Protein AF-A0AAD9AKJ6-F1 (afdb_monomer_lite)

Structure (mmCIF, N/CA/C/O backbone):
data_AF-A0AAD9AKJ6-F1
#
_entry.id   AF-A0AAD9AKJ6-F1
#
loop_
_atom_site.group_PDB
_atom_site.id
_atom_site.type_symbol
_atom_site.label_atom_id
_atom_site.label_alt_id
_atom_site.label_comp_id
_atom_site.label_asym_id
_atom_site.label_entity_id
_atom_site.label_seq_id
_atom_site.pdbx_PDB_ins_code
_atom_site.Cartn_x
_atom_site.Cartn_y
_atom_site.Cartn_z
_atom_site.occupancy
_atom_site.B_iso_or_equiv
_atom_site.auth_seq_id
_atom_site.auth_comp_id
_atom_site.auth_asym_id
_atom_site.auth_atom_id
_atom_site.pdbx_PDB_model_num
ATOM 1 N N . MET A 1 1 ? -41.603 13.212 59.624 1.00 32.72 1 MET A N 1
ATOM 2 C CA . MET A 1 1 ? -40.127 13.161 59.572 1.00 32.72 1 MET A CA 1
ATOM 3 C C . MET A 1 1 ? -39.742 12.546 58.237 1.00 32.72 1 MET A C 1
ATOM 5 O O . MET A 1 1 ? -40.299 11.519 57.886 1.00 32.72 1 MET A O 1
ATOM 9 N N . SER A 1 2 ? -38.937 13.308 57.500 1.00 27.56 2 SER A N 1
ATOM 10 C CA . SER A 1 2 ? -38.483 13.268 56.102 1.00 27.56 2 SER A CA 1
ATOM 11 C C . SER A 1 2 ? -38.879 12.149 55.131 1.00 27.56 2 SER A C 1
ATOM 13 O O . SER A 1 2 ? -38.458 11.002 55.236 1.00 27.56 2 SER A O 1
ATOM 15 N N . LEU A 1 3 ? -39.565 12.624 54.085 1.00 25.39 3 LEU A N 1
ATOM 16 C CA . LEU A 1 3 ? -39.536 12.198 52.686 1.00 25.39 3 LEU A CA 1
ATOM 17 C C . LEU A 1 3 ? -38.101 11.935 52.183 1.00 25.39 3 LEU A C 1
ATOM 19 O O . LEU A 1 3 ? -37.226 12.787 52.343 1.00 25.39 3 LEU A O 1
ATOM 23 N N . LYS A 1 4 ? -37.904 10.798 51.504 1.00 29.03 4 LYS A N 1
ATOM 24 C CA . LYS A 1 4 ? -36.788 10.562 50.579 1.00 29.03 4 LYS A CA 1
ATOM 25 C C . LYS A 1 4 ? -36.960 11.495 49.378 1.00 29.03 4 LYS A C 1
ATOM 27 O O . LYS A 1 4 ? -37.939 11.388 48.643 1.00 29.03 4 LYS A O 1
ATOM 32 N N . VAL A 1 5 ? -36.031 12.434 49.236 1.00 26.58 5 VAL A N 1
ATOM 33 C CA . VAL A 1 5 ? -35.945 13.375 48.120 1.00 26.58 5 VAL A CA 1
ATOM 34 C C . VAL A 1 5 ? -35.186 12.698 46.983 1.00 26.58 5 VAL A C 1
ATOM 36 O O . VAL A 1 5 ? -34.014 12.364 47.117 1.00 26.58 5 VAL A O 1
ATOM 39 N N . VAL A 1 6 ? -35.902 12.485 45.885 1.00 27.73 6 VAL A N 1
ATOM 40 C CA . VAL A 1 6 ? -35.373 12.378 44.524 1.00 27.73 6 VAL A CA 1
ATOM 41 C C . VAL A 1 6 ? -34.924 13.781 44.087 1.00 27.73 6 VAL A C 1
ATOM 43 O O . VAL A 1 6 ? -35.657 14.727 44.370 1.00 27.73 6 VAL A O 1
ATOM 46 N N . LEU A 1 7 ? -33.782 13.872 43.388 1.00 23.45 7 LEU A N 1
ATOM 47 C CA . LEU A 1 7 ? -33.327 14.870 42.384 1.00 23.45 7 LEU A CA 1
ATOM 48 C C . LEU A 1 7 ? -31.890 15.394 42.645 1.00 23.45 7 LEU A C 1
ATOM 50 O O . LEU A 1 7 ? -31.562 15.620 43.809 1.00 23.45 7 LEU A O 1
ATOM 54 N N . PRO A 1 8 ? -31.091 15.743 41.600 1.00 32.06 8 PRO A N 1
ATOM 55 C CA . PRO A 1 8 ? -31.363 15.608 40.157 1.00 32.06 8 PRO A CA 1
ATOM 56 C C . PRO A 1 8 ? -30.203 15.045 39.298 1.00 32.06 8 PRO A C 1
ATOM 58 O O . PRO A 1 8 ? -29.093 15.569 39.295 1.00 32.06 8 PRO A O 1
ATOM 61 N N . LEU A 1 9 ? -30.535 14.099 38.409 1.00 28.86 9 LEU A N 1
ATOM 62 C CA . LEU A 1 9 ? -30.072 14.156 37.018 1.00 28.86 9 LEU A CA 1
ATOM 63 C C . LEU A 1 9 ? -30.809 15.336 36.358 1.00 28.86 9 LEU A C 1
ATOM 65 O O . LEU A 1 9 ? -31.958 15.171 35.962 1.00 28.86 9 LEU A O 1
ATOM 69 N N . LEU A 1 10 ? -30.211 16.533 36.343 1.00 26.08 10 LEU A N 1
ATOM 70 C CA . LEU A 1 10 ? -30.518 17.647 35.423 1.00 26.08 10 LEU A CA 1
ATOM 71 C C . LEU A 1 10 ? -29.704 18.895 35.799 1.00 26.08 10 LEU A C 1
ATOM 73 O O . LEU A 1 10 ? -30.068 19.624 36.717 1.00 26.08 10 LEU A O 1
ATOM 77 N N . ALA A 1 11 ? -28.614 19.103 35.056 1.00 25.48 11 ALA A N 1
ATOM 78 C CA . ALA A 1 11 ? -27.971 20.368 34.664 1.00 25.48 11 ALA A CA 1
ATOM 79 C C . ALA A 1 11 ? -26.564 19.989 34.157 1.00 25.48 11 ALA A C 1
ATOM 81 O O . ALA A 1 11 ? -25.585 20.080 34.879 1.00 25.48 11 ALA A O 1
ATOM 82 N N . LEU A 1 12 ? -26.444 19.343 33.001 1.00 30.41 12 LEU A N 1
ATOM 83 C CA . LEU A 1 12 ? -26.310 20.063 31.738 1.00 30.41 12 LEU A CA 1
ATOM 84 C C . LEU A 1 12 ? -27.372 19.617 30.721 1.00 30.41 12 LEU A C 1
ATOM 86 O O . LEU A 1 12 ? -27.072 19.040 29.686 1.00 30.41 12 LEU A O 1
ATOM 90 N N . ALA A 1 13 ? -28.615 20.050 30.935 1.00 29.52 13 ALA A N 1
ATOM 91 C CA . ALA A 1 13 ? -29.267 20.765 29.844 1.00 29.52 13 ALA A CA 1
ATOM 92 C C . ALA A 1 13 ? -28.552 22.121 29.737 1.00 29.52 13 ALA A C 1
ATOM 94 O O . ALA A 1 13 ? -29.085 23.159 30.125 1.00 29.52 13 ALA A O 1
ATOM 95 N N . GLY A 1 14 ? -27.289 22.093 29.293 1.00 29.28 14 GLY A N 1
ATOM 96 C CA . GLY A 1 14 ? -26.727 23.244 28.624 1.00 29.28 14 GLY A CA 1
ATOM 97 C C . GLY A 1 14 ? -27.672 23.450 27.463 1.00 29.28 14 GLY A C 1
ATOM 98 O O . GLY A 1 14 ? -27.845 22.555 26.636 1.00 29.28 14 GLY A O 1
ATOM 99 N N . THR A 1 15 ? -28.400 24.558 27.500 1.00 30.33 15 THR A N 1
ATOM 100 C CA . THR A 1 15 ? -29.094 25.089 26.340 1.00 30.33 15 THR A CA 1
ATOM 101 C C . THR A 1 15 ? -28.252 24.759 25.122 1.00 30.33 15 THR A C 1
ATOM 103 O O . THR A 1 15 ? -27.096 25.179 25.072 1.00 30.33 15 THR A O 1
ATOM 106 N N . GLY A 1 16 ? -28.801 23.984 24.187 1.00 31.20 16 GLY A N 1
ATOM 107 C CA . GLY A 1 16 ? -28.275 23.907 22.836 1.00 31.20 16 GLY A CA 1
ATOM 108 C C . GLY A 1 16 ? -28.373 25.299 22.223 1.00 31.20 16 GLY A C 1
ATOM 109 O O . GLY A 1 16 ? -29.233 25.567 21.393 1.00 31.20 16 GLY A O 1
ATOM 110 N N . LEU A 1 17 ? -27.514 26.214 22.670 1.00 37.97 17 LEU A N 1
ATOM 111 C CA . LEU A 1 17 ? -26.876 27.150 21.781 1.00 37.97 17 LEU A CA 1
ATOM 112 C C . LEU A 1 17 ? -26.130 26.219 20.847 1.00 37.97 17 LEU A C 1
ATOM 114 O O . LEU A 1 17 ? -25.125 25.628 21.236 1.00 37.97 17 LEU A O 1
ATOM 118 N N . GLY A 1 18 ? -26.754 25.949 19.698 1.00 44.69 18 GLY A N 1
ATOM 119 C CA . GLY A 1 18 ? -26.146 25.141 18.660 1.00 44.69 18 GLY A CA 1
ATOM 120 C C . GLY A 1 18 ? -24.709 25.606 18.530 1.00 44.69 18 GLY A C 1
ATOM 121 O O . GLY A 1 18 ? -24.459 26.808 18.438 1.00 44.69 18 GLY A O 1
ATOM 122 N N . TRP A 1 19 ? -23.788 24.663 18.656 1.00 57.94 19 TRP A N 1
ATOM 123 C CA . TRP A 1 19 ? -22.392 24.916 18.383 1.00 57.94 19 TRP A CA 1
ATOM 124 C C . TRP A 1 19 ? -22.313 25.646 17.033 1.00 57.94 19 TRP A C 1
ATOM 126 O O . TRP A 1 19 ? -22.865 25.190 16.029 1.00 57.94 19 TRP A O 1
ATOM 136 N N . GLN A 1 20 ? -21.794 26.874 17.071 1.00 69.12 20 GLN A N 1
ATOM 137 C CA . GLN A 1 20 ? -21.889 27.831 15.975 1.00 69.12 20 GLN A CA 1
ATOM 138 C C . GLN A 1 20 ? -20.492 28.140 15.470 1.00 69.12 20 GLN A C 1
ATOM 140 O O . GLN A 1 20 ? -19.725 28.862 16.110 1.00 69.12 20 GLN A O 1
ATOM 145 N N . HIS A 1 21 ? -20.208 27.623 14.282 1.00 82.44 21 HIS A N 1
ATOM 146 C CA . HIS A 1 21 ? -19.011 27.958 13.539 1.00 82.44 21 HIS A CA 1
ATOM 147 C C . HIS A 1 21 ? -18.904 29.459 13.284 1.00 82.44 21 HIS A C 1
ATOM 149 O O . HIS A 1 21 ? -19.897 30.163 13.073 1.00 82.44 21 HIS A O 1
ATOM 155 N N . LYS A 1 22 ? -17.669 29.947 13.279 1.00 87.69 22 LYS A N 1
ATOM 156 C CA . LYS A 1 22 ? -17.349 31.332 12.957 1.00 87.69 22 LYS A CA 1
ATOM 157 C C . LYS A 1 22 ? -17.336 31.515 11.447 1.00 87.69 22 LYS A C 1
ATOM 159 O O . LYS A 1 22 ? -16.804 30.686 10.712 1.00 87.69 22 LYS A O 1
ATOM 164 N N . ALA A 1 23 ? -17.910 32.624 10.992 1.00 87.06 23 ALA A N 1
ATOM 165 C CA . ALA A 1 23 ? -17.865 33.000 9.587 1.00 87.06 23 ALA A CA 1
ATOM 166 C C . ALA A 1 23 ? -16.435 33.380 9.178 1.00 87.06 23 ALA A C 1
ATOM 168 O O . ALA A 1 23 ? -15.664 33.888 9.993 1.00 87.06 23 ALA A O 1
ATOM 169 N N . GLU A 1 24 ? -16.114 33.227 7.895 1.00 87.06 24 GLU A N 1
ATOM 170 C CA . GLU A 1 24 ? -14.782 33.492 7.341 1.00 87.06 24 GLU A CA 1
ATOM 171 C C . GLU A 1 24 ? -14.178 34.833 7.776 1.00 87.06 24 GLU A C 1
ATOM 173 O O . GLU A 1 24 ? -13.036 34.886 8.231 1.00 87.06 24 GLU A O 1
ATOM 178 N N . ALA A 1 25 ? -14.959 35.914 7.704 1.00 87.06 25 ALA A N 1
ATOM 179 C CA . ALA A 1 25 ? -14.494 37.240 8.101 1.00 87.06 25 ALA A CA 1
ATOM 180 C C . ALA A 1 25 ? -14.055 37.294 9.575 1.00 87.06 25 ALA A C 1
ATOM 182 O O . ALA A 1 25 ? -13.068 37.948 9.891 1.00 87.06 25 ALA A O 1
ATOM 183 N N . GLN A 1 26 ? -14.752 36.581 10.466 1.00 88.19 26 GLN A N 1
ATOM 184 C CA . GLN A 1 26 ? -14.426 36.536 11.894 1.00 88.19 26 GLN A CA 1
ATOM 185 C C . GLN A 1 26 ? -13.144 35.740 12.150 1.00 88.19 26 GLN A C 1
ATOM 187 O O . GLN A 1 26 ? -12.364 36.096 13.025 1.00 88.19 26 GLN A O 1
ATOM 192 N N . VAL A 1 27 ? -12.918 34.678 11.375 1.00 88.00 27 VAL A N 1
ATOM 193 C CA . VAL A 1 27 ? -11.713 33.849 11.473 1.00 88.00 27 VAL A CA 1
ATOM 194 C C . VAL A 1 27 ? -10.492 34.628 10.997 1.00 88.00 27 VAL A C 1
ATOM 196 O O . VAL A 1 27 ? -9.486 34.690 11.699 1.00 88.00 27 VAL A O 1
ATOM 199 N N . ARG A 1 28 ? -10.589 35.272 9.828 1.00 88.81 28 ARG A N 1
ATOM 200 C CA . ARG A 1 28 ? -9.496 36.081 9.276 1.00 88.81 28 ARG A CA 1
ATOM 201 C C . ARG A 1 28 ? -9.177 37.288 10.161 1.00 88.81 28 ARG A C 1
ATOM 203 O O . ARG A 1 28 ? -8.002 37.568 10.381 1.00 88.81 28 ARG A O 1
ATOM 210 N N . ASP A 1 29 ? -10.195 37.958 10.705 1.00 89.38 29 ASP A N 1
ATOM 211 C CA . ASP A 1 29 ? -10.012 39.059 11.660 1.00 89.38 29 ASP A CA 1
ATOM 212 C C . ASP A 1 29 ? -9.310 38.583 12.936 1.00 89.38 29 ASP A C 1
ATOM 214 O O . ASP A 1 29 ? -8.332 39.189 13.366 1.00 89.38 29 ASP A O 1
ATOM 218 N N . ALA A 1 30 ? -9.721 37.444 13.495 1.00 86.69 30 ALA A N 1
ATOM 219 C CA . ALA A 1 30 ? -9.095 36.888 14.688 1.00 86.69 30 ALA A CA 1
ATOM 220 C C . ALA A 1 30 ? -7.627 36.480 14.469 1.00 86.69 30 ALA A C 1
ATOM 222 O O . ALA A 1 30 ? -6.787 36.775 15.317 1.00 86.69 30 ALA A O 1
ATOM 223 N N . ILE A 1 31 ? -7.285 35.866 13.329 1.00 87.12 31 ILE A N 1
ATOM 224 C CA . ILE A 1 31 ? -5.884 35.546 12.987 1.00 87.12 31 ILE A CA 1
ATOM 225 C C . ILE A 1 31 ? -5.042 36.824 12.872 1.00 87.12 31 ILE A C 1
ATOM 227 O O . ILE A 1 31 ? -3.877 36.830 13.263 1.00 87.12 31 ILE A O 1
ATOM 231 N N . ALA A 1 32 ? -5.621 37.903 12.341 1.00 86.06 32 ALA A N 1
ATOM 232 C CA . ALA A 1 32 ? -4.920 39.167 12.145 1.00 86.06 32 ALA A CA 1
ATOM 233 C C . ALA A 1 32 ? -4.785 40.006 13.429 1.00 86.06 32 ALA A C 1
ATOM 235 O O . ALA A 1 32 ? -3.853 40.804 13.535 1.00 86.06 32 ALA A O 1
ATOM 236 N N . THR A 1 33 ? -5.718 39.875 14.375 1.00 85.06 33 THR A N 1
ATOM 237 C CA . THR A 1 33 ? -5.832 40.771 15.539 1.00 85.06 33 THR A CA 1
ATOM 238 C C . THR A 1 33 ? -5.398 40.142 16.857 1.00 85.06 33 THR A C 1
ATOM 240 O O . THR A 1 33 ? -4.881 40.854 17.719 1.00 85.06 33 THR A O 1
ATOM 243 N N . ASN A 1 34 ? -5.583 38.833 17.031 1.00 84.62 34 ASN A N 1
ATOM 244 C CA . ASN A 1 34 ? -5.209 38.149 18.263 1.00 84.62 34 ASN A CA 1
ATOM 245 C C . ASN A 1 34 ? -3.723 37.794 18.256 1.00 84.62 34 ASN A C 1
ATOM 247 O O . ASN A 1 34 ? -3.179 37.415 17.226 1.00 84.62 34 ASN A O 1
ATOM 251 N N . GLU A 1 35 ? -3.080 37.807 19.428 1.00 81.06 35 GLU A N 1
ATOM 252 C CA . GLU A 1 35 ? -1.694 37.329 19.575 1.00 81.06 35 GLU A CA 1
ATOM 253 C C . GLU A 1 35 ? -1.518 35.882 19.084 1.00 81.06 35 GLU A C 1
ATOM 255 O O . GLU A 1 35 ? -0.466 35.519 18.558 1.00 81.06 35 GLU A O 1
ATOM 260 N N . TYR A 1 36 ? -2.571 35.074 19.223 1.00 84.38 36 TYR A N 1
ATOM 261 C CA . TYR A 1 36 ? -2.708 33.772 18.593 1.00 84.38 36 TYR A CA 1
ATOM 262 C C . TYR A 1 36 ? -4.183 33.416 18.389 1.00 84.38 36 TYR A C 1
ATOM 264 O O . TYR A 1 36 ? -5.055 33.902 19.112 1.00 84.38 36 TYR A O 1
ATOM 272 N N . SER A 1 37 ? -4.463 32.524 17.440 1.00 83.06 37 SER A N 1
ATOM 273 C CA . SER A 1 37 ? -5.792 31.933 17.247 1.00 83.06 37 SER A CA 1
ATOM 274 C C . SER A 1 37 ? -5.689 30.417 17.154 1.00 83.06 37 SER A C 1
ATOM 276 O O . SER A 1 37 ? -4.857 29.895 16.411 1.00 83.06 37 SER A O 1
ATOM 278 N N . LEU A 1 38 ? -6.534 29.704 17.900 1.00 79.25 38 LEU A N 1
ATOM 279 C CA . LEU A 1 38 ? -6.645 28.250 17.805 1.00 79.25 38 LEU A CA 1
ATOM 280 C C . LEU A 1 38 ? -7.872 27.915 16.959 1.00 79.25 38 LEU A C 1
ATOM 282 O O . LEU A 1 38 ? -8.983 28.265 17.331 1.00 79.25 38 LEU A O 1
ATOM 286 N N . ILE A 1 39 ? -7.691 27.251 15.827 1.00 77.31 39 ILE A N 1
ATOM 287 C CA . ILE A 1 39 ? -8.773 26.972 14.883 1.00 77.31 39 ILE A CA 1
ATOM 288 C C . ILE A 1 39 ? -8.979 25.470 14.773 1.00 77.31 39 ILE A C 1
ATOM 290 O O . ILE A 1 39 ? -8.018 24.739 14.528 1.00 77.31 39 ILE A O 1
ATOM 294 N N . ALA A 1 40 ? -10.228 25.030 14.904 1.00 73.31 40 ALA A N 1
ATOM 295 C CA . ALA A 1 40 ? -10.631 23.656 14.644 1.00 73.31 40 ALA A CA 1
ATOM 296 C C . ALA A 1 40 ? -11.676 23.535 13.540 1.00 73.31 40 ALA A C 1
ATOM 298 O O . ALA A 1 40 ? -12.566 24.377 13.414 1.00 73.31 40 ALA A O 1
ATOM 299 N N . SER A 1 41 ? -11.602 22.438 12.788 1.00 69.00 41 SER A N 1
ATOM 300 C CA . SER A 1 41 ? -12.680 22.007 11.897 1.00 69.00 41 SER A CA 1
ATOM 301 C C . SER A 1 41 ? -13.551 20.958 12.577 1.00 69.00 41 SER A C 1
ATOM 303 O O . SER A 1 41 ? -13.020 19.959 13.046 1.00 69.00 41 SER A O 1
ATOM 305 N N . LEU A 1 42 ? -14.863 21.193 12.572 1.00 62.31 42 LEU A N 1
ATOM 306 C CA . LEU A 1 42 ? -15.963 20.326 13.018 1.00 62.31 42 LEU A CA 1
ATOM 307 C C . LEU A 1 42 ? -15.685 19.360 14.192 1.00 62.31 42 LEU A C 1
ATOM 309 O O . LEU A 1 42 ? -15.231 18.241 13.969 1.00 62.31 42 LEU A O 1
ATOM 313 N N . GLU A 1 43 ? -16.032 19.733 15.435 1.00 60.75 43 GLU A N 1
ATOM 314 C CA . GLU A 1 43 ? -15.800 18.852 16.590 1.00 60.75 43 GLU A CA 1
ATOM 315 C C . GLU A 1 43 ? -16.919 18.854 17.666 1.00 60.75 43 GLU A C 1
ATOM 317 O O . GLU A 1 43 ? -17.239 19.910 18.217 1.00 60.75 43 GLU A O 1
ATOM 322 N N . PRO A 1 44 ? -17.462 17.675 18.062 1.00 56.84 44 PRO A N 1
ATOM 323 C CA . PRO A 1 44 ? -18.550 17.549 19.048 1.00 56.84 44 PRO A CA 1
ATOM 324 C C . PRO A 1 44 ? -18.238 18.045 20.471 1.00 56.84 44 PRO A C 1
ATOM 326 O O . PRO A 1 44 ? -19.159 18.273 21.253 1.00 56.84 44 PRO A O 1
ATOM 329 N N . HIS A 1 45 ? -16.959 18.195 20.825 1.00 62.00 45 HIS A N 1
ATOM 330 C CA . HIS A 1 45 ? -16.509 18.580 22.171 1.00 62.00 45 HIS A CA 1
ATOM 331 C C . HIS A 1 45 ? -15.856 19.970 22.226 1.00 62.00 45 HIS A C 1
ATOM 333 O O . HIS A 1 45 ? -15.362 20.378 23.279 1.00 62.00 45 HIS A O 1
ATOM 339 N N . TRP A 1 46 ? -15.897 20.726 21.123 1.00 74.25 46 TRP A N 1
ATOM 340 C CA . TRP A 1 46 ? -15.199 22.008 20.996 1.00 74.25 46 TRP A CA 1
ATOM 341 C C . TRP A 1 46 ? -15.683 23.085 21.974 1.00 74.25 46 TRP A C 1
ATOM 343 O O . TRP A 1 46 ? -14.903 23.945 22.368 1.00 74.25 46 TRP A O 1
ATOM 353 N N . GLY A 1 47 ? -16.936 23.013 22.440 1.00 71.00 47 GLY A N 1
ATOM 354 C CA . GLY A 1 47 ? -17.473 23.982 23.404 1.00 71.00 47 GLY A CA 1
ATOM 355 C C . GLY A 1 47 ? -16.640 24.084 24.690 1.00 71.00 47 GLY A C 1
ATOM 356 O O . GLY A 1 47 ? -16.360 25.182 25.154 1.00 71.00 47 GLY A O 1
ATOM 357 N N . ALA A 1 48 ? -16.138 22.957 25.207 1.00 70.56 48 ALA A N 1
ATOM 358 C CA . ALA A 1 48 ? -15.263 22.962 26.383 1.00 70.56 48 ALA A CA 1
ATOM 359 C C . ALA A 1 48 ? -13.879 23.583 26.100 1.00 70.56 48 ALA A C 1
ATOM 361 O O . ALA A 1 48 ? -13.216 24.067 27.016 1.00 70.56 48 ALA A O 1
ATOM 362 N N . VAL A 1 49 ? -13.436 23.561 24.838 1.00 74.81 49 VAL A N 1
ATOM 363 C CA . VAL A 1 49 ? -12.187 24.190 24.389 1.00 74.81 49 VAL A CA 1
ATOM 364 C C . VAL A 1 49 ? -12.372 25.699 24.263 1.00 74.81 49 VAL A C 1
ATOM 366 O O . VAL A 1 49 ? -11.521 26.438 24.744 1.00 74.81 49 VAL A O 1
ATOM 369 N N . GLU A 1 50 ? -13.483 26.162 23.682 1.00 77.31 50 GLU A N 1
ATOM 370 C CA . GLU A 1 50 ? -13.814 27.594 23.581 1.00 77.31 50 GLU A CA 1
ATOM 371 C C . GLU A 1 50 ? -13.982 28.245 24.961 1.00 77.31 50 GLU A C 1
ATOM 373 O O . GLU A 1 50 ? -13.525 29.370 25.167 1.00 77.31 50 GLU A O 1
ATOM 378 N N . ASP A 1 51 ? -14.546 27.521 25.933 1.00 75.25 51 ASP A N 1
ATOM 379 C CA . ASP A 1 51 ? -14.643 27.986 27.322 1.00 75.25 51 ASP A CA 1
ATOM 380 C C . ASP A 1 51 ? -13.262 28.134 27.988 1.00 75.25 51 ASP A C 1
ATOM 382 O O . ASP A 1 51 ? -13.038 29.049 28.785 1.00 75.25 51 ASP A O 1
ATOM 386 N N . ALA A 1 52 ? -12.324 27.234 27.675 1.00 72.75 52 ALA A N 1
ATOM 387 C CA . ALA A 1 52 ? -10.987 27.217 28.267 1.00 72.75 52 ALA A CA 1
ATOM 388 C C . ALA A 1 52 ? -9.987 28.142 27.549 1.00 72.75 52 ALA A C 1
ATOM 390 O O . ALA A 1 52 ? -9.050 28.642 28.174 1.00 72.75 52 ALA A O 1
ATOM 391 N N . ILE A 1 53 ? -10.160 28.357 26.243 1.00 80.94 53 ILE A N 1
ATOM 392 C CA . ILE A 1 53 ? -9.247 29.094 25.367 1.00 80.94 53 ILE A CA 1
ATOM 393 C C . ILE A 1 53 ? -10.065 30.155 24.616 1.00 80.94 53 ILE A C 1
ATOM 395 O O . ILE A 1 53 ? -10.643 29.867 23.572 1.00 80.94 53 ILE A O 1
ATOM 399 N N . PRO A 1 54 ? -10.090 31.411 25.097 1.00 81.38 54 PRO A N 1
ATOM 400 C CA . PRO A 1 54 ? -10.953 32.456 24.534 1.00 81.38 54 PRO A CA 1
ATOM 401 C C . PRO A 1 54 ? -10.680 32.823 23.066 1.00 81.38 54 PRO A C 1
ATOM 403 O O . PRO A 1 54 ? -11.535 33.411 22.409 1.00 81.38 54 PRO A O 1
ATOM 406 N N . THR A 1 55 ? -9.485 32.516 22.553 1.00 85.81 55 THR A N 1
ATOM 407 C CA . THR A 1 55 ? -9.096 32.714 21.145 1.00 85.81 55 THR A CA 1
ATOM 408 C C . THR A 1 55 ? -9.347 31.476 20.279 1.00 85.81 55 THR A C 1
ATOM 410 O O . THR A 1 55 ? -8.953 31.452 19.109 1.00 85.81 55 THR A O 1
ATOM 413 N N . ALA A 1 56 ? -9.963 30.433 20.842 1.00 87.06 56 ALA A N 1
ATOM 414 C CA . ALA A 1 56 ? -10.356 29.251 20.102 1.00 87.06 56 ALA A CA 1
ATOM 415 C C . ALA A 1 56 ? -11.589 29.541 19.242 1.00 87.06 56 ALA A C 1
ATOM 417 O O . ALA A 1 56 ? -12.544 30.197 19.659 1.00 87.06 56 ALA A O 1
ATOM 418 N N . LEU A 1 57 ? -11.545 29.060 18.009 1.00 87.88 57 LEU A N 1
ATOM 419 C CA . LEU A 1 57 ? -12.547 29.283 16.983 1.00 87.88 57 LEU A CA 1
ATOM 420 C C . LEU A 1 57 ? -12.801 27.957 16.279 1.00 87.88 57 LEU A C 1
ATOM 422 O O . LEU A 1 57 ? -11.872 27.211 15.975 1.00 87.88 57 LEU A O 1
ATOM 426 N N . SER A 1 58 ? -14.060 27.683 15.972 1.00 87.06 58 SER A N 1
ATOM 427 C CA . SER A 1 58 ? -14.435 26.571 15.104 1.00 87.06 58 SER A CA 1
ATOM 428 C C . SER A 1 58 ? -14.873 27.068 13.730 1.00 87.06 58 SER A C 1
ATOM 430 O O . SER A 1 58 ? -15.556 28.086 13.610 1.00 87.06 58 SER A O 1
ATOM 432 N N . VAL A 1 59 ? -14.498 26.332 12.686 1.00 85.06 59 VAL A N 1
ATOM 433 C CA . VAL A 1 59 ? -14.841 26.596 11.281 1.00 85.06 59 VAL A CA 1
ATOM 434 C C . VAL A 1 59 ? -15.498 25.358 10.685 1.00 85.06 59 VAL A C 1
ATOM 436 O O . VAL A 1 59 ? -15.180 24.231 11.065 1.00 85.06 59 VAL A O 1
ATOM 439 N N . ASP A 1 60 ? -16.465 25.582 9.804 1.00 83.06 60 ASP A N 1
ATOM 440 C CA . ASP A 1 60 ? -17.094 24.532 9.014 1.00 83.06 60 ASP A CA 1
ATOM 441 C C . ASP A 1 60 ? -16.406 24.477 7.649 1.00 83.06 60 ASP A C 1
ATOM 443 O O . ASP A 1 60 ? -16.622 25.341 6.795 1.00 83.06 60 ASP A O 1
ATOM 447 N N . CYS A 1 61 ? -15.543 23.481 7.452 1.00 76.88 61 CYS A N 1
ATOM 448 C CA . CYS A 1 61 ? -14.838 23.315 6.187 1.00 76.88 61 CYS A CA 1
ATOM 449 C C . CYS A 1 61 ? -15.726 22.777 5.059 1.00 76.88 61 CYS A C 1
ATOM 451 O O . CYS A 1 61 ? -15.341 22.910 3.899 1.00 76.88 61 CYS A O 1
ATOM 453 N N . GLU A 1 62 ? -16.909 22.227 5.357 1.00 75.81 62 GLU A N 1
ATOM 454 C CA . GLU A 1 62 ? -17.887 21.879 4.321 1.00 75.81 62 GLU A CA 1
ATOM 455 C C . GLU A 1 62 ? -18.571 23.143 3.786 1.00 75.81 62 GLU A C 1
ATOM 457 O O . GLU A 1 62 ? -18.760 23.289 2.578 1.00 75.81 62 GLU A O 1
ATOM 462 N N . ALA A 1 63 ? -18.882 24.096 4.669 1.00 79.44 63 ALA A N 1
ATOM 463 C CA . ALA A 1 63 ? -19.488 25.371 4.287 1.00 79.44 63 ALA A CA 1
ATOM 464 C C . ALA A 1 63 ? -18.480 26.419 3.773 1.00 79.44 63 ALA A C 1
ATOM 466 O O . ALA A 1 63 ? -18.882 27.396 3.139 1.00 79.44 63 ALA A O 1
ATOM 467 N N . SER A 1 64 ? -17.183 26.280 4.066 1.00 81.81 64 SER A N 1
ATOM 468 C CA . SER A 1 64 ? -16.134 27.245 3.686 1.00 81.81 64 SER A CA 1
ATOM 469 C C . SER A 1 64 ? -14.821 26.558 3.260 1.00 81.81 64 SER A C 1
ATOM 471 O O . SER A 1 64 ? -13.786 26.742 3.908 1.00 81.81 64 SER A O 1
ATOM 473 N N . PRO A 1 65 ? -14.831 25.776 2.162 1.00 77.44 65 PRO A N 1
ATOM 474 C CA . PRO A 1 65 ? -13.681 24.978 1.731 1.00 77.44 65 PRO A CA 1
ATOM 475 C C . PRO A 1 65 ? -12.463 25.825 1.337 1.00 77.44 65 PRO A C 1
ATOM 477 O O . PRO A 1 65 ? -11.341 25.458 1.680 1.00 77.44 65 PRO A O 1
ATOM 480 N N . ASP A 1 66 ? -12.667 26.979 0.692 1.00 83.69 66 ASP A N 1
ATOM 481 C CA . ASP A 1 66 ? -11.575 27.877 0.281 1.00 83.69 66 ASP A CA 1
ATOM 482 C C . ASP A 1 66 ? -10.828 28.457 1.493 1.00 83.69 66 ASP A C 1
ATOM 484 O O . ASP A 1 66 ? -9.599 28.487 1.521 1.00 83.69 66 ASP A O 1
ATOM 488 N N . LEU A 1 67 ? -11.562 28.845 2.543 1.00 84.62 67 LEU A N 1
ATOM 489 C CA . LEU A 1 67 ? -10.963 29.280 3.804 1.00 84.62 67 LEU A CA 1
ATOM 490 C C . LEU A 1 67 ? -10.144 28.154 4.440 1.00 84.62 67 LEU A C 1
ATOM 492 O O . LEU A 1 67 ? -9.042 28.393 4.916 1.00 84.62 67 LEU A O 1
ATOM 496 N N . CYS A 1 68 ? -10.660 26.926 4.465 1.00 82.00 68 CYS A N 1
ATOM 497 C CA . CYS A 1 68 ? -9.926 25.807 5.048 1.00 82.00 68 CYS A CA 1
ATOM 498 C C . CYS A 1 68 ? -8.685 25.424 4.234 1.00 82.00 68 CYS A C 1
ATOM 500 O O . CYS A 1 68 ? -7.655 25.101 4.826 1.00 82.00 68 CYS A O 1
ATOM 502 N N . ALA A 1 69 ? -8.737 25.542 2.906 1.00 78.19 69 ALA A N 1
ATOM 503 C CA . ALA A 1 69 ? -7.566 25.399 2.048 1.00 78.19 69 ALA A CA 1
ATOM 504 C C . ALA A 1 69 ? -6.509 26.483 2.343 1.00 78.19 69 ALA A C 1
ATOM 506 O O . ALA A 1 69 ? -5.340 26.149 2.537 1.00 78.19 69 ALA A O 1
ATOM 507 N N . ASP A 1 70 ? -6.915 27.752 2.473 1.00 84.56 70 ASP A N 1
ATOM 508 C CA . ASP A 1 70 ? -6.033 28.863 2.874 1.00 84.56 70 ASP A CA 1
ATOM 509 C C . ASP A 1 70 ? -5.398 28.637 4.256 1.00 84.56 70 ASP A C 1
ATOM 511 O O . ASP A 1 70 ? -4.251 29.015 4.506 1.00 84.56 70 ASP A O 1
ATOM 515 N N . LEU A 1 71 ? -6.147 28.008 5.161 1.00 80.94 71 LEU A N 1
ATOM 516 C CA . LEU A 1 71 ? -5.709 27.632 6.502 1.00 80.94 71 LEU A CA 1
ATOM 517 C C . LEU A 1 71 ? -4.946 26.292 6.529 1.00 80.94 71 LEU A C 1
ATOM 519 O O . LEU A 1 71 ? -4.712 25.742 7.598 1.00 80.94 71 LEU A O 1
ATOM 523 N N . ASP A 1 72 ? -4.527 25.730 5.393 1.00 74.38 72 ASP A N 1
ATOM 524 C CA . ASP A 1 72 ? -3.770 24.465 5.351 1.00 74.38 72 ASP A CA 1
ATOM 525 C C . ASP A 1 72 ? -4.467 23.305 6.102 1.00 74.38 72 ASP A C 1
ATOM 527 O O . ASP A 1 72 ? -3.867 22.490 6.825 1.00 74.38 72 ASP A O 1
ATOM 531 N N . VAL A 1 73 ? -5.791 23.259 5.958 1.00 71.69 73 VAL A N 1
ATOM 532 C CA . VAL A 1 73 ? -6.668 22.192 6.434 1.00 71.69 73 VAL A CA 1
ATOM 533 C C . VAL A 1 73 ? -7.124 21.385 5.219 1.00 71.69 73 VAL A C 1
ATOM 535 O O . VAL A 1 73 ? -8.195 21.606 4.664 1.00 71.69 73 VAL A O 1
ATOM 538 N N . ALA A 1 74 ? -6.282 20.438 4.800 1.00 54.78 74 ALA A N 1
ATOM 539 C CA . ALA A 1 74 ? -6.568 19.518 3.691 1.00 54.78 74 ALA A CA 1
ATOM 540 C C . ALA A 1 74 ? -7.410 18.292 4.106 1.00 54.78 74 ALA A C 1
ATOM 542 O O . ALA A 1 74 ? -7.953 17.588 3.261 1.00 54.78 74 ALA A O 1
ATOM 543 N N . SER A 1 75 ? -7.510 18.034 5.412 1.00 48.09 75 SER A N 1
ATOM 544 C CA . SER A 1 75 ? -8.272 16.938 6.013 1.00 48.09 75 SER A CA 1
ATOM 545 C C . SER A 1 75 ? -8.807 17.392 7.366 1.00 48.09 75 SER A C 1
ATOM 547 O O . SER A 1 75 ? -8.077 18.034 8.125 1.00 48.09 75 SER A O 1
ATOM 549 N N . PHE A 1 76 ? -10.046 17.046 7.694 1.00 61.69 76 PHE A N 1
ATOM 550 C CA . PHE A 1 76 ? -10.698 17.446 8.938 1.00 61.69 76 PHE A CA 1
ATOM 551 C C . PHE A 1 76 ? -11.394 16.256 9.615 1.00 61.69 76 PHE A C 1
ATOM 553 O O . PHE A 1 76 ? -11.770 15.310 8.923 1.00 61.69 76 PHE A O 1
ATOM 560 N N . PRO A 1 77 ? -11.573 16.277 10.952 1.00 63.56 77 PRO A N 1
ATOM 561 C CA . PRO A 1 77 ? -11.289 17.380 11.882 1.00 63.56 77 PRO A CA 1
ATOM 562 C C . PRO A 1 77 ? -9.791 17.610 12.144 1.00 63.56 77 PRO A C 1
ATOM 564 O O . PRO A 1 77 ? -9.034 16.675 12.406 1.00 63.56 77 PRO A O 1
ATOM 567 N N . ALA A 1 78 ? -9.368 18.877 12.097 1.00 71.69 78 ALA A N 1
ATOM 568 C CA . ALA A 1 78 ? -7.991 19.313 12.338 1.00 71.69 78 ALA A CA 1
ATOM 569 C C . ALA A 1 78 ? -7.967 20.506 13.291 1.00 71.69 78 ALA A C 1
ATOM 571 O O . ALA A 1 78 ? -8.836 21.367 13.198 1.00 71.69 78 ALA A O 1
ATOM 572 N N . ILE A 1 79 ? -6.951 20.562 14.159 1.00 82.69 79 ILE A N 1
ATOM 573 C CA . ILE A 1 79 ? -6.705 21.671 15.086 1.00 82.69 79 ILE A CA 1
ATOM 574 C C . ILE A 1 79 ? -5.377 22.342 14.707 1.00 82.69 79 ILE A C 1
ATOM 576 O O . ILE A 1 79 ? -4.353 21.682 14.472 1.00 82.69 79 ILE A O 1
ATOM 580 N N . ARG A 1 80 ? -5.401 23.670 14.610 1.00 85.69 80 ARG A N 1
ATOM 581 C CA . ARG A 1 80 ? -4.297 24.506 14.136 1.00 85.69 80 ARG A CA 1
ATOM 582 C C . ARG A 1 80 ? -4.123 25.716 15.044 1.00 85.69 80 ARG A C 1
ATOM 584 O O . ARG A 1 80 ? -5.096 26.377 15.382 1.00 85.69 80 ARG A O 1
ATOM 591 N N . PHE A 1 81 ? -2.887 26.019 15.414 1.00 89.19 81 PHE A N 1
ATOM 592 C CA . PHE A 1 81 ? -2.532 27.230 16.151 1.00 89.19 81 PHE A CA 1
ATOM 593 C C . PHE A 1 81 ? -1.860 28.216 15.200 1.00 89.19 81 PHE A C 1
ATOM 595 O O . PHE A 1 81 ? -0.886 27.851 14.544 1.00 89.19 81 PHE A O 1
ATOM 602 N N . TYR A 1 82 ? -2.362 29.446 15.143 1.00 88.44 82 TYR A N 1
ATOM 603 C CA . TYR A 1 82 ? -1.875 30.509 14.266 1.00 88.44 82 TYR A CA 1
ATOM 604 C C . TYR A 1 82 ? -1.313 31.670 15.058 1.00 88.44 82 TYR A C 1
ATOM 606 O O . TYR A 1 82 ? -1.885 32.051 16.081 1.00 88.44 82 TYR A O 1
ATOM 614 N N . ARG A 1 83 ? -0.262 32.284 14.517 1.00 86.81 83 ARG A N 1
ATOM 615 C CA . ARG A 1 83 ? 0.229 33.595 14.938 1.00 86.81 83 ARG A CA 1
ATOM 616 C C . ARG A 1 83 ? 0.055 34.643 13.829 1.00 86.81 83 ARG A C 1
ATOM 618 O O . ARG A 1 83 ? 0.093 34.286 12.649 1.00 86.81 83 ARG A O 1
ATOM 625 N N . PRO A 1 84 ? -0.051 35.937 14.183 1.00 83.62 84 PRO A N 1
ATOM 626 C CA . PRO A 1 84 ? -0.132 37.037 13.217 1.00 83.62 84 PRO A CA 1
ATOM 627 C C . PRO A 1 84 ? 1.053 37.145 12.251 1.00 83.62 84 PRO A C 1
ATOM 629 O O . PRO A 1 84 ? 0.923 37.732 11.181 1.00 83.62 84 PRO A O 1
ATOM 632 N N . ASP A 1 85 ? 2.213 36.593 12.614 1.00 83.44 85 ASP A N 1
ATOM 633 C CA . ASP A 1 85 ? 3.412 36.566 11.767 1.00 83.44 85 ASP A CA 1
ATOM 634 C C . ASP A 1 85 ? 3.357 35.504 10.650 1.00 83.44 85 ASP A C 1
ATOM 636 O O . ASP A 1 85 ? 4.291 35.393 9.856 1.00 83.44 85 ASP A O 1
ATOM 640 N N . GLY A 1 86 ? 2.260 34.741 10.568 1.00 80.88 86 GLY A N 1
ATOM 641 C CA . GLY A 1 86 ? 2.055 33.667 9.598 1.00 80.88 86 GLY A CA 1
ATOM 642 C C . GLY A 1 86 ? 2.539 32.296 10.073 1.00 80.88 86 GLY A C 1
ATOM 643 O O . GLY A 1 86 ? 2.351 31.308 9.360 1.00 80.88 86 GLY A O 1
ATOM 644 N N . THR A 1 87 ? 3.127 32.196 11.269 1.00 83.31 87 THR A N 1
ATOM 645 C CA . THR A 1 87 ? 3.526 30.910 11.848 1.00 83.31 87 THR A CA 1
ATOM 646 C C . THR A 1 87 ? 2.293 30.074 12.177 1.00 83.31 87 THR A C 1
ATOM 648 O O . THR A 1 87 ? 1.340 30.556 12.795 1.00 83.31 87 THR A O 1
ATOM 651 N N . LYS A 1 88 ? 2.337 28.794 11.799 1.00 86.62 88 LYS A N 1
ATOM 652 C CA . LYS A 1 88 ? 1.285 27.812 12.070 1.00 86.62 88 LYS A CA 1
ATOM 653 C C . LYS A 1 88 ? 1.857 26.557 12.722 1.00 86.62 88 LYS A C 1
ATOM 655 O O . LYS A 1 88 ? 2.909 26.068 12.317 1.00 86.62 88 LYS A O 1
ATOM 660 N N . HIS A 1 89 ? 1.142 26.015 13.704 1.00 83.94 89 HIS A N 1
ATOM 661 C CA . HIS A 1 89 ? 1.486 24.760 14.372 1.00 83.94 89 HIS A CA 1
ATOM 662 C C . HIS A 1 89 ? 0.315 23.780 14.327 1.00 83.94 89 HIS A C 1
ATOM 664 O O . HIS A 1 89 ? -0.845 24.148 14.530 1.00 83.94 89 HIS A O 1
ATOM 670 N N . HIS A 1 90 ? 0.622 22.515 14.046 1.00 82.12 90 HIS A N 1
ATOM 671 C CA . HIS A 1 90 ? -0.371 21.452 13.927 1.00 82.12 90 HIS A CA 1
ATOM 672 C C . HIS A 1 90 ? -0.527 20.750 15.271 1.00 82.12 90 HIS A C 1
ATOM 674 O O . HIS A 1 90 ? 0.455 20.263 15.827 1.00 82.12 90 HIS A O 1
ATOM 680 N N . TYR A 1 91 ? -1.758 20.651 15.767 1.00 80.06 91 TYR A N 1
ATOM 681 C CA . TYR A 1 91 ? -2.040 19.835 16.937 1.00 80.06 91 TYR A CA 1
ATOM 682 C C . TYR A 1 91 ? -2.340 18.395 16.513 1.00 80.06 91 TYR A C 1
ATOM 684 O O . TYR A 1 91 ? -3.200 18.157 15.663 1.00 80.06 91 TYR A O 1
ATOM 692 N N . ARG A 1 92 ? -1.611 17.443 17.099 1.00 66.38 92 ARG A N 1
ATOM 693 C CA . ARG A 1 92 ? -1.728 15.997 16.827 1.00 66.38 92 ARG A CA 1
ATOM 694 C C . ARG A 1 92 ? -2.064 15.177 18.081 1.00 66.38 92 ARG A C 1
ATOM 696 O O . ARG A 1 92 ? -2.012 13.954 18.037 1.00 66.38 92 ARG A O 1
ATOM 703 N N . GLY A 1 93 ? -2.341 15.845 19.202 1.00 63.88 93 GLY A N 1
ATOM 704 C CA . GLY A 1 93 ? -2.654 15.202 20.479 1.00 63.88 93 GLY A CA 1
ATOM 705 C C . GLY A 1 93 ? -4.125 14.795 20.604 1.00 63.88 93 GLY A C 1
ATOM 706 O O . GLY A 1 93 ? -4.921 14.974 19.681 1.00 63.88 93 GLY A O 1
ATOM 707 N N . SER A 1 94 ? -4.493 14.251 21.768 1.00 65.12 94 SER A N 1
ATOM 708 C CA . SER A 1 94 ? -5.887 13.886 22.046 1.00 65.12 94 SER A CA 1
ATOM 709 C C . SER A 1 94 ? -6.778 15.127 22.078 1.00 65.12 94 SER A C 1
ATOM 711 O O . SER A 1 94 ? -6.391 16.157 22.613 1.00 65.12 94 SER A O 1
ATOM 713 N N . ARG A 1 95 ? -8.011 15.054 21.587 1.00 69.50 95 ARG A N 1
ATOM 714 C CA . ARG A 1 95 ? -8.862 16.250 21.489 1.00 69.50 95 ARG A CA 1
ATOM 715 C C . ARG A 1 95 ? -9.536 16.668 22.811 1.00 69.50 95 ARG A C 1
ATOM 717 O O . ARG A 1 95 ? -10.601 17.275 22.836 1.00 69.50 95 ARG A O 1
ATOM 724 N N . LYS A 1 96 ? -8.913 16.335 23.943 1.00 69.38 96 LYS A N 1
ATOM 725 C CA . LYS A 1 96 ? -9.362 16.730 25.281 1.00 69.38 96 LYS A CA 1
ATOM 726 C C . LYS A 1 96 ? -9.003 18.194 25.519 1.00 69.38 96 LYS A C 1
ATOM 728 O O . LYS A 1 96 ? -7.872 18.605 25.268 1.00 69.38 96 LYS A O 1
ATOM 733 N N . GLY A 1 97 ? -9.929 18.972 26.081 1.00 70.25 97 GLY A N 1
ATOM 734 C CA . GLY A 1 97 ? -9.690 20.392 26.373 1.00 70.25 97 GLY A CA 1
ATOM 735 C C . GLY A 1 97 ? -8.462 20.646 27.258 1.00 70.25 97 GLY A C 1
ATOM 736 O O . GLY A 1 97 ? -7.748 21.620 27.040 1.00 70.25 97 GLY A O 1
ATOM 737 N N . SER A 1 98 ? -8.153 19.739 28.193 1.00 70.94 98 SER A N 1
ATOM 738 C CA . SER A 1 98 ? -6.942 19.809 29.025 1.00 70.94 98 SER A CA 1
ATOM 739 C C . SER A 1 98 ? -5.648 19.661 28.217 1.00 70.94 98 SER A C 1
ATOM 741 O O . SER A 1 98 ? -4.708 20.424 28.422 1.00 70.94 98 SER A O 1
ATOM 743 N N . GLU A 1 99 ? -5.613 18.727 27.266 1.00 76.62 99 GLU A N 1
ATOM 744 C CA . GLU A 1 99 ? -4.446 18.449 26.417 1.00 76.62 99 GLU A CA 1
ATOM 745 C C . GLU A 1 99 ? -4.234 19.540 25.363 1.00 76.62 99 GLU A C 1
ATOM 747 O O . GLU A 1 99 ? -3.106 19.965 25.103 1.00 76.62 99 GLU A O 1
ATOM 752 N N . ILE A 1 100 ? -5.329 20.038 24.784 1.00 79.62 100 ILE A N 1
ATOM 753 C CA . ILE A 1 100 ? -5.313 21.188 23.875 1.00 79.62 100 ILE A CA 1
ATOM 754 C C . ILE A 1 100 ? -4.850 22.440 24.633 1.00 79.62 100 ILE A C 1
ATOM 756 O O . ILE A 1 100 ? -4.001 23.179 24.139 1.00 79.62 100 ILE A O 1
ATOM 760 N N . GLY A 1 101 ? -5.343 22.651 25.857 1.00 82.62 101 GLY A N 1
ATOM 761 C CA . GLY A 1 101 ? -4.904 23.732 26.740 1.00 82.62 101 GLY A CA 1
ATOM 762 C C . GLY A 1 101 ? -3.411 23.662 27.059 1.00 82.62 101 GLY A C 1
ATOM 763 O O . GLY A 1 101 ? -2.708 24.666 26.939 1.00 82.62 101 GLY A O 1
ATOM 764 N N . ALA A 1 102 ? -2.897 22.477 27.397 1.00 84.44 102 ALA A N 1
ATOM 765 C CA . ALA A 1 102 ? -1.471 22.267 27.635 1.00 84.44 102 ALA A CA 1
ATOM 766 C C . ALA A 1 102 ? -0.630 22.585 26.385 1.00 84.44 102 ALA A C 1
ATOM 768 O O . ALA A 1 102 ? 0.380 23.285 26.481 1.00 84.44 102 ALA A O 1
ATOM 769 N N . PHE A 1 103 ? -1.084 22.163 25.201 1.00 88.12 103 PHE A N 1
ATOM 770 C CA . PHE A 1 103 ? -0.451 22.510 23.928 1.00 88.12 103 PHE A CA 1
ATOM 771 C C . PHE A 1 103 ? -0.445 24.018 23.658 1.00 88.12 103 PHE A C 1
ATOM 773 O O . PHE A 1 103 ? 0.608 24.567 23.342 1.00 88.12 103 PHE A O 1
ATOM 780 N N . VAL A 1 104 ? -1.573 24.711 23.829 1.00 88.19 104 VAL A N 1
ATOM 781 C CA . VAL A 1 104 ? -1.644 26.174 23.664 1.00 88.19 104 VAL A CA 1
ATOM 782 C C . VAL A 1 104 ? -0.681 26.872 24.626 1.00 88.19 104 VAL A C 1
ATOM 784 O O . VAL A 1 104 ? 0.068 27.762 24.225 1.00 88.19 104 VAL A O 1
ATOM 787 N N . ASN A 1 105 ? -0.620 26.424 25.882 1.00 87.75 105 ASN A N 1
ATOM 788 C CA . ASN A 1 105 ? 0.320 26.953 26.869 1.00 87.75 105 ASN A CA 1
ATOM 789 C C . ASN A 1 105 ? 1.785 26.700 26.485 1.00 87.75 105 ASN A C 1
ATOM 791 O O . ASN A 1 105 ? 2.639 27.543 26.759 1.00 87.75 105 ASN A O 1
ATOM 795 N N . ARG A 1 106 ? 2.110 25.555 25.870 1.00 91.12 106 ARG A N 1
ATOM 796 C CA . ARG A 1 106 ? 3.444 25.292 25.299 1.00 91.12 106 ARG A CA 1
ATOM 797 C C . ARG A 1 106 ? 3.748 26.249 24.151 1.00 91.12 106 ARG A C 1
ATOM 799 O O . ARG A 1 106 ? 4.757 26.936 24.226 1.00 91.12 106 ARG A O 1
ATOM 806 N N . MET A 1 107 ? 2.835 26.393 23.191 1.00 89.62 107 MET A N 1
ATOM 807 C CA . MET A 1 107 ? 3.005 27.279 22.031 1.00 89.62 107 MET A CA 1
ATOM 808 C C . MET A 1 107 ? 3.098 28.765 22.399 1.00 89.62 107 MET A C 1
ATOM 810 O O . MET A 1 107 ? 3.644 29.553 21.632 1.00 89.62 107 MET A O 1
ATOM 814 N N . ASN A 1 108 ? 2.608 29.175 23.568 1.00 87.12 108 ASN A N 1
ATOM 815 C CA . ASN A 1 108 ? 2.782 30.540 24.078 1.00 87.12 108 ASN A CA 1
ATOM 816 C C . ASN A 1 108 ? 4.137 30.779 24.765 1.00 87.12 108 ASN A C 1
ATOM 818 O O . ASN A 1 108 ? 4.438 31.903 25.166 1.00 87.12 108 ASN A O 1
ATOM 822 N N . ARG A 1 109 ? 4.969 29.745 24.907 1.00 87.25 109 ARG A N 1
ATOM 823 C CA . ARG A 1 109 ? 6.330 29.840 25.439 1.00 87.25 109 ARG A CA 1
ATOM 824 C C . ARG A 1 109 ? 7.345 29.708 24.299 1.00 87.25 109 ARG A C 1
ATOM 826 O O . ARG A 1 109 ? 7.039 29.132 23.258 1.00 87.25 109 ARG A O 1
ATOM 833 N N . PRO A 1 110 ? 8.572 30.226 24.469 1.00 90.50 110 PRO A N 1
ATOM 834 C CA . PRO A 1 110 ? 9.662 29.891 23.565 1.00 90.50 110 PRO A CA 1
ATOM 835 C C . PRO A 1 110 ? 9.890 28.376 23.540 1.00 90.50 110 PRO A C 1
ATOM 837 O O . PRO A 1 110 ? 9.729 27.719 24.571 1.00 90.50 110 PRO A O 1
ATOM 840 N N . VAL A 1 111 ? 10.349 27.851 22.396 1.00 91.31 111 VAL A N 1
ATOM 841 C CA . VAL A 1 111 ? 10.711 26.428 22.239 1.00 91.31 111 VAL A CA 1
ATOM 842 C C . VAL A 1 111 ? 11.618 25.962 23.377 1.00 91.31 111 VAL A C 1
ATOM 844 O O . VAL A 1 111 ? 11.427 24.879 23.922 1.00 91.31 111 VAL A O 1
ATOM 847 N N . ILE A 1 112 ? 12.552 26.826 23.786 1.00 95.00 112 ILE A N 1
ATOM 848 C CA . ILE A 1 112 ? 13.414 26.631 24.948 1.00 95.00 112 ILE A CA 1
ATOM 849 C C . ILE A 1 112 ? 13.265 27.823 25.878 1.00 95.00 112 ILE A C 1
ATOM 851 O O . ILE A 1 112 ? 13.637 28.947 25.541 1.00 95.00 112 ILE A O 1
ATOM 855 N N . THR A 1 113 ? 12.761 27.565 27.077 1.00 95.00 113 THR A N 1
ATOM 856 C CA . THR A 1 113 ? 12.645 28.573 28.129 1.00 95.00 113 THR A CA 1
ATOM 857 C C . THR A 1 113 ? 13.987 28.714 28.856 1.00 95.00 113 THR A C 1
ATOM 859 O O . THR A 1 113 ? 14.482 27.725 29.396 1.00 95.00 113 THR A O 1
ATOM 862 N N . PRO A 1 114 ? 14.609 29.904 28.915 1.00 93.56 114 PRO A N 1
ATOM 863 C CA . PRO A 1 114 ? 15.754 30.125 29.793 1.00 93.56 114 PRO A CA 1
ATOM 864 C C . PRO A 1 114 ? 15.334 29.927 31.254 1.00 93.56 114 PRO A C 1
ATOM 866 O O . PRO A 1 114 ? 14.356 30.525 31.709 1.00 93.56 114 PRO A O 1
ATOM 869 N N . VAL A 1 115 ? 16.047 29.072 31.981 1.00 93.12 115 VAL A N 1
ATOM 870 C CA . VAL A 1 115 ? 15.747 28.741 33.376 1.00 93.12 115 VAL A CA 1
ATOM 871 C C . VAL A 1 115 ? 16.871 29.253 34.262 1.00 93.12 115 VAL A C 1
ATOM 873 O O . VAL A 1 115 ? 18.025 28.876 34.099 1.00 93.12 115 VAL A O 1
ATOM 876 N N . GLU A 1 116 ? 16.511 30.089 35.229 1.00 90.88 116 GLU A N 1
ATOM 877 C CA . GLU A 1 116 ? 17.394 30.562 36.288 1.00 90.88 116 GLU A CA 1
ATOM 878 C C . GLU A 1 116 ? 17.056 29.826 37.588 1.00 90.88 116 GLU A C 1
ATOM 880 O O . GLU A 1 116 ? 15.968 29.264 37.753 1.00 90.88 116 GLU A O 1
ATOM 885 N N . LYS A 1 117 ? 17.954 29.883 38.573 1.00 85.88 117 LYS A N 1
ATOM 886 C CA . LYS A 1 117 ? 17.754 29.245 39.881 1.00 85.88 117 LYS A CA 1
ATOM 887 C C . LYS A 1 117 ? 16.413 29.599 40.536 1.00 85.88 117 LYS A C 1
ATOM 889 O O . LYS A 1 117 ? 15.765 28.752 41.148 1.00 85.88 117 LYS A O 1
ATOM 894 N N . GLN A 1 118 ? 15.989 30.855 40.417 1.00 89.12 118 GLN A N 1
ATOM 895 C CA . GLN A 1 118 ? 14.740 31.358 40.988 1.00 89.12 118 GLN A CA 1
ATOM 896 C C . GLN A 1 118 ? 13.504 30.853 40.228 1.00 89.12 118 GLN A C 1
ATOM 898 O O . GLN A 1 118 ? 12.447 30.699 40.839 1.00 89.12 118 GLN A O 1
ATOM 903 N N . THR A 1 119 ? 13.621 30.577 38.924 1.00 90.94 119 THR A N 1
ATOM 904 C CA . THR A 1 119 ? 12.505 30.165 38.053 1.00 90.94 119 THR A CA 1
ATOM 905 C C . THR A 1 119 ? 12.436 28.654 37.828 1.00 90.94 119 THR A C 1
ATOM 907 O O . THR A 1 119 ? 11.432 28.155 37.321 1.00 90.94 119 THR A O 1
ATOM 910 N N . LEU A 1 120 ? 13.441 27.894 38.274 1.00 89.94 120 LEU A N 1
ATOM 911 C CA . LEU A 1 120 ? 13.480 26.436 38.154 1.00 89.94 120 LEU A CA 1
ATOM 912 C C . LEU A 1 120 ? 12.246 25.753 38.749 1.00 89.94 120 LEU A C 1
ATOM 914 O O . LEU A 1 120 ? 11.691 24.845 38.138 1.00 89.94 120 LEU A O 1
ATOM 918 N N . SER A 1 121 ? 11.800 26.191 39.928 1.00 90.31 121 SER A N 1
ATOM 919 C CA . SER A 1 121 ? 10.644 25.570 40.588 1.00 90.31 121 SER A CA 1
ATOM 920 C C . SER A 1 121 ? 9.357 25.775 39.787 1.00 90.31 121 SER A C 1
ATOM 922 O O . SER A 1 121 ? 8.596 24.828 39.616 1.00 90.31 121 SER A O 1
ATOM 924 N N . SER A 1 122 ? 9.143 26.980 39.246 1.00 91.94 122 SER A N 1
ATOM 925 C CA . SER A 1 122 ? 7.972 27.279 38.416 1.00 91.94 122 SER A CA 1
ATOM 926 C C . SER A 1 122 ? 8.046 26.616 37.042 1.00 91.94 122 SER A C 1
ATOM 928 O O . SER A 1 122 ? 7.026 26.153 36.545 1.00 91.94 122 SER A O 1
ATOM 930 N N . PHE A 1 123 ? 9.239 26.527 36.439 1.00 92.75 123 PHE A N 1
ATOM 931 C CA . PHE A 1 123 ? 9.433 25.799 35.184 1.00 92.75 123 PHE A CA 1
ATOM 932 C C . PHE A 1 123 ? 9.159 24.307 35.377 1.00 92.75 123 PHE A C 1
ATOM 934 O O . PHE A 1 123 ? 8.431 23.708 34.589 1.00 92.75 123 PHE A O 1
ATOM 941 N N . ARG A 1 124 ? 9.670 23.718 36.464 1.00 92.19 124 ARG A N 1
ATOM 942 C CA . ARG A 1 124 ? 9.482 22.300 36.760 1.00 92.19 124 ARG A CA 1
ATOM 943 C C . ARG A 1 124 ? 8.009 21.919 36.853 1.00 92.19 124 ARG A C 1
ATOM 945 O O . ARG A 1 124 ? 7.672 20.828 36.432 1.00 92.19 124 ARG A O 1
ATOM 952 N N . SER A 1 125 ? 7.141 22.777 37.381 1.00 91.25 125 SER A N 1
ATOM 953 C CA . SER A 1 125 ? 5.700 22.510 37.497 1.00 91.25 125 SER A CA 1
ATOM 954 C C . SER A 1 125 ? 4.868 23.064 36.334 1.00 91.25 125 SER A C 1
ATOM 956 O O . SER A 1 125 ? 3.654 23.177 36.467 1.00 91.25 125 SER A O 1
ATOM 958 N N . SER A 1 126 ? 5.500 23.494 35.239 1.00 91.31 126 SER A N 1
ATOM 959 C CA . SER A 1 126 ? 4.816 24.231 34.166 1.00 91.31 126 SER A CA 1
ATOM 960 C C . SER A 1 126 ? 4.085 23.352 33.148 1.00 91.31 126 SER A C 1
ATOM 962 O O . SER A 1 126 ? 3.382 23.881 32.289 1.00 91.31 126 SER A O 1
ATOM 964 N N . ASP A 1 127 ? 4.290 22.038 33.200 1.00 91.31 127 ASP A N 1
ATOM 965 C CA . ASP A 1 127 ? 3.709 21.067 32.275 1.00 91.31 127 ASP A CA 1
ATOM 966 C C . ASP A 1 127 ? 3.751 19.659 32.882 1.00 91.31 127 ASP A C 1
ATOM 968 O O . ASP A 1 127 ? 4.459 19.436 33.868 1.00 91.31 127 ASP A O 1
ATOM 972 N N . ASP A 1 128 ? 3.052 18.700 32.283 1.00 87.75 128 ASP A N 1
ATOM 973 C CA . ASP A 1 128 ? 3.091 17.303 32.721 1.00 87.75 128 ASP A CA 1
ATOM 974 C C . ASP A 1 128 ? 4.459 16.674 32.483 1.00 87.75 128 ASP A C 1
ATOM 976 O O . ASP A 1 128 ? 4.954 15.946 33.342 1.00 87.75 128 ASP A O 1
ATOM 980 N N . VAL A 1 129 ? 5.107 17.007 31.366 1.00 92.56 129 VAL A N 1
ATOM 981 C CA . VAL A 1 129 ? 6.485 16.603 31.082 1.00 92.56 129 VAL A CA 1
ATOM 982 C C . VAL A 1 129 ? 7.331 17.832 30.785 1.00 92.56 129 VAL A C 1
ATOM 984 O O . VAL A 1 129 ? 7.082 18.587 29.842 1.00 92.56 129 VAL A O 1
ATOM 987 N N . VAL A 1 130 ? 8.365 18.010 31.598 1.00 95.38 130 VAL A N 1
ATOM 988 C CA . VAL A 1 130 ? 9.325 19.110 31.498 1.00 95.38 130 VAL A CA 1
ATOM 989 C C . VAL A 1 130 ? 10.736 18.544 31.374 1.00 95.38 130 VAL A C 1
ATOM 991 O O . VAL A 1 130 ? 11.118 17.620 32.093 1.00 95.38 130 VAL A O 1
ATOM 994 N N . VAL A 1 131 ? 11.533 19.110 30.479 1.00 96.44 131 VAL A N 1
ATOM 995 C CA . VAL A 1 131 ? 12.912 18.697 30.217 1.00 96.44 131 VAL A CA 1
ATOM 996 C C . VAL A 1 131 ? 13.818 19.900 30.440 1.00 96.44 131 VAL A C 1
ATOM 998 O O . VAL A 1 131 ? 13.578 20.968 29.889 1.00 96.44 131 VAL A O 1
ATOM 1001 N N . LEU A 1 132 ? 14.845 19.751 31.272 1.00 95.44 132 LEU A N 1
ATOM 1002 C CA . LEU A 1 132 ? 15.859 20.767 31.532 1.00 95.44 132 LEU A CA 1
ATOM 1003 C C . LEU A 1 132 ? 17.209 20.281 31.015 1.00 95.44 132 LEU A C 1
ATOM 1005 O O . LEU A 1 132 ? 17.758 19.301 31.521 1.00 95.44 132 LEU A O 1
ATOM 1009 N N . GLY A 1 133 ? 17.744 20.998 30.035 1.00 94.50 133 GLY A N 1
ATOM 1010 C CA . GLY A 1 133 ? 19.124 20.880 29.590 1.00 94.50 133 GLY A CA 1
ATOM 1011 C C . GLY A 1 133 ? 20.034 21.765 30.434 1.00 94.50 133 GLY A C 1
ATOM 1012 O O . GLY A 1 133 ? 19.681 22.898 30.770 1.00 94.50 133 GLY A O 1
ATOM 1013 N N . GLN A 1 134 ? 21.210 21.248 30.767 1.00 91.56 134 GLN A N 1
ATOM 1014 C CA . GLN A 1 134 ? 22.244 21.952 31.514 1.00 91.56 134 GLN A CA 1
ATOM 1015 C C . GLN A 1 134 ? 23.541 21.899 30.712 1.00 91.56 134 GLN A C 1
ATOM 1017 O O . GLN A 1 134 ? 24.262 20.896 30.721 1.00 91.56 134 GLN A O 1
ATOM 1022 N N . PHE A 1 135 ? 23.801 22.971 29.967 1.00 88.25 135 PHE A N 1
ATOM 1023 C CA . PHE A 1 135 ? 24.896 23.046 29.003 1.00 88.25 135 PHE A CA 1
ATOM 1024 C C . PHE A 1 135 ? 25.641 24.363 29.179 1.00 88.25 135 PHE A C 1
ATOM 1026 O O . PHE A 1 135 ? 25.017 25.427 29.213 1.00 88.25 135 PHE A O 1
ATOM 1033 N N . THR A 1 136 ? 26.970 24.313 29.259 1.00 82.38 136 THR A N 1
ATOM 1034 C CA . THR A 1 136 ? 27.768 25.544 29.257 1.00 82.38 136 THR A CA 1
ATOM 1035 C C . THR A 1 136 ? 27.796 26.150 27.851 1.00 82.38 136 THR A C 1
ATOM 1037 O O . THR A 1 136 ? 27.447 25.514 26.853 1.00 82.38 136 THR A O 1
ATOM 1040 N N . THR A 1 137 ? 28.219 27.408 27.739 1.00 78.06 137 THR A N 1
ATOM 1041 C CA . THR A 1 137 ? 28.351 28.095 26.443 1.00 78.06 137 THR A CA 1
ATOM 1042 C C . THR A 1 137 ? 29.401 27.468 25.519 1.00 78.06 137 THR A C 1
ATOM 1044 O O . THR A 1 137 ? 29.358 27.708 24.316 1.00 78.06 137 THR A O 1
ATOM 1047 N N . GLU A 1 138 ? 30.313 26.654 26.053 1.00 79.94 138 GLU A N 1
ATOM 1048 C CA . GLU A 1 138 ? 31.373 25.970 25.301 1.00 79.94 138 GLU A CA 1
ATOM 1049 C C . GLU A 1 138 ? 30.886 24.659 24.650 1.00 79.94 138 GLU A C 1
ATOM 1051 O O . GLU A 1 138 ? 31.556 24.106 23.781 1.00 79.94 138 GLU A O 1
ATOM 1056 N N . GLU A 1 139 ? 29.698 24.173 25.018 1.00 81.75 139 GLU A N 1
ATOM 1057 C CA . GLU A 1 139 ? 29.164 22.864 24.617 1.00 81.75 139 GLU A CA 1
ATOM 1058 C C . GLU A 1 139 ? 28.169 22.978 23.455 1.00 81.75 139 GLU A C 1
ATOM 1060 O O . GLU A 1 139 ? 27.046 22.466 23.501 1.00 81.75 139 GLU A O 1
ATOM 1065 N N . SER A 1 140 ? 28.590 23.677 22.399 1.00 81.19 140 SER A N 1
ATOM 1066 C CA . SER A 1 140 ? 27.736 24.066 21.271 1.00 81.19 140 SER A CA 1
ATOM 1067 C C . SER A 1 140 ? 27.038 22.887 20.590 1.00 81.19 140 SER A C 1
ATOM 1069 O O . SER A 1 140 ? 25.843 22.974 20.336 1.00 81.19 140 SER A O 1
ATOM 1071 N N . SER A 1 141 ? 27.732 21.766 20.369 1.00 85.56 141 SER A N 1
ATOM 1072 C CA . SER A 1 141 ? 27.169 20.595 19.676 1.00 85.56 141 SER A CA 1
ATOM 1073 C C . SER A 1 141 ? 26.080 19.869 20.474 1.00 85.56 141 SER A C 1
ATOM 1075 O O . SER A 1 141 ? 25.114 19.363 19.909 1.00 85.56 141 SER A O 1
ATOM 1077 N N . LEU A 1 142 ? 26.211 19.800 21.801 1.00 86.38 142 LEU A N 1
ATOM 1078 C CA . LEU A 1 142 ? 25.192 19.204 22.669 1.00 86.38 142 LEU A CA 1
ATOM 1079 C C . LEU A 1 142 ? 23.985 20.123 22.811 1.00 86.38 142 LEU A C 1
ATOM 1081 O O . LEU A 1 142 ? 22.851 19.650 22.804 1.00 86.38 142 LEU A O 1
ATOM 1085 N N . ARG A 1 143 ? 24.234 21.430 22.889 1.00 89.00 143 ARG A N 1
ATOM 1086 C CA . ARG A 1 143 ? 23.182 22.439 22.915 1.00 89.00 143 ARG A CA 1
ATOM 1087 C C . ARG A 1 143 ? 22.389 22.463 21.610 1.00 89.00 143 ARG A C 1
ATOM 1089 O O . ARG A 1 143 ? 21.173 22.523 21.670 1.00 89.00 143 ARG A O 1
ATOM 1096 N N . GLU A 1 144 ? 23.048 22.362 20.460 1.00 88.50 144 GLU A N 1
ATOM 1097 C CA . GLU A 1 144 ? 22.389 22.278 19.150 1.00 88.50 144 GLU A CA 1
ATOM 1098 C C . GLU A 1 144 ? 21.501 21.031 19.055 1.00 88.50 144 GLU A C 1
ATOM 1100 O O . GLU A 1 144 ? 20.305 21.158 18.822 1.00 88.50 144 GLU A O 1
ATOM 1105 N N . ARG A 1 145 ? 22.022 19.844 19.405 1.00 90.00 145 ARG A N 1
ATOM 1106 C CA . ARG A 1 145 ? 21.210 18.611 19.456 1.00 90.00 145 ARG A CA 1
ATOM 1107 C C . ARG A 1 145 ? 20.015 18.709 20.408 1.00 90.00 145 ARG A C 1
ATOM 1109 O O . ARG A 1 145 ? 18.943 18.188 20.110 1.00 90.00 145 ARG A O 1
ATOM 1116 N N . TYR A 1 146 ? 20.192 19.356 21.559 1.00 92.81 146 TYR A N 1
ATOM 1117 C CA . TYR A 1 146 ? 19.100 19.596 22.497 1.00 92.81 146 TYR A CA 1
ATOM 1118 C C . TYR A 1 146 ? 18.062 20.572 21.935 1.00 92.81 146 TYR A C 1
ATOM 1120 O O . TYR A 1 146 ? 16.868 20.366 22.143 1.00 92.81 146 TYR A O 1
ATOM 1128 N N . ASN A 1 147 ? 18.498 21.606 21.212 1.00 92.38 147 ASN A N 1
ATOM 1129 C CA . ASN A 1 147 ? 17.598 22.559 20.576 1.00 92.38 147 ASN A CA 1
ATOM 1130 C C . ASN A 1 147 ? 16.754 21.890 19.488 1.00 92.38 147 ASN A C 1
ATOM 1132 O O . ASN A 1 147 ? 15.535 22.030 19.517 1.00 92.38 147 ASN A O 1
ATOM 1136 N N . ASP A 1 148 ? 17.370 21.096 18.611 1.00 89.38 148 ASP A N 1
ATOM 1137 C CA . ASP A 1 148 ? 16.660 20.326 17.582 1.00 89.38 148 ASP A CA 1
ATOM 1138 C C . ASP A 1 148 ? 15.625 19.384 18.209 1.00 89.38 148 ASP A C 1
ATOM 1140 O O . ASP A 1 148 ? 14.507 19.214 17.719 1.00 89.38 148 ASP A O 1
ATOM 1144 N N . LEU A 1 149 ? 15.981 18.757 19.332 1.00 89.81 149 LEU A N 1
ATOM 1145 C CA . LEU A 1 149 ? 15.067 17.907 20.082 1.00 89.81 149 LEU A CA 1
ATOM 1146 C C . LEU A 1 149 ? 13.908 18.715 20.677 1.00 89.81 149 LEU A C 1
ATOM 1148 O O . LEU A 1 149 ? 12.761 18.283 20.585 1.00 89.81 149 LEU A O 1
ATOM 1152 N N . ALA A 1 150 ? 14.188 19.888 21.245 1.00 94.06 150 ALA A N 1
ATOM 1153 C CA . ALA A 1 150 ? 13.162 20.782 21.756 1.00 94.06 150 ALA A CA 1
ATOM 1154 C C . ALA A 1 150 ? 12.205 21.214 20.639 1.00 94.06 150 ALA A C 1
ATOM 1156 O O . ALA A 1 150 ? 11.001 21.100 20.822 1.00 94.06 150 ALA A O 1
ATOM 1157 N N . GLU A 1 151 ? 12.704 21.601 19.462 1.00 88.38 151 GLU A N 1
ATOM 1158 C CA . GLU A 1 151 ? 11.873 21.966 18.305 1.00 88.38 151 GLU A CA 1
ATOM 1159 C C . GLU A 1 151 ? 10.953 20.820 17.862 1.00 88.38 151 GLU A C 1
ATOM 1161 O O . GLU A 1 151 ? 9.755 21.029 17.664 1.00 88.38 151 GLU A O 1
ATOM 1166 N N . ARG A 1 152 ? 11.477 19.589 17.782 1.00 85.44 152 ARG A N 1
ATOM 1167 C CA . ARG A 1 152 ? 10.701 18.399 17.378 1.00 85.44 152 ARG A CA 1
ATOM 1168 C C . ARG A 1 152 ? 9.630 17.970 18.384 1.00 85.44 152 ARG A C 1
ATOM 1170 O O . ARG A 1 152 ? 8.658 17.320 17.995 1.00 85.44 152 ARG A O 1
ATOM 1177 N N . PHE A 1 153 ? 9.828 18.246 19.672 1.00 88.69 153 PHE A N 1
ATOM 1178 C CA . PHE A 1 153 ? 8.961 17.761 20.754 1.00 88.69 153 PHE A CA 1
ATOM 1179 C C . PHE A 1 153 ? 8.215 18.880 21.498 1.00 88.69 153 PHE A C 1
ATOM 1181 O O . PHE A 1 153 ? 7.489 18.588 22.449 1.00 88.69 153 PHE A O 1
ATOM 1188 N N . HIS A 1 154 ? 8.348 20.140 21.074 1.00 90.44 154 HIS A N 1
ATOM 1189 C CA . HIS A 1 154 ? 7.715 21.304 21.708 1.00 90.44 154 HIS A CA 1
ATOM 1190 C C . HIS A 1 154 ? 6.181 21.237 21.725 1.00 90.44 154 HIS A C 1
ATOM 1192 O O . HIS A 1 154 ? 5.526 21.848 22.564 1.00 90.44 154 HIS A O 1
ATOM 1198 N N . ASP A 1 155 ? 5.580 20.481 20.809 1.00 83.56 155 ASP A N 1
ATOM 1199 C CA . ASP A 1 155 ? 4.140 20.234 20.781 1.00 83.56 155 ASP A CA 1
ATOM 1200 C C . ASP A 1 155 ? 3.652 19.363 21.950 1.00 83.56 155 ASP A C 1
ATOM 1202 O O . ASP A 1 155 ? 2.497 19.470 22.380 1.00 83.56 155 ASP A O 1
ATOM 1206 N N . ARG A 1 156 ? 4.545 18.547 22.513 1.00 84.56 156 ARG A N 1
ATOM 1207 C CA . ARG A 1 156 ? 4.241 17.543 23.535 1.00 84.56 156 ARG A CA 1
ATOM 1208 C C . ARG A 1 156 ? 4.826 17.877 24.898 1.00 84.56 156 ARG A C 1
ATOM 1210 O O . ARG A 1 156 ? 4.147 17.654 25.893 1.00 84.56 156 ARG A O 1
ATOM 1217 N N . TYR A 1 157 ? 6.044 18.414 24.954 1.00 92.19 157 TYR A N 1
ATOM 1218 C CA . TYR A 1 157 ? 6.787 18.618 26.200 1.00 92.19 157 TYR A CA 1
ATOM 1219 C C . TYR A 1 157 ? 7.352 20.035 26.299 1.00 92.19 157 TYR A C 1
ATOM 1221 O O . TYR A 1 157 ? 7.612 20.702 25.296 1.00 92.19 157 TYR A O 1
ATOM 1229 N N . SER A 1 158 ? 7.581 20.490 27.526 1.00 95.44 158 SER A N 1
ATOM 1230 C CA . SER A 1 158 ? 8.176 21.800 27.794 1.00 95.44 158 SER A CA 1
ATOM 1231 C C . SER A 1 158 ? 9.688 21.686 27.989 1.00 95.44 158 SER A C 1
ATOM 1233 O O . SER A 1 158 ? 10.146 20.923 28.837 1.00 95.44 158 SER A O 1
ATOM 1235 N N . PHE A 1 159 ? 10.471 22.473 27.248 1.00 96.94 159 PHE A N 1
ATOM 1236 C CA . PHE A 1 159 ? 11.935 22.442 27.301 1.00 96.94 159 PHE A CA 1
ATOM 1237 C C . PHE A 1 159 ? 12.505 23.709 27.935 1.00 96.94 159 PHE A C 1
ATOM 1239 O O . PHE A 1 159 ? 12.083 24.830 27.647 1.00 96.94 159 PHE A O 1
ATOM 1246 N N . GLY A 1 160 ? 13.483 23.516 28.811 1.00 95.50 160 GLY A N 1
ATOM 1247 C CA . GLY A 1 160 ? 14.185 24.564 29.529 1.00 95.50 160 GLY A CA 1
ATOM 1248 C C . GLY A 1 160 ? 15.689 24.413 29.372 1.00 95.50 160 GLY A C 1
ATOM 1249 O O . GLY A 1 160 ? 16.187 23.310 29.144 1.00 95.50 160 GLY A O 1
ATOM 1250 N N . LEU A 1 161 ? 16.420 25.513 29.494 1.00 94.12 161 LEU A N 1
ATOM 1251 C CA . LEU A 1 161 ? 17.876 25.511 29.410 1.00 94.12 161 LEU A CA 1
ATOM 1252 C C . LEU A 1 161 ? 18.474 26.397 30.499 1.00 94.12 161 LEU A C 1
ATOM 1254 O O . LEU A 1 161 ? 18.062 27.545 30.654 1.00 94.12 161 LEU A O 1
ATOM 1258 N N . THR A 1 162 ? 19.468 25.869 31.205 1.00 90.38 162 THR A N 1
ATOM 1259 C CA . THR A 1 162 ? 20.285 26.600 32.181 1.00 90.38 162 THR A CA 1
ATOM 1260 C C . THR A 1 162 ? 21.767 26.387 31.877 1.00 90.38 162 THR A C 1
ATOM 1262 O O . THR A 1 162 ? 22.177 25.320 31.416 1.00 90.38 162 THR A O 1
ATOM 1265 N N . ASP A 1 163 ? 22.576 27.409 32.124 1.00 84.19 163 ASP A N 1
ATOM 1266 C CA . ASP A 1 163 ? 24.040 27.351 32.118 1.00 84.19 163 ASP A CA 1
ATOM 1267 C C . ASP A 1 163 ? 24.618 27.075 33.518 1.00 84.19 163 ASP A C 1
ATOM 1269 O O . ASP A 1 163 ? 25.798 26.746 33.659 1.00 84.19 163 ASP A O 1
ATOM 1273 N N . VAL A 1 164 ? 23.778 27.154 34.555 1.00 76.88 164 VAL A N 1
ATOM 1274 C CA . VAL A 1 164 ? 24.115 26.819 35.939 1.00 76.88 164 VAL A CA 1
ATOM 1275 C C . VAL A 1 164 ? 23.678 25.380 36.243 1.00 76.88 164 VAL A C 1
ATOM 1277 O O . VAL A 1 164 ? 22.513 25.046 36.017 1.00 76.88 164 VAL A O 1
ATOM 1280 N N . PRO A 1 165 ? 24.568 24.524 36.783 1.00 73.06 165 PRO A N 1
ATOM 1281 C CA . PRO A 1 165 ? 24.210 23.175 37.204 1.00 73.06 165 PRO A CA 1
ATOM 1282 C C . PRO A 1 165 ? 23.320 23.215 38.456 1.00 73.06 165 PRO A C 1
ATOM 1284 O O . PRO A 1 165 ? 23.787 23.374 39.582 1.00 73.06 165 PRO A O 1
ATOM 1287 N N . GLU A 1 166 ? 22.022 23.049 38.243 1.00 72.62 166 GLU A N 1
ATOM 1288 C CA . GLU A 1 166 ? 20.961 22.955 39.248 1.00 72.62 166 GLU A CA 1
ATOM 1289 C C . GLU A 1 166 ? 20.530 21.495 39.520 1.00 72.62 166 GLU A C 1
ATOM 1291 O O . GLU A 1 166 ? 19.828 21.208 40.491 1.00 72.62 166 GLU A O 1
ATOM 1296 N N . SER A 1 167 ? 20.952 20.547 38.677 1.00 68.38 167 SER A N 1
ATOM 1297 C CA . SER A 1 167 ? 20.664 19.108 38.789 1.00 68.38 167 SER A CA 1
ATOM 1298 C C . SER A 1 167 ? 21.921 18.260 38.508 1.00 68.38 167 SER A C 1
ATOM 1300 O O . SER A 1 167 ? 22.799 18.713 37.775 1.00 68.38 167 SER A O 1
ATOM 1302 N N . PRO A 1 168 ? 22.057 17.041 39.069 1.00 70.12 168 PRO A N 1
ATOM 1303 C CA . PRO A 1 168 ? 23.244 16.205 38.846 1.00 70.12 168 PRO A CA 1
ATOM 1304 C C . PRO A 1 168 ? 23.379 15.620 37.425 1.00 70.12 168 PRO A C 1
ATOM 1306 O O . PRO A 1 168 ? 24.476 15.199 37.064 1.00 70.12 168 PRO A O 1
ATOM 1309 N N . GLY A 1 169 ? 22.308 15.581 36.624 1.00 78.88 169 GLY A N 1
ATOM 1310 C CA . GLY A 1 169 ? 22.343 15.108 35.233 1.00 78.88 169 GLY A CA 1
ATOM 1311 C C . GLY A 1 169 ? 22.452 16.246 34.221 1.00 78.88 169 GLY A C 1
ATOM 1312 O O . GLY A 1 169 ? 21.868 17.299 34.429 1.00 78.88 169 GLY A O 1
ATOM 1313 N N . ARG A 1 170 ? 23.140 16.054 33.092 1.00 88.38 170 ARG A N 1
ATOM 1314 C CA . ARG A 1 170 ? 23.202 17.066 32.015 1.00 88.38 170 ARG A CA 1
ATOM 1315 C C . ARG A 1 170 ? 21.850 17.346 31.362 1.00 88.38 170 ARG A C 1
ATOM 1317 O O . ARG A 1 170 ? 21.585 18.475 30.967 1.00 88.38 170 ARG A O 1
ATOM 1324 N N . ILE A 1 171 ? 20.999 16.331 31.267 1.00 93.00 171 ILE A N 1
ATOM 1325 C CA . ILE A 1 171 ? 19.574 16.493 30.985 1.00 93.00 171 ILE A CA 1
ATOM 1326 C C . ILE A 1 171 ? 18.803 15.875 32.138 1.00 93.00 171 ILE A C 1
ATOM 1328 O O . ILE A 1 171 ? 19.062 14.729 32.515 1.00 93.00 171 ILE A O 1
ATOM 1332 N N . THR A 1 172 ? 17.827 16.615 32.647 1.00 94.31 172 THR A N 1
ATOM 1333 C CA . THR A 1 172 ? 16.869 16.132 33.638 1.00 94.31 172 THR A CA 1
ATOM 1334 C C . THR A 1 172 ? 15.466 16.290 33.084 1.00 94.31 172 THR A C 1
ATOM 1336 O O . THR A 1 172 ? 15.066 17.380 32.693 1.00 94.31 172 THR A O 1
ATOM 1339 N N . CYS A 1 173 ? 14.711 15.200 33.052 1.00 94.88 173 CYS A N 1
ATOM 1340 C CA . CYS A 1 173 ? 13.313 15.191 32.666 1.00 94.88 173 CYS A CA 1
ATOM 1341 C C . CYS A 1 173 ? 12.445 14.841 33.875 1.00 94.88 173 CYS A C 1
ATOM 1343 O O . CYS A 1 173 ? 12.726 13.872 34.588 1.00 94.88 173 CYS A O 1
ATOM 1345 N N . TRP A 1 174 ? 11.386 15.614 34.100 1.00 94.00 174 TRP A N 1
ATOM 1346 C CA . TRP A 1 174 ? 10.345 15.289 35.067 1.00 94.00 174 TRP A CA 1
ATOM 1347 C C . TRP A 1 174 ? 9.050 14.980 34.340 1.00 94.00 174 TRP A C 1
ATOM 1349 O O . TRP A 1 174 ? 8.640 15.723 33.454 1.00 94.00 174 TRP A O 1
ATOM 1359 N N . ASN A 1 175 ? 8.397 13.913 34.782 1.00 91.81 175 ASN A N 1
ATOM 1360 C CA . ASN A 1 175 ? 7.025 13.596 34.438 1.00 91.81 175 ASN A CA 1
ATOM 1361 C C . ASN A 1 175 ? 6.179 13.827 35.694 1.00 91.81 175 ASN A C 1
ATOM 1363 O O . ASN A 1 175 ? 6.080 12.972 36.580 1.00 91.81 175 ASN A O 1
ATOM 1367 N N . ASN A 1 176 ? 5.642 15.038 35.806 1.00 88.50 176 ASN A N 1
ATOM 1368 C CA . ASN A 1 176 ? 4.845 15.505 36.933 1.00 88.50 176 ASN A CA 1
ATOM 1369 C C . ASN A 1 176 ? 3.503 14.783 37.026 1.00 88.50 176 ASN A C 1
ATOM 1371 O O . ASN A 1 176 ? 3.004 14.602 38.140 1.00 88.50 176 ASN A O 1
ATOM 1375 N N . ALA A 1 177 ? 2.972 14.295 35.900 1.00 77.50 177 ALA A N 1
ATOM 1376 C CA . ALA A 1 177 ? 1.757 13.492 35.895 1.00 77.50 177 ALA A CA 1
ATOM 1377 C C . ALA A 1 177 ? 1.914 12.250 36.783 1.00 77.50 177 ALA A C 1
ATOM 1379 O O . ALA A 1 177 ? 0.973 11.880 37.486 1.00 77.50 177 ALA A O 1
ATOM 1380 N N . ILE A 1 178 ? 3.117 11.662 36.844 1.00 76.50 178 ILE A N 1
ATOM 1381 C CA . ILE A 1 178 ? 3.404 10.438 37.616 1.00 76.50 178 ILE A CA 1
ATOM 1382 C C . ILE A 1 178 ? 4.384 10.638 38.779 1.00 76.50 178 ILE A C 1
ATOM 1384 O O . ILE A 1 178 ? 4.626 9.712 39.547 1.00 76.50 178 ILE A O 1
ATOM 1388 N N . GLY A 1 179 ? 4.940 11.841 38.936 1.00 82.25 179 GLY A N 1
ATOM 1389 C CA . GLY A 1 179 ? 5.962 12.142 39.942 1.00 82.25 179 GLY A CA 1
ATOM 1390 C C . GLY A 1 179 ? 7.324 11.497 39.657 1.00 82.25 179 GLY A C 1
ATOM 1391 O O . GLY A 1 179 ? 8.128 11.354 40.578 1.00 82.25 179 GLY A O 1
ATOM 1392 N N . ALA A 1 180 ? 7.594 11.103 38.409 1.00 83.31 180 ALA A N 1
ATOM 1393 C CA . ALA A 1 180 ? 8.859 10.492 38.018 1.00 83.31 180 ALA A CA 1
ATOM 1394 C C . ALA A 1 180 ? 9.891 11.537 37.591 1.00 83.31 180 ALA A C 1
ATOM 1396 O O . ALA A 1 180 ? 9.572 12.633 37.125 1.00 83.31 180 ALA A O 1
ATOM 1397 N N . MET A 1 181 ? 11.158 11.159 37.725 1.00 89.38 181 MET A N 1
ATOM 1398 C CA . MET A 1 181 ? 12.294 11.921 37.234 1.00 89.38 181 MET A CA 1
ATOM 1399 C C . MET A 1 181 ? 13.275 10.959 36.574 1.00 89.38 181 MET A C 1
ATOM 1401 O O . MET A 1 181 ? 13.605 9.921 37.146 1.00 89.38 181 MET A O 1
ATOM 1405 N N . GLN A 1 182 ? 13.752 11.317 35.390 1.00 90.25 182 GLN A N 1
ATOM 1406 C CA . GLN A 1 182 ? 14.873 10.662 34.730 1.00 90.25 182 GLN A CA 1
ATOM 1407 C C . GLN A 1 182 ? 15.972 11.697 34.504 1.00 90.25 182 GLN A C 1
ATOM 1409 O O . GLN A 1 182 ? 15.691 12.866 34.249 1.00 90.25 182 GLN A O 1
ATOM 1414 N N . MET A 1 183 ? 17.226 11.277 34.596 1.00 92.06 183 MET A N 1
ATOM 1415 C CA . MET A 1 183 ? 18.363 12.147 34.318 1.00 92.06 183 MET A CA 1
ATOM 1416 C C . MET A 1 183 ? 19.468 11.363 33.620 1.00 92.06 183 MET A C 1
ATOM 1418 O O . MET A 1 183 ? 19.637 10.175 33.890 1.00 92.06 183 MET A O 1
ATOM 1422 N N . SER A 1 184 ? 20.219 12.024 32.743 1.00 89.81 184 SER A N 1
ATOM 1423 C CA . SER A 1 184 ? 21.421 11.455 32.133 1.00 89.81 184 SER A CA 1
ATOM 1424 C C . SER A 1 184 ? 22.518 12.503 32.012 1.00 89.81 184 SER A C 1
ATOM 1426 O O . SER A 1 184 ? 22.254 13.666 31.700 1.00 89.81 184 SER A O 1
ATOM 1428 N N . SER A 1 185 ? 23.756 12.066 32.230 1.00 88.38 185 SER A N 1
ATOM 1429 C CA . SER A 1 185 ? 24.970 12.809 31.875 1.00 88.38 185 SER A CA 1
ATOM 1430 C C . SER A 1 185 ? 25.697 12.206 30.669 1.00 88.38 185 SER A C 1
ATOM 1432 O O . SER A 1 185 ? 26.582 12.851 30.113 1.00 88.38 185 SER A O 1
ATOM 1434 N N . GLU A 1 186 ? 25.294 11.008 30.242 1.00 86.38 186 GLU A N 1
ATOM 1435 C CA . GLU A 1 186 ? 25.846 10.259 29.114 1.00 86.38 186 GLU A CA 1
ATOM 1436 C C . GLU A 1 186 ? 25.026 10.592 27.863 1.00 86.38 186 GLU A C 1
ATOM 1438 O O . GLU A 1 186 ? 23.918 10.091 27.673 1.00 86.38 186 GLU A O 1
ATOM 1443 N N . LEU A 1 187 ? 25.538 11.519 27.050 1.00 85.88 187 LEU A N 1
ATOM 1444 C CA . LEU A 1 187 ? 24.845 12.085 25.878 1.00 85.88 187 LEU A CA 1
ATOM 1445 C C . LEU A 1 187 ? 25.647 11.883 24.579 1.00 85.88 187 LEU A C 1
ATOM 1447 O O . LEU A 1 187 ? 25.517 12.639 23.611 1.00 85.88 187 LEU A O 1
ATOM 1451 N N . GLU A 1 188 ? 26.547 10.905 24.593 1.00 78.56 188 GLU A N 1
ATOM 1452 C CA . GLU A 1 188 ? 27.487 10.616 23.508 1.00 78.56 188 GLU A CA 1
ATOM 1453 C C . GLU A 1 188 ? 26.799 9.866 22.364 1.00 78.56 188 GLU A C 1
ATOM 1455 O O . GLU A 1 188 ? 27.033 10.198 21.203 1.00 78.56 188 GLU A O 1
ATOM 1460 N N . GLU A 1 189 ? 25.890 8.931 22.676 1.00 78.69 189 GLU A N 1
ATOM 1461 C CA . GLU A 1 189 ? 25.044 8.296 21.661 1.00 78.69 189 GLU A CA 1
ATOM 1462 C C . GLU A 1 189 ? 24.138 9.333 20.983 1.00 78.69 189 GLU A C 1
ATOM 1464 O O . GLU A 1 189 ? 23.649 10.282 21.606 1.00 78.69 189 GLU A O 1
ATOM 1469 N N . VAL A 1 190 ? 23.903 9.141 19.683 1.00 75.44 190 VAL A N 1
ATOM 1470 C CA . VAL A 1 190 ? 23.130 10.073 18.848 1.00 75.44 190 VAL A CA 1
ATOM 1471 C C . VAL A 1 190 ? 21.696 10.233 19.366 1.00 75.44 190 VAL A C 1
ATOM 1473 O O . VAL A 1 190 ? 21.166 11.341 19.350 1.00 75.44 190 VAL A O 1
ATOM 1476 N N . ASP A 1 191 ? 21.100 9.165 19.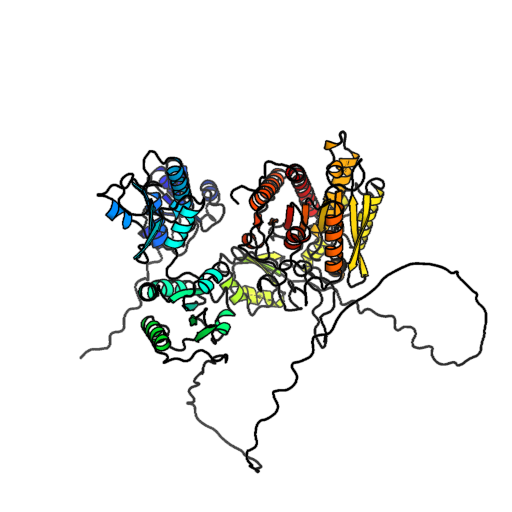897 1.00 78.38 191 ASP A N 1
ATOM 1477 C CA . ASP A 1 191 ? 19.711 9.107 20.361 1.00 78.38 191 ASP A CA 1
ATOM 1478 C C . ASP A 1 191 ? 19.557 9.107 21.896 1.00 78.38 191 ASP A C 1
ATOM 1480 O O . ASP A 1 191 ? 18.438 8.986 22.398 1.00 78.38 191 ASP A O 1
ATOM 1484 N N . ALA A 1 192 ? 20.642 9.293 22.661 1.00 86.19 192 ALA A N 1
ATOM 1485 C CA . ALA A 1 192 ? 20.618 9.247 24.129 1.00 86.19 192 ALA A CA 1
ATOM 1486 C C . ALA A 1 192 ? 19.588 10.211 24.743 1.00 86.19 192 ALA A C 1
ATOM 1488 O O . ALA A 1 192 ? 18.837 9.844 25.651 1.00 86.19 192 ALA A O 1
ATOM 1489 N N . MET A 1 193 ? 19.525 11.445 24.227 1.00 90.00 193 MET A N 1
ATOM 1490 C CA . MET A 1 193 ? 18.577 12.459 24.699 1.00 90.00 193 MET A CA 1
ATOM 1491 C C . MET A 1 193 ? 17.128 12.044 24.418 1.00 90.00 193 MET A C 1
ATOM 1493 O O . MET A 1 193 ? 16.256 12.196 25.271 1.00 90.00 193 MET A O 1
ATOM 1497 N N . GLU A 1 194 ? 16.871 11.482 23.236 1.00 86.06 194 GLU A N 1
ATOM 1498 C CA . GLU A 1 194 ? 15.533 11.060 22.827 1.00 86.06 194 GLU A CA 1
ATOM 1499 C C . GLU A 1 194 ? 15.065 9.834 23.622 1.00 86.06 194 GLU A C 1
ATOM 1501 O O . GLU A 1 194 ? 13.940 9.828 24.125 1.00 86.06 194 GLU A O 1
ATOM 1506 N N . LYS A 1 195 ? 15.937 8.837 23.824 1.00 84.00 195 LYS A N 1
ATOM 1507 C CA . LYS A 1 195 ? 15.681 7.678 24.698 1.00 84.00 195 LYS A CA 1
ATOM 1508 C C . LYS A 1 195 ? 15.316 8.117 26.117 1.00 84.00 195 LYS A C 1
ATOM 1510 O O . LYS A 1 195 ? 14.346 7.613 26.687 1.00 84.00 195 LYS A O 1
ATOM 1515 N N . LEU A 1 196 ? 16.060 9.075 26.680 1.00 90.38 196 LEU A N 1
ATOM 1516 C CA . LEU A 1 196 ? 15.796 9.618 28.015 1.00 90.38 196 LEU A CA 1
ATOM 1517 C C . LEU A 1 196 ? 14.405 10.259 28.100 1.00 90.38 196 LEU A C 1
ATOM 1519 O O . LEU A 1 196 ? 13.659 9.979 29.040 1.00 90.38 196 LEU A O 1
ATOM 1523 N N . ILE A 1 197 ? 14.050 11.097 27.121 1.00 89.12 197 ILE A N 1
ATOM 1524 C CA . ILE A 1 197 ? 12.748 11.775 27.084 1.00 89.12 197 ILE A CA 1
ATOM 1525 C C . ILE A 1 197 ? 11.617 10.769 26.894 1.00 89.12 197 ILE A C 1
ATOM 1527 O O . ILE A 1 197 ? 10.655 10.827 27.651 1.00 89.12 197 ILE A O 1
ATOM 1531 N N . LYS A 1 198 ? 11.732 9.818 25.958 1.00 85.44 198 LYS A N 1
ATOM 1532 C CA . LYS A 1 198 ? 10.713 8.772 25.745 1.00 85.44 198 LYS A CA 1
ATOM 1533 C C . LYS A 1 198 ? 10.454 7.978 27.022 1.00 85.44 198 LYS A C 1
ATOM 1535 O O . LYS A 1 198 ? 9.308 7.820 27.427 1.00 85.44 198 LYS A O 1
ATOM 1540 N N . LYS A 1 199 ? 11.522 7.559 27.707 1.00 85.19 199 LYS A N 1
ATOM 1541 C CA . LYS A 1 199 ? 11.423 6.841 28.982 1.00 85.19 199 LYS A CA 1
ATOM 1542 C C . LYS A 1 199 ? 10.773 7.685 30.079 1.00 85.19 199 LYS A C 1
ATOM 1544 O O . LYS A 1 199 ? 10.007 7.169 30.885 1.00 85.19 199 LYS A O 1
ATOM 1549 N N . CYS A 1 200 ? 11.100 8.972 30.140 1.00 89.69 200 CYS A N 1
ATOM 1550 C CA . CYS A 1 200 ? 10.525 9.894 31.112 1.00 89.69 200 CYS A CA 1
ATOM 1551 C C . CYS A 1 200 ? 9.038 10.167 30.845 1.00 89.69 200 CYS A C 1
ATOM 1553 O O . CYS A 1 200 ? 8.233 10.131 31.772 1.00 89.69 200 CYS A O 1
ATOM 1555 N N . ALA A 1 201 ? 8.674 10.408 29.588 1.00 87.31 201 ALA A N 1
ATOM 1556 C CA . ALA A 1 201 ? 7.338 10.800 29.152 1.00 87.31 201 ALA A CA 1
ATOM 1557 C C . ALA A 1 201 ? 6.349 9.629 29.022 1.00 87.31 201 ALA A C 1
ATOM 1559 O O . ALA A 1 201 ? 5.218 9.838 28.588 1.00 87.31 201 ALA A O 1
ATOM 1560 N N . ALA A 1 202 ? 6.757 8.408 29.379 1.00 83.75 202 ALA A N 1
ATOM 1561 C CA . ALA A 1 202 ? 5.894 7.238 29.310 1.00 83.75 202 ALA A CA 1
ATOM 1562 C C . ALA A 1 202 ? 4.596 7.457 30.124 1.00 83.75 202 ALA A C 1
ATOM 1564 O O . ALA A 1 202 ? 4.662 7.916 31.273 1.00 83.75 202 ALA A O 1
ATOM 1565 N N . PRO A 1 203 ? 3.417 7.149 29.553 1.00 80.81 203 PRO A N 1
ATOM 1566 C CA . PRO A 1 203 ? 2.142 7.318 30.240 1.00 80.81 203 PRO A CA 1
ATOM 1567 C C . PRO A 1 203 ? 2.007 6.331 31.404 1.00 80.81 203 PRO A C 1
ATOM 1569 O O . PRO A 1 203 ? 2.557 5.231 31.380 1.00 80.81 203 PRO A O 1
ATOM 1572 N N . LEU A 1 204 ? 1.231 6.715 32.420 1.00 83.38 204 LEU A N 1
ATOM 1573 C CA . LEU A 1 204 ? 0.974 5.856 33.580 1.00 83.38 204 LEU A CA 1
ATOM 1574 C C . LEU A 1 204 ? -0.012 4.723 33.279 1.00 83.38 204 LEU A C 1
ATOM 1576 O O . LEU A 1 204 ? 0.095 3.642 33.852 1.00 83.38 204 LEU A O 1
ATOM 1580 N N . VAL A 1 205 ? -0.977 5.020 32.407 1.00 89.56 205 VAL A N 1
ATOM 1581 C CA . VAL A 1 205 ? -2.016 4.100 31.945 1.00 89.56 205 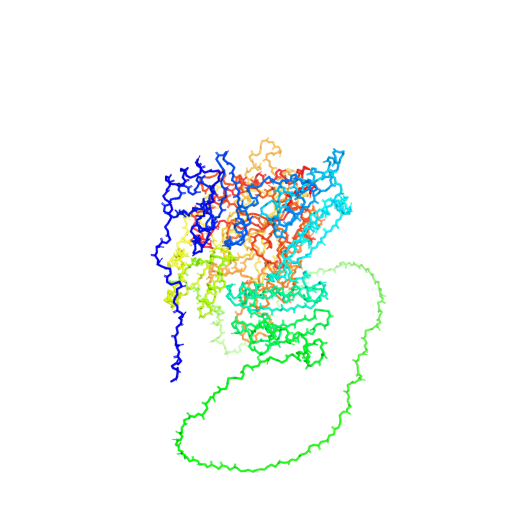VAL A CA 1
ATOM 1582 C C . VAL A 1 205 ? -2.034 4.158 30.415 1.00 89.56 205 VAL A C 1
ATOM 1584 O O . VAL A 1 205 ? -2.820 4.912 29.840 1.00 89.56 205 VAL A O 1
ATOM 1587 N N . PRO A 1 206 ? -1.091 3.490 29.727 1.00 87.69 206 PRO A N 1
ATOM 1588 C CA . PRO A 1 206 ? -1.095 3.440 28.270 1.00 87.69 206 PRO A CA 1
ATOM 1589 C C . PRO A 1 206 ? -2.344 2.735 27.737 1.00 87.69 206 PRO A C 1
ATOM 1591 O O . PRO A 1 206 ? -2.854 1.789 28.342 1.00 87.69 206 PRO A O 1
ATOM 1594 N N . ARG A 1 207 ? -2.780 3.148 26.544 1.00 83.62 207 ARG A N 1
ATOM 1595 C CA . ARG A 1 207 ? -3.599 2.287 25.692 1.00 83.62 207 ARG A CA 1
ATOM 1596 C C . ARG A 1 207 ? -2.680 1.248 25.068 1.00 83.62 207 ARG A C 1
ATOM 1598 O O . ARG A 1 207 ? -1.680 1.601 24.431 1.00 83.62 207 ARG A O 1
ATOM 1605 N N . LEU A 1 208 ? -2.995 -0.014 25.297 1.00 79.38 208 LEU A N 1
ATOM 1606 C CA . LEU A 1 208 ? -2.308 -1.115 24.658 1.00 79.38 208 LEU A CA 1
ATOM 1607 C C . LEU A 1 208 ? -2.723 -1.140 23.189 1.00 79.38 208 LEU A C 1
ATOM 1609 O O . LEU A 1 208 ? -3.907 -1.098 22.865 1.00 79.38 208 LEU A O 1
ATOM 1613 N N . THR A 1 209 ? -1.727 -1.153 22.320 1.00 65.94 209 THR A N 1
ATOM 1614 C CA . THR A 1 209 ? -1.868 -1.232 20.867 1.00 65.94 209 THR A CA 1
ATOM 1615 C C . THR A 1 209 ? -0.886 -2.275 20.358 1.00 65.94 209 THR A C 1
ATOM 1617 O O . THR A 1 209 ? 0.081 -2.629 21.042 1.00 65.94 209 THR A O 1
ATOM 1620 N N . ARG A 1 210 ? -1.085 -2.751 19.129 1.00 54.31 210 ARG A N 1
ATOM 1621 C CA . ARG A 1 210 ? -0.291 -3.858 18.573 1.00 54.31 210 ARG A CA 1
ATOM 1622 C C . ARG A 1 210 ? 1.188 -3.477 18.468 1.00 54.31 210 ARG A C 1
ATOM 1624 O O . ARG A 1 210 ? 2.056 -4.337 18.567 1.00 54.31 210 ARG A O 1
ATOM 1631 N N . ARG A 1 211 ? 1.450 -2.168 18.379 1.00 44.06 211 ARG A N 1
ATOM 1632 C CA . ARG A 1 211 ? 2.777 -1.553 18.304 1.00 44.06 211 ARG A CA 1
ATOM 1633 C C . ARG A 1 211 ? 3.543 -1.523 19.621 1.00 44.06 211 ARG A C 1
ATOM 1635 O O . ARG A 1 211 ? 4.770 -1.530 19.619 1.00 44.06 211 ARG A O 1
ATOM 1642 N N . ASN A 1 212 ? 2.839 -1.435 20.751 1.00 62.03 212 ASN A N 1
ATOM 1643 C CA . ASN A 1 212 ? 3.461 -1.227 22.063 1.00 62.03 212 ASN A CA 1
ATOM 1644 C C . ASN A 1 212 ? 3.283 -2.414 23.023 1.00 62.03 212 ASN A C 1
ATOM 1646 O O . ASN A 1 212 ? 3.976 -2.487 24.033 1.00 62.03 212 ASN A O 1
ATOM 1650 N N . GLU A 1 213 ? 2.418 -3.379 22.703 1.00 74.81 213 GLU A N 1
ATOM 1651 C CA . GLU A 1 213 ? 2.128 -4.535 23.556 1.00 74.81 213 GLU A CA 1
ATOM 1652 C C . GLU A 1 213 ? 3.394 -5.310 23.951 1.00 74.81 213 GLU A C 1
ATOM 1654 O O . GLU A 1 213 ? 3.617 -5.596 25.130 1.00 74.81 213 GLU A O 1
ATOM 1659 N N . ALA A 1 214 ? 4.280 -5.574 22.986 1.00 69.25 214 ALA A N 1
ATOM 1660 C CA . ALA A 1 214 ? 5.536 -6.275 23.236 1.00 69.25 214 ALA A CA 1
ATOM 1661 C C . ALA A 1 214 ? 6.462 -5.522 24.211 1.00 69.25 214 ALA A C 1
ATOM 1663 O O . ALA A 1 214 ? 7.196 -6.158 24.967 1.00 69.25 214 ALA A O 1
ATOM 1664 N N . GLU A 1 215 ? 6.441 -4.186 24.223 1.00 74.56 215 GLU A N 1
ATOM 1665 C CA . GLU A 1 215 ? 7.221 -3.383 25.174 1.00 74.56 215 GLU A CA 1
ATOM 1666 C C . GLU A 1 215 ? 6.757 -3.655 26.610 1.00 74.56 215 GLU A C 1
ATOM 1668 O O . GLU A 1 215 ? 7.575 -3.924 27.494 1.00 74.56 215 GLU A O 1
ATOM 1673 N N . TYR A 1 216 ? 5.442 -3.652 26.834 1.00 80.00 216 TYR A N 1
ATOM 1674 C CA . TYR A 1 216 ? 4.856 -3.834 28.160 1.00 80.00 216 TYR A CA 1
ATOM 1675 C C . TYR A 1 216 ? 4.941 -5.278 28.655 1.00 80.00 216 TYR A C 1
ATOM 1677 O O . TYR A 1 216 ? 5.233 -5.494 29.833 1.00 80.00 216 TYR A O 1
ATOM 1685 N N . LEU A 1 217 ? 4.785 -6.264 27.768 1.00 76.62 217 LEU A N 1
ATOM 1686 C CA . LEU A 1 217 ? 4.974 -7.679 28.106 1.00 76.62 217 LEU A CA 1
ATOM 1687 C C . LEU A 1 217 ? 6.427 -7.987 28.506 1.00 76.62 217 LEU A C 1
ATOM 1689 O O . LEU A 1 217 ? 6.665 -8.752 29.441 1.00 76.62 217 LEU A O 1
ATOM 1693 N N . ASN A 1 218 ? 7.407 -7.351 27.858 1.00 76.38 218 ASN A N 1
ATOM 1694 C CA . ASN A 1 218 ? 8.831 -7.558 28.149 1.00 76.38 218 ASN A CA 1
ATOM 1695 C C . ASN A 1 218 ? 9.349 -6.738 29.343 1.00 76.38 218 ASN A C 1
ATOM 1697 O O . ASN A 1 218 ? 10.474 -6.957 29.796 1.00 76.38 218 ASN A O 1
ATOM 1701 N N . ALA A 1 219 ? 8.551 -5.814 29.887 1.00 76.50 219 ALA A N 1
ATOM 1702 C CA . ALA A 1 219 ? 8.951 -4.964 31.009 1.00 76.50 219 ALA A CA 1
ATOM 1703 C C . ALA A 1 219 ? 9.080 -5.722 32.347 1.00 76.50 219 ALA A C 1
ATOM 1705 O O . ALA A 1 219 ? 9.577 -5.158 33.325 1.00 76.50 219 ALA A O 1
ATOM 1706 N N . GLY A 1 220 ? 8.617 -6.978 32.414 1.00 77.31 220 GLY A N 1
ATOM 1707 C CA . GLY A 1 220 ? 8.702 -7.835 33.603 1.00 77.31 220 GLY A CA 1
ATOM 1708 C C . GLY A 1 220 ? 7.776 -7.426 34.755 1.00 77.31 220 GLY A C 1
ATOM 1709 O O . GLY A 1 220 ? 7.890 -7.970 35.852 1.00 77.31 220 GLY A O 1
ATOM 1710 N N . LYS A 1 221 ? 6.870 -6.472 34.522 1.00 89.75 221 LYS A N 1
ATOM 1711 C CA . LYS A 1 221 ? 5.819 -6.064 35.463 1.00 89.75 221 LYS A CA 1
ATOM 1712 C C . LYS A 1 221 ? 4.540 -6.840 35.185 1.00 89.75 221 LYS A C 1
ATOM 1714 O O . LYS A 1 221 ? 4.293 -7.229 34.048 1.00 89.75 221 LYS A O 1
ATOM 1719 N N . SER A 1 222 ? 3.715 -7.026 36.212 1.00 94.75 222 SER A N 1
ATOM 1720 C CA . SER A 1 222 ? 2.353 -7.516 35.985 1.00 94.75 222 SER A CA 1
ATOM 1721 C C . SER A 1 222 ? 1.523 -6.435 35.293 1.00 94.75 222 SER A C 1
ATOM 1723 O O . SER A 1 222 ? 1.757 -5.240 35.484 1.00 94.75 222 SER A O 1
ATOM 1725 N N . LEU A 1 223 ? 0.563 -6.852 34.481 1.00 96.62 223 LEU A N 1
ATOM 1726 C CA . LEU A 1 223 ? -0.302 -5.970 33.712 1.00 96.62 223 LEU A CA 1
ATOM 1727 C C . LEU A 1 223 ? -1.732 -6.107 34.215 1.00 96.62 223 LEU A C 1
ATOM 1729 O O . LEU A 1 223 ? -2.239 -7.221 34.309 1.00 96.62 223 LEU A O 1
ATOM 1733 N N . VAL A 1 224 ? -2.366 -4.980 34.536 1.00 97.56 224 VAL A N 1
ATOM 1734 C CA . VAL A 1 224 ? -3.808 -4.914 34.804 1.00 97.56 224 VAL A CA 1
ATOM 1735 C C . VAL A 1 224 ? -4.475 -4.318 33.579 1.00 97.56 224 VAL A C 1
ATOM 1737 O O . VAL A 1 224 ? -4.291 -3.140 33.279 1.00 97.56 224 VAL A O 1
ATOM 1740 N N . TYR A 1 225 ? -5.231 -5.147 32.879 1.00 97.38 225 TYR A N 1
ATOM 1741 C CA . TYR A 1 225 ? -5.969 -4.795 31.682 1.00 97.38 225 TYR A CA 1
ATOM 1742 C C . TYR A 1 225 ? -7.350 -4.301 32.077 1.00 97.38 225 TYR A C 1
ATOM 1744 O O . TYR A 1 225 ? -8.048 -4.976 32.831 1.00 97.38 225 TYR A O 1
ATOM 1752 N N . PHE A 1 226 ? -7.746 -3.149 31.548 1.00 97.56 226 PHE A N 1
ATOM 1753 C CA . PHE A 1 226 ? -9.139 -2.733 31.490 1.00 97.56 226 PHE A CA 1
ATOM 1754 C C . PHE A 1 226 ? -9.597 -2.752 30.040 1.00 97.56 226 PHE A C 1
ATOM 1756 O O . PHE A 1 226 ? -9.091 -2.009 29.195 1.00 97.56 226 PHE A O 1
ATOM 1763 N N . PHE A 1 227 ? -10.540 -3.635 29.769 1.00 94.81 227 PHE A N 1
ATOM 1764 C CA . PHE A 1 227 ? -11.146 -3.836 28.472 1.00 94.81 227 PHE A CA 1
ATOM 1765 C C . PHE A 1 227 ? -12.424 -3.013 28.394 1.00 94.81 227 PHE A C 1
ATOM 1767 O O . PHE A 1 227 ? -13.232 -3.087 29.312 1.00 94.81 227 PHE A O 1
ATOM 1774 N N . ALA A 1 228 ? -12.639 -2.272 27.310 1.00 90.50 228 ALA A N 1
ATOM 1775 C CA . ALA A 1 228 ? -13.951 -1.713 26.991 1.00 90.50 228 ALA A CA 1
ATOM 1776 C C . ALA A 1 228 ? -14.092 -1.474 25.485 1.00 90.50 228 ALA A C 1
ATOM 1778 O O . ALA A 1 228 ? -13.101 -1.292 24.780 1.00 90.50 228 ALA A O 1
ATOM 1779 N N . ARG A 1 229 ? -15.331 -1.446 24.982 1.00 80.19 229 ARG A N 1
ATOM 1780 C CA . ARG A 1 229 ? -15.631 -1.090 23.574 1.00 80.19 229 ARG A CA 1
ATOM 1781 C C . ARG A 1 229 ? -15.769 0.412 23.337 1.00 80.19 229 ARG A C 1
ATOM 1783 O O . ARG A 1 229 ? -15.716 0.876 22.204 1.00 80.19 229 ARG A O 1
ATOM 1790 N N . ILE A 1 230 ? -16.025 1.171 24.401 1.00 79.12 230 ILE A N 1
ATOM 1791 C CA . ILE A 1 230 ? -16.344 2.596 24.321 1.00 79.12 230 ILE A CA 1
ATOM 1792 C C . ILE A 1 230 ? -15.145 3.397 24.826 1.00 79.12 230 ILE A C 1
ATOM 1794 O O . ILE A 1 230 ? -14.804 3.323 26.006 1.00 79.12 230 ILE A O 1
ATOM 1798 N N . ASP A 1 231 ? -14.553 4.223 23.958 1.00 69.50 231 ASP A N 1
ATOM 1799 C CA . ASP A 1 231 ? -13.411 5.091 24.298 1.00 69.50 231 ASP A CA 1
ATOM 1800 C C . ASP A 1 231 ? -13.661 5.947 25.546 1.00 69.50 231 ASP A C 1
ATOM 1802 O O . ASP A 1 231 ? -12.770 6.131 26.371 1.00 69.50 231 ASP A O 1
ATOM 1806 N N . GLN A 1 232 ? -14.895 6.427 25.732 1.00 73.62 232 GLN A N 1
ATOM 1807 C CA . GLN A 1 232 ? -15.276 7.199 26.914 1.00 73.62 232 GLN A CA 1
ATOM 1808 C C . GLN A 1 232 ? -15.079 6.412 28.220 1.00 73.62 232 GLN A C 1
ATOM 1810 O O . GLN A 1 232 ? -14.709 7.003 29.234 1.00 73.62 232 GLN A O 1
ATOM 1815 N N . PHE A 1 233 ? -15.302 5.095 28.208 1.00 81.88 233 PHE A N 1
ATOM 1816 C CA . PHE A 1 233 ? -15.078 4.235 29.370 1.00 81.88 233 PHE A CA 1
ATOM 1817 C C . PHE A 1 233 ? -13.591 3.977 29.590 1.00 81.88 233 PHE A C 1
ATOM 1819 O O . PHE A 1 233 ? -13.133 4.080 30.726 1.00 81.88 233 PHE A O 1
ATOM 1826 N N . LEU A 1 234 ? -12.817 3.749 28.522 1.00 80.38 234 LEU A N 1
ATOM 1827 C CA . LEU A 1 234 ? -11.355 3.647 28.611 1.00 80.38 234 LEU A CA 1
ATOM 1828 C C . LEU A 1 234 ? -10.744 4.928 29.199 1.00 80.38 234 LEU A C 1
ATOM 1830 O O . LEU A 1 234 ? -9.860 4.861 30.052 1.00 80.38 234 LEU A O 1
ATOM 1834 N N . ASP A 1 235 ? -11.243 6.097 28.799 1.00 73.75 235 ASP A N 1
ATOM 1835 C CA . ASP A 1 235 ? -10.800 7.403 29.292 1.00 73.75 235 ASP A CA 1
ATOM 1836 C C . ASP A 1 235 ? -11.202 7.661 30.748 1.00 73.75 235 ASP A C 1
ATOM 1838 O O . ASP A 1 235 ? -10.388 8.145 31.548 1.00 73.75 235 ASP A O 1
ATOM 1842 N N . ALA A 1 236 ? -12.451 7.343 31.100 1.00 80.75 236 ALA A N 1
ATOM 1843 C CA . ALA A 1 236 ? -12.950 7.462 32.465 1.00 80.75 236 ALA A CA 1
ATOM 1844 C C . ALA A 1 236 ? -12.153 6.555 33.409 1.00 80.75 236 ALA A C 1
ATOM 1846 O O . ALA A 1 236 ? -11.680 7.018 34.449 1.00 80.75 236 ALA A O 1
ATOM 1847 N N . TRP A 1 237 ? -11.919 5.305 33.001 1.00 89.06 237 TRP A N 1
ATOM 1848 C CA . TRP A 1 237 ? -11.080 4.358 33.723 1.00 89.06 237 TRP A CA 1
ATOM 1849 C C . TRP A 1 237 ? -9.640 4.848 33.849 1.00 89.06 237 TRP A C 1
ATOM 1851 O O . TRP A 1 237 ? -9.114 4.928 34.959 1.00 89.06 237 TRP A O 1
ATOM 1861 N N . SER A 1 238 ? -9.017 5.241 32.732 1.00 85.81 238 SER A N 1
ATOM 1862 C CA . SER A 1 238 ? -7.632 5.728 32.710 1.00 85.81 238 SER A CA 1
ATOM 1863 C C . SER A 1 238 ? -7.430 6.885 33.674 1.00 85.81 238 SER A C 1
ATOM 1865 O O . SER A 1 238 ? -6.406 6.939 34.341 1.00 85.81 238 SER A O 1
ATOM 1867 N N . SER A 1 239 ? -8.414 7.779 33.793 1.00 81.69 239 SER A N 1
ATOM 1868 C CA . SER A 1 239 ? -8.373 8.906 34.727 1.00 81.69 239 SER A CA 1
ATOM 1869 C C . SER A 1 239 ? -8.589 8.459 36.177 1.00 81.69 239 SER A C 1
ATOM 1871 O O . SER A 1 239 ? -7.873 8.897 37.079 1.00 81.69 239 SER A O 1
ATOM 1873 N N . ALA A 1 240 ? -9.560 7.572 36.407 1.00 86.88 240 ALA A N 1
ATOM 1874 C CA . ALA A 1 240 ? -9.930 7.095 37.736 1.00 86.88 240 ALA A CA 1
ATOM 1875 C C . ALA A 1 240 ? -8.842 6.220 38.379 1.00 86.88 240 ALA A C 1
ATOM 1877 O O . ALA A 1 240 ? -8.638 6.291 39.590 1.00 86.88 240 ALA A O 1
ATOM 1878 N N . VAL A 1 241 ? -8.109 5.436 37.583 1.00 92.56 241 VAL A N 1
ATOM 1879 C CA . VAL A 1 241 ? -7.107 4.477 38.073 1.00 92.56 241 VAL A CA 1
ATOM 1880 C C . VAL A 1 241 ? -5.733 5.106 38.335 1.00 92.56 241 VAL A C 1
ATOM 1882 O O . VAL A 1 241 ? -4.868 4.458 38.921 1.00 92.56 241 VAL A O 1
ATOM 1885 N N . ILE A 1 242 ? -5.515 6.383 37.987 1.00 86.88 242 ILE A N 1
ATOM 1886 C CA . ILE A 1 242 ? -4.235 7.087 38.204 1.00 86.88 242 ILE A CA 1
ATOM 1887 C C . ILE A 1 242 ? -3.695 6.943 39.639 1.00 86.88 242 ILE A C 1
ATOM 1889 O O . ILE A 1 242 ? -2.507 6.640 39.774 1.00 86.88 242 ILE A O 1
ATOM 1893 N N . PRO A 1 243 ? -4.477 7.140 40.723 1.00 90.19 243 PRO A N 1
ATOM 1894 C CA . PRO A 1 243 ? -3.964 6.990 42.086 1.00 90.19 243 PRO A CA 1
ATOM 1895 C C . PRO A 1 243 ? -3.402 5.588 42.354 1.00 90.19 243 PRO A C 1
ATOM 1897 O O . PRO A 1 243 ? -2.331 5.451 42.950 1.00 90.19 243 PRO A O 1
ATOM 1900 N N . LEU A 1 244 ? -4.087 4.560 41.849 1.00 92.31 244 LEU A N 1
ATOM 1901 C CA . LEU A 1 244 ? -3.693 3.163 41.981 1.00 92.31 244 LEU A CA 1
ATOM 1902 C C . LEU A 1 244 ? -2.458 2.856 41.131 1.00 92.31 244 LEU A C 1
ATOM 1904 O O . LEU A 1 244 ? -1.471 2.305 41.621 1.00 92.31 244 LEU A O 1
ATOM 1908 N N . ALA A 1 245 ? -2.456 3.316 39.882 1.00 90.69 245 ALA A N 1
ATOM 1909 C CA . ALA A 1 245 ? -1.327 3.167 38.984 1.00 90.69 245 ALA A CA 1
ATOM 1910 C C . ALA A 1 245 ? -0.067 3.847 39.549 1.00 90.69 245 ALA A C 1
ATOM 1912 O O . ALA A 1 245 ? 1.007 3.257 39.497 1.00 90.69 245 ALA A O 1
ATOM 1913 N N . LYS A 1 246 ? -0.180 5.009 40.216 1.00 87.75 246 LYS A N 1
ATOM 1914 C CA . LYS A 1 246 ? 0.942 5.639 40.946 1.00 87.75 246 LYS A CA 1
ATOM 1915 C C . LYS A 1 246 ? 1.415 4.784 42.115 1.00 87.75 246 LYS A C 1
ATOM 1917 O O . LYS A 1 246 ? 2.620 4.648 42.316 1.00 87.75 246 LYS A O 1
ATOM 1922 N N . LYS A 1 247 ? 0.492 4.215 42.892 1.00 90.31 247 LYS A N 1
ATOM 1923 C CA . LYS A 1 247 ? 0.819 3.376 44.053 1.00 90.31 247 LYS A CA 1
ATOM 1924 C C . LYS A 1 247 ? 1.597 2.120 43.646 1.00 90.31 247 LYS A C 1
ATOM 1926 O O . LYS A 1 247 ? 2.588 1.796 44.296 1.00 90.31 247 LYS A O 1
ATOM 1931 N N . TYR A 1 248 ? 1.200 1.464 42.555 1.00 91.06 248 TYR A N 1
ATOM 1932 C CA . TYR A 1 248 ? 1.756 0.171 42.140 1.00 91.06 248 TYR A CA 1
ATOM 1933 C C . TYR A 1 248 ? 2.749 0.227 40.965 1.00 91.06 248 TYR A C 1
ATOM 1935 O O . TYR A 1 248 ? 3.292 -0.816 40.608 1.00 91.06 248 TYR A O 1
ATOM 1943 N N . HIS A 1 249 ? 3.065 1.407 40.410 1.00 85.94 249 HIS A N 1
ATOM 1944 C CA . HIS A 1 249 ? 3.875 1.580 39.185 1.00 85.94 249 HIS A CA 1
ATOM 1945 C C . HIS A 1 249 ? 5.220 0.830 39.144 1.00 85.94 249 HIS A C 1
ATOM 1947 O O . HIS A 1 249 ? 5.770 0.617 38.062 1.00 85.94 249 HIS A O 1
ATOM 1953 N N . GLN A 1 250 ? 5.811 0.475 40.291 1.00 84.56 250 GLN A N 1
ATOM 1954 C CA . GLN A 1 250 ? 7.065 -0.287 40.340 1.00 84.56 250 GLN A CA 1
ATOM 1955 C C . GLN A 1 250 ? 6.880 -1.766 39.975 1.00 84.56 250 GLN A C 1
ATOM 1957 O O . GLN A 1 250 ? 7.809 -2.367 39.442 1.00 84.56 250 GLN A O 1
ATOM 1962 N N . TYR A 1 251 ? 5.691 -2.324 40.211 1.00 89.44 251 TYR A N 1
ATOM 1963 C CA . TYR A 1 251 ? 5.400 -3.757 40.091 1.00 89.44 251 TYR A CA 1
ATOM 1964 C C . TYR A 1 251 ? 4.284 -4.063 39.086 1.00 89.44 251 TYR A C 1
ATOM 1966 O O . TYR A 1 251 ? 4.275 -5.144 38.497 1.00 89.44 251 TYR A O 1
ATOM 1974 N N . ILE A 1 252 ? 3.363 -3.116 38.886 1.00 93.62 252 ILE A N 1
ATOM 1975 C CA . ILE A 1 252 ? 2.181 -3.259 38.038 1.00 93.62 252 ILE A CA 1
ATOM 1976 C C . ILE A 1 252 ? 2.101 -2.082 37.069 1.00 93.62 252 ILE A C 1
ATOM 1978 O O . ILE A 1 252 ? 2.289 -0.928 37.462 1.00 93.62 252 ILE A O 1
ATOM 1982 N N . THR A 1 253 ? 1.775 -2.382 35.817 1.00 93.00 253 THR A N 1
ATOM 1983 C CA . THR A 1 253 ? 1.373 -1.396 34.815 1.00 93.00 253 THR A CA 1
ATOM 1984 C C . THR A 1 253 ? -0.110 -1.588 34.506 1.00 93.00 253 THR A C 1
ATOM 1986 O O . THR A 1 253 ? -0.550 -2.693 34.200 1.00 93.00 253 THR A O 1
ATOM 1989 N N . PHE A 1 254 ? -0.890 -0.514 34.601 1.00 95.69 254 PHE A N 1
ATOM 1990 C CA . PHE A 1 254 ? -2.296 -0.521 34.198 1.00 95.69 254 PHE A CA 1
ATOM 1991 C C . PHE A 1 254 ? -2.375 -0.180 32.719 1.00 95.69 254 PHE A C 1
ATOM 1993 O O . PHE A 1 254 ? -1.722 0.763 32.287 1.00 95.69 254 PHE A O 1
ATOM 2000 N N . VAL A 1 255 ? -3.161 -0.921 31.952 1.00 94.94 255 VAL A N 1
ATOM 2001 C CA . VAL A 1 255 ? -3.324 -0.706 30.515 1.00 94.94 255 VAL A CA 1
ATOM 2002 C C . VAL A 1 255 ? -4.801 -0.696 30.160 1.00 94.94 255 VAL A C 1
ATOM 2004 O O . VAL A 1 255 ? -5.607 -1.388 30.782 1.00 94.94 255 VAL A O 1
ATOM 2007 N N . THR A 1 256 ? -5.164 0.095 29.158 1.00 95.19 256 THR A N 1
ATOM 2008 C CA . THR A 1 256 ? -6.499 0.044 28.555 1.00 95.19 256 THR A CA 1
ATOM 2009 C C . THR A 1 256 ? -6.447 -0.670 27.215 1.00 95.19 256 THR A C 1
ATOM 2011 O O . THR A 1 256 ? -5.492 -0.495 26.462 1.00 95.19 256 THR A O 1
ATOM 2014 N N . VAL A 1 257 ? -7.464 -1.473 26.915 1.00 87.88 257 VAL A N 1
ATOM 2015 C CA . VAL A 1 257 ? -7.581 -2.221 25.661 1.00 87.88 257 VAL A CA 1
ATOM 2016 C C . VAL A 1 257 ? -8.933 -1.937 25.032 1.00 87.88 257 VAL A C 1
ATOM 2018 O O . VAL A 1 257 ? -9.976 -2.110 25.664 1.00 87.88 257 VAL A O 1
ATOM 2021 N N . ASP A 1 258 ? -8.906 -1.536 23.766 1.00 80.38 258 ASP A N 1
ATOM 2022 C CA . ASP A 1 258 ? -10.112 -1.381 22.965 1.00 80.38 258 ASP A CA 1
ATOM 2023 C C . ASP A 1 258 ? -10.589 -2.739 22.459 1.00 80.38 258 ASP A C 1
ATOM 2025 O O . ASP A 1 258 ? -9.983 -3.351 21.579 1.00 80.38 258 ASP A O 1
ATOM 2029 N N . LEU A 1 259 ? -11.716 -3.199 22.993 1.00 79.31 259 LEU A N 1
ATOM 2030 C CA . LEU A 1 259 ? -12.336 -4.465 22.605 1.00 79.31 259 LEU A CA 1
ATOM 2031 C C . LEU A 1 259 ? -12.871 -4.497 21.180 1.00 79.31 259 LEU A C 1
ATOM 2033 O O . LEU A 1 259 ? -13.341 -5.538 20.718 1.00 79.31 259 LEU A O 1
ATOM 2037 N N . THR A 1 260 ? -12.838 -3.374 20.484 1.00 68.00 260 THR A N 1
ATOM 2038 C CA . THR A 1 260 ? -13.181 -3.326 19.074 1.00 68.00 260 THR A CA 1
ATOM 2039 C C . THR A 1 260 ? -11.975 -3.498 18.167 1.00 68.00 260 THR A C 1
ATOM 2041 O O . THR A 1 260 ? -12.122 -4.039 17.076 1.00 68.00 260 THR A O 1
ATOM 2044 N N . GLU A 1 261 ? -10.784 -3.124 18.629 1.00 58.66 261 GLU A N 1
ATOM 2045 C CA . GLU A 1 261 ? -9.520 -3.480 17.975 1.00 58.66 261 GLU A CA 1
ATOM 2046 C C . GLU A 1 261 ? -9.090 -4.919 18.330 1.00 58.66 261 GLU A C 1
ATOM 2048 O O . GLU A 1 261 ? -8.472 -5.609 17.515 1.00 58.66 261 GLU A O 1
ATOM 2053 N N . TYR A 1 262 ? -9.474 -5.389 19.525 1.00 76.69 262 TYR A N 1
ATOM 2054 C CA . TYR A 1 262 ? -9.085 -6.684 20.096 1.00 76.69 262 TYR A CA 1
ATOM 2055 C C . TYR A 1 262 ? -10.270 -7.512 20.628 1.00 76.69 262 TYR A C 1
ATOM 2057 O O . TYR A 1 262 ? -10.310 -7.845 21.820 1.00 76.69 262 TYR A O 1
ATOM 2065 N N . PRO A 1 263 ? -11.253 -7.869 19.785 1.00 75.44 263 PRO A N 1
ATOM 2066 C CA . PRO A 1 263 ? -12.448 -8.587 20.234 1.00 75.44 263 PRO A CA 1
ATOM 2067 C C . PRO A 1 263 ? -12.154 -9.986 20.798 1.00 75.44 263 PRO A C 1
ATOM 2069 O O . PRO A 1 263 ? -12.918 -10.495 21.618 1.00 75.44 263 PRO A O 1
ATOM 2072 N N . GLU A 1 264 ? -11.055 -10.614 20.385 1.00 81.25 264 GLU A N 1
ATOM 2073 C CA . GLU A 1 264 ? -10.622 -11.937 20.836 1.00 81.25 264 GLU A CA 1
ATOM 2074 C C . GLU A 1 264 ? -9.786 -11.924 22.122 1.00 81.25 264 GLU A C 1
ATOM 2076 O O . GLU A 1 264 ? -9.663 -12.962 22.774 1.00 81.25 264 GLU A O 1
ATOM 2081 N N . MET A 1 265 ? -9.217 -10.776 22.506 1.00 84.19 265 MET A N 1
ATOM 2082 C CA . MET A 1 265 ? -8.257 -10.703 23.610 1.00 84.19 265 MET A CA 1
ATOM 2083 C C . MET A 1 265 ? -8.847 -11.134 24.964 1.00 84.19 265 MET A C 1
ATOM 2085 O O . MET A 1 265 ? -8.164 -11.892 25.645 1.00 84.19 265 MET A O 1
ATOM 2089 N N . PRO A 1 266 ? -10.098 -10.800 25.352 1.00 89.56 266 PRO A N 1
ATOM 2090 C CA . PRO A 1 266 ? -10.700 -11.276 26.607 1.00 89.56 266 PRO A CA 1
ATOM 2091 C C . PRO A 1 266 ? -10.641 -12.791 26.813 1.00 89.56 266 PRO A C 1
ATOM 2093 O O . PRO A 1 266 ? -10.378 -13.253 27.924 1.00 89.56 266 PRO A O 1
ATOM 2096 N N . ALA A 1 267 ? -10.802 -13.573 25.740 1.00 84.25 267 ALA A N 1
ATOM 2097 C CA . ALA A 1 267 ? -10.763 -15.032 25.818 1.00 84.25 267 ALA A CA 1
ATOM 2098 C C . ALA A 1 267 ? -9.398 -15.558 26.283 1.00 84.25 267 ALA A C 1
ATOM 2100 O O . ALA A 1 267 ? -9.329 -16.590 26.947 1.00 84.25 267 ALA A O 1
ATOM 2101 N N . MET A 1 268 ? -8.316 -14.829 25.991 1.00 86.12 268 MET A N 1
ATOM 2102 C CA . MET A 1 268 ? -6.967 -15.154 26.468 1.00 86.12 268 MET A CA 1
ATOM 2103 C C . MET A 1 268 ? -6.817 -14.971 27.982 1.00 86.12 268 MET A C 1
ATOM 2105 O O . MET A 1 268 ? -5.852 -15.466 28.562 1.00 86.12 268 MET A O 1
ATOM 2109 N N . PHE A 1 269 ? -7.770 -14.282 28.614 1.00 90.94 269 PHE A N 1
ATOM 2110 C CA . PHE A 1 269 ? -7.820 -14.053 30.051 1.00 90.94 269 PHE A CA 1
ATOM 2111 C C . PHE A 1 269 ? -8.940 -14.832 30.748 1.00 90.94 269 PHE A C 1
ATOM 2113 O O . PHE A 1 269 ? -9.232 -14.560 31.907 1.00 90.94 269 PHE A O 1
ATOM 2120 N N . GLY A 1 270 ? -9.570 -15.793 30.063 1.00 86.25 270 GLY A N 1
ATOM 2121 C CA . GLY A 1 270 ? -10.688 -16.568 30.609 1.00 86.25 270 GLY A CA 1
ATOM 2122 C C . GLY A 1 270 ? -12.017 -15.815 30.658 1.00 86.25 270 GLY A C 1
ATOM 2123 O O . GLY A 1 270 ? -12.975 -16.318 31.244 1.00 86.25 270 GLY A O 1
ATOM 2124 N N . LEU A 1 271 ? -12.089 -14.639 30.029 1.00 88.06 271 LEU A N 1
ATOM 2125 C CA . LEU A 1 271 ? -13.279 -13.794 29.969 1.00 88.06 271 LEU A CA 1
ATOM 2126 C C . LEU A 1 271 ? -14.093 -14.074 28.686 1.00 88.06 271 LEU A C 1
ATOM 2128 O O . LEU A 1 271 ? -13.512 -14.440 27.658 1.00 88.06 271 LEU A O 1
ATOM 2132 N N . PRO A 1 272 ? -15.425 -13.879 28.690 1.00 83.62 272 PRO A N 1
ATOM 2133 C CA . PRO A 1 272 ? -16.241 -13.996 27.481 1.00 83.62 272 PRO A CA 1
ATOM 2134 C C . PRO A 1 272 ? -15.835 -12.975 26.403 1.00 83.62 272 PRO A C 1
ATOM 2136 O O . PRO A 1 272 ? -15.420 -11.861 26.704 1.00 83.62 272 PRO A O 1
ATOM 2139 N N . THR A 1 273 ? -15.985 -13.316 25.120 1.00 74.62 273 THR A N 1
ATOM 2140 C CA . THR A 1 273 ? -15.641 -12.412 23.999 1.00 74.62 273 THR A CA 1
ATOM 2141 C C . THR A 1 273 ? -16.694 -11.332 23.732 1.00 74.62 273 THR A C 1
ATOM 2143 O O . THR A 1 273 ? -16.423 -10.349 23.039 1.00 74.62 273 THR A O 1
ATOM 2146 N N . ASN A 1 274 ? -17.902 -11.487 24.280 1.00 79.50 274 ASN A N 1
ATOM 2147 C CA . ASN A 1 274 ? -19.043 -10.584 24.111 1.00 79.50 274 ASN A CA 1
ATOM 2148 C C . ASN A 1 274 ? -19.249 -9.609 25.287 1.00 79.50 274 ASN A C 1
ATOM 2150 O O . ASN A 1 274 ? -20.326 -9.035 25.400 1.00 79.50 274 ASN A O 1
ATOM 2154 N N . ILE A 1 275 ? -18.236 -9.399 26.128 1.00 82.69 275 ILE A N 1
ATOM 2155 C CA . ILE A 1 275 ? -18.283 -8.433 27.236 1.00 82.69 275 ILE A CA 1
ATOM 2156 C C . ILE A 1 275 ? -18.321 -6.971 26.745 1.00 82.69 275 ILE A C 1
ATOM 2158 O O . ILE A 1 275 ? -17.811 -6.652 25.657 1.00 82.69 275 ILE A O 1
ATOM 2162 N N . GLU A 1 276 ? -18.930 -6.090 27.544 1.00 85.12 276 GLU A N 1
ATOM 2163 C CA . GLU A 1 276 ? -18.920 -4.632 27.336 1.00 85.12 276 GLU A CA 1
ATOM 2164 C C . GLU A 1 276 ? -17.655 -3.997 27.917 1.00 85.12 276 GLU A C 1
ATOM 2166 O O . GLU A 1 276 ? -16.972 -3.233 27.224 1.00 85.12 276 GLU A O 1
ATOM 2171 N N . ASP A 1 277 ? -17.327 -4.374 29.152 1.00 91.38 277 ASP A N 1
ATOM 2172 C CA . ASP A 1 277 ? -16.085 -4.084 29.844 1.00 91.38 277 ASP A CA 1
ATOM 2173 C C . ASP A 1 277 ? -15.634 -5.270 30.715 1.00 91.38 277 ASP A C 1
ATOM 2175 O O . ASP A 1 277 ? -16.401 -6.181 31.021 1.00 91.38 277 ASP A O 1
ATOM 2179 N N . ALA A 1 278 ? -14.343 -5.314 31.045 1.00 94.50 278 ALA A N 1
ATOM 2180 C CA . ALA A 1 278 ? -13.796 -6.272 32.005 1.00 94.50 278 ALA A CA 1
ATOM 2181 C C . ALA A 1 278 ? -12.443 -5.823 32.546 1.00 94.50 278 ALA A C 1
ATOM 2183 O O . ALA A 1 278 ? -11.760 -4.976 31.967 1.00 94.50 278 ALA A O 1
ATOM 2184 N N . VAL A 1 279 ? -12.020 -6.473 33.630 1.00 97.12 279 VAL A N 1
ATOM 2185 C CA . VAL A 1 279 ? -10.664 -6.371 34.163 1.00 97.12 279 VAL A CA 1
ATOM 2186 C C . VAL A 1 279 ? -10.014 -7.749 34.202 1.00 97.12 279 VAL A C 1
ATOM 2188 O O . VAL A 1 279 ? -10.648 -8.745 34.546 1.00 97.12 279 VAL A O 1
ATOM 2191 N N . ALA A 1 280 ? -8.729 -7.811 33.876 1.00 96.94 280 ALA A N 1
ATOM 2192 C CA . ALA A 1 280 ? -7.908 -8.982 34.152 1.00 96.94 280 ALA A CA 1
ATOM 2193 C C . ALA A 1 280 ? -6.497 -8.564 34.559 1.00 96.94 280 ALA A C 1
ATOM 2195 O O . ALA A 1 280 ? -5.995 -7.527 34.127 1.00 96.94 280 ALA A O 1
ATOM 2196 N N . LEU A 1 281 ? -5.839 -9.390 35.366 1.00 97.19 281 LEU A N 1
ATOM 2197 C CA . LEU A 1 281 ? -4.422 -9.252 35.677 1.00 97.19 281 LEU A CA 1
ATOM 2198 C C . LEU A 1 281 ? -3.640 -10.379 35.006 1.00 97.19 281 LEU A C 1
ATOM 2200 O O . LEU A 1 281 ? -4.036 -11.538 35.069 1.00 97.19 281 LEU A O 1
ATOM 2204 N N . GLN A 1 282 ? -2.499 -10.061 34.405 1.00 94.75 282 GLN A N 1
ATOM 2205 C CA . GLN A 1 282 ? -1.536 -11.049 33.922 1.00 94.75 282 GLN A CA 1
ATOM 2206 C C . GLN A 1 282 ? -0.169 -10.788 34.529 1.00 94.75 282 GLN A C 1
ATOM 2208 O O . GLN A 1 282 ? 0.275 -9.645 34.628 1.00 94.75 282 GLN A O 1
ATOM 2213 N N . ASN A 1 283 ? 0.535 -11.862 34.862 1.00 91.81 283 ASN A N 1
ATOM 2214 C CA . ASN A 1 283 ? 1.962 -11.835 35.122 1.00 91.81 283 ASN A CA 1
ATOM 2215 C C . ASN A 1 283 ? 2.704 -12.402 33.897 1.00 91.81 283 ASN A C 1
ATOM 2217 O O . ASN A 1 283 ? 2.749 -13.623 33.730 1.00 91.81 283 ASN A O 1
ATOM 2221 N N . PRO A 1 284 ? 3.307 -11.557 33.039 1.00 82.88 284 PRO A N 1
ATOM 2222 C CA . PRO A 1 284 ? 3.977 -12.014 31.821 1.00 82.88 284 PRO A CA 1
ATOM 2223 C C . PRO A 1 284 ? 5.178 -12.931 32.083 1.00 82.88 284 PRO A C 1
ATOM 2225 O O . PRO A 1 284 ? 5.500 -13.774 31.253 1.00 82.88 284 PRO A O 1
ATOM 2228 N N . ALA A 1 285 ? 5.836 -12.799 33.241 1.00 79.00 285 ALA A N 1
ATOM 2229 C CA . ALA A 1 285 ? 7.014 -13.597 33.573 1.00 79.00 285 ALA A CA 1
ATOM 2230 C C . ALA A 1 285 ? 6.664 -15.051 33.927 1.00 79.00 285 ALA A C 1
ATOM 2232 O O . ALA A 1 285 ? 7.468 -15.952 33.687 1.00 79.00 285 ALA A O 1
ATOM 2233 N N . THR A 1 286 ? 5.483 -15.284 34.506 1.00 82.88 286 THR A N 1
ATOM 2234 C CA . THR A 1 286 ? 5.011 -16.627 34.887 1.00 82.88 286 THR A CA 1
ATOM 2235 C C . THR A 1 286 ? 3.946 -17.177 33.941 1.00 82.88 286 THR A C 1
ATOM 2237 O O . THR A 1 286 ? 3.684 -18.376 33.963 1.00 82.88 286 THR A O 1
ATOM 2240 N N . GLY A 1 287 ? 3.331 -16.322 33.119 1.00 81.81 287 GLY A N 1
ATOM 2241 C CA . GLY A 1 287 ? 2.187 -16.660 32.272 1.00 81.81 287 GLY A CA 1
ATOM 2242 C C . GLY A 1 287 ? 0.863 -16.776 33.035 1.00 81.81 287 GLY A C 1
ATOM 2243 O O . GLY A 1 287 ? -0.140 -17.153 32.439 1.00 81.81 287 GLY A O 1
ATOM 2244 N N . GLN A 1 288 ? 0.840 -16.468 34.336 1.00 90.50 288 GLN A N 1
ATOM 2245 C CA . GLN A 1 288 ? -0.377 -16.541 35.147 1.00 90.50 288 GLN A CA 1
ATOM 2246 C C . GLN A 1 288 ? -1.357 -15.434 34.762 1.00 90.50 288 GLN A C 1
ATOM 2248 O O . GLN A 1 288 ? -0.956 -14.281 34.586 1.00 90.50 288 GLN A O 1
ATOM 2253 N N . VAL A 1 289 ? -2.639 -15.786 34.687 1.00 94.75 289 VAL A N 1
ATOM 2254 C CA . VAL A 1 289 ? -3.734 -14.867 34.375 1.00 94.75 289 VAL A CA 1
ATOM 2255 C C . VAL A 1 289 ? -4.808 -14.963 35.452 1.00 94.75 289 VAL A C 1
ATOM 2257 O O . VAL A 1 289 ? -5.087 -16.048 35.949 1.00 94.75 289 VAL A O 1
ATOM 2260 N N . PHE A 1 290 ? -5.397 -13.829 35.814 1.00 96.12 290 PHE A N 1
ATOM 2261 C CA . PHE A 1 290 ? -6.413 -13.691 36.847 1.00 96.12 290 PHE A CA 1
ATOM 2262 C C . PHE A 1 290 ? -7.560 -12.826 36.294 1.00 96.12 290 PHE A C 1
ATOM 2264 O O . PHE A 1 290 ? -7.440 -11.596 36.277 1.00 96.12 290 PHE A O 1
ATOM 2271 N N . PRO A 1 291 ? -8.651 -13.429 35.794 1.00 95.31 291 PRO A N 1
ATOM 2272 C CA . PRO A 1 291 ? -9.861 -12.696 35.429 1.00 95.31 291 PRO A CA 1
ATOM 2273 C C . PRO A 1 291 ? -10.543 -12.109 36.668 1.00 95.31 291 PRO A C 1
ATOM 2275 O O . PRO A 1 291 ? -10.629 -12.763 37.708 1.00 95.31 291 PRO A O 1
ATOM 2278 N N . PHE A 1 292 ? -11.057 -10.885 36.555 1.00 94.56 292 PHE A N 1
ATOM 2279 C CA . PHE A 1 292 ? -11.875 -10.258 37.589 1.00 94.56 292 PHE A CA 1
ATOM 2280 C C . PHE A 1 292 ? -13.365 -10.478 37.292 1.00 94.56 292 PHE A C 1
ATOM 2282 O O . PHE A 1 292 ? -13.812 -10.238 36.174 1.00 94.56 292 PHE A O 1
ATOM 2289 N N . THR A 1 293 ? -14.134 -10.922 38.289 1.00 87.25 293 THR A N 1
ATOM 2290 C CA . THR A 1 293 ? -15.551 -11.317 38.132 1.00 87.25 293 THR A CA 1
ATOM 2291 C C . THR A 1 293 ? -16.538 -10.459 38.935 1.00 87.25 293 THR A C 1
ATOM 2293 O O . THR A 1 293 ? -17.736 -10.727 38.916 1.00 87.25 293 THR A O 1
ATOM 2296 N N . GLY A 1 294 ? -16.056 -9.452 39.669 1.00 86.56 294 GLY A N 1
ATOM 2297 C CA . GLY A 1 294 ? -16.891 -8.555 40.475 1.00 86.56 294 GLY A CA 1
ATOM 2298 C C . GLY A 1 294 ? -17.340 -7.294 39.731 1.00 86.56 294 GLY A C 1
ATOM 2299 O O . GLY A 1 294 ? -16.997 -7.072 38.573 1.00 86.56 294 GLY A O 1
ATOM 2300 N N . GLU A 1 295 ? -18.067 -6.418 40.430 1.00 91.75 295 GLU A N 1
ATOM 2301 C CA . GLU A 1 295 ? -18.376 -5.072 39.934 1.00 91.75 295 GLU A CA 1
ATOM 2302 C C . GLU A 1 295 ? -17.088 -4.239 39.818 1.00 91.75 295 GLU A C 1
ATOM 2304 O O . GLU A 1 295 ? -16.315 -4.114 40.775 1.00 91.75 295 GLU A O 1
ATOM 2309 N N . ILE A 1 296 ? -16.846 -3.668 38.636 1.00 94.06 296 ILE A N 1
ATOM 2310 C CA . ILE A 1 296 ? -15.614 -2.937 38.336 1.00 94.06 296 ILE A CA 1
ATOM 2311 C C . ILE A 1 296 ? -15.641 -1.569 39.028 1.00 94.06 296 ILE A C 1
ATOM 2313 O O . ILE A 1 296 ? -16.221 -0.598 38.548 1.00 94.06 296 ILE A O 1
ATOM 2317 N N . THR A 1 297 ? -14.936 -1.475 40.152 1.00 95.06 297 THR A N 1
ATOM 2318 C CA . THR A 1 297 ? -14.657 -0.216 40.856 1.00 95.06 297 THR A CA 1
ATOM 2319 C C . THR A 1 297 ? -13.176 -0.140 41.223 1.00 95.06 297 THR A C 1
ATOM 2321 O O . THR A 1 297 ? -12.503 -1.167 41.317 1.00 95.06 297 THR A O 1
ATOM 2324 N N . ILE A 1 298 ? -12.644 1.069 41.445 1.00 94.94 298 ILE A N 1
ATOM 2325 C CA . ILE A 1 298 ? -11.224 1.249 41.805 1.00 94.94 298 ILE A CA 1
ATOM 2326 C C . ILE A 1 298 ? -10.876 0.491 43.094 1.00 94.94 298 ILE A C 1
ATOM 2328 O O . ILE A 1 298 ? -9.866 -0.209 43.128 1.00 94.94 298 ILE A O 1
ATOM 2332 N N . ASP A 1 299 ? -11.740 0.568 44.110 1.00 94.56 299 ASP A N 1
ATOM 2333 C CA . ASP A 1 299 ? -11.539 -0.111 45.395 1.00 94.56 299 ASP A CA 1
ATOM 2334 C C . ASP A 1 299 ? -11.594 -1.642 45.245 1.00 94.56 299 ASP A C 1
ATOM 2336 O O . ASP A 1 299 ? -10.795 -2.355 45.854 1.00 94.56 299 ASP A O 1
ATOM 2340 N N . ALA A 1 300 ? -12.496 -2.164 44.403 1.00 95.75 300 ALA A N 1
ATOM 2341 C CA . ALA A 1 300 ? -12.598 -3.602 44.161 1.00 95.75 300 ALA A CA 1
ATOM 2342 C C . ALA A 1 300 ? -11.395 -4.146 43.375 1.00 95.75 300 ALA A C 1
ATOM 2344 O O . ALA A 1 300 ? -10.887 -5.219 43.698 1.00 95.75 300 ALA A O 1
ATOM 2345 N N . VAL A 1 301 ? -10.891 -3.396 42.390 1.00 96.81 301 VAL A N 1
ATOM 2346 C CA . VAL A 1 301 ? -9.678 -3.772 41.647 1.00 96.81 301 VAL A CA 1
ATOM 2347 C C . VAL A 1 301 ? -8.430 -3.672 42.527 1.00 96.81 301 VAL A C 1
ATOM 2349 O O . VAL A 1 301 ? -7.540 -4.513 42.418 1.00 96.81 301 VAL A O 1
ATOM 2352 N N . GLU A 1 302 ? -8.359 -2.707 43.444 1.00 96.88 302 GLU A N 1
ATOM 2353 C CA . GLU A 1 302 ? -7.282 -2.653 44.439 1.00 96.88 302 GLU A CA 1
ATOM 2354 C C . GLU A 1 302 ? -7.310 -3.864 45.382 1.00 96.88 302 GLU A C 1
ATOM 2356 O O . GLU A 1 302 ? -6.270 -4.490 45.596 1.00 96.88 302 GLU A O 1
ATOM 2361 N N . ALA A 1 303 ? -8.486 -4.231 45.901 1.00 96.19 303 ALA A N 1
ATOM 2362 C CA . ALA A 1 303 ? -8.649 -5.426 46.728 1.00 96.19 303 ALA A CA 1
ATOM 2363 C C . ALA A 1 303 ? -8.248 -6.700 45.967 1.00 96.19 303 ALA A C 1
ATOM 2365 O O . ALA A 1 303 ? -7.480 -7.503 46.489 1.00 96.19 303 ALA A O 1
ATOM 2366 N N . PHE A 1 304 ? -8.668 -6.827 44.705 1.00 96.94 304 PHE A N 1
ATOM 2367 C CA . PHE A 1 304 ? -8.304 -7.938 43.824 1.00 96.94 304 PHE A CA 1
ATOM 2368 C C . PHE A 1 304 ? -6.787 -8.078 43.639 1.00 96.94 304 PHE A C 1
ATOM 2370 O O . PHE A 1 304 ? -6.239 -9.172 43.763 1.00 96.94 304 PHE A O 1
ATOM 2377 N N . ILE A 1 305 ? -6.086 -6.967 43.395 1.00 96.44 305 ILE A N 1
ATOM 2378 C CA . ILE A 1 305 ? -4.621 -6.950 43.289 1.00 96.44 305 ILE A CA 1
ATOM 2379 C C . ILE A 1 305 ? -3.973 -7.411 44.601 1.00 96.44 305 ILE A C 1
ATOM 2381 O O . ILE A 1 305 ? -3.017 -8.192 44.574 1.00 96.44 305 ILE A O 1
ATOM 2385 N N . THR A 1 306 ? -4.478 -6.941 45.744 1.00 95.44 306 THR A N 1
ATOM 2386 C CA . THR A 1 306 ? -3.974 -7.350 47.061 1.00 95.44 306 THR A CA 1
ATOM 2387 C C . THR A 1 306 ? -4.202 -8.841 47.305 1.00 95.44 306 THR A C 1
ATOM 2389 O O . THR A 1 306 ? -3.251 -9.531 47.668 1.00 95.44 306 THR A O 1
ATOM 2392 N N . ASP A 1 307 ? -5.396 -9.363 47.027 1.00 95.75 307 ASP A N 1
ATOM 2393 C CA . ASP A 1 307 ? -5.727 -10.777 47.221 1.00 95.75 307 ASP A CA 1
ATOM 2394 C C . ASP A 1 307 ? -4.870 -11.708 46.351 1.00 95.75 307 ASP A C 1
ATOM 2396 O O . ASP A 1 307 ? -4.407 -12.745 46.831 1.00 95.75 307 ASP A O 1
ATOM 2400 N N . ILE A 1 308 ? -4.572 -11.321 45.105 1.00 94.75 308 ILE A N 1
ATOM 2401 C CA . ILE A 1 308 ? -3.607 -12.044 44.259 1.00 94.75 308 ILE A CA 1
ATOM 2402 C C . ILE A 1 308 ? -2.214 -12.026 44.900 1.00 94.75 308 ILE A C 1
ATOM 2404 O O . ILE A 1 308 ? -1.541 -13.055 44.956 1.00 94.75 308 ILE A O 1
ATOM 2408 N N . SER A 1 309 ? -1.768 -10.872 45.408 1.00 89.94 309 SER A N 1
ATOM 2409 C CA . SER A 1 309 ? -0.437 -10.740 46.015 1.00 89.94 309 SER A CA 1
ATOM 2410 C C . SER A 1 309 ? -0.273 -11.525 47.325 1.00 89.94 309 SER A C 1
ATOM 2412 O O . SER A 1 309 ? 0.838 -11.949 47.646 1.00 89.94 309 SER A O 1
ATOM 2414 N N . GLU A 1 310 ? -1.367 -11.750 48.057 1.00 92.75 310 GLU A N 1
ATOM 2415 C CA . GLU A 1 310 ? -1.412 -12.556 49.283 1.00 92.75 310 GLU A CA 1
ATOM 2416 C C . GLU A 1 310 ? -1.601 -14.059 49.008 1.00 92.75 310 GLU A C 1
ATOM 2418 O O . GLU A 1 310 ? -1.415 -14.874 49.912 1.00 92.75 310 GLU A O 1
ATOM 2423 N N . GLY A 1 311 ? -1.910 -14.438 47.761 1.00 90.38 311 GLY A N 1
ATOM 2424 C CA . GLY A 1 311 ? -2.177 -15.822 47.363 1.00 90.38 311 GLY A CA 1
ATOM 2425 C C . GLY A 1 311 ? -3.584 -16.305 47.721 1.00 90.38 311 GLY A C 1
ATOM 2426 O O . GLY A 1 311 ? -3.806 -17.509 47.819 1.00 90.38 311 GLY A O 1
ATOM 2427 N N . ASN A 1 312 ? -4.530 -15.386 47.929 1.00 93.69 312 ASN A N 1
ATOM 2428 C CA . ASN A 1 312 ? -5.932 -15.702 48.216 1.00 93.69 312 ASN A CA 1
ATOM 2429 C C . ASN A 1 312 ? -6.719 -16.068 46.941 1.00 93.69 312 ASN A C 1
ATOM 2431 O O . ASN A 1 312 ? -7.795 -16.658 47.037 1.00 93.69 312 ASN A O 1
ATOM 2435 N N . ILE A 1 313 ? -6.198 -15.716 45.757 1.00 92.31 313 ILE A N 1
ATOM 2436 C CA . ILE A 1 313 ? -6.797 -15.997 44.446 1.00 92.31 313 ILE A CA 1
ATOM 2437 C C . ILE A 1 313 ? -5.832 -16.861 43.635 1.00 92.31 313 ILE A C 1
ATOM 2439 O O . ILE A 1 313 ? -4.686 -16.479 43.397 1.00 92.31 313 ILE A O 1
ATOM 2443 N N . GLU A 1 314 ? -6.312 -18.023 43.200 1.00 89.94 314 GLU A N 1
ATOM 2444 C CA . GLU A 1 314 ? -5.574 -18.924 42.316 1.00 89.94 314 GLU A CA 1
ATOM 2445 C C . GLU A 1 314 ? -5.621 -18.425 40.857 1.00 89.94 314 GLU A C 1
ATOM 2447 O O . GLU A 1 314 ? -6.607 -17.800 40.451 1.00 89.94 314 GLU A O 1
ATOM 2452 N N . PRO A 1 315 ? -4.574 -18.676 40.049 1.00 91.88 315 PRO A N 1
ATOM 2453 C CA . PRO A 1 315 ? -4.567 -18.311 38.638 1.00 91.88 315 PRO A CA 1
ATOM 2454 C C . PRO A 1 315 ? -5.599 -19.121 37.848 1.00 91.88 315 PRO A C 1
ATOM 2456 O O . PRO A 1 315 ? -5.910 -20.264 38.181 1.00 91.88 315 PRO A O 1
ATOM 2459 N N . TRP A 1 316 ? -6.078 -18.527 36.760 1.00 92.31 316 TRP A N 1
ATOM 2460 C CA . TRP A 1 316 ? -6.991 -19.146 35.811 1.00 92.31 316 TRP A CA 1
ATOM 2461 C C . TRP A 1 316 ? -6.445 -20.477 35.278 1.00 92.31 316 TRP A C 1
ATOM 2463 O O . TRP A 1 316 ? -5.282 -20.576 34.879 1.00 92.31 316 TRP A O 1
ATOM 2473 N N . ASP A 1 317 ? -7.301 -21.496 35.264 1.00 84.69 317 ASP A N 1
ATOM 2474 C CA . ASP A 1 317 ? -6.974 -22.883 34.920 1.00 84.69 317 ASP A CA 1
ATOM 2475 C C . ASP A 1 317 ? -7.139 -23.216 33.427 1.00 84.69 317 ASP A C 1
ATOM 2477 O O . ASP A 1 317 ? -6.766 -24.308 32.993 1.00 84.69 317 ASP A O 1
ATOM 2481 N N . GLY A 1 318 ? -7.645 -22.270 32.630 1.00 74.69 318 GLY A N 1
ATOM 2482 C CA . GLY A 1 318 ? -7.855 -22.423 31.191 1.00 74.69 318 GLY A CA 1
ATOM 2483 C C . GLY A 1 318 ? -9.307 -22.682 30.775 1.00 74.69 318 GLY A C 1
ATOM 2484 O O . GLY A 1 318 ? -9.569 -22.750 29.572 1.00 74.69 318 GLY A O 1
ATOM 2485 N N . GLU A 1 319 ? -10.260 -22.799 31.708 1.00 72.94 319 GLU A N 1
ATOM 2486 C CA . GLU A 1 319 ? -11.688 -22.951 31.383 1.00 72.94 319 GLU A CA 1
ATOM 2487 C C . GLU A 1 319 ? -12.407 -21.595 31.279 1.00 72.94 319 GLU A C 1
ATOM 2489 O O . GLU A 1 319 ? -12.307 -20.751 32.163 1.00 72.94 319 GLU A O 1
ATOM 2494 N N . THR A 1 320 ? -13.153 -21.348 30.198 1.00 59.31 320 THR A N 1
ATOM 2495 C CA . THR A 1 320 ? -13.883 -20.078 30.024 1.00 59.31 320 THR A CA 1
ATOM 2496 C C . THR A 1 320 ? -14.900 -19.866 31.146 1.00 59.31 320 THR A C 1
ATOM 2498 O O . THR A 1 320 ? -15.756 -20.723 31.374 1.00 59.31 320 THR A O 1
ATOM 2501 N N . ILE A 1 321 ? -14.862 -18.702 31.802 1.00 68.19 321 ILE A N 1
ATOM 2502 C CA . ILE A 1 321 ? -15.854 -18.339 32.817 1.00 68.19 321 ILE A CA 1
ATOM 2503 C C . ILE A 1 321 ? -17.173 -18.037 32.095 1.00 68.19 321 ILE A C 1
ATOM 2505 O O . ILE A 1 321 ? -17.301 -17.029 31.404 1.00 68.19 321 ILE A O 1
ATOM 2509 N N . LEU A 1 322 ? -18.144 -18.944 32.210 1.00 54.28 322 LEU A N 1
ATOM 2510 C CA . LEU A 1 322 ? -19.494 -18.751 31.680 1.00 54.28 322 LEU A CA 1
ATOM 2511 C C . LEU A 1 322 ? -20.286 -17.840 32.627 1.00 54.28 322 LEU A C 1
ATOM 2513 O O . LEU A 1 322 ? -20.366 -18.114 33.824 1.00 54.28 322 LEU A O 1
ATOM 2517 N N . GLU A 1 323 ? -20.894 -16.780 32.091 1.00 47.66 323 GLU A N 1
ATOM 2518 C CA . GLU A 1 323 ? -21.863 -15.966 32.831 1.00 47.66 323 GLU A CA 1
ATOM 2519 C C . GLU A 1 323 ? -23.025 -16.847 33.309 1.00 47.66 323 GLU A C 1
ATOM 2521 O O . GLU A 1 323 ? -23.746 -17.458 32.513 1.00 47.66 323 GLU A O 1
ATOM 2526 N N . VAL A 1 324 ? -23.219 -16.908 34.626 1.00 38.75 324 VAL A N 1
ATOM 2527 C CA . VAL A 1 324 ? -24.425 -17.477 35.226 1.00 38.75 324 VAL A CA 1
ATOM 2528 C C . VAL A 1 324 ? -25.541 -16.456 35.028 1.00 38.75 324 VAL A C 1
ATOM 2530 O O . VAL A 1 324 ? -25.668 -15.505 35.792 1.00 38.75 324 VAL A O 1
ATOM 2533 N N . VAL A 1 325 ? -26.352 -16.641 33.989 1.00 35.53 325 VAL A N 1
ATOM 2534 C CA . VAL A 1 325 ? -27.637 -15.943 33.886 1.00 35.53 325 VAL A CA 1
ATOM 2535 C C . VAL A 1 325 ? -28.574 -16.587 34.908 1.00 35.53 325 VAL A C 1
ATOM 2537 O O . VAL A 1 325 ? -29.128 -17.661 34.663 1.00 35.53 325 VAL A O 1
ATOM 2540 N N . GLU A 1 326 ? -28.727 -15.963 36.076 1.00 31.25 326 GLU A N 1
ATOM 2541 C CA . GLU A 1 326 ? -29.812 -16.295 36.999 1.00 31.25 326 GLU A CA 1
ATOM 2542 C C . GLU A 1 326 ? -31.141 -15.930 36.325 1.00 31.25 326 GLU A C 1
ATOM 2544 O O . GLU A 1 326 ? -31.480 -14.761 36.148 1.00 31.25 326 GLU A O 1
ATOM 2549 N N . VAL A 1 327 ? -31.884 -16.947 35.887 1.00 31.78 327 VAL A N 1
ATOM 2550 C CA . VAL A 1 327 ? -33.280 -16.784 35.480 1.00 31.78 327 VAL A CA 1
ATOM 2551 C C . VAL A 1 327 ? -34.128 -16.969 36.732 1.00 31.78 327 VAL A C 1
ATOM 2553 O O . VAL A 1 327 ? -34.281 -18.092 37.215 1.00 31.78 327 VAL A O 1
ATOM 2556 N N . ASP A 1 328 ? -34.669 -15.867 37.249 1.00 31.03 328 ASP A N 1
ATOM 2557 C CA . ASP A 1 328 ? -35.691 -15.875 38.294 1.00 31.03 328 ASP A CA 1
ATOM 2558 C C . ASP A 1 328 ? -36.905 -16.686 37.816 1.00 31.03 328 ASP A C 1
ATOM 2560 O O . ASP A 1 328 ? -37.624 -16.302 36.891 1.00 31.03 328 ASP A O 1
ATOM 2564 N N . ALA A 1 329 ? -37.114 -17.846 38.436 1.00 32.53 329 ALA A N 1
ATOM 2565 C CA . ALA A 1 329 ? -38.244 -18.724 38.176 1.00 32.53 329 ALA A CA 1
ATOM 2566 C C . ALA A 1 329 ? -39.350 -18.479 39.211 1.00 32.53 329 ALA A C 1
ATOM 2568 O O . ALA A 1 329 ? -39.527 -19.277 40.126 1.00 32.53 329 ALA A O 1
ATOM 2569 N N . ASP A 1 330 ? -40.108 -17.402 39.022 1.00 33.56 330 ASP A N 1
ATOM 2570 C CA . ASP A 1 330 ? -41.441 -17.225 39.601 1.00 33.56 330 ASP A CA 1
ATOM 2571 C C . ASP A 1 330 ? -42.435 -16.979 38.456 1.00 33.56 330 ASP A C 1
ATOM 2573 O O . ASP A 1 330 ? -42.676 -15.843 38.061 1.00 33.56 330 ASP A O 1
ATOM 2577 N N . ASP A 1 331 ? -43.004 -18.053 37.899 1.00 32.03 331 ASP A N 1
ATOM 2578 C CA . ASP A 1 331 ? -44.413 -18.033 37.489 1.00 32.03 331 ASP A CA 1
ATOM 2579 C C . ASP A 1 331 ? -44.987 -19.452 37.336 1.00 32.03 331 ASP A C 1
ATOM 2581 O O . ASP A 1 331 ? -44.380 -20.373 36.783 1.00 32.03 331 ASP A O 1
ATOM 2585 N N . GLU A 1 332 ? -46.171 -19.627 37.915 1.00 32.84 332 GLU A N 1
ATOM 2586 C CA . GLU A 1 332 ? -46.806 -20.892 38.271 1.00 32.84 332 GLU A CA 1
ATOM 2587 C C . GLU A 1 332 ? -47.461 -21.667 37.102 1.00 32.84 332 GLU A C 1
ATOM 2589 O O . GLU A 1 332 ? -48.181 -21.128 36.268 1.00 32.84 332 GLU A O 1
ATOM 2594 N N . ALA A 1 333 ? -47.297 -22.995 37.174 1.00 29.17 333 ALA A N 1
ATOM 2595 C CA . ALA A 1 333 ? -48.302 -24.065 37.043 1.00 29.17 333 ALA A CA 1
ATOM 2596 C C . ALA A 1 333 ? -49.254 -24.170 35.821 1.00 29.17 333 ALA A C 1
ATOM 2598 O O . ALA A 1 333 ? -50.222 -23.429 35.687 1.00 29.17 333 ALA A O 1
ATOM 2599 N N . ALA A 1 334 ? -49.163 -25.313 35.117 1.00 26.75 334 ALA A N 1
ATOM 2600 C CA . ALA A 1 334 ? -50.242 -26.325 35.044 1.00 26.75 334 ALA A CA 1
ATOM 2601 C C . ALA A 1 334 ? -49.742 -27.672 34.441 1.00 26.75 334 ALA A C 1
ATOM 2603 O O . ALA A 1 334 ? -48.794 -27.657 33.659 1.00 26.75 334 ALA A O 1
ATOM 2604 N N . PRO A 1 335 ? -50.336 -28.843 34.784 1.00 34.59 335 PRO A N 1
ATOM 2605 C CA . PRO A 1 335 ? -49.639 -30.138 34.732 1.00 34.59 335 PRO A CA 1
ATOM 2606 C C . PRO A 1 335 ? -50.261 -31.213 33.805 1.00 34.59 335 PRO A C 1
ATOM 2608 O O . PRO A 1 335 ? -51.359 -31.046 33.276 1.00 34.59 335 PRO A O 1
ATOM 2611 N N . THR A 1 336 ? -49.600 -32.389 33.800 1.00 27.53 336 THR A N 1
ATOM 2612 C CA . THR A 1 336 ? -50.080 -33.766 33.470 1.00 27.53 336 THR A CA 1
ATOM 2613 C C . THR A 1 336 ? -49.893 -34.219 32.001 1.00 27.53 336 THR A C 1
ATOM 2615 O O . THR A 1 336 ? -50.034 -33.399 31.108 1.00 27.53 336 THR A O 1
ATOM 2618 N N . GLN A 1 337 ? -49.537 -35.460 31.610 1.00 27.41 337 GLN A N 1
ATOM 2619 C CA . GLN A 1 337 ? -49.464 -36.831 32.178 1.00 27.41 337 GLN A CA 1
ATOM 2620 C C . GLN A 1 337 ? -48.287 -37.586 31.490 1.00 27.41 337 GLN A C 1
ATOM 2622 O O . GLN A 1 337 ? -48.040 -37.353 30.314 1.00 27.41 337 GLN A O 1
ATOM 2627 N N . ALA A 1 338 ? -47.391 -38.271 32.212 1.00 27.09 338 ALA A N 1
ATOM 2628 C CA . ALA A 1 338 ? -47.382 -39.709 32.564 1.00 27.09 338 ALA A CA 1
ATOM 2629 C C . ALA A 1 338 ? -47.164 -40.702 31.396 1.00 27.09 338 ALA A C 1
ATOM 2631 O O . ALA A 1 338 ? -48.003 -40.782 30.510 1.00 27.09 338 ALA A O 1
ATOM 2632 N N . GLU A 1 339 ? -46.057 -41.463 31.461 1.00 27.27 339 GLU A N 1
ATOM 2633 C CA . GLU A 1 339 ? -45.944 -42.950 31.422 1.00 27.27 339 GLU A CA 1
ATOM 2634 C C . GLU A 1 339 ? -44.523 -43.378 30.973 1.00 27.27 339 GLU A C 1
ATOM 2636 O O . GLU A 1 339 ? -44.051 -42.979 29.917 1.00 27.27 339 GLU A O 1
ATOM 2641 N N . GLU A 1 340 ? -43.733 -43.965 31.892 1.00 29.84 340 GLU A N 1
ATOM 2642 C CA . GLU A 1 340 ? -43.275 -45.385 31.902 1.00 29.84 340 GLU A CA 1
ATOM 2643 C C . GLU A 1 340 ? -41.922 -45.584 31.177 1.00 29.84 340 GLU A C 1
ATOM 2645 O O . GLU A 1 340 ? -41.728 -45.058 30.096 1.00 29.84 340 GLU A O 1
ATOM 2650 N N . GLN A 1 341 ? -40.881 -46.293 31.635 1.00 27.30 341 GLN A N 1
ATOM 2651 C CA . GLN A 1 341 ? -40.536 -47.203 32.743 1.00 27.30 341 GLN A CA 1
ATOM 2652 C C . GLN A 1 341 ? -38.986 -47.111 32.868 1.00 27.30 341 GLN A C 1
ATOM 2654 O O . GLN A 1 341 ? -38.295 -47.063 31.857 1.00 27.30 341 GLN A O 1
ATOM 2659 N N . LYS A 1 342 ? -38.389 -46.819 34.030 1.00 25.36 342 LYS A N 1
ATOM 2660 C CA . LYS A 1 342 ? -37.987 -47.709 35.142 1.00 25.36 342 LYS A CA 1
ATOM 2661 C C . LYS A 1 342 ? -36.810 -48.678 34.871 1.00 25.36 342 LYS A C 1
ATOM 2663 O O . LYS A 1 342 ? -36.968 -49.644 34.140 1.00 25.36 342 LYS A O 1
ATOM 2668 N N . GLU A 1 343 ? -35.737 -48.447 35.654 1.00 28.06 343 GLU A N 1
ATOM 2669 C CA . GLU A 1 343 ? -34.819 -49.423 36.299 1.00 28.06 343 GLU A CA 1
ATOM 2670 C C . GLU A 1 343 ? -33.906 -50.271 35.389 1.00 28.06 343 GLU A C 1
ATOM 2672 O O . GLU A 1 343 ? -34.333 -50.816 34.390 1.00 28.06 343 GLU A O 1
ATOM 2677 N N . THR A 1 344 ? -32.629 -50.558 35.661 1.00 26.36 344 THR A N 1
ATOM 2678 C CA . THR A 1 344 ? -31.669 -50.479 36.793 1.00 26.36 344 THR A CA 1
ATOM 2679 C C . THR A 1 344 ? -30.290 -50.798 36.149 1.00 26.36 344 THR A C 1
ATOM 2681 O O . THR A 1 344 ? -30.262 -51.431 35.098 1.00 26.36 344 THR A O 1
ATOM 2684 N N . ARG A 1 345 ? -29.094 -50.423 36.626 1.00 26.30 345 ARG A N 1
ATOM 2685 C CA . ARG A 1 345 ? -28.415 -50.801 37.883 1.00 26.30 345 ARG A CA 1
ATOM 2686 C C . ARG A 1 345 ? -26.989 -50.203 37.807 1.00 26.30 345 ARG A C 1
ATOM 2688 O O . ARG A 1 345 ? -26.314 -50.401 36.805 1.00 26.30 345 ARG A O 1
ATOM 2695 N N . GLU A 1 346 ? -26.608 -49.285 38.692 1.00 25.69 346 GLU A N 1
ATOM 2696 C CA . GLU A 1 346 ? -25.618 -49.473 39.776 1.00 25.69 346 GLU A CA 1
ATOM 2697 C C . GLU A 1 346 ? -24.418 -50.403 39.500 1.00 25.69 346 GLU A C 1
ATOM 2699 O O . GLU A 1 346 ? -24.604 -51.592 39.240 1.00 25.69 346 GLU A O 1
ATOM 2704 N N . GLY A 1 347 ? -23.193 -49.901 39.747 1.00 25.55 347 GLY A N 1
ATOM 2705 C CA . GLY A 1 347 ? -22.074 -50.764 40.153 1.00 25.55 347 GLY A CA 1
ATOM 2706 C C . GLY A 1 347 ? -20.642 -50.298 39.855 1.00 25.55 347 GLY A C 1
ATOM 2707 O O . GLY A 1 347 ? -20.009 -50.843 38.967 1.00 25.55 347 GLY A O 1
ATOM 2708 N N . ALA A 1 348 ? -20.138 -49.350 40.653 1.00 26.23 348 ALA A N 1
ATOM 2709 C CA . ALA A 1 348 ? -18.791 -49.297 41.256 1.00 26.23 348 ALA A CA 1
ATOM 2710 C C . ALA A 1 348 ? -17.509 -49.690 40.460 1.00 26.23 348 ALA A C 1
ATOM 2712 O O . ALA A 1 348 ? -17.223 -50.858 40.244 1.00 26.23 348 ALA A O 1
ATOM 2713 N N . SER A 1 349 ? -16.660 -48.677 40.215 1.00 27.66 349 SER A N 1
ATOM 2714 C CA . SER A 1 349 ? -15.358 -48.415 40.884 1.00 27.66 349 SER A CA 1
ATOM 2715 C C . SER A 1 349 ? -14.262 -49.511 40.984 1.00 27.66 349 SER A C 1
ATOM 2717 O O . SER A 1 349 ? -14.485 -50.558 41.585 1.00 27.66 349 SER A O 1
ATOM 2719 N N . LYS A 1 350 ? -13.036 -49.084 40.595 1.00 26.52 350 LYS A N 1
ATOM 2720 C CA . LYS A 1 350 ? -11.653 -49.545 40.917 1.00 26.52 350 LYS A CA 1
ATOM 2721 C C . LYS A 1 350 ? -10.935 -50.436 39.889 1.00 26.52 350 LYS A C 1
ATOM 2723 O O . LYS A 1 350 ? -11.248 -51.610 39.771 1.00 26.52 350 LYS A O 1
ATOM 2728 N N . ASP A 1 351 ? -9.922 -49.891 39.199 1.00 28.77 351 ASP A N 1
ATOM 2729 C CA . ASP A 1 351 ? -8.501 -50.100 39.551 1.00 28.77 351 ASP A CA 1
ATOM 2730 C C . ASP A 1 351 ? -7.520 -49.316 38.636 1.00 28.77 351 ASP A C 1
ATOM 2732 O O . ASP A 1 351 ? -7.829 -48.962 37.502 1.00 28.77 351 ASP A O 1
ATOM 2736 N N . ASN A 1 352 ? -6.366 -49.007 39.238 1.00 28.06 352 ASN A N 1
ATOM 2737 C CA . ASN A 1 352 ? -5.216 -48.153 38.878 1.00 28.06 352 ASN A CA 1
ATOM 2738 C C . ASN A 1 352 ? -4.605 -48.327 37.468 1.00 28.06 352 ASN A C 1
ATOM 2740 O O . ASN A 1 352 ? -4.604 -49.417 36.913 1.00 28.06 352 ASN A O 1
ATOM 2744 N N . VAL A 1 353 ? -4.141 -47.251 36.813 1.00 28.20 353 VAL A N 1
ATOM 2745 C CA . VAL A 1 353 ? -2.779 -46.649 36.895 1.00 28.20 353 VAL A CA 1
ATOM 2746 C C . VAL A 1 353 ? -1.651 -47.668 36.698 1.00 28.20 353 VAL A C 1
ATOM 2748 O O . VAL A 1 353 ? -1.207 -48.267 37.666 1.00 28.20 353 VAL A O 1
ATOM 2751 N N . GLU A 1 354 ? -1.181 -47.791 35.452 1.00 26.16 354 GLU A N 1
ATOM 2752 C CA . GLU A 1 354 ? 0.214 -48.012 35.019 1.00 26.16 354 GLU A CA 1
ATOM 2753 C C . GLU A 1 354 ? 0.194 -48.324 33.512 1.00 26.16 354 GLU A C 1
ATOM 2755 O O . GLU A 1 354 ? -0.155 -49.435 33.145 1.00 26.16 354 GLU A O 1
ATOM 2760 N N . ASP A 1 355 ? 0.479 -47.345 32.640 1.00 29.64 355 ASP A N 1
ATOM 2761 C CA . ASP A 1 355 ? 1.470 -47.496 31.552 1.00 29.64 355 ASP A CA 1
ATOM 2762 C C . ASP A 1 355 ? 1.591 -46.193 30.736 1.00 29.64 355 ASP A C 1
ATOM 2764 O O . ASP A 1 355 ? 1.016 -46.003 29.665 1.00 29.64 355 ASP A O 1
ATOM 2768 N N . ALA A 1 356 ? 2.329 -45.232 31.284 1.00 30.14 356 ALA A N 1
ATOM 2769 C CA . ALA A 1 356 ? 2.760 -44.039 30.565 1.00 30.14 356 ALA A CA 1
ATOM 2770 C C . ALA A 1 356 ? 4.229 -43.789 30.897 1.00 30.14 356 ALA A C 1
ATOM 2772 O O . ALA A 1 356 ? 4.553 -42.824 31.586 1.00 30.14 356 ALA A O 1
ATOM 2773 N N . LYS A 1 357 ? 5.115 -44.712 30.484 1.00 30.33 357 LYS A N 1
ATOM 2774 C CA . LYS A 1 357 ? 6.576 -44.516 30.515 1.00 30.33 357 LYS A CA 1
ATOM 2775 C C . LYS A 1 357 ? 7.370 -45.591 29.756 1.00 30.33 357 LYS A C 1
ATOM 2777 O O . LYS A 1 357 ? 8.303 -46.151 30.302 1.00 30.33 357 LYS A O 1
ATOM 2782 N N . GLU A 1 358 ? 7.096 -45.819 28.469 1.00 28.70 358 GLU A N 1
ATOM 2783 C CA . GLU A 1 358 ? 8.110 -46.411 27.576 1.00 28.70 358 GLU A CA 1
ATOM 2784 C C . GLU A 1 358 ? 7.768 -46.219 26.089 1.00 28.70 358 GLU A C 1
ATOM 2786 O O . GLU A 1 358 ? 7.037 -47.007 25.498 1.00 28.70 358 GLU A O 1
ATOM 2791 N N . LYS A 1 359 ? 8.298 -45.144 25.481 1.00 29.30 359 LYS A N 1
ATOM 2792 C CA . LYS A 1 359 ? 8.907 -45.113 24.125 1.00 29.30 359 LYS A CA 1
ATOM 2793 C C . LYS A 1 359 ? 9.086 -43.682 23.607 1.00 29.30 359 LYS A C 1
ATOM 2795 O O . LYS A 1 359 ? 8.582 -43.293 22.560 1.00 29.30 359 LYS A O 1
ATOM 2800 N N . ALA A 1 360 ? 9.918 -42.929 24.318 1.00 27.33 360 ALA A N 1
ATOM 2801 C CA . ALA A 1 360 ? 10.781 -41.934 23.698 1.00 27.33 360 ALA A CA 1
ATOM 2802 C C . ALA A 1 360 ? 12.194 -42.534 23.642 1.00 27.33 360 ALA A C 1
ATOM 2804 O O . ALA A 1 360 ? 12.882 -42.550 24.654 1.00 27.33 360 ALA A O 1
ATOM 2805 N N . ALA A 1 361 ? 12.585 -43.093 22.492 1.00 27.53 361 ALA A N 1
ATOM 2806 C CA . ALA A 1 361 ? 13.978 -43.319 22.084 1.00 27.53 361 ALA A CA 1
ATOM 2807 C C . ALA A 1 361 ? 14.012 -44.022 20.717 1.00 27.53 361 ALA A C 1
ATOM 2809 O O . ALA A 1 361 ? 13.838 -45.235 20.662 1.00 27.53 361 ALA A O 1
ATOM 2810 N N . LEU A 1 362 ? 14.249 -43.281 19.627 1.00 26.36 362 LEU A N 1
ATOM 2811 C CA . LEU A 1 362 ? 15.275 -43.618 18.624 1.00 26.36 362 LEU A CA 1
ATOM 2812 C C . LEU A 1 362 ? 15.336 -42.541 17.519 1.00 26.36 362 LEU A C 1
ATOM 2814 O O . LEU A 1 362 ? 14.728 -42.655 16.460 1.00 26.36 362 LEU A O 1
ATOM 2818 N N . LEU A 1 363 ? 16.152 -41.516 17.749 1.00 26.73 363 LEU A N 1
ATOM 2819 C CA . LEU A 1 363 ? 16.904 -40.836 16.696 1.00 26.73 363 LEU A CA 1
ATOM 2820 C C . LEU A 1 363 ? 18.376 -41.001 17.069 1.00 26.73 363 LEU A C 1
ATOM 2822 O O . LEU A 1 363 ? 18.813 -40.420 18.055 1.00 26.73 363 LEU A O 1
ATOM 2826 N N . ALA A 1 364 ? 19.100 -41.845 16.330 1.00 27.56 364 ALA A N 1
ATOM 2827 C CA . ALA A 1 364 ? 20.542 -41.750 16.070 1.00 27.56 364 ALA A CA 1
ATOM 2828 C C . ALA A 1 364 ? 21.046 -43.058 15.442 1.00 27.56 364 ALA A C 1
ATOM 2830 O O . ALA A 1 364 ? 21.122 -44.078 16.128 1.00 27.56 364 ALA A O 1
ATOM 2831 N N . LYS A 1 365 ? 21.450 -43.008 14.165 1.00 27.83 365 LYS A N 1
ATOM 2832 C CA . LYS A 1 365 ? 22.736 -43.543 13.674 1.00 27.83 365 LYS A CA 1
ATOM 2833 C C . LYS A 1 365 ? 22.921 -43.275 12.167 1.00 27.83 365 LYS A C 1
ATOM 2835 O O . LYS A 1 365 ? 22.341 -43.954 11.336 1.00 27.83 365 LYS A O 1
ATOM 2840 N N . LEU A 1 366 ? 23.806 -42.307 11.907 1.00 28.30 366 LEU A N 1
ATOM 2841 C CA . LEU A 1 366 ? 24.954 -42.347 10.982 1.00 28.30 366 LEU A CA 1
ATOM 2842 C C . LEU A 1 366 ? 24.740 -42.391 9.444 1.00 28.30 366 LEU A C 1
ATOM 2844 O O . LEU A 1 366 ? 24.240 -43.349 8.871 1.00 28.30 366 LEU A O 1
ATOM 2848 N N . ASN A 1 367 ? 25.279 -41.338 8.815 1.00 26.69 367 ASN A N 1
ATOM 2849 C CA . ASN A 1 367 ? 25.715 -41.139 7.414 1.00 26.69 367 ASN A CA 1
ATOM 2850 C C . ASN A 1 367 ? 27.117 -41.804 7.184 1.00 26.69 367 ASN A C 1
ATOM 2852 O O . ASN A 1 367 ? 27.638 -42.339 8.169 1.00 26.69 367 ASN A O 1
ATOM 2856 N N . PRO A 1 368 ? 27.898 -41.619 6.080 1.00 54.38 368 PRO A N 1
ATOM 2857 C CA . PRO A 1 368 ? 27.676 -41.453 4.616 1.00 54.38 368 PRO A CA 1
ATOM 2858 C C . PRO A 1 368 ? 28.529 -42.442 3.750 1.00 54.38 368 PRO A C 1
ATOM 2860 O O . PRO A 1 368 ? 29.387 -43.132 4.289 1.00 54.38 368 PRO A O 1
ATOM 2863 N N . GLN A 1 369 ? 28.396 -42.436 2.403 1.00 27.92 369 GLN A N 1
ATOM 2864 C CA . GLN A 1 369 ? 29.485 -42.103 1.434 1.00 27.92 369 GLN A CA 1
ATOM 2865 C C . GLN A 1 369 ? 29.265 -42.551 -0.042 1.00 27.92 369 GLN A C 1
ATOM 2867 O O . GLN A 1 369 ? 28.877 -43.678 -0.332 1.00 27.92 369 GLN A O 1
ATOM 2872 N N . SER A 1 370 ? 29.717 -41.652 -0.939 1.00 26.45 370 SER A N 1
ATOM 2873 C CA . SER A 1 370 ? 30.414 -41.835 -2.243 1.00 26.45 370 SER A CA 1
ATOM 2874 C C . SER A 1 370 ? 29.679 -42.074 -3.588 1.00 26.45 370 SER A C 1
ATOM 2876 O O . SER A 1 370 ? 29.300 -43.185 -3.924 1.00 26.45 370 SER A O 1
ATOM 2878 N N . PHE A 1 371 ? 29.654 -40.992 -4.391 1.00 26.45 371 PHE A N 1
ATOM 2879 C CA . PHE A 1 371 ? 30.384 -40.745 -5.663 1.00 26.45 371 PHE A CA 1
ATOM 2880 C C . PHE A 1 371 ? 30.119 -41.505 -6.999 1.00 26.45 371 PHE A C 1
ATOM 2882 O O . PHE A 1 371 ? 30.311 -42.707 -7.112 1.00 26.45 371 PHE A O 1
ATOM 2889 N N . PHE A 1 372 ? 29.958 -40.656 -8.038 1.00 25.88 372 PHE A N 1
ATOM 2890 C CA . PHE A 1 372 ? 30.442 -40.684 -9.443 1.00 25.88 372 PHE A CA 1
ATOM 2891 C C . PHE A 1 372 ? 29.686 -41.383 -10.610 1.00 25.88 372 PHE A C 1
ATOM 2893 O O . PHE A 1 372 ? 29.568 -42.597 -10.685 1.00 25.88 372 PHE A O 1
ATOM 2900 N N . ALA A 1 373 ? 29.406 -40.525 -11.612 1.00 25.78 373 ALA A N 1
ATOM 2901 C CA . ALA A 1 373 ? 29.594 -40.648 -13.074 1.00 25.78 373 ALA A CA 1
ATOM 2902 C C . ALA A 1 373 ? 28.619 -41.433 -13.989 1.00 25.78 373 ALA A C 1
ATOM 2904 O O . ALA A 1 373 ? 28.598 -42.655 -14.029 1.00 25.78 373 ALA A O 1
ATOM 2905 N N . CYS A 1 374 ? 27.965 -40.652 -14.868 1.00 23.17 374 CYS A N 1
ATOM 2906 C CA . CYS A 1 374 ? 28.057 -40.677 -16.343 1.00 23.17 374 CYS A CA 1
ATOM 2907 C C . CYS A 1 374 ? 28.141 -42.030 -17.084 1.00 23.17 374 CYS A C 1
ATOM 2909 O O . CYS A 1 374 ? 29.179 -42.680 -17.062 1.00 23.17 374 CYS A O 1
ATOM 2911 N N . THR A 1 375 ? 27.172 -42.329 -17.960 1.00 27.55 375 THR A N 1
ATOM 2912 C CA . THR A 1 375 ? 27.281 -42.176 -19.437 1.00 27.55 375 THR A CA 1
ATOM 2913 C C . THR A 1 375 ? 26.056 -42.747 -20.166 1.00 27.55 375 THR A C 1
ATOM 2915 O O . THR A 1 375 ? 25.370 -43.641 -19.685 1.00 27.55 375 THR A O 1
ATOM 2918 N N . ALA A 1 376 ? 25.782 -42.161 -21.333 1.00 28.77 376 ALA A N 1
ATOM 2919 C CA . ALA A 1 376 ? 24.730 -42.505 -22.282 1.00 28.77 376 ALA A CA 1
ATOM 2920 C C . ALA A 1 376 ? 24.912 -43.885 -22.942 1.00 28.77 376 ALA A C 1
ATOM 2922 O O . ALA A 1 376 ? 26.026 -44.401 -22.968 1.00 28.77 376 ALA A O 1
ATOM 2923 N N . VAL A 1 377 ? 23.836 -44.396 -23.565 1.00 27.30 377 VAL A N 1
ATOM 2924 C CA . VAL A 1 377 ? 23.747 -44.896 -24.962 1.00 27.30 377 VAL A CA 1
ATOM 2925 C C . VAL A 1 377 ? 22.504 -45.804 -25.120 1.00 27.30 377 VAL A C 1
ATOM 2927 O O . VAL A 1 377 ? 22.325 -46.743 -24.359 1.00 27.30 377 VAL A O 1
ATOM 2930 N N . ASP A 1 378 ? 21.653 -45.480 -26.107 1.00 26.80 378 ASP A N 1
ATOM 2931 C CA . ASP A 1 378 ? 21.101 -46.361 -27.168 1.00 26.80 378 ASP A CA 1
ATOM 2932 C C . ASP A 1 378 ? 19.614 -46.187 -27.580 1.00 26.80 378 ASP A C 1
ATOM 2934 O O . ASP A 1 378 ? 18.664 -46.547 -26.895 1.00 26.80 378 ASP A O 1
ATOM 2938 N N . ARG A 1 379 ? 19.478 -45.631 -28.794 1.00 28.73 379 ARG A N 1
ATOM 2939 C CA . ARG A 1 379 ? 18.705 -46.063 -29.982 1.00 28.73 379 ARG A CA 1
ATOM 2940 C C . ARG A 1 379 ? 17.352 -46.795 -29.847 1.00 28.73 379 ARG A C 1
ATOM 2942 O O . ARG A 1 379 ? 17.258 -47.999 -29.665 1.00 28.73 379 ARG A O 1
ATOM 2949 N N . TYR A 1 380 ? 16.321 -46.026 -30.195 1.00 24.92 380 TYR A N 1
ATOM 2950 C CA . TYR A 1 380 ? 15.245 -46.227 -31.191 1.00 24.92 380 TYR A CA 1
ATOM 2951 C C . TYR A 1 380 ? 14.963 -47.594 -31.896 1.00 24.92 380 TYR A C 1
ATOM 2953 O O . TYR A 1 380 ? 15.795 -48.103 -32.645 1.00 24.92 380 TYR A O 1
ATOM 2961 N N . ARG A 1 381 ? 13.647 -47.932 -31.865 1.00 29.89 381 ARG A N 1
ATOM 2962 C CA . ARG A 1 381 ? 12.740 -48.693 -32.792 1.00 29.89 381 ARG A CA 1
ATOM 2963 C C . ARG A 1 381 ? 12.774 -50.236 -32.825 1.00 29.89 381 ARG A C 1
ATOM 2965 O O . ARG A 1 381 ? 13.852 -50.814 -32.840 1.00 29.89 381 ARG A O 1
ATOM 2972 N N . PRO A 1 382 ? 11.592 -50.913 -32.882 1.00 34.81 382 PRO A N 1
ATOM 2973 C CA . PRO A 1 382 ? 10.784 -51.117 -34.121 1.00 34.81 382 PRO A CA 1
ATOM 2974 C C . PRO A 1 382 ? 9.237 -51.022 -33.922 1.00 34.81 382 PRO A C 1
ATOM 2976 O O . PRO A 1 382 ? 8.749 -51.100 -32.805 1.00 34.81 382 PRO A O 1
ATOM 2979 N N . SER A 1 383 ? 8.437 -50.558 -34.898 1.00 27.19 383 SER A N 1
ATOM 2980 C CA . SER A 1 383 ? 7.744 -51.225 -36.039 1.00 27.19 383 SER A CA 1
ATOM 2981 C C . SER A 1 383 ? 6.432 -51.983 -35.730 1.00 27.19 383 SER A C 1
ATOM 2983 O O . SER A 1 383 ? 6.313 -52.743 -34.781 1.00 27.19 383 SER A O 1
ATOM 2985 N N . VAL A 1 384 ? 5.443 -51.717 -36.593 1.00 31.34 384 VAL A N 1
ATOM 2986 C CA . VAL A 1 384 ? 4.004 -52.049 -36.543 1.00 31.34 384 VAL A CA 1
ATOM 2987 C C . VAL A 1 384 ? 3.679 -53.297 -37.379 1.00 31.34 384 VAL A C 1
ATOM 2989 O O . VAL A 1 384 ? 4.361 -53.513 -38.378 1.00 31.34 384 VAL A O 1
ATOM 2992 N N . ALA A 1 385 ? 2.589 -53.999 -37.007 1.00 29.11 385 ALA A N 1
ATOM 2993 C CA . ALA A 1 385 ? 1.675 -54.884 -37.781 1.00 29.11 385 ALA A CA 1
ATOM 2994 C C . ALA A 1 385 ? 1.454 -56.211 -37.017 1.00 29.11 385 ALA A C 1
ATOM 2996 O O . ALA A 1 385 ? 2.406 -56.761 -36.489 1.00 29.11 385 ALA A O 1
ATOM 2997 N N . THR A 1 386 ? 0.282 -56.842 -36.875 1.00 28.73 386 THR A N 1
ATOM 2998 C CA . THR A 1 386 ? -1.050 -56.761 -37.507 1.00 28.73 386 THR A CA 1
ATOM 2999 C C . THR A 1 386 ? -1.963 -57.730 -36.737 1.00 28.73 386 THR A C 1
ATOM 3001 O O . THR A 1 386 ? -1.517 -58.840 -36.467 1.00 28.73 386 THR A O 1
ATOM 3004 N N . MET A 1 387 ? -3.242 -57.408 -36.489 1.00 25.69 387 MET A N 1
ATOM 3005 C CA . MET A 1 387 ? -4.313 -58.424 -36.439 1.00 25.69 387 MET A CA 1
ATOM 3006 C C . MET A 1 387 ? -5.721 -57.803 -36.555 1.00 25.69 387 MET A C 1
ATOM 3008 O O . MET A 1 387 ? -6.002 -56.733 -36.026 1.00 25.69 387 MET A O 1
ATOM 3012 N N . LYS A 1 388 ? -6.587 -58.503 -37.292 1.00 27.08 388 LYS A N 1
ATOM 3013 C CA . LYS A 1 388 ? -8.021 -58.295 -37.598 1.00 27.08 388 LYS A CA 1
ATOM 3014 C C . LYS A 1 388 ? -8.692 -59.689 -37.432 1.00 27.08 388 LYS A C 1
ATOM 3016 O O . LYS A 1 388 ? -7.962 -60.673 -37.527 1.00 27.08 388 LYS A O 1
ATOM 3021 N N . PRO A 1 389 ? -10.031 -59.849 -37.459 1.00 43.03 389 PRO A N 1
ATOM 3022 C CA . PRO A 1 389 ? -11.081 -59.346 -36.560 1.00 43.03 389 PRO A CA 1
ATOM 3023 C C . PRO A 1 389 ? -12.023 -60.504 -36.091 1.00 43.03 389 PRO A C 1
ATOM 3025 O O . PRO A 1 389 ? -11.875 -61.627 -36.557 1.00 43.03 389 PRO A O 1
ATOM 3028 N N . ILE A 1 390 ? -13.012 -60.242 -35.216 1.00 31.33 390 ILE A N 1
ATOM 3029 C CA . ILE A 1 390 ? -14.435 -60.693 -35.290 1.00 31.33 390 ILE A CA 1
ATOM 3030 C C . ILE A 1 390 ? -15.132 -60.642 -33.909 1.00 31.33 390 ILE A C 1
ATOM 3032 O O . ILE A 1 390 ? -14.801 -61.374 -32.986 1.00 31.33 390 ILE A O 1
ATOM 3036 N N . LEU A 1 391 ? -16.118 -59.736 -33.868 1.00 29.62 391 LEU A N 1
ATOM 3037 C CA . LEU A 1 391 ? -17.382 -59.651 -33.120 1.00 29.62 391 LEU A CA 1
ATOM 3038 C C . LEU A 1 391 ? -17.502 -60.166 -31.671 1.00 29.62 391 LEU A C 1
ATOM 3040 O O . LEU A 1 391 ? -17.712 -61.351 -31.441 1.00 29.62 391 LEU A O 1
ATOM 3044 N N . VAL A 1 392 ? -17.727 -59.213 -30.756 1.00 30.25 392 VAL A N 1
ATOM 3045 C CA . VAL A 1 392 ? -18.922 -59.238 -29.893 1.00 30.25 392 VAL A CA 1
ATOM 3046 C C . VAL A 1 392 ? -19.601 -57.870 -29.971 1.00 30.25 392 VAL A C 1
ATOM 3048 O O . VAL A 1 392 ? -19.037 -56.842 -29.605 1.00 30.25 392 VAL A O 1
ATOM 3051 N N . ALA A 1 393 ? -20.817 -57.875 -30.509 1.00 37.34 393 ALA A N 1
ATOM 3052 C CA . ALA A 1 393 ? -21.748 -56.765 -30.460 1.00 37.34 393 ALA A CA 1
ATOM 3053 C C . ALA A 1 393 ? -22.314 -56.659 -29.040 1.00 37.34 393 ALA A C 1
ATOM 3055 O O . ALA A 1 393 ? -22.924 -57.619 -28.577 1.00 37.34 393 ALA A O 1
ATOM 3056 N N . SER A 1 394 ? -22.095 -55.520 -28.377 1.00 34.47 394 SER A N 1
ATOM 3057 C CA . SER A 1 394 ? -22.957 -54.883 -27.361 1.00 34.47 394 SER A CA 1
ATOM 3058 C C . SER A 1 394 ? -22.130 -53.845 -26.602 1.00 34.47 394 SER A C 1
ATOM 3060 O O . SER A 1 394 ? -21.544 -54.179 -25.586 1.00 34.47 394 SER A O 1
ATOM 3062 N N . LEU A 1 395 ? -22.034 -52.616 -27.123 1.00 33.03 395 LEU A N 1
ATOM 3063 C CA . LEU A 1 395 ? -21.888 -51.370 -26.346 1.00 33.03 395 LEU A CA 1
ATOM 3064 C C . LEU A 1 395 ? -21.862 -50.175 -27.323 1.00 33.03 395 LEU A C 1
ATOM 3066 O O . LEU A 1 395 ? -20.839 -49.546 -27.570 1.00 33.03 395 LEU A O 1
ATOM 3070 N N . VAL A 1 396 ? -23.009 -49.869 -27.931 1.00 40.78 396 VAL A N 1
ATOM 3071 C CA . VAL A 1 396 ? -23.244 -48.570 -28.585 1.00 40.78 396 VAL A CA 1
ATOM 3072 C C . VAL A 1 396 ? -24.366 -47.892 -27.810 1.00 40.78 396 VAL A C 1
ATOM 3074 O O . VAL A 1 396 ? -25.520 -47.952 -28.210 1.00 40.78 396 VAL A O 1
ATOM 3077 N N . ALA A 1 397 ? -24.023 -47.343 -26.642 1.00 35.31 397 ALA A N 1
ATOM 3078 C CA . ALA A 1 397 ? -24.853 -46.386 -25.898 1.00 35.31 397 ALA A CA 1
ATOM 3079 C C . ALA A 1 397 ? -24.077 -45.640 -24.785 1.00 35.31 397 ALA A C 1
ATOM 3081 O O . ALA A 1 397 ? -24.686 -45.181 -23.822 1.00 35.31 397 ALA A O 1
ATOM 3082 N N . SER A 1 398 ? -22.738 -45.539 -24.843 1.00 34.31 398 SER A N 1
ATOM 3083 C CA . SER A 1 398 ? -21.971 -44.865 -23.769 1.00 34.31 398 SER A CA 1
ATOM 3084 C C . SER A 1 398 ? -20.653 -44.219 -24.222 1.00 34.31 398 SER A C 1
ATOM 3086 O O . SER A 1 398 ? -19.721 -44.113 -23.436 1.00 34.31 398 SER A O 1
ATOM 3088 N N . LEU A 1 399 ? -20.560 -43.754 -25.473 1.00 37.00 399 LEU A N 1
ATOM 3089 C CA . LEU A 1 399 ? -19.510 -42.812 -25.903 1.00 37.00 399 LEU A CA 1
ATOM 3090 C C . LEU A 1 399 ? -20.144 -41.482 -26.333 1.00 37.00 399 LEU A C 1
ATOM 3092 O O . LEU A 1 399 ? -20.029 -41.033 -27.466 1.00 37.00 399 LEU A O 1
ATOM 3096 N N . ALA A 1 400 ? -20.878 -40.889 -25.398 1.00 35.03 400 ALA A N 1
ATOM 3097 C CA . ALA A 1 400 ? -21.254 -39.479 -25.398 1.00 35.03 400 ALA A CA 1
ATOM 3098 C C . ALA A 1 400 ? -21.514 -39.016 -23.954 1.00 35.03 400 ALA A C 1
ATOM 3100 O O . ALA A 1 400 ? -22.413 -38.231 -23.696 1.00 35.03 400 ALA A O 1
ATOM 3101 N N . ALA A 1 401 ? -20.730 -39.507 -22.991 1.00 33.75 401 ALA A N 1
ATOM 3102 C CA . ALA A 1 401 ? -20.471 -38.724 -21.793 1.00 33.75 401 ALA A CA 1
ATOM 3103 C C . ALA A 1 401 ? -19.254 -37.865 -22.134 1.00 33.75 401 ALA A C 1
ATOM 3105 O O . ALA A 1 401 ? -18.124 -38.166 -21.753 1.00 33.75 401 ALA A O 1
ATOM 3106 N N . GLY A 1 402 ? -19.482 -36.838 -22.960 1.00 35.81 402 GLY A N 1
ATOM 3107 C CA . GLY A 1 402 ? -18.582 -35.700 -22.939 1.00 35.81 402 GLY A CA 1
ATOM 3108 C C . GLY A 1 402 ? -18.447 -35.296 -21.478 1.00 35.81 402 GLY A C 1
ATOM 3109 O O . GLY A 1 402 ? -19.445 -35.264 -20.756 1.00 35.81 402 GLY A O 1
ATOM 3110 N N . LEU A 1 403 ? -17.220 -35.051 -21.032 1.00 32.41 403 LEU A N 1
ATOM 3111 C CA . LEU A 1 403 ? -16.996 -34.258 -19.838 1.00 32.41 403 LEU A CA 1
ATOM 3112 C C . LEU A 1 403 ? -17.675 -32.913 -20.109 1.00 32.41 403 LEU A C 1
ATOM 3114 O O . LEU A 1 403 ? -17.059 -31.989 -20.632 1.00 32.41 403 LEU A O 1
ATOM 3118 N N . SER A 1 404 ? -18.971 -32.805 -19.810 1.00 29.62 404 SER A N 1
ATOM 3119 C CA . SER A 1 404 ? -19.536 -31.516 -19.493 1.00 29.62 404 SER A CA 1
ATOM 3120 C C . SER A 1 404 ? -18.842 -31.157 -18.192 1.00 29.62 404 SER A C 1
ATOM 3122 O O . SER A 1 404 ? -19.271 -31.553 -17.108 1.00 29.62 404 SER A O 1
ATOM 3124 N N . VAL A 1 405 ? -17.722 -30.441 -18.303 1.00 36.38 405 VAL A N 1
ATOM 3125 C CA . VAL A 1 405 ? -17.423 -29.431 -17.302 1.00 36.38 405 VAL A CA 1
ATOM 3126 C C . VAL A 1 405 ? -18.715 -28.642 -17.244 1.00 36.38 405 VAL A C 1
ATOM 3128 O O . VAL A 1 405 ? -19.093 -27.977 -18.208 1.00 36.38 405 VAL A O 1
ATOM 3131 N N . GLN A 1 406 ? -19.490 -28.875 -16.192 1.00 30.78 406 GLN A N 1
ATOM 3132 C CA . GLN A 1 406 ? -20.637 -28.053 -15.897 1.00 30.78 406 GLN A CA 1
ATOM 3133 C C . GLN A 1 406 ? -20.014 -26.666 -15.772 1.00 30.78 406 GLN A C 1
ATOM 3135 O O . GLN A 1 406 ? -19.304 -26.413 -14.800 1.00 30.78 406 GLN A O 1
ATOM 3140 N N . LYS A 1 407 ? -20.134 -25.829 -16.815 1.00 36.44 407 LYS A N 1
ATOM 3141 C CA . LYS A 1 407 ? -19.774 -24.418 -16.725 1.00 36.44 407 LYS A CA 1
ATOM 3142 C C . LYS A 1 407 ? -20.618 -23.938 -15.556 1.00 36.44 407 LYS A C 1
ATOM 3144 O O . LYS A 1 407 ? -21.836 -23.821 -15.696 1.00 36.44 407 LYS A O 1
ATOM 3149 N N . ARG A 1 408 ? -20.012 -23.800 -14.373 1.00 50.97 408 ARG A N 1
ATOM 3150 C CA . ARG A 1 408 ? -20.647 -23.046 -13.300 1.00 50.97 408 ARG A CA 1
ATOM 3151 C C . ARG A 1 408 ? -20.981 -21.710 -13.949 1.00 50.97 408 ARG A C 1
ATOM 3153 O O . ARG A 1 408 ? -20.132 -21.155 -14.646 1.00 50.97 408 ARG A O 1
ATOM 3160 N N . GLY A 1 409 ? -22.245 -21.300 -13.859 1.00 62.19 409 GLY A N 1
ATOM 3161 C CA . GLY A 1 409 ? -22.647 -20.011 -14.407 1.00 62.19 409 GLY A CA 1
ATOM 3162 C C . GLY A 1 409 ? -21.726 -18.935 -13.842 1.00 62.19 409 GLY A C 1
ATOM 3163 O O . GLY A 1 409 ? -21.310 -19.051 -12.687 1.00 62.19 409 GLY A O 1
ATOM 3164 N N . ALA A 1 410 ? -21.375 -17.945 -14.663 1.00 80.88 410 ALA A N 1
ATOM 3165 C CA . ALA A 1 410 ? -20.669 -16.773 -14.169 1.00 80.88 410 ALA A CA 1
ATOM 3166 C C . ALA A 1 410 ? -21.442 -16.194 -12.973 1.00 80.88 410 ALA A C 1
ATOM 3168 O O . ALA A 1 410 ? -22.678 -16.174 -12.981 1.00 80.88 410 ALA A O 1
ATOM 3169 N N . ILE A 1 411 ? -20.719 -15.784 -11.936 1.00 87.62 411 ILE A N 1
ATOM 3170 C CA . ILE A 1 411 ? -21.297 -15.115 -10.778 1.00 87.62 411 ILE A CA 1
ATOM 3171 C C . ILE A 1 411 ? -21.864 -13.783 -11.266 1.00 87.62 411 ILE A C 1
ATOM 3173 O O . ILE A 1 411 ? -21.157 -12.983 -11.878 1.00 87.62 411 ILE A O 1
ATOM 3177 N N . SER A 1 412 ? -23.160 -13.574 -11.031 1.00 90.00 412 SER A N 1
ATOM 3178 C CA . SER A 1 412 ? -23.815 -12.305 -11.334 1.00 90.00 412 SER A CA 1
ATOM 3179 C C . SER A 1 412 ? -23.681 -11.360 -10.148 1.00 90.00 412 SER A C 1
ATOM 3181 O O . SER A 1 412 ? -23.938 -11.755 -9.012 1.00 90.00 412 SER A O 1
ATOM 3183 N N . TYR A 1 413 ? -23.336 -10.110 -10.446 1.00 93.56 413 TYR A N 1
ATOM 3184 C CA . TYR A 1 413 ? -23.340 -8.990 -9.505 1.00 93.56 413 TYR A CA 1
ATOM 3185 C C . TYR A 1 413 ? -24.488 -8.009 -9.784 1.00 93.56 413 TYR A C 1
ATOM 3187 O O . TYR A 1 413 ? -24.449 -6.865 -9.338 1.00 93.56 413 TYR A O 1
ATOM 3195 N N . GLU A 1 414 ? -25.507 -8.435 -10.536 1.00 94.31 414 GLU A N 1
ATOM 3196 C CA . GLU A 1 414 ? -26.698 -7.624 -10.810 1.00 94.31 414 GLU A CA 1
ATOM 3197 C C . GLU A 1 414 ? -27.344 -7.159 -9.498 1.00 94.31 414 GLU A C 1
ATOM 3199 O O . GLU A 1 414 ? -27.608 -7.960 -8.595 1.00 94.31 414 GLU A O 1
ATOM 3204 N N . GLY A 1 415 ? -27.545 -5.847 -9.375 1.00 93.81 415 GLY A N 1
ATOM 3205 C CA . GLY A 1 415 ? -28.091 -5.197 -8.187 1.00 93.81 415 GLY A CA 1
ATOM 3206 C C . GLY A 1 415 ? -27.182 -5.172 -6.951 1.00 93.81 415 GLY A C 1
ATOM 3207 O O . GLY A 1 415 ? -27.602 -4.631 -5.927 1.00 93.81 415 GLY A O 1
ATOM 3208 N N . TYR A 1 416 ? -25.972 -5.746 -6.994 1.00 96.06 416 TYR A N 1
ATOM 3209 C CA . TYR A 1 416 ? -25.008 -5.580 -5.903 1.00 96.06 416 TYR A CA 1
ATOM 3210 C C . TYR A 1 416 ? -24.564 -4.122 -5.834 1.00 96.06 416 TYR A C 1
ATOM 3212 O O . TYR A 1 416 ? -24.350 -3.479 -6.865 1.00 96.06 416 TYR A O 1
ATOM 3220 N N . GLN A 1 417 ? -24.376 -3.621 -4.617 1.00 95.19 417 GLN A N 1
ATOM 3221 C CA . GLN A 1 417 ? -23.854 -2.283 -4.381 1.00 95.19 417 GLN A CA 1
ATOM 3222 C C . GLN A 1 417 ? -22.457 -2.340 -3.789 1.00 95.19 417 GLN A C 1
ATOM 3224 O O . GLN A 1 417 ? -22.126 -3.246 -3.025 1.00 95.19 417 GLN A O 1
ATOM 3229 N N . VAL A 1 418 ? -21.655 -1.333 -4.117 1.00 94.12 418 VAL A N 1
ATOM 3230 C CA . VAL A 1 418 ? -20.387 -1.077 -3.435 1.00 94.12 418 VAL A CA 1
ATOM 3231 C C . VAL A 1 418 ? -20.510 0.249 -2.714 1.00 94.12 418 VAL A C 1
ATOM 3233 O O . VAL A 1 418 ? -20.821 1.272 -3.331 1.00 94.12 418 VAL A O 1
ATOM 3236 N N . LEU A 1 419 ? -20.294 0.221 -1.406 1.00 93.81 419 LEU A N 1
ATOM 3237 C CA . LEU A 1 419 ? -20.502 1.350 -0.513 1.00 93.81 419 LEU A CA 1
ATOM 3238 C C . LEU A 1 419 ? -19.181 1.727 0.141 1.00 93.81 419 LEU A C 1
ATOM 3240 O O . LEU A 1 419 ? -18.519 0.872 0.721 1.00 93.81 419 LEU A O 1
ATOM 3244 N N . ARG A 1 420 ? -18.843 3.013 0.113 1.00 91.31 420 ARG A N 1
ATOM 3245 C CA . ARG A 1 420 ? -17.792 3.579 0.953 1.00 91.31 420 ARG A CA 1
ATOM 3246 C C . ARG A 1 420 ? -18.407 4.048 2.252 1.00 91.31 420 ARG A C 1
ATOM 3248 O O . ARG A 1 420 ? -19.043 5.102 2.274 1.00 91.31 420 ARG A O 1
ATOM 3255 N N . VAL A 1 421 ? -18.216 3.278 3.310 1.00 90.50 421 VAL A N 1
ATOM 3256 C CA . VAL A 1 421 ? -18.694 3.580 4.656 1.00 90.50 421 VAL A CA 1
ATOM 3257 C C . VAL A 1 421 ? -17.620 4.367 5.392 1.00 90.50 421 VAL A C 1
ATOM 3259 O O . VAL A 1 421 ? -16.508 3.877 5.585 1.00 90.50 421 VAL A O 1
ATOM 3262 N N . LYS A 1 422 ? -17.937 5.594 5.807 1.00 87.75 422 LYS A N 1
ATOM 3263 C CA . LYS A 1 422 ? -17.000 6.422 6.567 1.00 87.75 422 LYS A CA 1
ATOM 3264 C C . LYS A 1 422 ? -16.770 5.804 7.940 1.00 87.75 422 LYS A C 1
ATOM 3266 O O . LYS A 1 422 ? -17.723 5.531 8.670 1.00 87.75 422 LYS A O 1
ATOM 3271 N N . THR A 1 423 ? -15.507 5.621 8.303 1.00 74.12 423 THR A N 1
ATOM 3272 C CA . THR A 1 423 ? -15.120 5.128 9.627 1.00 74.12 423 THR A CA 1
ATOM 3273 C C . THR A 1 423 ? -14.820 6.285 10.568 1.00 74.12 423 THR A C 1
ATOM 3275 O O . THR A 1 423 ? -15.223 6.217 11.724 1.00 74.12 423 THR A O 1
ATOM 3278 N N . LEU A 1 424 ? -14.177 7.365 10.094 1.00 73.56 424 LEU A N 1
ATOM 3279 C CA . LEU A 1 424 ? -13.775 8.534 10.902 1.00 73.56 424 LEU A CA 1
ATOM 3280 C C . LEU A 1 424 ? -13.056 8.129 12.206 1.00 73.56 424 LEU A C 1
ATOM 3282 O O . LEU A 1 424 ? -13.420 8.582 13.295 1.00 73.56 424 LEU A O 1
ATOM 3286 N N . SER A 1 425 ? -12.086 7.218 12.098 1.00 62.47 425 SER A N 1
ATOM 3287 C CA . SER A 1 425 ? -11.365 6.581 13.213 1.00 62.47 425 SER A CA 1
ATOM 3288 C C . SER A 1 425 ? -12.250 5.771 14.177 1.00 62.47 425 SER A C 1
ATOM 3290 O O . SER A 1 425 ? -11.823 5.423 15.271 1.00 62.47 425 SER A O 1
ATOM 3292 N N . LYS A 1 426 ? -13.487 5.443 13.781 1.00 70.25 426 LYS A N 1
ATOM 3293 C CA . LYS A 1 426 ? -14.445 4.591 14.509 1.00 70.25 426 LYS A CA 1
ATOM 3294 C C . LYS A 1 426 ? -14.781 3.320 13.725 1.00 70.25 426 LYS A C 1
ATOM 3296 O O . LYS A 1 426 ? -15.936 2.884 13.721 1.00 70.25 426 LYS A O 1
ATOM 3301 N N . LEU A 1 427 ? -13.791 2.720 13.053 1.00 68.31 427 LEU A N 1
ATOM 3302 C CA . LEU A 1 427 ? -13.961 1.475 12.287 1.00 68.31 427 LEU A CA 1
ATOM 3303 C C . LEU A 1 427 ? -14.675 0.402 13.112 1.00 68.31 427 LEU A C 1
ATOM 3305 O O . LEU A 1 427 ? -15.636 -0.200 12.653 1.00 68.31 427 LEU A O 1
ATOM 3309 N N . ALA A 1 428 ? -14.249 0.270 14.359 1.00 68.56 428 ALA A N 1
ATOM 3310 C CA . ALA A 1 428 ? -14.900 -0.414 15.455 1.00 68.56 428 ALA A CA 1
ATOM 3311 C C . ALA A 1 428 ? -16.447 -0.416 15.412 1.00 68.56 428 ALA A C 1
ATOM 3313 O O . ALA A 1 428 ? -17.106 -1.452 15.291 1.00 68.56 428 ALA A O 1
ATOM 3314 N N . SER A 1 429 ? -17.036 0.779 15.476 1.00 76.62 429 SER A N 1
ATOM 3315 C CA . SER A 1 429 ? -18.487 0.978 15.500 1.00 76.62 429 SER A CA 1
ATOM 3316 C C . SER A 1 429 ? -19.134 0.613 14.164 1.00 76.62 429 SER A C 1
ATOM 3318 O O . SER A 1 429 ? -20.225 0.039 14.134 1.00 76.62 429 SER A O 1
ATOM 3320 N N . VAL A 1 430 ? -18.453 0.911 13.054 1.00 80.00 430 VAL A N 1
ATOM 3321 C CA . VAL A 1 430 ? -18.901 0.532 11.709 1.00 80.00 430 VAL A CA 1
ATOM 3322 C C . VAL A 1 430 ? -18.937 -0.991 11.562 1.00 80.00 430 VAL A C 1
ATOM 3324 O O . VAL A 1 430 ? -19.952 -1.539 11.140 1.00 80.00 430 VAL A O 1
ATOM 3327 N N . GLN A 1 431 ? -17.880 -1.689 11.978 1.00 78.50 431 GLN A N 1
ATOM 3328 C CA . GLN A 1 431 ? -17.788 -3.148 11.937 1.00 78.50 431 GLN A CA 1
ATOM 3329 C C . GLN A 1 431 ? -18.818 -3.811 12.851 1.00 78.50 431 GLN A C 1
ATOM 3331 O O . GLN A 1 431 ? -19.435 -4.793 12.447 1.00 78.50 431 GLN A O 1
ATOM 3336 N N . GLN A 1 432 ? -19.083 -3.256 14.038 1.00 78.88 432 GLN A N 1
ATOM 3337 C CA . GLN A 1 432 ? -20.148 -3.753 14.912 1.00 78.88 432 GLN A CA 1
ATOM 3338 C C . GLN A 1 432 ? -21.518 -3.676 14.226 1.00 78.88 432 GLN A C 1
ATOM 3340 O O . GLN A 1 432 ? -22.259 -4.661 14.221 1.00 78.88 432 GLN A O 1
ATOM 3345 N N . LYS A 1 433 ? -21.844 -2.540 13.600 1.00 84.75 433 LYS A N 1
ATOM 3346 C CA . LYS A 1 433 ? -23.092 -2.361 12.839 1.00 84.75 433 LYS A CA 1
ATOM 3347 C C . LYS A 1 433 ? -23.194 -3.308 11.639 1.00 84.75 433 LYS A C 1
ATOM 3349 O O . LYS A 1 433 ? -24.279 -3.782 11.319 1.00 84.75 433 LYS A O 1
ATOM 3354 N N . LEU A 1 434 ? -22.070 -3.608 10.994 1.00 85.56 434 LEU A N 1
ATOM 3355 C CA . LEU A 1 434 ? -22.001 -4.525 9.855 1.00 85.56 434 LEU A CA 1
ATOM 3356 C C . LEU A 1 434 ? -21.867 -6.005 10.255 1.00 85.56 434 LEU A C 1
ATOM 3358 O O . LEU A 1 434 ? -21.974 -6.865 9.389 1.00 85.56 434 LEU A O 1
ATOM 3362 N N . SER A 1 435 ? -21.659 -6.329 11.536 1.00 84.56 435 SER A N 1
ATOM 3363 C CA . SER A 1 435 ? -21.281 -7.679 11.998 1.00 84.56 435 SER A CA 1
ATOM 3364 C C . SER A 1 435 ? -22.276 -8.787 11.635 1.00 84.56 435 SER A C 1
ATOM 3366 O O . SER A 1 435 ? -21.884 -9.936 11.447 1.00 84.56 435 SER A O 1
ATOM 3368 N N . THR A 1 436 ? -23.559 -8.445 11.513 1.00 83.62 436 THR A N 1
ATOM 3369 C CA . THR A 1 436 ? -24.635 -9.379 11.139 1.00 83.62 436 THR A CA 1
ATOM 3370 C C . THR A 1 436 ? -24.991 -9.324 9.654 1.00 83.62 436 THR A C 1
ATOM 3372 O O . THR A 1 436 ? -25.811 -10.119 9.194 1.00 83.62 436 THR A O 1
ATOM 3375 N N . ILE A 1 437 ? -24.380 -8.408 8.898 1.00 86.38 437 ILE A N 1
ATOM 3376 C CA . ILE A 1 437 ? -24.663 -8.167 7.486 1.00 86.38 437 ILE A CA 1
ATOM 3377 C C . ILE A 1 437 ? -23.544 -8.804 6.659 1.00 86.38 437 ILE A C 1
ATOM 3379 O O . ILE A 1 437 ? -22.401 -8.353 6.738 1.00 86.38 437 ILE A O 1
ATOM 3383 N N . PRO A 1 438 ? -23.831 -9.828 5.840 1.00 85.25 438 PRO A N 1
ATOM 3384 C CA . PRO A 1 438 ? -22.835 -10.395 4.942 1.00 85.25 438 PRO A CA 1
ATOM 3385 C C . PRO A 1 438 ? -22.303 -9.335 3.969 1.00 85.25 438 PRO A C 1
ATOM 3387 O O . PRO A 1 438 ? -23.073 -8.737 3.218 1.00 85.25 438 PRO A O 1
ATOM 3390 N N . HIS A 1 439 ? -20.989 -9.114 3.977 1.00 86.62 439 HIS A N 1
ATOM 3391 C CA . HIS A 1 439 ? -20.312 -8.183 3.077 1.00 86.62 439 HIS A CA 1
ATOM 3392 C C . HIS A 1 439 ? -18.875 -8.639 2.792 1.00 86.62 439 HIS A C 1
ATOM 3394 O O . HIS A 1 439 ? -18.272 -9.366 3.583 1.00 86.62 439 HIS A O 1
ATOM 3400 N N . GLU A 1 440 ? -18.321 -8.203 1.661 1.00 83.50 440 GLU A N 1
ATOM 3401 C CA . GLU A 1 440 ? -16.887 -8.317 1.366 1.00 83.50 440 GLU A CA 1
ATOM 3402 C C . GLU A 1 440 ? -16.245 -6.932 1.446 1.00 83.50 440 GLU A C 1
ATOM 3404 O O . GLU A 1 440 ? -16.724 -6.003 0.805 1.00 83.50 440 GLU A O 1
ATOM 3409 N N . GLN A 1 441 ? -15.155 -6.797 2.201 1.00 82.56 441 GLN A N 1
ATOM 3410 C CA . GLN A 1 441 ? -14.390 -5.554 2.296 1.00 82.56 441 GLN A CA 1
ATOM 3411 C C . GLN A 1 441 ? -13.294 -5.508 1.215 1.00 82.56 441 GLN A C 1
ATOM 3413 O O . GLN A 1 441 ? -12.558 -6.480 1.021 1.00 82.56 441 GLN A O 1
ATOM 3418 N N . TRP A 1 442 ? -13.183 -4.390 0.497 1.00 79.88 442 TRP A N 1
ATOM 3419 C CA . TRP A 1 442 ? -12.242 -4.214 -0.617 1.00 79.88 442 TRP A CA 1
ATOM 3420 C C . TRP A 1 442 ? -10.920 -3.555 -0.225 1.00 79.88 442 TRP A C 1
ATOM 3422 O O . TRP A 1 442 ? -9.876 -3.962 -0.738 1.00 79.88 442 TRP A O 1
ATOM 3432 N N . ASN A 1 443 ? -10.948 -2.583 0.686 1.00 73.81 443 ASN A N 1
ATOM 3433 C CA . ASN A 1 443 ? -9.777 -1.837 1.155 1.00 73.81 443 ASN A CA 1
ATOM 3434 C C . ASN A 1 443 ? -9.508 -2.110 2.648 1.00 73.81 443 ASN A C 1
ATOM 3436 O O . ASN A 1 443 ? -10.255 -2.830 3.296 1.00 73.81 443 ASN A O 1
ATOM 3440 N N . HIS A 1 444 ? -8.435 -1.549 3.205 1.00 65.25 444 HIS A N 1
ATOM 3441 C CA . HIS A 1 444 ? -8.101 -1.660 4.635 1.00 65.25 444 HIS A CA 1
ATOM 3442 C C . HIS A 1 444 ? -7.764 -0.287 5.248 1.00 65.25 444 HIS A C 1
ATOM 3444 O O . HIS A 1 444 ? -7.015 -0.211 6.215 1.00 65.25 444 HIS A O 1
ATOM 3450 N N . ASP A 1 445 ? -8.302 0.802 4.686 1.00 60.66 445 ASP A N 1
ATOM 3451 C CA . ASP A 1 445 ? -8.154 2.147 5.256 1.00 60.66 445 ASP A CA 1
ATOM 3452 C C . ASP A 1 445 ? -9.024 2.253 6.519 1.00 60.66 445 ASP A C 1
ATOM 3454 O O . ASP A 1 445 ? -10.223 2.515 6.483 1.00 60.66 445 ASP A O 1
ATOM 3458 N N . ILE A 1 446 ? -8.431 1.951 7.669 1.00 58.38 446 ILE A N 1
ATOM 3459 C CA . ILE A 1 446 ? -9.182 1.884 8.925 1.00 58.38 446 ILE A CA 1
ATOM 3460 C C . ILE A 1 446 ? -9.542 3.276 9.462 1.00 58.38 446 ILE A C 1
ATOM 3462 O O . ILE A 1 446 ? -10.555 3.442 10.149 1.00 58.38 446 ILE A O 1
ATOM 3466 N N . ASP A 1 447 ? -8.755 4.290 9.106 1.00 56.12 447 ASP A N 1
ATOM 3467 C CA . ASP A 1 447 ? -8.828 5.619 9.702 1.00 56.12 447 ASP A CA 1
ATOM 3468 C C . ASP A 1 447 ? -9.908 6.493 9.070 1.00 56.12 447 ASP A C 1
ATOM 3470 O O . ASP A 1 447 ? -10.523 7.305 9.767 1.00 56.12 447 ASP A O 1
ATOM 3474 N N . THR A 1 448 ? -10.183 6.329 7.775 1.00 71.81 448 THR A N 1
ATOM 3475 C CA . THR A 1 448 ? -11.120 7.211 7.071 1.00 71.81 448 THR A CA 1
ATOM 3476 C C . THR A 1 448 ? -12.375 6.501 6.573 1.00 71.81 448 THR A C 1
ATOM 3478 O O . THR A 1 448 ? -13.478 7.025 6.778 1.00 71.81 448 THR A O 1
ATOM 3481 N N . HIS A 1 449 ? -12.252 5.328 5.941 1.00 82.00 449 HIS A N 1
ATOM 3482 C CA . HIS A 1 449 ? -13.385 4.622 5.342 1.00 82.00 449 HIS A CA 1
ATOM 3483 C C . HIS A 1 449 ? -13.094 3.161 4.974 1.00 82.00 449 HIS A C 1
ATOM 3485 O O . HIS A 1 449 ? -12.014 2.828 4.501 1.00 82.00 449 HIS A O 1
ATOM 3491 N N . ILE A 1 450 ? -14.129 2.321 5.003 1.00 83.75 450 ILE A N 1
ATOM 3492 C CA . ILE A 1 450 ? -14.093 1.000 4.364 1.00 83.75 450 ILE A CA 1
ATOM 3493 C C . ILE A 1 450 ? -14.994 0.953 3.135 1.00 83.75 450 ILE A C 1
ATOM 3495 O O . ILE A 1 450 ? -16.089 1.511 3.131 1.00 83.75 450 ILE A O 1
ATOM 3499 N N . ASP A 1 451 ? -14.547 0.247 2.108 1.00 87.62 451 ASP A N 1
ATOM 3500 C CA . ASP A 1 451 ? -15.318 -0.061 0.913 1.00 87.62 451 ASP A CA 1
ATOM 3501 C C . ASP A 1 451 ? -15.871 -1.483 1.050 1.00 87.62 451 ASP A C 1
ATOM 3503 O O . ASP A 1 451 ? -15.105 -2.437 1.205 1.00 87.62 451 ASP A O 1
ATOM 3507 N N . ILE A 1 452 ? -17.196 -1.629 1.016 1.00 91.12 452 ILE A N 1
ATOM 3508 C CA . ILE A 1 452 ? -17.884 -2.912 1.193 1.00 91.12 452 ILE A CA 1
ATOM 3509 C C . ILE A 1 452 ? -18.776 -3.244 -0.001 1.00 91.12 452 ILE A C 1
ATOM 3511 O O . ILE A 1 452 ? -19.482 -2.383 -0.526 1.00 91.12 452 ILE A O 1
ATOM 3515 N N . VAL A 1 453 ? -18.782 -4.513 -0.400 1.00 91.50 453 VAL A N 1
ATOM 3516 C CA . VAL A 1 453 ? -19.721 -5.077 -1.372 1.00 91.50 453 VAL A CA 1
ATOM 3517 C C . VAL A 1 453 ? -20.898 -5.681 -0.632 1.00 91.50 453 VAL A C 1
ATOM 3519 O O . VAL A 1 453 ? -20.720 -6.518 0.255 1.00 91.50 453 VAL A O 1
ATOM 3522 N N . VAL A 1 454 ? -22.099 -5.286 -1.035 1.00 93.88 454 VAL A N 1
ATOM 3523 C CA . VAL A 1 454 ? -23.357 -5.654 -0.391 1.00 93.88 454 VAL A CA 1
ATOM 3524 C C . VAL A 1 454 ? -24.288 -6.241 -1.443 1.00 93.88 454 VAL A C 1
ATOM 3526 O O . VAL A 1 454 ? -24.458 -5.673 -2.525 1.00 93.88 454 VAL A O 1
ATOM 3529 N N . SER A 1 455 ? -24.885 -7.393 -1.142 1.00 93.44 455 SER A N 1
ATOM 3530 C CA . SER A 1 455 ? -25.863 -8.022 -2.028 1.00 93.44 455 SER A CA 1
ATOM 3531 C C . SER A 1 455 ? -27.200 -7.264 -2.025 1.00 93.44 455 SER A C 1
ATOM 3533 O O . SER A 1 455 ? -27.531 -6.607 -1.033 1.00 93.44 455 SER A O 1
ATOM 3535 N N . PRO A 1 456 ? -28.001 -7.354 -3.105 1.00 94.50 456 PRO A N 1
ATOM 3536 C CA . PRO A 1 456 ? -29.236 -6.580 -3.248 1.00 94.50 456 PRO A CA 1
ATOM 3537 C C . PRO A 1 456 ? -30.223 -6.758 -2.083 1.00 94.50 456 PRO A C 1
ATOM 3539 O O . PRO A 1 456 ? -30.909 -5.819 -1.689 1.00 94.50 456 PRO A O 1
ATOM 3542 N N . ASP A 1 457 ? -30.288 -7.960 -1.509 1.00 94.06 457 ASP A N 1
ATOM 3543 C CA . ASP A 1 457 ? -31.157 -8.308 -0.381 1.00 94.06 457 ASP A CA 1
ATOM 3544 C C . ASP A 1 457 ? -30.685 -7.731 0.965 1.00 94.06 457 ASP A C 1
ATOM 3546 O O . ASP A 1 457 ? -31.475 -7.651 1.904 1.00 94.06 457 ASP A O 1
ATOM 3550 N N . GLN A 1 458 ? -29.425 -7.296 1.059 1.00 94.62 458 GLN A N 1
ATOM 3551 C CA . GLN A 1 458 ? -28.820 -6.739 2.272 1.00 94.62 458 GLN A CA 1
ATOM 3552 C C . GLN A 1 458 ? -28.753 -5.206 2.275 1.00 94.62 458 GLN A C 1
ATOM 3554 O O . GLN A 1 458 ? -28.511 -4.619 3.327 1.00 94.62 458 GLN A O 1
ATOM 3559 N N . VAL A 1 459 ? -29.017 -4.534 1.147 1.00 91.25 459 VAL A N 1
ATOM 3560 C CA . VAL A 1 459 ? -28.955 -3.060 1.044 1.00 91.25 459 VAL A CA 1
ATOM 3561 C C . VAL A 1 459 ? -29.850 -2.383 2.089 1.00 91.25 459 VAL A C 1
ATOM 3563 O O . VAL A 1 459 ? -29.388 -1.516 2.828 1.00 91.25 459 VAL A O 1
ATOM 3566 N N . ALA A 1 460 ? -31.096 -2.846 2.241 1.00 92.19 460 ALA A N 1
ATOM 3567 C CA . ALA A 1 460 ? -32.018 -2.313 3.247 1.00 92.19 460 ALA A CA 1
ATOM 3568 C C . ALA A 1 460 ? -31.527 -2.545 4.692 1.00 92.19 460 ALA A C 1
ATOM 3570 O O . ALA A 1 460 ? -31.768 -1.718 5.571 1.00 92.19 460 ALA A O 1
ATOM 3571 N N . ASN A 1 461 ? -30.806 -3.646 4.943 1.00 92.75 461 ASN A N 1
ATOM 3572 C CA . ASN A 1 461 ? -30.230 -3.932 6.258 1.00 92.75 461 ASN A CA 1
ATOM 3573 C C . ASN A 1 461 ? -29.074 -2.981 6.575 1.00 92.75 461 ASN A C 1
ATOM 3575 O O . ASN A 1 461 ? -28.958 -2.549 7.721 1.00 92.75 461 ASN A O 1
ATOM 3579 N N . VAL A 1 462 ? -28.258 -2.617 5.577 1.00 92.38 462 VAL A N 1
ATOM 3580 C CA . VAL A 1 462 ? -27.194 -1.608 5.717 1.00 92.38 462 VAL A CA 1
ATOM 3581 C C . VAL A 1 462 ? -27.786 -0.217 5.939 1.00 92.38 462 VAL A C 1
ATOM 3583 O O . VAL A 1 462 ? -27.345 0.494 6.841 1.00 92.38 462 VAL A O 1
ATOM 3586 N N . GLU A 1 463 ? -28.820 0.159 5.182 1.00 91.31 463 GLU A N 1
ATOM 3587 C CA . GLU A 1 463 ? -29.554 1.419 5.375 1.00 91.31 463 GLU A CA 1
ATOM 3588 C C . GLU A 1 463 ? -30.118 1.536 6.798 1.00 91.31 463 GLU A C 1
ATOM 3590 O O . GLU A 1 463 ? -29.984 2.581 7.439 1.00 91.31 463 GLU A O 1
ATOM 3595 N N . ALA A 1 464 ? -30.673 0.444 7.332 1.00 92.56 464 ALA A N 1
ATOM 3596 C CA . ALA A 1 464 ? -31.213 0.398 8.687 1.00 92.56 464 ALA A CA 1
ATOM 3597 C C . ALA A 1 464 ? -30.155 0.621 9.786 1.00 92.56 464 ALA A C 1
ATOM 3599 O O . ALA A 1 464 ? -30.510 1.056 10.881 1.00 92.56 464 ALA A O 1
ATOM 3600 N N . GLN A 1 465 ? -28.864 0.387 9.511 1.00 92.00 465 GLN A N 1
ATOM 3601 C CA . GLN A 1 465 ? -27.785 0.653 10.474 1.00 92.00 465 GLN A CA 1
ATOM 3602 C C . GLN A 1 465 ? -27.478 2.149 10.659 1.00 92.00 465 GLN A C 1
ATOM 3604 O O . GLN A 1 465 ? -26.701 2.519 11.554 1.00 92.00 465 GLN A O 1
ATOM 3609 N N . GLY A 1 466 ? -28.034 3.021 9.808 1.00 88.94 466 GLY A N 1
ATOM 3610 C CA . GLY A 1 466 ? -27.753 4.457 9.834 1.00 88.94 466 GLY A CA 1
ATOM 3611 C C . GLY A 1 466 ? -26.255 4.747 9.718 1.00 88.94 466 GLY A C 1
ATOM 3612 O O . GLY A 1 466 ? -25.712 5.535 10.495 1.00 88.94 466 GLY A O 1
ATOM 3613 N N . LEU A 1 467 ? -25.563 4.014 8.842 1.00 89.56 467 LEU A N 1
ATOM 3614 C CA . LEU A 1 467 ? -24.154 4.237 8.524 1.00 89.56 467 LEU A CA 1
ATOM 3615 C C . LEU A 1 467 ? -24.022 5.456 7.600 1.00 89.56 467 LEU A C 1
ATOM 3617 O O . LEU A 1 467 ? -24.835 5.627 6.695 1.00 89.56 467 LEU A O 1
ATOM 3621 N N . ASP A 1 468 ? -22.998 6.285 7.813 1.00 90.00 468 ASP A N 1
ATOM 3622 C CA . ASP A 1 468 ? -22.630 7.326 6.846 1.00 90.00 468 ASP A CA 1
ATOM 3623 C C . ASP A 1 468 ? -21.832 6.662 5.725 1.00 90.00 468 ASP A C 1
ATOM 3625 O O . ASP A 1 468 ? -20.712 6.190 5.940 1.00 90.00 468 ASP A O 1
ATOM 3629 N N . TYR A 1 469 ? -22.432 6.571 4.543 1.00 92.50 469 TYR A N 1
ATOM 3630 C CA . TYR A 1 469 ? -21.789 5.981 3.384 1.00 92.50 469 TYR A CA 1
ATOM 3631 C C . TYR A 1 469 ? -22.132 6.731 2.099 1.00 92.50 469 TYR A C 1
ATOM 3633 O O . TYR A 1 469 ? -23.185 7.358 1.975 1.00 92.50 469 TYR A O 1
ATOM 3641 N N . ARG A 1 470 ? -21.250 6.616 1.103 1.00 91.75 470 ARG A N 1
ATOM 3642 C CA . ARG A 1 470 ? -21.551 6.970 -0.292 1.00 91.75 470 ARG A CA 1
ATOM 3643 C C . ARG A 1 470 ? -21.573 5.717 -1.158 1.00 91.75 470 ARG A C 1
ATOM 3645 O O . ARG A 1 470 ? -20.803 4.787 -0.937 1.00 91.75 470 ARG A O 1
ATOM 3652 N N . VAL A 1 471 ? -22.443 5.710 -2.160 1.00 91.94 471 VAL A N 1
ATOM 3653 C CA . VAL A 1 471 ? -22.522 4.624 -3.142 1.00 91.94 471 VAL A CA 1
ATOM 3654 C C . VAL A 1 471 ? -21.440 4.840 -4.198 1.00 91.94 471 VAL A C 1
ATOM 3656 O O . VAL A 1 471 ? -21.436 5.875 -4.863 1.00 91.94 471 VAL A O 1
ATOM 3659 N N . LEU A 1 472 ? -20.539 3.872 -4.342 1.00 90.38 472 LEU A N 1
ATOM 3660 C CA . LEU A 1 472 ? -19.508 3.839 -5.383 1.00 90.38 472 LEU A CA 1
ATOM 3661 C C . LEU A 1 472 ? -20.073 3.201 -6.654 1.00 90.38 472 LEU A C 1
ATOM 3663 O O . LEU A 1 472 ? -20.105 3.812 -7.719 1.00 90.38 472 LEU A O 1
ATOM 3667 N N . HIS A 1 473 ? -20.646 2.007 -6.500 1.00 92.25 473 HIS A N 1
ATOM 3668 C CA . HIS A 1 473 ? -21.354 1.296 -7.557 1.00 92.25 473 HIS A CA 1
ATOM 3669 C C . HIS A 1 473 ? -22.794 1.068 -7.121 1.00 92.25 473 HIS A C 1
ATOM 3671 O O . HIS A 1 473 ? -23.051 0.348 -6.157 1.00 92.25 473 HIS A O 1
ATOM 3677 N N . LYS A 1 474 ? -23.739 1.694 -7.828 1.00 94.06 474 LYS A N 1
ATOM 3678 C CA . LYS A 1 474 ? -25.176 1.500 -7.585 1.00 94.06 474 LYS A CA 1
ATOM 3679 C C . LYS A 1 474 ? -25.673 0.155 -8.114 1.00 94.06 474 LYS A C 1
ATOM 3681 O O . LYS A 1 474 ? -26.584 -0.427 -7.537 1.00 94.06 474 LYS A O 1
ATOM 3686 N N . ASP A 1 475 ? -25.075 -0.291 -9.210 1.00 95.62 475 ASP A N 1
ATOM 3687 C CA . ASP A 1 475 ? -25.194 -1.645 -9.724 1.00 95.62 475 ASP A CA 1
ATOM 3688 C C . ASP A 1 475 ? -23.803 -2.083 -10.194 1.00 95.62 475 ASP A C 1
ATOM 3690 O O . ASP A 1 475 ? -23.226 -1.554 -11.155 1.00 95.62 475 ASP A O 1
ATOM 3694 N N . LEU A 1 476 ? -23.215 -3.006 -9.440 1.00 95.19 476 LEU A N 1
ATOM 3695 C CA . LEU A 1 476 ? -21.897 -3.541 -9.731 1.00 95.19 476 LEU A CA 1
ATOM 3696 C C . LEU A 1 476 ? -21.913 -4.396 -11.007 1.00 95.19 476 LEU A C 1
ATOM 3698 O O . LEU A 1 476 ? -20.951 -4.356 -11.770 1.00 95.19 476 LEU A O 1
ATOM 3702 N N . GLY A 1 477 ? -23.003 -5.108 -11.293 1.00 95.25 477 GLY A N 1
ATOM 3703 C CA . GLY A 1 477 ? -23.183 -5.872 -12.526 1.00 95.25 477 GLY A CA 1
ATOM 3704 C C . GLY A 1 477 ? -23.198 -4.986 -13.774 1.00 95.25 477 GLY A C 1
ATOM 3705 O O . GLY A 1 477 ? -22.530 -5.305 -14.762 1.00 95.25 477 GLY A O 1
ATOM 3706 N N . GLU A 1 478 ? -23.881 -3.840 -13.726 1.00 95.12 478 GLU A N 1
ATOM 3707 C CA . GLU A 1 478 ? -23.829 -2.837 -14.802 1.00 95.12 478 GLU A CA 1
ATOM 3708 C C . GLU A 1 478 ? -22.417 -2.262 -14.962 1.00 95.12 478 GLU A C 1
ATOM 3710 O O . GLU A 1 478 ? -21.925 -2.139 -16.087 1.00 95.12 478 GLU A O 1
ATOM 3715 N N . SER A 1 479 ? -21.737 -1.973 -13.848 1.00 95.38 479 SER A N 1
ATOM 3716 C CA . SER A 1 479 ? -20.362 -1.453 -13.852 1.00 95.38 479 SER A CA 1
ATOM 3717 C C . SER A 1 479 ? -19.383 -2.442 -14.500 1.00 95.38 479 SER A C 1
ATOM 3719 O O . SER A 1 479 ? -18.620 -2.064 -15.388 1.00 95.38 479 SER A O 1
ATOM 3721 N N . ILE A 1 480 ? -19.462 -3.726 -14.134 1.00 94.94 480 ILE A N 1
ATOM 3722 C CA . ILE A 1 480 ? -18.660 -4.813 -14.722 1.00 94.94 480 ILE A CA 1
ATOM 3723 C C . ILE A 1 480 ? -18.985 -4.993 -16.209 1.00 94.94 480 ILE A C 1
ATOM 3725 O O . ILE A 1 480 ? -18.087 -5.195 -17.031 1.00 94.94 480 ILE A O 1
ATOM 3729 N N . THR A 1 481 ? -20.265 -4.897 -16.578 1.00 92.75 481 THR A N 1
ATOM 3730 C CA . THR A 1 481 ? -20.696 -4.993 -17.978 1.00 92.75 481 THR A CA 1
ATOM 3731 C C . THR A 1 481 ? -20.109 -3.860 -18.811 1.00 92.75 481 THR A C 1
ATOM 3733 O O . THR A 1 481 ? -19.661 -4.110 -19.927 1.00 92.75 481 THR A O 1
ATOM 3736 N N . ALA A 1 482 ? -20.090 -2.632 -18.285 1.00 92.62 482 ALA A N 1
ATOM 3737 C CA . ALA A 1 482 ? -19.500 -1.474 -18.949 1.00 92.62 482 ALA A CA 1
ATOM 3738 C C . ALA A 1 482 ? -17.970 -1.588 -19.069 1.00 92.62 482 ALA A C 1
ATOM 3740 O O . ALA A 1 482 ? -17.425 -1.305 -20.136 1.00 92.62 482 ALA A O 1
ATOM 3741 N N . GLU A 1 483 ? -17.291 -2.049 -18.014 1.00 93.88 483 GLU A N 1
ATOM 3742 C CA . GLU A 1 483 ? -15.842 -2.295 -18.000 1.00 93.88 483 GLU A CA 1
ATOM 3743 C C . GLU A 1 483 ? -15.422 -3.335 -19.051 1.00 93.88 483 GLU A C 1
ATOM 3745 O O . GLU A 1 483 ? -14.425 -3.158 -19.752 1.00 93.88 483 GLU A O 1
ATOM 3750 N N . SER A 1 484 ? -16.211 -4.401 -19.196 1.00 88.31 484 SER A N 1
ATOM 3751 C CA . SER A 1 484 ? -15.907 -5.536 -20.076 1.00 88.31 484 SER A CA 1
ATOM 3752 C C . SER A 1 484 ? -16.184 -5.266 -21.564 1.00 88.31 484 SER A C 1
ATOM 3754 O O . SER A 1 484 ? -16.012 -6.159 -22.399 1.00 88.31 484 SER A O 1
ATOM 3756 N N . GLN A 1 485 ? -16.643 -4.064 -21.934 1.00 84.75 485 GLN A N 1
ATOM 3757 C CA . GLN A 1 485 ? -16.895 -3.724 -23.334 1.00 84.75 485 GLN A CA 1
ATOM 3758 C C . GLN A 1 485 ? -15.582 -3.518 -24.093 1.00 84.75 485 GLN A C 1
ATOM 3760 O O . GLN A 1 485 ? -14.864 -2.542 -23.882 1.00 84.75 485 GLN A O 1
ATOM 3765 N N . LEU A 1 486 ? -15.314 -4.403 -25.055 1.00 79.44 486 LEU A N 1
ATOM 3766 C CA . LEU A 1 486 ? -14.204 -4.234 -25.989 1.00 79.44 486 LEU A CA 1
ATOM 3767 C C . LEU A 1 486 ? -14.448 -3.022 -26.894 1.00 79.44 486 LEU A C 1
ATOM 3769 O O . LEU A 1 486 ? -15.446 -2.952 -27.620 1.00 79.44 486 LEU A O 1
ATOM 3773 N N . ARG A 1 487 ? -13.511 -2.071 -26.872 1.00 69.94 487 ARG A N 1
ATOM 3774 C CA . ARG A 1 487 ? -13.549 -0.869 -27.708 1.00 69.94 487 ARG A CA 1
ATOM 3775 C C . ARG A 1 487 ? -12.623 -1.051 -28.899 1.00 69.94 487 ARG A C 1
ATOM 3777 O O . ARG A 1 487 ? -11.411 -0.938 -28.785 1.00 69.94 487 ARG A O 1
ATOM 3784 N N . GLY A 1 488 ? -13.221 -1.320 -30.057 1.00 61.22 488 GLY A N 1
ATOM 3785 C CA . GLY A 1 488 ? -12.481 -1.545 -31.298 1.00 61.22 488 GLY A CA 1
ATOM 3786 C C . GLY A 1 488 ? -11.873 -2.945 -31.395 1.00 61.22 488 GLY A C 1
ATOM 3787 O O . GLY A 1 488 ? -12.016 -3.784 -30.511 1.00 61.22 488 GLY A O 1
ATOM 3788 N N . THR A 1 489 ? -11.243 -3.232 -32.532 1.00 61.94 489 THR A N 1
ATOM 3789 C CA . THR A 1 489 ? -10.512 -4.484 -32.748 1.00 61.94 489 THR A CA 1
ATOM 3790 C C . THR A 1 489 ? -9.030 -4.165 -32.663 1.00 61.94 489 THR A C 1
ATOM 3792 O O . THR A 1 489 ? -8.525 -3.470 -33.545 1.00 61.94 489 THR A O 1
ATOM 3795 N N . TYR A 1 490 ? -8.349 -4.671 -31.631 1.00 67.62 490 TYR A N 1
ATOM 3796 C CA . TYR A 1 490 ? -6.891 -4.616 -31.549 1.00 67.62 490 TYR A CA 1
ATOM 3797 C C . TYR A 1 490 ? -6.298 -5.192 -32.842 1.00 67.62 490 TYR A C 1
ATOM 3799 O O . TYR A 1 490 ? -6.529 -6.357 -33.195 1.00 67.62 490 TYR A O 1
ATOM 3807 N N . LYS A 1 491 ? -5.562 -4.367 -33.592 1.00 69.38 491 LYS A N 1
ATOM 3808 C CA . LYS A 1 491 ? -4.704 -4.867 -34.667 1.00 69.38 491 LYS A CA 1
ATOM 3809 C C . LYS A 1 491 ? -3.455 -5.420 -34.011 1.00 69.38 491 LYS A C 1
ATOM 3811 O O . LYS A 1 491 ? -2.942 -4.806 -33.098 1.00 69.38 491 LYS A O 1
ATOM 3816 N N . ARG A 1 492 ? -2.923 -6.535 -34.512 1.00 71.12 492 ARG A N 1
ATOM 3817 C CA . ARG A 1 492 ? -1.738 -7.213 -33.942 1.00 71.12 492 ARG A CA 1
ATOM 3818 C C . ARG A 1 492 ? -0.420 -6.417 -34.026 1.00 71.12 492 ARG A C 1
ATOM 3820 O O . ARG A 1 492 ? 0.646 -7.008 -33.920 1.00 71.12 492 ARG A O 1
ATOM 3827 N N . ASP A 1 493 ? -0.493 -5.116 -34.264 1.00 84.31 493 ASP A N 1
ATOM 3828 C CA . ASP A 1 493 ? 0.639 -4.206 -34.205 1.00 84.31 493 ASP A CA 1
ATOM 3829 C C . ASP A 1 493 ? 0.829 -3.750 -32.752 1.00 84.31 493 ASP A C 1
ATOM 3831 O O . ASP A 1 493 ? -0.139 -3.426 -32.066 1.00 84.31 493 ASP A O 1
ATOM 3835 N N . VAL A 1 494 ? 2.063 -3.773 -32.257 1.00 87.31 494 VAL A N 1
ATOM 3836 C CA . VAL A 1 494 ? 2.373 -3.412 -30.864 1.00 87.31 494 VAL A CA 1
ATOM 3837 C C . VAL A 1 494 ? 2.340 -1.903 -30.632 1.00 87.31 494 VAL A C 1
ATOM 3839 O O . VAL A 1 494 ? 2.114 -1.473 -29.508 1.00 87.31 494 VAL A O 1
ATOM 3842 N N . ASP A 1 495 ? 2.503 -1.104 -31.690 1.00 87.19 495 ASP A N 1
ATOM 3843 C CA . ASP A 1 495 ? 2.448 0.360 -31.611 1.00 87.19 495 ASP A CA 1
ATOM 3844 C C . ASP A 1 495 ? 1.008 0.905 -31.701 1.00 87.19 495 ASP A C 1
ATOM 3846 O O . ASP A 1 495 ? 0.775 2.112 -31.576 1.00 87.19 495 ASP A O 1
ATOM 3850 N N . ASP A 1 496 ? 0.013 0.029 -31.893 1.00 89.75 496 ASP A N 1
ATOM 3851 C CA . ASP A 1 496 ? -1.400 0.400 -31.854 1.00 89.75 496 ASP A CA 1
ATOM 3852 C C . ASP A 1 496 ? -1.862 0.604 -30.404 1.00 89.75 496 ASP A C 1
ATOM 3854 O O . ASP A 1 496 ? -2.256 -0.326 -29.694 1.00 89.75 496 ASP A O 1
ATOM 3858 N N . LEU A 1 497 ? -1.855 1.868 -29.978 1.00 90.62 497 LEU A N 1
ATOM 3859 C CA . LEU A 1 497 ? -2.245 2.262 -28.625 1.00 90.62 497 LEU A CA 1
ATOM 3860 C C . LEU A 1 497 ? -3.709 1.942 -28.277 1.00 90.62 497 LEU A C 1
ATOM 3862 O O . LEU A 1 497 ? -4.047 1.998 -27.096 1.00 90.62 497 LEU A O 1
ATOM 3866 N N . SER A 1 498 ? -4.554 1.544 -29.241 1.00 90.31 498 SER A N 1
ATOM 3867 C CA . SER A 1 498 ? -5.913 1.063 -28.946 1.00 90.31 498 SER A CA 1
ATOM 3868 C C . SER A 1 498 ? -5.935 -0.217 -28.103 1.00 90.31 498 SER A C 1
ATOM 3870 O O . SER A 1 498 ? -6.941 -0.505 -27.452 1.00 90.31 498 SER A O 1
ATOM 3872 N N . TRP A 1 499 ? -4.810 -0.945 -28.010 1.00 92.69 499 TRP A N 1
ATOM 3873 C CA . TRP A 1 499 ? -4.628 -1.992 -26.999 1.00 92.69 499 TRP A CA 1
ATOM 3874 C C . TRP A 1 499 ? -4.954 -1.477 -25.590 1.00 92.69 499 TRP A C 1
ATOM 3876 O O . TRP A 1 499 ? -5.528 -2.213 -24.791 1.00 92.69 499 TRP A O 1
ATOM 3886 N N . TYR A 1 500 ? -4.640 -0.221 -25.273 1.00 93.56 500 TYR A N 1
ATOM 3887 C CA . TYR A 1 500 ? -4.828 0.377 -23.947 1.00 93.56 500 TYR A CA 1
ATOM 3888 C C . TYR A 1 500 ? -6.176 1.100 -23.773 1.00 93.56 500 TYR A C 1
ATOM 3890 O O . TYR A 1 500 ? -6.377 1.740 -22.745 1.00 93.56 500 TYR A O 1
ATOM 3898 N N . ASP A 1 501 ? -7.110 0.963 -24.722 1.00 92.06 501 ASP A N 1
ATOM 3899 C CA . ASP A 1 501 ? -8.458 1.556 -24.647 1.00 92.06 501 ASP A CA 1
ATOM 3900 C C . ASP A 1 501 ? -9.512 0.591 -24.054 1.00 92.06 501 ASP A C 1
ATOM 3902 O O . ASP A 1 501 ? -10.685 0.948 -23.919 1.00 92.06 501 ASP A O 1
ATOM 3906 N N . SER A 1 502 ? -9.123 -0.653 -23.740 1.00 93.81 502 SER A N 1
ATOM 3907 C CA . SER A 1 502 ? -9.979 -1.681 -23.123 1.00 93.81 502 SER A CA 1
ATOM 3908 C C . SER A 1 502 ? -9.177 -2.767 -22.393 1.00 93.81 502 SER A C 1
ATOM 3910 O O . SER A 1 502 ? -7.964 -2.904 -22.583 1.00 93.81 502 SER A O 1
ATOM 3912 N N . TYR A 1 503 ? -9.860 -3.530 -21.536 1.00 95.62 503 TYR A N 1
ATOM 3913 C CA . TYR A 1 503 ? -9.349 -4.783 -20.974 1.00 95.62 503 TYR A CA 1
ATOM 3914 C C . TYR A 1 503 ? -9.541 -5.933 -21.960 1.00 95.62 503 TYR A C 1
ATOM 3916 O O . TYR A 1 503 ? -10.507 -5.935 -22.720 1.00 95.62 503 TYR A O 1
ATOM 3924 N N . HIS A 1 504 ? -8.641 -6.920 -21.936 1.00 94.19 504 HIS A N 1
ATOM 3925 C CA . HIS A 1 504 ? -8.619 -7.996 -22.930 1.00 94.19 504 HIS A CA 1
ATOM 3926 C C . HIS A 1 504 ? -8.643 -9.378 -22.278 1.00 94.19 504 HIS A C 1
ATOM 3928 O O . HIS A 1 504 ? -8.125 -9.547 -21.175 1.00 94.19 504 HIS A O 1
ATOM 3934 N N . PRO A 1 505 ? -9.200 -10.396 -22.952 1.00 93.94 505 PRO A N 1
ATOM 3935 C CA . PRO A 1 505 ? -9.094 -11.783 -22.516 1.00 93.94 505 PRO A CA 1
ATOM 3936 C C . PRO A 1 505 ? -7.643 -12.224 -22.280 1.00 93.94 505 PRO A C 1
ATOM 3938 O O . PRO A 1 505 ? -6.733 -11.833 -23.008 1.00 93.94 505 PRO A O 1
ATOM 3941 N N . TYR A 1 506 ? -7.423 -13.128 -21.325 1.00 95.69 506 TYR A N 1
ATOM 3942 C CA . TYR A 1 506 ? -6.111 -13.690 -20.983 1.00 95.69 506 TYR A CA 1
ATOM 3943 C C . TYR A 1 506 ? -5.324 -14.173 -22.208 1.00 95.69 506 TYR A C 1
ATOM 3945 O O . TYR A 1 506 ? -4.125 -13.925 -22.324 1.00 95.69 506 TYR A O 1
ATOM 3953 N N . ALA A 1 507 ? -5.999 -14.831 -23.155 1.00 94.12 507 ALA A N 1
ATOM 3954 C CA . ALA A 1 507 ? -5.365 -15.312 -24.380 1.00 94.12 507 ALA A CA 1
ATOM 3955 C C . ALA A 1 507 ? -4.747 -14.177 -25.218 1.00 94.12 507 ALA A C 1
ATOM 3957 O O . ALA A 1 507 ? -3.686 -14.373 -25.817 1.00 94.12 507 ALA A O 1
ATOM 3958 N N . ASP A 1 508 ? -5.370 -12.998 -25.222 1.00 94.38 508 ASP A N 1
ATOM 3959 C CA . ASP A 1 508 ? -4.892 -11.835 -25.962 1.00 94.38 508 ASP A CA 1
ATOM 3960 C C . ASP A 1 508 ? -3.674 -11.212 -25.277 1.00 94.38 508 ASP A C 1
ATOM 3962 O O . ASP A 1 508 ? -2.730 -10.858 -25.972 1.00 94.38 508 ASP A O 1
ATOM 3966 N N . HIS A 1 509 ? -3.613 -11.185 -23.940 1.00 96.12 509 HIS A N 1
ATOM 3967 C CA . HIS A 1 509 ? -2.410 -10.776 -23.196 1.00 96.12 509 HIS A CA 1
ATOM 3968 C C . HIS A 1 509 ? -1.205 -11.678 -23.510 1.00 96.12 509 HIS A C 1
ATOM 3970 O O . HIS A 1 509 ? -0.108 -11.205 -23.811 1.00 96.12 509 HIS A O 1
ATOM 3976 N N . ILE A 1 510 ? -1.410 -13.000 -23.528 1.00 96.00 510 ILE A N 1
ATOM 3977 C CA . ILE A 1 510 ? -0.353 -13.953 -23.906 1.00 96.00 510 ILE A CA 1
ATOM 3978 C C . ILE A 1 510 ? 0.098 -13.738 -25.352 1.00 96.00 510 ILE A C 1
ATOM 3980 O O . ILE A 1 510 ? 1.286 -13.868 -25.657 1.00 96.00 510 ILE A O 1
ATOM 3984 N N . GLN A 1 511 ? -0.828 -13.416 -26.256 1.00 95.12 511 GLN A N 1
ATOM 3985 C CA . GLN A 1 511 ? -0.471 -13.075 -27.627 1.00 95.12 511 GLN A CA 1
ATOM 3986 C C . GLN A 1 511 ? 0.241 -11.719 -27.712 1.00 95.12 511 GLN A C 1
ATOM 3988 O O . GLN A 1 511 ? 1.187 -11.594 -28.482 1.00 95.12 511 GLN A O 1
ATOM 3993 N N . TYR A 1 512 ? -0.150 -10.731 -26.909 1.00 96.50 512 TYR A N 1
ATOM 3994 C CA . TYR A 1 512 ? 0.462 -9.407 -26.885 1.00 96.50 512 TYR A CA 1
ATOM 3995 C C . TYR A 1 512 ? 1.931 -9.465 -26.454 1.00 96.50 512 TYR A C 1
ATOM 3997 O O . TYR A 1 512 ? 2.784 -8.906 -27.137 1.00 96.50 512 TYR A O 1
ATOM 4005 N N . ILE A 1 513 ? 2.266 -10.242 -25.416 1.00 97.06 513 ILE A N 1
ATOM 4006 C CA . ILE A 1 513 ? 3.665 -10.470 -25.003 1.00 97.06 513 ILE A CA 1
ATOM 4007 C C . ILE A 1 513 ? 4.489 -11.102 -26.139 1.00 97.06 513 ILE A C 1
ATOM 4009 O O . ILE A 1 513 ? 5.639 -10.718 -26.361 1.00 97.06 513 ILE A O 1
ATOM 4013 N N . LYS A 1 514 ? 3.909 -12.042 -26.899 1.00 96.75 514 LYS A N 1
ATOM 4014 C CA . LYS A 1 514 ? 4.573 -12.620 -28.081 1.00 96.75 514 LYS A CA 1
ATOM 4015 C C . LYS A 1 514 ? 4.788 -11.575 -29.169 1.00 96.75 514 LYS A C 1
ATOM 4017 O O . LYS A 1 514 ? 5.880 -11.514 -29.717 1.00 96.75 514 LYS A O 1
ATOM 4022 N N . ASN A 1 515 ? 3.791 -10.733 -29.437 1.00 96.62 515 ASN A N 1
ATOM 4023 C CA . ASN A 1 515 ? 3.911 -9.654 -30.415 1.00 96.62 515 ASN A CA 1
ATOM 4024 C C . ASN A 1 515 ? 5.000 -8.646 -29.993 1.00 96.62 515 ASN A C 1
ATOM 4026 O O . ASN A 1 515 ? 5.783 -8.212 -30.834 1.00 96.62 515 ASN A O 1
ATOM 4030 N N . LEU A 1 516 ? 5.101 -8.308 -28.698 1.00 97.25 516 LEU A N 1
ATOM 4031 C CA . LEU A 1 516 ? 6.168 -7.449 -28.162 1.00 97.25 516 LEU A CA 1
ATOM 4032 C C . LEU A 1 516 ? 7.551 -8.051 -28.432 1.00 97.25 516 LEU A C 1
ATOM 4034 O O . LEU A 1 516 ? 8.409 -7.356 -28.977 1.00 97.25 516 LEU A O 1
ATOM 4038 N N . HIS A 1 517 ? 7.739 -9.343 -28.145 1.00 97.75 517 HIS A N 1
ATOM 4039 C CA . HIS A 1 517 ? 8.971 -10.064 -28.477 1.00 97.75 517 HIS A CA 1
ATOM 4040 C C . HIS A 1 517 ? 9.255 -10.076 -29.988 1.00 97.75 517 HIS A C 1
ATOM 4042 O O . HIS A 1 517 ? 10.355 -9.733 -30.411 1.00 97.75 517 HIS A O 1
ATOM 4048 N N . GLU A 1 518 ? 8.260 -10.403 -30.819 1.00 96.81 518 GLU A N 1
ATOM 4049 C CA . GLU A 1 518 ? 8.385 -10.405 -32.285 1.00 96.81 518 GLU A CA 1
ATOM 4050 C C . GLU A 1 518 ? 8.747 -9.020 -32.844 1.00 96.81 518 GLU A C 1
ATOM 4052 O O . GLU A 1 518 ? 9.423 -8.921 -33.868 1.00 96.81 518 GLU A O 1
ATOM 4057 N N . SER A 1 519 ? 8.345 -7.947 -32.160 1.00 96.69 519 SER A N 1
ATOM 4058 C CA . SER A 1 519 ? 8.709 -6.576 -32.515 1.00 96.69 519 SER A CA 1
ATOM 4059 C C . SER A 1 519 ? 10.140 -6.196 -32.115 1.00 96.69 519 SER A C 1
ATOM 4061 O O . SER A 1 519 ? 10.641 -5.172 -32.584 1.00 96.69 519 SER A O 1
ATOM 4063 N N . PHE A 1 520 ? 10.785 -6.964 -31.232 1.00 97.38 520 PHE A N 1
ATOM 4064 C CA . PHE A 1 520 ? 12.097 -6.666 -30.656 1.00 97.38 520 PHE A CA 1
ATOM 4065 C C . PHE A 1 520 ? 12.964 -7.933 -30.454 1.00 97.38 520 PHE A C 1
ATOM 4067 O O . PHE A 1 520 ? 13.461 -8.181 -29.353 1.00 97.38 520 PHE A O 1
ATOM 4074 N N . PRO A 1 521 ? 13.145 -8.771 -31.493 1.00 96.69 521 PRO A N 1
ATOM 4075 C CA . PRO A 1 521 ? 13.601 -10.155 -31.332 1.00 96.69 521 PRO A CA 1
ATOM 4076 C C . PRO A 1 521 ? 15.086 -10.302 -30.977 1.00 96.69 521 PRO A C 1
ATOM 4078 O O . PRO A 1 521 ? 15.461 -11.287 -30.350 1.00 96.69 521 PRO A O 1
ATOM 4081 N N . ASP A 1 522 ? 15.932 -9.339 -31.353 1.00 97.19 522 ASP A N 1
ATOM 4082 C CA . ASP A 1 522 ? 17.382 -9.393 -31.092 1.00 97.19 522 ASP A CA 1
ATOM 4083 C C . ASP A 1 522 ? 17.742 -8.992 -29.647 1.00 97.19 522 ASP A C 1
ATOM 4085 O O . ASP A 1 522 ? 18.843 -9.255 -29.157 1.00 97.19 522 ASP A O 1
ATOM 4089 N N . ASN A 1 523 ? 16.785 -8.376 -28.954 1.00 98.44 523 ASN A N 1
ATOM 4090 C CA . ASN A 1 523 ? 16.954 -7.725 -27.660 1.00 98.44 523 ASN A CA 1
ATOM 4091 C C . ASN A 1 523 ? 15.902 -8.167 -26.632 1.00 98.44 523 ASN A C 1
ATOM 4093 O O . ASN A 1 523 ? 15.685 -7.508 -25.610 1.00 98.44 523 ASN A O 1
ATOM 4097 N N . SER A 1 524 ? 15.223 -9.280 -26.913 1.00 98.69 524 SER A N 1
ATOM 4098 C CA . SER A 1 524 ? 14.259 -9.869 -25.997 1.00 98.69 524 SER A CA 1
ATOM 4099 C C . SER A 1 524 ? 14.168 -11.385 -26.115 1.00 98.69 524 SER A C 1
ATOM 4101 O O . SER A 1 524 ? 14.415 -11.963 -27.172 1.00 98.69 524 SER A O 1
ATOM 4103 N N . GLU A 1 525 ? 13.734 -12.039 -25.041 1.00 98.62 525 GLU A N 1
ATOM 4104 C CA . GLU A 1 525 ? 13.322 -13.442 -25.062 1.00 98.62 525 GLU A CA 1
ATOM 4105 C C . GLU A 1 525 ? 12.059 -13.670 -24.226 1.00 98.62 525 GLU A C 1
ATOM 4107 O O . GLU A 1 525 ? 11.798 -12.993 -23.228 1.00 98.62 525 GLU A O 1
ATOM 4112 N N . LEU A 1 526 ? 11.280 -14.676 -24.618 1.00 98.75 526 LEU A N 1
ATOM 4113 C CA . LEU A 1 526 ? 10.160 -15.168 -23.825 1.00 98.75 526 LEU A CA 1
ATOM 4114 C C . LEU A 1 526 ? 10.679 -16.061 -22.689 1.00 98.75 526 LEU A C 1
ATOM 4116 O O . LEU A 1 526 ? 11.337 -17.072 -22.928 1.00 98.75 526 LEU A O 1
ATOM 4120 N N . ILE A 1 527 ? 10.328 -15.718 -21.451 1.00 98.62 527 ILE A N 1
ATOM 4121 C CA . ILE A 1 527 ? 10.760 -16.408 -20.224 1.00 98.62 527 ILE A CA 1
ATOM 4122 C C . ILE A 1 527 ? 9.573 -17.032 -19.489 1.00 98.62 527 ILE A C 1
ATOM 4124 O O . ILE A 1 527 ? 8.423 -16.651 -19.690 1.00 98.62 527 ILE A O 1
ATOM 4128 N N . THR A 1 528 ? 9.842 -17.984 -18.597 1.00 98.56 528 THR A N 1
ATOM 4129 C CA . THR A 1 528 ? 8.804 -18.591 -17.758 1.00 98.56 528 THR A CA 1
ATOM 4130 C C . THR A 1 528 ? 9.263 -18.754 -16.315 1.00 98.56 528 THR A C 1
ATOM 4132 O O . THR A 1 528 ? 10.419 -19.101 -16.064 1.00 98.56 528 THR A O 1
ATOM 4135 N N . ALA A 1 529 ? 8.333 -18.537 -15.383 1.00 98.31 529 ALA A N 1
ATOM 4136 C CA . ALA A 1 529 ? 8.476 -18.884 -13.971 1.00 98.31 529 ALA A CA 1
ATOM 4137 C C . ALA A 1 529 ? 7.845 -20.255 -13.646 1.00 98.31 529 ALA A C 1
ATOM 4139 O O . ALA A 1 529 ? 7.677 -20.596 -12.487 1.00 98.31 529 ALA A O 1
ATOM 4140 N N . GLY A 1 530 ? 7.488 -21.062 -14.651 1.00 98.19 530 GLY A N 1
ATOM 4141 C CA . GLY A 1 530 ? 6.832 -22.357 -14.476 1.00 98.19 530 GLY A CA 1
ATOM 4142 C C . GLY A 1 530 ? 5.370 -22.349 -14.920 1.00 98.19 530 GLY A C 1
ATOM 4143 O O . GLY A 1 530 ? 4.989 -21.641 -15.855 1.00 98.19 530 GLY A O 1
ATOM 4144 N N . HIS A 1 531 ? 4.562 -23.190 -14.278 1.00 98.38 531 HIS A N 1
ATOM 4145 C CA . HIS A 1 531 ? 3.148 -23.377 -14.601 1.00 98.38 531 HIS A CA 1
ATOM 4146 C C . HIS A 1 531 ? 2.298 -23.186 -13.346 1.00 98.38 531 HIS A C 1
ATOM 4148 O O . HIS A 1 531 ? 2.745 -23.512 -12.250 1.00 98.38 531 HIS A O 1
ATOM 4154 N N . SER A 1 532 ? 1.082 -22.685 -13.526 1.00 98.38 532 SER A N 1
ATOM 4155 C CA . SER A 1 532 ? 0.055 -22.603 -12.490 1.00 98.38 532 SER A CA 1
ATOM 4156 C C . SER A 1 532 ? -0.574 -23.963 -12.176 1.00 98.38 532 SER A C 1
ATOM 4158 O O . SER A 1 532 ? -0.299 -24.963 -12.850 1.00 98.38 532 SER A O 1
ATOM 4160 N N . TYR A 1 533 ? -1.445 -24.009 -11.167 1.00 97.50 533 TYR A N 1
ATOM 4161 C CA . TYR A 1 533 ? -2.137 -25.233 -10.759 1.00 97.50 533 TYR A CA 1
ATOM 4162 C C . TYR A 1 533 ? -2.948 -25.887 -11.896 1.00 97.50 533 TYR A C 1
ATOM 4164 O O . TYR A 1 533 ? -2.875 -27.099 -12.101 1.00 97.50 533 TYR A O 1
ATOM 4172 N N . GLU A 1 534 ? -3.686 -25.100 -12.676 1.00 97.38 534 GLU A N 1
ATOM 4173 C CA . GLU A 1 534 ? -4.452 -25.544 -13.849 1.00 97.38 534 GLU A CA 1
ATOM 4174 C C . GLU A 1 534 ? -3.583 -25.623 -15.122 1.00 97.38 534 GLU A C 1
ATOM 4176 O O . GLU A 1 534 ? -4.099 -25.743 -16.235 1.00 97.38 534 GLU A O 1
ATOM 4181 N N . ASN A 1 535 ? -2.254 -25.619 -14.959 1.00 97.81 535 ASN A N 1
ATOM 4182 C CA . ASN A 1 535 ? -1.252 -25.861 -15.994 1.00 97.81 535 ASN A CA 1
ATOM 4183 C C . ASN A 1 535 ? -1.199 -24.788 -17.101 1.00 97.81 535 ASN A C 1
ATOM 4185 O O . ASN A 1 535 ? -0.925 -25.094 -18.266 1.00 97.81 535 ASN A O 1
ATOM 4189 N N . ARG A 1 536 ? -1.422 -23.516 -16.750 1.00 98.31 536 ARG A N 1
ATOM 4190 C CA . ARG A 1 536 ? -1.116 -22.370 -17.622 1.00 98.31 536 ARG A CA 1
ATOM 4191 C C . ARG A 1 536 ? 0.317 -21.909 -17.378 1.00 98.31 536 ARG A C 1
ATOM 4193 O O . ARG A 1 536 ? 0.776 -21.848 -16.243 1.00 98.31 536 ARG A O 1
ATOM 4200 N N . THR A 1 537 ? 1.041 -21.579 -18.441 1.00 98.44 537 THR A N 1
ATOM 4201 C CA . THR A 1 537 ? 2.403 -21.048 -18.317 1.00 98.44 537 THR A CA 1
ATOM 4202 C C . THR A 1 537 ? 2.372 -19.671 -17.654 1.00 98.44 537 THR A C 1
ATOM 4204 O O . THR A 1 537 ? 1.656 -18.777 -18.108 1.00 98.44 537 THR A O 1
ATOM 4207 N N . ILE A 1 538 ? 3.189 -19.485 -16.617 1.00 98.69 538 ILE A N 1
ATOM 4208 C CA . ILE A 1 538 ? 3.490 -18.165 -16.059 1.00 98.69 538 ILE A CA 1
ATOM 4209 C C . ILE A 1 538 ? 4.528 -17.534 -16.989 1.00 98.69 538 ILE A C 1
ATOM 4211 O O . ILE A 1 538 ? 5.730 -17.804 -16.883 1.00 98.69 538 ILE A O 1
ATOM 4215 N N . GLN A 1 539 ? 4.027 -16.817 -17.993 1.00 98.56 539 GLN A N 1
ATOM 4216 C CA . GLN A 1 539 ? 4.791 -16.278 -19.116 1.00 98.56 539 GLN A CA 1
ATOM 4217 C C . GLN A 1 539 ? 5.260 -14.853 -18.812 1.00 98.56 539 GLN A C 1
ATOM 4219 O O . GLN A 1 539 ? 4.472 -14.011 -18.390 1.00 98.56 539 GLN A O 1
ATOM 4224 N N . GLY A 1 540 ? 6.529 -14.577 -19.094 1.00 98.62 540 GLY A N 1
ATOM 4225 C CA . GLY A 1 540 ? 7.096 -13.232 -19.070 1.00 98.62 540 GLY A CA 1
ATOM 4226 C C . GLY A 1 540 ? 7.937 -12.938 -20.309 1.00 98.62 540 GLY A C 1
ATOM 4227 O O . GLY A 1 540 ? 8.064 -13.779 -21.209 1.00 98.62 540 GLY A O 1
ATOM 4228 N N . ILE A 1 541 ? 8.537 -11.753 -20.321 1.00 98.88 541 ILE A N 1
ATOM 4229 C CA . ILE A 1 541 ? 9.507 -11.289 -21.315 1.00 98.88 541 ILE A CA 1
ATOM 4230 C C . ILE A 1 541 ? 10.737 -10.721 -20.602 1.00 98.88 541 ILE A C 1
ATOM 4232 O O . ILE A 1 541 ? 10.616 -10.025 -19.596 1.00 98.88 541 ILE A O 1
ATOM 4236 N N . HIS A 1 542 ? 11.919 -11.058 -21.102 1.00 98.88 542 HIS A N 1
ATOM 4237 C CA . HIS A 1 542 ? 13.196 -10.517 -20.651 1.00 98.88 542 HIS A CA 1
ATOM 4238 C C . HIS A 1 542 ? 13.745 -9.602 -21.749 1.00 98.88 542 HIS A C 1
ATOM 4240 O O . HIS A 1 542 ? 13.803 -10.030 -22.899 1.00 98.88 542 HIS A O 1
ATOM 4246 N N . LEU A 1 543 ? 14.088 -8.356 -21.410 1.00 98.88 543 LEU A N 1
ATOM 4247 C CA . LEU A 1 543 ? 14.583 -7.325 -22.329 1.00 98.88 543 LEU A CA 1
ATOM 4248 C C . LEU A 1 543 ? 16.002 -6.885 -21.956 1.00 98.88 543 LEU A C 1
ATOM 4250 O O . LEU A 1 543 ? 16.282 -6.667 -20.777 1.00 98.88 543 LEU A O 1
ATOM 4254 N N . TRP A 1 544 ? 16.850 -6.656 -22.960 1.00 98.56 544 TRP A N 1
ATOM 4255 C CA . TRP A 1 544 ? 18.211 -6.131 -22.798 1.00 98.56 544 TRP A CA 1
ATOM 4256 C C . TRP A 1 544 ? 18.594 -5.179 -23.939 1.00 98.56 544 TRP A C 1
ATOM 4258 O O . TRP A 1 544 ? 18.051 -5.244 -25.035 1.00 98.56 544 TRP A O 1
ATOM 4268 N N . GLY A 1 545 ? 19.551 -4.284 -23.704 1.00 97.19 545 GLY A N 1
ATOM 4269 C CA . GLY A 1 545 ? 20.059 -3.331 -24.699 1.00 97.19 545 GLY A CA 1
ATOM 4270 C C . GLY A 1 545 ? 21.239 -3.850 -25.527 1.00 97.19 545 GLY A C 1
ATOM 4271 O O . GLY A 1 545 ? 21.510 -5.047 -25.570 1.00 97.19 545 GLY A O 1
ATOM 4272 N N . ASP A 1 546 ? 21.994 -2.949 -26.154 1.00 94.69 546 ASP A N 1
ATOM 4273 C CA . ASP A 1 546 ? 23.006 -3.262 -27.182 1.00 94.69 546 ASP A CA 1
ATOM 4274 C C . ASP A 1 546 ? 24.128 -4.195 -26.696 1.00 94.69 546 ASP A C 1
ATOM 4276 O O . ASP A 1 546 ? 24.722 -4.941 -27.474 1.00 94.69 546 ASP A O 1
ATOM 4280 N N . GLY A 1 547 ? 24.426 -4.158 -25.393 1.00 93.75 547 GLY A N 1
ATOM 4281 C CA . GLY A 1 547 ? 25.463 -4.976 -24.761 1.00 93.75 547 GLY A CA 1
ATOM 4282 C C . GLY A 1 547 ? 25.092 -6.448 -24.553 1.00 93.75 547 GLY A C 1
ATOM 4283 O O . GLY A 1 547 ? 25.933 -7.209 -24.076 1.00 93.75 547 GLY A O 1
ATOM 4284 N N . GLY A 1 548 ? 23.865 -6.856 -24.890 1.00 96.88 548 GLY A N 1
ATOM 4285 C CA . GLY A 1 548 ? 23.336 -8.172 -24.537 1.00 96.88 548 GLY A CA 1
ATOM 4286 C C . GLY A 1 548 ? 22.852 -8.255 -23.078 1.00 96.88 548 GLY A C 1
ATOM 4287 O O . GLY A 1 548 ? 22.913 -7.259 -22.343 1.00 96.88 548 GLY A O 1
ATOM 4288 N N . PRO A 1 549 ? 22.355 -9.432 -22.655 1.00 97.00 549 PRO A N 1
ATOM 4289 C CA . PRO A 1 549 ? 21.912 -9.671 -21.284 1.00 97.00 549 PRO A CA 1
ATOM 4290 C C . PRO A 1 549 ? 23.094 -9.876 -20.318 1.00 97.00 549 PRO A C 1
ATOM 4292 O O . PRO A 1 549 ? 24.224 -10.141 -20.734 1.00 97.00 549 PRO A O 1
ATOM 4295 N N . GLY A 1 550 ? 22.821 -9.815 -19.016 1.00 96.44 550 GLY A N 1
ATOM 4296 C CA . GLY A 1 550 ? 23.772 -9.950 -17.910 1.00 96.44 550 GLY A CA 1
ATOM 4297 C C . GLY A 1 550 ? 23.935 -8.695 -17.044 1.00 96.44 550 GLY A C 1
ATOM 4298 O O . GLY A 1 550 ? 24.885 -8.628 -16.264 1.00 96.44 550 GLY A O 1
ATOM 4299 N N . LYS A 1 551 ? 23.061 -7.694 -17.186 1.00 97.44 551 LYS A N 1
ATOM 4300 C CA . LYS A 1 551 ? 23.079 -6.465 -16.373 1.00 97.44 551 LYS A CA 1
ATOM 4301 C C . LYS A 1 551 ? 22.215 -6.640 -15.117 1.00 97.44 551 LYS A C 1
ATOM 4303 O O . LYS A 1 551 ? 21.374 -7.538 -15.100 1.00 97.44 551 LYS A O 1
ATOM 4308 N N . PRO A 1 552 ? 22.389 -5.808 -14.069 1.00 98.00 552 PRO A N 1
ATOM 4309 C CA . PRO A 1 552 ? 21.520 -5.860 -12.897 1.00 98.00 552 PRO A CA 1
ATOM 4310 C C . PRO A 1 552 ? 20.045 -5.797 -13.299 1.00 98.00 552 PRO A C 1
ATOM 4312 O O . PRO A 1 552 ? 19.664 -5.015 -14.175 1.00 98.00 552 PRO A O 1
ATOM 4315 N N . ALA A 1 553 ? 19.229 -6.643 -12.680 1.00 98.56 553 ALA A N 1
ATOM 4316 C CA . ALA A 1 553 ? 17.872 -6.886 -13.138 1.00 98.56 553 ALA A CA 1
ATOM 4317 C C . ALA A 1 553 ? 16.848 -5.927 -12.516 1.00 98.56 553 ALA A C 1
ATOM 4319 O O . ALA A 1 553 ? 16.866 -5.671 -11.313 1.00 98.56 553 ALA A O 1
ATOM 4320 N N . VAL A 1 554 ? 15.888 -5.480 -13.318 1.00 98.81 554 VAL A N 1
ATOM 4321 C CA . VAL A 1 554 ? 14.609 -4.927 -12.865 1.00 98.81 554 VAL A CA 1
ATOM 4322 C C . VAL A 1 554 ? 13.543 -6.006 -13.045 1.00 98.81 554 VAL A C 1
ATOM 4324 O O . VAL A 1 554 ? 13.386 -6.536 -14.144 1.00 98.81 554 VAL A O 1
ATOM 4327 N N . LEU A 1 555 ? 12.816 -6.349 -11.983 1.00 98.81 555 LEU A N 1
ATOM 4328 C CA . LEU A 1 555 ? 11.793 -7.395 -11.986 1.00 98.81 555 LEU A CA 1
ATOM 4329 C C . LEU A 1 555 ? 10.409 -6.796 -11.712 1.00 98.81 555 LEU A C 1
ATOM 4331 O O . LEU A 1 555 ? 10.205 -6.161 -10.679 1.00 98.81 555 LEU A O 1
ATOM 4335 N N . TYR A 1 556 ? 9.454 -7.037 -12.612 1.00 98.88 556 TYR A N 1
ATOM 4336 C CA . TYR A 1 556 ? 8.060 -6.608 -12.460 1.00 98.88 556 TYR A CA 1
ATOM 4337 C C . TYR A 1 556 ? 7.104 -7.794 -12.433 1.00 98.88 556 TYR A C 1
ATOM 4339 O O . TYR A 1 556 ? 7.120 -8.629 -13.342 1.00 98.88 556 TYR A O 1
ATOM 4347 N N . HIS A 1 557 ? 6.224 -7.813 -11.436 1.00 98.75 557 HIS A N 1
ATOM 4348 C CA . HIS A 1 557 ? 5.092 -8.731 -11.353 1.00 98.75 557 HIS A CA 1
ATOM 4349 C C . HIS A 1 557 ? 3.782 -7.951 -11.464 1.00 98.75 557 HIS A C 1
ATOM 4351 O O . HIS A 1 557 ? 3.574 -6.980 -10.746 1.00 98.75 557 HIS A O 1
ATOM 4357 N N . GLY A 1 558 ? 2.905 -8.368 -12.372 1.00 98.62 558 GLY A N 1
ATOM 4358 C CA . GLY A 1 558 ? 1.539 -7.866 -12.499 1.00 98.62 558 GLY A CA 1
ATOM 4359 C C . GLY A 1 558 ? 0.513 -8.976 -12.283 1.00 98.62 558 GLY A C 1
ATOM 4360 O O . GLY A 1 558 ? 0.835 -10.169 -12.332 1.00 98.62 558 GLY A O 1
ATOM 4361 N N . ASN A 1 559 ? -0.737 -8.576 -12.037 1.00 98.44 559 ASN A N 1
ATOM 4362 C CA . ASN A 1 559 ? -1.874 -9.466 -11.803 1.00 98.44 559 ASN A CA 1
ATOM 4363 C C . ASN A 1 559 ? -1.553 -10.619 -10.838 1.00 98.44 559 ASN A C 1
ATOM 4365 O O . ASN A 1 559 ? -1.891 -11.776 -11.090 1.00 98.44 559 ASN A O 1
ATOM 4369 N N . VAL A 1 560 ? -0.903 -10.294 -9.718 1.00 98.62 560 VAL A N 1
ATOM 4370 C CA . VAL A 1 560 ? -0.727 -11.210 -8.580 1.00 98.62 560 VAL A CA 1
ATOM 4371 C C . VAL A 1 560 ? -2.094 -11.561 -8.000 1.00 98.62 560 VAL A C 1
ATOM 4373 O O . VAL A 1 560 ? -2.449 -12.733 -7.851 1.00 98.62 560 VAL A O 1
ATOM 4376 N N . HIS A 1 561 ? -2.912 -10.533 -7.766 1.00 98.69 561 HIS A N 1
ATOM 4377 C CA . HIS A 1 561 ? -4.331 -10.694 -7.510 1.00 98.69 561 HIS A CA 1
ATOM 4378 C C . HIS A 1 561 ? -5.117 -10.604 -8.817 1.00 98.69 561 HIS A C 1
ATOM 4380 O O . HIS A 1 561 ? -4.979 -9.678 -9.620 1.00 98.69 561 HIS A O 1
ATOM 4386 N N . ALA A 1 562 ? -5.986 -11.584 -9.018 1.00 98.56 562 ALA A N 1
ATOM 4387 C CA . ALA A 1 562 ? -6.669 -11.791 -10.286 1.00 98.56 562 ALA A CA 1
ATOM 4388 C C . ALA A 1 562 ? -7.693 -10.707 -10.668 1.00 98.56 562 ALA A C 1
ATOM 4390 O O . ALA A 1 562 ? -7.970 -10.528 -11.854 1.00 98.56 562 ALA A O 1
ATOM 4391 N N . ARG A 1 563 ? -8.248 -9.982 -9.694 1.00 97.81 563 ARG A N 1
ATOM 4392 C CA . ARG A 1 563 ? -9.247 -8.918 -9.905 1.00 97.81 563 ARG A CA 1
ATOM 4393 C C . ARG A 1 563 ? -8.657 -7.554 -10.267 1.00 97.81 563 ARG A C 1
ATOM 4395 O O . ARG A 1 563 ? -9.401 -6.662 -10.659 1.00 97.81 563 ARG A O 1
ATOM 4402 N N . GLU A 1 564 ? -7.343 -7.389 -10.145 1.00 98.50 564 GLU A N 1
ATOM 4403 C CA . GLU A 1 564 ? -6.629 -6.113 -10.292 1.00 98.50 564 GLU A CA 1
ATOM 4404 C C . GLU A 1 564 ? -6.215 -5.887 -11.756 1.00 98.50 564 GLU A C 1
ATOM 4406 O O . GLU A 1 564 ? -5.034 -5.826 -12.099 1.00 98.50 564 GLU A O 1
ATOM 4411 N N . TRP A 1 565 ? -7.194 -5.853 -12.667 1.00 98.50 565 TRP A N 1
ATOM 4412 C CA . TRP A 1 565 ? -6.973 -5.905 -14.123 1.00 98.50 565 TRP A CA 1
ATOM 4413 C C . TRP A 1 565 ? -6.111 -4.766 -14.684 1.00 98.50 565 TRP A C 1
ATOM 4415 O O . TRP A 1 565 ? -5.445 -4.951 -15.700 1.00 98.50 565 TRP A O 1
ATOM 4425 N N . ILE A 1 566 ? -6.078 -3.599 -14.032 1.00 98.62 566 ILE A N 1
ATOM 4426 C CA . ILE A 1 566 ? -5.246 -2.462 -14.459 1.00 98.62 566 ILE A CA 1
ATOM 4427 C C . ILE A 1 566 ? -3.744 -2.786 -14.462 1.00 98.62 566 ILE A C 1
ATOM 4429 O O . ILE A 1 566 ? -2.996 -2.228 -15.265 1.00 98.62 566 ILE A O 1
ATOM 4433 N N . THR A 1 567 ? -3.304 -3.719 -13.614 1.00 98.69 567 THR A N 1
ATOM 4434 C CA . THR A 1 567 ? -1.883 -4.031 -13.410 1.00 98.69 567 THR A CA 1
ATOM 4435 C C . THR A 1 567 ? -1.219 -4.588 -14.674 1.00 98.69 567 THR A C 1
ATOM 4437 O O . THR A 1 567 ? -0.222 -4.017 -15.113 1.00 98.69 567 THR A O 1
ATOM 4440 N N . SER A 1 568 ? -1.785 -5.611 -15.334 1.00 98.06 568 SER A N 1
ATOM 4441 C CA . SER A 1 568 ? -1.240 -6.123 -16.609 1.00 98.06 568 SER A CA 1
ATOM 4442 C C . SER A 1 568 ? -1.172 -5.042 -17.679 1.00 98.06 568 SER A C 1
ATOM 4444 O O . SER A 1 568 ? -0.159 -4.938 -18.364 1.00 98.06 568 SER A O 1
ATOM 4446 N N . LYS A 1 569 ? -2.198 -4.188 -17.788 1.00 98.06 569 LYS A N 1
ATOM 4447 C CA . LYS A 1 569 ? -2.224 -3.093 -18.769 1.00 98.06 569 LYS A CA 1
ATOM 4448 C C . LYS A 1 569 ? -1.092 -2.094 -18.548 1.00 98.06 569 LYS A C 1
ATOM 4450 O O . LYS A 1 569 ? -0.432 -1.713 -19.513 1.00 98.06 569 LYS A O 1
ATOM 4455 N N . VAL A 1 570 ? -0.846 -1.686 -17.303 1.00 98.75 570 VAL A N 1
ATOM 4456 C CA . VAL A 1 570 ? 0.263 -0.781 -16.968 1.00 98.75 570 VAL A CA 1
ATOM 4457 C C . VAL A 1 570 ? 1.605 -1.455 -17.240 1.00 98.75 570 VAL A C 1
ATOM 4459 O O . VAL A 1 570 ? 2.436 -0.886 -17.942 1.00 98.75 570 VAL A O 1
ATOM 4462 N N . VAL A 1 571 ? 1.809 -2.688 -16.773 1.00 98.69 571 VAL A N 1
ATOM 4463 C CA . VAL A 1 571 ? 3.073 -3.421 -16.956 1.00 98.69 571 VAL A CA 1
ATOM 4464 C C . VAL A 1 571 ? 3.389 -3.650 -18.443 1.00 98.69 571 VAL A C 1
ATOM 4466 O O . VAL A 1 571 ? 4.524 -3.465 -18.888 1.00 98.69 571 VAL A O 1
ATOM 4469 N N . GLU A 1 572 ? 2.385 -3.983 -19.251 1.00 98.62 572 GLU A N 1
ATOM 4470 C CA . GLU A 1 572 ? 2.511 -4.102 -20.706 1.00 98.62 572 GLU A CA 1
ATOM 4471 C C . GLU A 1 572 ? 2.833 -2.768 -21.385 1.00 98.62 572 GLU A C 1
ATOM 4473 O O . GLU A 1 572 ? 3.578 -2.745 -22.363 1.00 98.62 572 GLU A O 1
ATOM 4478 N N . TYR A 1 573 ? 2.285 -1.652 -20.898 1.00 98.69 573 TYR A N 1
ATOM 4479 C CA . TYR A 1 573 ? 2.625 -0.318 -21.398 1.00 98.69 573 TYR A CA 1
ATOM 4480 C C . TYR A 1 573 ? 4.076 0.039 -21.102 1.00 98.69 573 TYR A C 1
ATOM 4482 O O . TYR A 1 573 ? 4.795 0.446 -22.010 1.00 98.69 573 TYR A O 1
ATOM 4490 N N . LEU A 1 574 ? 4.535 -0.182 -19.868 1.00 98.69 574 LEU A N 1
ATOM 4491 C CA . LEU A 1 574 ? 5.938 0.020 -19.498 1.00 98.69 574 LEU A CA 1
ATOM 4492 C C . LEU A 1 574 ? 6.864 -0.820 -20.390 1.00 98.69 574 LEU A C 1
ATOM 4494 O O . LEU A 1 574 ? 7.871 -0.317 -20.879 1.00 98.69 574 LEU A O 1
ATOM 4498 N N . THR A 1 575 ? 6.479 -2.067 -20.678 1.00 98.75 575 THR A N 1
ATOM 4499 C CA . THR A 1 575 ? 7.217 -2.955 -21.592 1.00 98.75 575 THR A CA 1
ATOM 4500 C C . THR A 1 575 ? 7.317 -2.365 -23.002 1.00 98.75 575 THR A C 1
ATOM 4502 O O . THR A 1 575 ? 8.409 -2.295 -23.565 1.00 98.75 575 THR A O 1
ATOM 4505 N N . LEU A 1 576 ? 6.198 -1.895 -23.567 1.00 98.31 576 LEU A N 1
ATOM 4506 C CA . LEU A 1 576 ? 6.177 -1.235 -24.875 1.00 98.31 576 LEU A CA 1
ATOM 4507 C C . LEU A 1 576 ? 7.060 0.022 -24.887 1.00 98.31 576 LEU A C 1
ATOM 4509 O O . LEU A 1 576 ? 7.820 0.229 -25.829 1.00 98.31 576 LEU A O 1
ATOM 4513 N N . GLN A 1 577 ? 6.999 0.850 -23.842 1.00 98.19 577 GLN A N 1
ATOM 4514 C CA . GLN A 1 577 ? 7.800 2.072 -23.756 1.00 98.19 577 GLN A CA 1
ATOM 4515 C C . GLN A 1 577 ? 9.302 1.790 -23.634 1.00 98.19 577 GLN A C 1
ATOM 4517 O O . GLN A 1 577 ? 10.097 2.492 -24.256 1.00 98.19 577 GLN A O 1
ATOM 4522 N N . LEU A 1 578 ? 9.713 0.741 -22.916 1.00 98.50 578 LEU A N 1
ATOM 4523 C CA . LEU A 1 578 ? 11.116 0.307 -22.879 1.00 98.50 578 LEU A CA 1
ATOM 4524 C C . LEU A 1 578 ? 11.617 -0.092 -24.275 1.00 98.50 578 LEU A C 1
ATOM 4526 O O . LEU A 1 578 ? 12.695 0.331 -24.691 1.00 98.50 578 LEU A O 1
ATOM 4530 N N . ILE A 1 579 ? 10.811 -0.845 -25.030 1.00 98.00 579 ILE A N 1
ATOM 4531 C CA . ILE A 1 579 ? 11.129 -1.226 -26.414 1.00 98.00 579 ILE A CA 1
ATOM 4532 C C . ILE A 1 579 ? 11.207 0.017 -27.310 1.00 98.00 579 ILE A C 1
ATOM 4534 O O . ILE A 1 579 ? 12.161 0.182 -28.072 1.00 98.00 579 ILE A O 1
ATOM 4538 N N . ASN A 1 580 ? 10.223 0.909 -27.218 1.00 96.44 580 ASN A N 1
ATOM 4539 C CA . ASN A 1 580 ? 10.120 2.068 -28.099 1.00 96.44 580 ASN A CA 1
ATOM 4540 C C . ASN A 1 580 ? 11.164 3.140 -27.799 1.00 96.44 580 ASN A C 1
ATOM 4542 O O . ASN A 1 580 ? 11.682 3.751 -28.733 1.00 96.44 580 ASN A O 1
ATOM 4546 N N . THR A 1 581 ? 11.526 3.355 -26.535 1.00 95.56 581 THR A N 1
ATOM 4547 C CA . THR A 1 581 ? 12.639 4.253 -26.196 1.00 95.56 581 THR A CA 1
ATOM 4548 C C . THR A 1 581 ? 13.967 3.703 -26.687 1.00 95.56 581 THR A C 1
ATOM 4550 O O . THR A 1 581 ? 14.752 4.467 -27.237 1.00 95.56 581 THR A O 1
ATOM 4553 N N . HIS A 1 582 ? 14.189 2.388 -26.613 1.00 96.69 582 HIS A N 1
ATOM 4554 C CA . HIS A 1 582 ? 15.391 1.776 -27.173 1.00 96.69 582 HIS A CA 1
ATOM 4555 C C . HIS A 1 582 ? 15.446 1.866 -28.704 1.00 96.69 582 HIS A C 1
ATOM 4557 O O . HIS A 1 582 ? 16.438 2.336 -29.253 1.00 96.69 582 HIS A O 1
ATOM 4563 N N . LYS A 1 583 ? 14.370 1.500 -29.414 1.00 95.50 583 LYS A N 1
ATOM 4564 C CA . LYS A 1 583 ? 14.305 1.600 -30.888 1.00 95.50 583 LYS A CA 1
ATOM 4565 C C . LYS A 1 583 ? 14.538 3.020 -31.407 1.00 95.50 583 LYS A C 1
ATOM 4567 O O . LYS A 1 583 ? 15.063 3.188 -32.504 1.00 95.50 583 LYS A O 1
ATOM 4572 N N . ASN A 1 584 ? 14.126 4.024 -30.634 1.00 94.44 584 ASN A N 1
ATOM 4573 C CA . ASN A 1 584 ? 14.258 5.436 -30.985 1.00 94.44 584 ASN A CA 1
ATOM 4574 C C . ASN A 1 584 ? 15.472 6.120 -30.331 1.00 94.44 584 ASN A C 1
ATOM 4576 O O . ASN A 1 584 ? 15.634 7.332 -30.492 1.00 94.44 584 ASN A O 1
ATOM 4580 N N . ALA A 1 585 ? 16.311 5.383 -29.598 1.00 91.75 585 ALA A N 1
ATOM 4581 C CA . ALA A 1 585 ? 17.469 5.936 -28.910 1.00 91.75 585 ALA A CA 1
ATOM 4582 C C . ALA A 1 585 ? 18.469 6.515 -29.919 1.00 91.75 585 ALA A C 1
ATOM 4584 O O . ALA A 1 585 ? 18.850 5.867 -30.895 1.00 91.75 585 ALA A O 1
ATOM 4585 N N . THR A 1 586 ? 18.919 7.746 -29.674 1.00 89.06 586 THR A N 1
ATOM 4586 C CA . THR A 1 586 ? 19.953 8.392 -30.499 1.00 89.06 586 THR A CA 1
ATOM 4587 C C . THR A 1 586 ? 21.343 8.242 -29.893 1.00 89.06 586 THR A C 1
ATOM 4589 O O . THR A 1 586 ? 22.338 8.269 -30.617 1.00 89.06 586 THR A O 1
ATOM 4592 N N . ASN A 1 587 ? 21.409 8.041 -28.575 1.00 85.31 587 ASN A N 1
ATOM 4593 C CA . ASN A 1 587 ? 22.610 7.752 -27.805 1.00 85.31 587 ASN A CA 1
ATOM 4594 C C . ASN A 1 587 ? 22.357 6.588 -26.840 1.00 85.31 587 ASN A C 1
ATOM 4596 O O . ASN A 1 587 ? 21.229 6.349 -26.416 1.00 85.31 587 ASN A O 1
ATOM 4600 N N . ALA A 1 588 ? 23.427 5.907 -26.419 1.00 74.94 588 ALA A N 1
ATOM 4601 C CA . ALA A 1 588 ? 23.326 4.757 -25.518 1.00 74.94 588 ALA A CA 1
ATOM 4602 C C . ALA A 1 588 ? 22.611 5.074 -24.187 1.00 74.94 588 ALA A C 1
ATOM 4604 O O . ALA A 1 588 ? 21.929 4.210 -23.642 1.00 74.94 588 ALA A O 1
ATOM 4605 N N . THR A 1 589 ? 22.733 6.307 -23.684 1.00 79.62 589 THR A N 1
ATOM 4606 C CA . THR A 1 589 ? 22.107 6.773 -22.434 1.00 79.62 589 THR A CA 1
ATOM 4607 C C . THR A 1 589 ? 20.605 7.028 -22.544 1.00 79.62 589 THR A C 1
ATOM 4609 O O . THR A 1 589 ? 19.954 7.182 -21.518 1.00 79.62 589 THR A O 1
ATOM 4612 N N . ASP A 1 590 ? 20.045 7.070 -23.757 1.00 83.44 590 ASP A N 1
ATOM 4613 C CA . ASP A 1 590 ? 18.614 7.326 -23.974 1.00 83.44 590 ASP A CA 1
ATOM 4614 C C . ASP A 1 590 ? 17.756 6.083 -23.653 1.00 83.44 590 ASP A C 1
ATOM 4616 O O . ASP A 1 590 ? 16.531 6.166 -23.583 1.00 83.44 590 ASP A O 1
ATOM 4620 N N . SER A 1 591 ? 18.395 4.923 -23.460 1.00 93.69 591 SER A N 1
ATOM 4621 C CA . SER A 1 591 ? 17.745 3.632 -23.252 1.00 93.69 591 SER A CA 1
ATOM 4622 C C . SER A 1 591 ? 18.173 2.986 -21.939 1.00 93.69 591 SER A C 1
ATOM 4624 O O . SER A 1 591 ? 19.297 2.495 -21.814 1.00 93.69 591 SER A O 1
ATOM 4626 N N . TRP A 1 592 ? 17.226 2.816 -21.018 1.00 95.81 592 TRP A N 1
ATOM 4627 C CA . TRP A 1 592 ? 17.452 2.088 -19.764 1.00 95.81 592 TRP A CA 1
ATOM 4628 C C . TRP A 1 592 ? 17.788 0.608 -19.957 1.00 95.81 592 TRP A C 1
ATOM 4630 O O . TRP A 1 592 ? 18.463 0.031 -19.108 1.00 95.81 592 TRP A O 1
ATOM 4640 N N . LEU A 1 593 ? 17.438 0.017 -21.107 1.00 97.94 593 LEU A N 1
ATOM 4641 C CA . LEU A 1 593 ? 17.866 -1.341 -21.464 1.00 97.94 593 LEU A CA 1
ATOM 4642 C C . LEU A 1 593 ? 19.392 -1.470 -21.616 1.00 97.94 593 LEU A C 1
ATOM 4644 O O . LEU A 1 593 ? 19.913 -2.580 -21.596 1.00 97.94 593 LEU A O 1
ATOM 4648 N N . ASN A 1 594 ? 20.133 -0.366 -21.767 1.00 96.69 594 ASN A N 1
ATOM 4649 C CA . ASN A 1 594 ? 21.600 -0.391 -21.790 1.00 96.69 594 ASN A CA 1
ATOM 4650 C C . ASN A 1 594 ? 22.212 -0.406 -20.380 1.00 96.69 594 ASN A C 1
ATOM 4652 O O . ASN A 1 594 ? 23.383 -0.755 -20.242 1.00 96.69 594 ASN A O 1
ATOM 4656 N N . THR A 1 595 ? 21.423 -0.095 -19.350 1.00 96.31 595 THR A N 1
ATOM 4657 C CA . THR A 1 595 ? 21.853 -0.045 -17.943 1.00 96.31 595 THR A CA 1
ATOM 4658 C C . THR A 1 595 ? 21.363 -1.260 -17.159 1.00 96.31 595 THR A C 1
ATOM 4660 O O . THR A 1 595 ? 22.134 -1.843 -16.400 1.00 96.31 595 THR A O 1
ATOM 4663 N N . TYR A 1 596 ? 20.120 -1.688 -17.390 1.00 98.31 596 TYR A N 1
ATOM 4664 C CA . TYR A 1 596 ? 19.482 -2.800 -16.683 1.00 98.31 596 TYR A CA 1
ATOM 4665 C C . TYR A 1 596 ? 18.880 -3.814 -17.649 1.00 98.31 596 TYR A C 1
ATOM 4667 O O . TYR A 1 596 ? 18.533 -3.476 -18.782 1.00 98.31 596 TYR A O 1
ATOM 4675 N N . ASP A 1 597 ? 18.720 -5.043 -17.170 1.00 98.69 597 ASP A N 1
ATOM 4676 C CA . ASP A 1 597 ? 17.896 -6.049 -17.836 1.00 98.69 597 ASP A CA 1
ATOM 4677 C C . ASP A 1 597 ? 16.515 -6.087 -17.187 1.00 98.69 597 ASP A C 1
ATOM 4679 O O . ASP A 1 597 ? 16.397 -6.118 -15.965 1.00 98.69 597 ASP A O 1
ATOM 4683 N N . PHE A 1 598 ? 15.454 -6.085 -17.988 1.00 98.88 598 PHE A N 1
ATOM 4684 C CA . PHE A 1 598 ? 14.087 -6.055 -17.469 1.00 98.88 598 PHE A CA 1
ATOM 4685 C C . PHE A 1 598 ? 13.446 -7.427 -17.610 1.00 98.88 598 PHE A C 1
ATOM 4687 O O . PHE A 1 598 ? 13.234 -7.902 -18.721 1.00 98.88 598 PHE A O 1
ATOM 4694 N N . HIS A 1 599 ? 13.106 -8.045 -16.484 1.00 98.88 599 HIS A N 1
ATOM 4695 C CA . HIS A 1 599 ? 12.362 -9.294 -16.396 1.00 98.88 599 HIS A CA 1
ATOM 4696 C C . HIS A 1 599 ? 10.920 -8.965 -16.017 1.00 98.88 599 HIS A C 1
ATOM 4698 O O . HIS A 1 599 ? 10.638 -8.531 -14.902 1.00 98.88 599 HIS A O 1
ATOM 4704 N N . ILE A 1 600 ? 9.992 -9.133 -16.951 1.00 98.94 600 ILE A N 1
ATOM 4705 C CA . ILE A 1 600 ? 8.630 -8.626 -16.797 1.00 98.94 600 ILE A CA 1
ATOM 4706 C C . ILE A 1 600 ? 7.638 -9.778 -16.909 1.00 98.94 600 ILE A C 1
ATOM 4708 O O . ILE A 1 600 ? 7.578 -10.463 -17.932 1.00 98.94 600 ILE A O 1
ATOM 4712 N N . PHE A 1 601 ? 6.824 -9.959 -15.870 1.00 98.88 601 PHE A N 1
ATOM 4713 C CA . PHE A 1 601 ? 5.718 -10.911 -15.824 1.00 98.88 601 PHE A CA 1
ATOM 4714 C C . PHE A 1 601 ? 4.400 -10.152 -15.634 1.00 98.88 601 PHE A C 1
ATOM 4716 O O . PHE A 1 601 ? 4.005 -9.900 -14.496 1.00 98.88 601 PHE A O 1
ATOM 4723 N N . PRO A 1 602 ? 3.689 -9.790 -16.720 1.00 98.62 602 PRO A N 1
ATOM 4724 C CA . PRO A 1 602 ? 2.442 -9.031 -16.610 1.00 98.62 602 PRO A CA 1
ATOM 4725 C C . PRO A 1 602 ? 1.332 -9.768 -15.854 1.00 98.62 602 PRO A C 1
ATOM 4727 O O . PRO A 1 602 ? 0.441 -9.121 -15.313 1.00 98.62 602 PRO A O 1
ATOM 4730 N N . ILE A 1 603 ? 1.370 -11.107 -15.842 1.00 98.88 603 ILE A N 1
ATOM 4731 C CA . ILE A 1 603 ? 0.379 -11.962 -15.183 1.00 98.88 603 ILE A CA 1
ATOM 4732 C C . ILE A 1 603 ? 1.097 -13.119 -14.486 1.00 98.88 603 ILE A C 1
ATOM 4734 O O . ILE A 1 603 ? 1.504 -14.086 -15.137 1.00 98.88 603 ILE A O 1
ATOM 4738 N N . VAL A 1 604 ? 1.217 -13.048 -13.158 1.00 98.75 604 VAL A N 1
ATOM 4739 C CA . VAL A 1 604 ? 1.791 -14.144 -12.354 1.00 98.75 604 VAL A CA 1
ATOM 4740 C C . VAL A 1 604 ? 0.747 -15.127 -11.811 1.00 98.75 604 VAL A C 1
ATOM 4742 O O . VAL A 1 604 ? 1.096 -16.254 -11.468 1.00 98.75 604 VAL A O 1
ATOM 4745 N N . ASN A 1 605 ? -0.536 -14.745 -11.799 1.00 98.75 605 ASN A N 1
ATOM 4746 C CA . ASN A 1 605 ? -1.671 -15.596 -11.423 1.00 98.75 605 ASN A CA 1
ATOM 4747 C C . ASN A 1 605 ? -2.574 -15.903 -12.639 1.00 98.75 605 ASN A C 1
ATOM 4749 O O . ASN A 1 605 ? -3.697 -15.394 -12.724 1.00 98.75 605 ASN A O 1
ATOM 4753 N N . PRO A 1 606 ? -2.114 -16.706 -13.619 1.00 98.62 606 PRO A N 1
ATOM 4754 C CA . PRO A 1 606 ? -2.850 -16.902 -14.869 1.00 98.62 606 PRO A CA 1
ATOM 4755 C C . PRO A 1 606 ? -4.183 -17.637 -14.675 1.00 98.62 606 PRO A C 1
ATOM 4757 O O . PRO A 1 606 ? -5.138 -17.368 -15.401 1.00 98.62 606 PRO A O 1
ATOM 4760 N N . ASP A 1 607 ? -4.280 -18.537 -13.691 1.00 98.69 607 ASP A N 1
ATOM 4761 C CA . ASP A 1 607 ? -5.528 -19.257 -13.416 1.00 98.69 607 ASP A CA 1
ATOM 4762 C C . ASP A 1 607 ? -6.565 -18.358 -12.763 1.00 98.69 607 ASP A C 1
ATOM 4764 O O . ASP A 1 607 ? -7.723 -18.348 -13.177 1.00 98.69 607 ASP A O 1
ATOM 4768 N N . GLY A 1 608 ? -6.153 -17.587 -11.754 1.00 98.44 608 GLY A N 1
ATOM 4769 C CA . GLY A 1 608 ? -7.031 -16.623 -11.116 1.00 98.44 608 GLY A CA 1
ATOM 4770 C C . GLY A 1 608 ? -7.511 -15.578 -12.119 1.00 98.44 608 GLY A C 1
ATOM 4771 O O . GLY A 1 608 ? -8.704 -15.296 -12.154 1.00 98.44 608 GLY A O 1
ATOM 4772 N N . PHE A 1 609 ? -6.618 -15.034 -12.953 1.00 98.56 609 PHE A N 1
ATOM 4773 C CA . PHE A 1 609 ? -6.972 -14.009 -13.940 1.00 98.56 609 PHE A CA 1
ATOM 4774 C C . PHE A 1 609 ? -7.946 -14.535 -15.004 1.00 98.56 609 PHE A C 1
ATOM 4776 O O . PHE A 1 609 ? -8.952 -13.894 -15.289 1.00 98.56 609 PHE A O 1
ATOM 4783 N N . ALA A 1 610 ? -7.727 -15.743 -15.536 1.00 98.00 610 ALA A N 1
ATOM 4784 C CA . ALA A 1 610 ? -8.705 -16.374 -16.425 1.00 98.00 610 ALA A CA 1
ATOM 4785 C C . ALA A 1 610 ? -10.052 -16.605 -15.713 1.00 98.00 610 ALA A C 1
ATOM 4787 O O . ALA A 1 610 ? -11.115 -16.341 -16.274 1.00 98.00 610 ALA A O 1
ATOM 4788 N N . TYR A 1 611 ? -10.023 -17.043 -14.451 1.00 97.50 611 TYR A N 1
ATOM 4789 C CA . TYR A 1 611 ? -11.232 -17.238 -13.654 1.00 97.50 611 TYR A CA 1
ATOM 4790 C C . TYR A 1 611 ? -11.978 -15.922 -13.389 1.00 97.50 611 TYR A C 1
ATOM 4792 O O . TYR A 1 611 ? -13.211 -15.928 -13.389 1.00 97.50 611 TYR A O 1
ATOM 4800 N N . SER A 1 612 ? -11.270 -14.796 -13.237 1.00 96.94 612 SER A N 1
ATOM 4801 C CA . SER A 1 612 ? -11.909 -13.490 -13.063 1.00 96.94 612 SER A CA 1
ATOM 4802 C C . SER A 1 612 ? -12.574 -12.956 -14.326 1.00 96.94 612 SER A C 1
ATOM 4804 O O . SER A 1 612 ? -13.532 -12.195 -14.252 1.00 96.94 612 SER A O 1
ATOM 4806 N N . GLN A 1 613 ? -12.154 -13.422 -15.496 1.00 94.69 613 GLN A N 1
ATOM 4807 C CA . GLN A 1 613 ? -12.792 -13.076 -16.767 1.00 94.69 613 GLN A CA 1
ATOM 4808 C C . GLN A 1 613 ? -13.972 -13.984 -17.117 1.00 94.69 613 GLN A C 1
ATOM 4810 O O . GLN A 1 613 ? -14.921 -13.551 -17.768 1.00 94.69 613 GLN A O 1
ATOM 4815 N N . GLU A 1 614 ? -13.914 -15.254 -16.716 1.00 92.56 614 GLU A N 1
ATOM 4816 C CA . GLU A 1 614 ? -14.869 -16.269 -17.167 1.00 92.56 614 GLU A CA 1
ATOM 4817 C C . GLU A 1 614 ? -15.949 -16.617 -16.138 1.00 92.56 614 GLU A C 1
ATOM 4819 O O . GLU A 1 614 ? -17.026 -17.083 -16.527 1.00 92.56 614 GLU A O 1
ATOM 4824 N N . VAL A 1 615 ? -15.663 -16.455 -14.841 1.00 93.50 615 VAL A N 1
ATOM 4825 C CA . VAL A 1 615 ? -16.510 -16.983 -13.762 1.00 93.50 615 VAL A CA 1
ATOM 4826 C C . VAL A 1 615 ? -16.801 -15.953 -12.676 1.00 93.50 615 VAL A C 1
ATOM 4828 O O . VAL A 1 615 ? -17.968 -15.757 -12.360 1.00 93.50 615 VAL A O 1
ATOM 4831 N N . ASP A 1 616 ? -15.791 -15.318 -12.086 1.00 93.62 616 ASP A N 1
ATOM 4832 C CA . ASP A 1 616 ? -15.958 -14.450 -10.911 1.00 93.62 616 ASP A CA 1
ATOM 4833 C C . ASP A 1 616 ? -15.033 -13.234 -10.982 1.00 93.62 616 ASP A C 1
ATOM 4835 O O . ASP A 1 616 ? -13.869 -13.299 -10.583 1.00 93.62 616 ASP A O 1
ATOM 4839 N N . ARG A 1 617 ? -15.569 -12.101 -11.446 1.00 94.38 617 ARG A N 1
ATOM 4840 C CA . ARG A 1 617 ? -14.819 -10.853 -11.648 1.00 94.38 617 ARG A CA 1
ATOM 4841 C C . ARG A 1 617 ? -14.052 -10.362 -10.420 1.00 94.38 617 ARG A C 1
ATOM 4843 O O . ARG A 1 617 ? -13.025 -9.701 -10.594 1.00 94.38 617 ARG A O 1
ATOM 4850 N N . LEU A 1 618 ? -14.502 -10.685 -9.207 1.00 93.94 618 LEU A N 1
ATOM 4851 C CA . LEU A 1 618 ? -13.855 -10.261 -7.964 1.00 93.94 618 LEU A CA 1
ATOM 4852 C C . LEU A 1 618 ? -12.902 -11.315 -7.385 1.00 93.94 618 LEU A C 1
ATOM 4854 O O . LEU A 1 618 ? -12.351 -11.109 -6.299 1.00 93.94 618 LEU A O 1
ATOM 4858 N N . TRP A 1 619 ? -12.648 -12.412 -8.104 1.00 95.62 619 TRP A N 1
ATOM 4859 C CA . TRP A 1 619 ? -11.701 -13.436 -7.680 1.00 95.62 619 TRP A CA 1
ATOM 4860 C C . TRP A 1 619 ? -10.289 -12.867 -7.502 1.00 95.62 619 TRP A C 1
ATOM 4862 O O . TRP A 1 619 ? -9.756 -12.190 -8.379 1.00 95.62 619 TRP A O 1
ATOM 4872 N N . ARG A 1 620 ? -9.659 -13.170 -6.362 1.00 95.56 620 ARG A N 1
ATOM 4873 C CA . ARG A 1 620 ? -8.327 -12.660 -5.986 1.00 95.56 620 ARG A CA 1
ATOM 4874 C C . ARG A 1 620 ? -7.220 -13.714 -6.087 1.00 95.56 620 ARG A C 1
ATOM 4876 O O . ARG A 1 620 ? -6.157 -13.425 -6.625 1.00 95.56 620 ARG A O 1
ATOM 4883 N N . LYS A 1 621 ? -7.464 -14.905 -5.534 1.00 97.38 621 LYS A N 1
ATOM 4884 C CA . LYS A 1 621 ? -6.452 -15.923 -5.180 1.00 97.38 621 LYS A CA 1
ATOM 4885 C C . LYS A 1 621 ? -6.009 -16.805 -6.359 1.00 97.38 621 LYS A C 1
ATOM 4887 O O . LYS A 1 621 ? -6.481 -16.636 -7.484 1.00 97.38 621 LYS A O 1
ATOM 4892 N N . THR A 1 622 ? -5.130 -17.781 -6.111 1.00 98.19 622 THR A N 1
ATOM 4893 C CA . THR A 1 622 ? -4.870 -18.893 -7.052 1.00 98.19 622 THR A CA 1
ATOM 4894 C C . THR A 1 622 ? -6.110 -19.784 -7.242 1.00 98.19 622 THR A C 1
ATOM 4896 O O . THR A 1 622 ? -7.167 -19.542 -6.655 1.00 98.19 622 THR A O 1
ATOM 4899 N N . ARG A 1 623 ? -6.000 -20.850 -8.045 1.00 95.88 623 ARG A N 1
ATOM 4900 C CA . ARG A 1 623 ? -7.056 -21.865 -8.240 1.00 95.88 623 ARG A CA 1
ATOM 4901 C C . ARG A 1 623 ? -6.726 -23.233 -7.633 1.00 95.88 623 ARG A C 1
ATOM 4903 O O . ARG A 1 623 ? -7.374 -24.228 -7.954 1.00 95.88 623 ARG A O 1
ATOM 4910 N N . THR A 1 624 ? -5.772 -23.280 -6.704 1.00 92.19 624 THR A N 1
ATOM 4911 C CA . THR A 1 624 ? -5.415 -24.495 -5.957 1.00 92.19 624 THR A CA 1
ATOM 4912 C C . THR A 1 624 ? -6.627 -25.036 -5.179 1.00 92.19 624 THR A C 1
ATOM 4914 O O . THR A 1 624 ? -7.356 -24.249 -4.570 1.00 92.19 624 THR A O 1
ATOM 4917 N N . PRO A 1 625 ? -6.892 -26.354 -5.179 1.00 89.00 625 PRO A N 1
ATOM 4918 C CA . PRO A 1 625 ? -7.965 -26.947 -4.392 1.00 89.00 625 PRO A CA 1
ATOM 4919 C C . PRO A 1 625 ? -7.698 -26.809 -2.887 1.00 89.00 625 PRO A C 1
ATOM 4921 O O . PRO A 1 625 ? -6.546 -26.653 -2.477 1.00 89.00 625 PRO A O 1
ATOM 4924 N N . PRO A 1 626 ? -8.750 -26.909 -2.058 1.00 81.50 626 PRO A N 1
ATOM 4925 C CA . PRO A 1 626 ? -8.608 -26.874 -0.608 1.00 81.50 626 PRO A CA 1
ATOM 4926 C C . PRO A 1 626 ? -7.709 -28.011 -0.092 1.00 81.50 626 PRO A C 1
ATOM 4928 O O . PRO A 1 626 ? -7.677 -29.098 -0.686 1.00 81.50 626 PRO A O 1
ATOM 4931 N N . PRO A 1 627 ? -7.010 -27.790 1.033 1.00 73.44 627 PRO A N 1
ATOM 4932 C CA . PRO A 1 627 ? -6.129 -28.789 1.618 1.00 73.44 627 PRO A CA 1
ATOM 4933 C C . PRO A 1 627 ? -6.893 -30.030 2.124 1.00 73.44 627 PRO A C 1
ATOM 4935 O O . PRO A 1 627 ? -8.046 -29.928 2.546 1.00 73.44 627 PRO A O 1
ATOM 4938 N N . PRO A 1 628 ? -6.276 -31.227 2.104 1.00 71.25 628 PRO A N 1
ATOM 4939 C CA . PRO A 1 628 ? -6.915 -32.451 2.578 1.00 71.25 628 PRO A CA 1
ATOM 4940 C C . PRO A 1 628 ? -7.032 -32.533 4.120 1.00 71.25 628 PRO A C 1
ATOM 4942 O O . PRO A 1 628 ? -6.165 -32.006 4.819 1.00 71.25 628 PRO A O 1
ATOM 4945 N N . PRO A 1 629 ? -8.032 -33.271 4.659 1.00 61.19 629 PRO A N 1
ATOM 4946 C CA . PRO A 1 629 ? -9.045 -34.025 3.921 1.00 61.19 629 PRO A CA 1
ATOM 4947 C C . PRO A 1 629 ? -10.139 -33.098 3.352 1.00 61.19 629 PRO A C 1
ATOM 4949 O O . PRO A 1 629 ? -10.731 -32.320 4.094 1.00 61.19 629 PRO A O 1
ATOM 4952 N N . PRO A 1 630 ? -10.483 -33.207 2.055 1.00 62.38 630 PRO A N 1
ATOM 4953 C CA . PRO A 1 630 ? -11.362 -32.250 1.377 1.00 62.38 630 PRO A CA 1
ATOM 4954 C C . PRO A 1 630 ? -12.858 -32.518 1.626 1.00 62.38 630 PRO A C 1
ATOM 4956 O O . PRO A 1 630 ? -13.698 -32.226 0.776 1.00 62.38 630 PRO A O 1
ATOM 4959 N N . GLN A 1 631 ? -13.221 -33.128 2.755 1.00 49.62 631 GLN A N 1
ATOM 4960 C CA . GLN A 1 631 ? -14.587 -33.580 3.025 1.00 49.62 631 GLN A CA 1
ATOM 4961 C C . GLN A 1 631 ? -15.467 -32.370 3.374 1.00 49.62 631 GLN A C 1
ATOM 4963 O O . GLN A 1 631 ? -15.694 -32.076 4.540 1.00 49.62 631 GLN A O 1
ATOM 4968 N N . ASN A 1 632 ? -15.950 -31.686 2.329 1.00 52.50 632 ASN A N 1
ATOM 4969 C CA . ASN A 1 632 ? -16.891 -30.554 2.323 1.00 52.50 632 ASN A CA 1
ATOM 4970 C C . ASN A 1 632 ? -16.308 -29.127 2.326 1.00 52.50 632 ASN A C 1
ATOM 4972 O O . ASN A 1 632 ? -17.035 -28.199 2.672 1.00 52.50 632 ASN A O 1
ATOM 4976 N N . GLN A 1 633 ? -15.063 -28.892 1.891 1.00 63.28 633 GLN A N 1
ATOM 4977 C CA . GLN A 1 633 ? -14.566 -27.513 1.740 1.00 63.28 633 GLN A CA 1
ATOM 4978 C C . GLN A 1 633 ? -14.646 -27.045 0.277 1.00 63.28 633 GLN A C 1
ATOM 4980 O O . GLN A 1 633 ? -14.114 -27.691 -0.618 1.00 63.28 633 GLN A O 1
ATOM 4985 N N . SER A 1 634 ? -15.329 -25.926 0.011 1.00 75.31 634 SER A N 1
ATOM 4986 C CA . SER A 1 634 ? -15.472 -25.314 -1.326 1.00 75.31 634 SER A CA 1
ATOM 4987 C C . SER A 1 634 ? -14.489 -24.165 -1.576 1.00 75.31 634 SER A C 1
ATOM 4989 O O . SER A 1 634 ? -14.637 -23.422 -2.546 1.00 75.31 634 SER A O 1
ATOM 4991 N N . CYS A 1 635 ? -13.516 -23.988 -0.684 1.00 84.12 635 CYS A N 1
ATOM 4992 C CA . CYS A 1 635 ? -12.656 -22.814 -0.620 1.00 84.12 635 CYS A CA 1
ATOM 4993 C C . CYS A 1 635 ? -11.366 -23.049 -1.403 1.00 84.12 635 CYS A C 1
ATOM 4995 O O . CYS A 1 635 ? -10.452 -23.714 -0.929 1.00 84.12 635 CYS A O 1
ATOM 4997 N N . TYR A 1 636 ? -11.335 -22.530 -2.628 1.00 91.69 636 TYR A N 1
ATOM 4998 C CA . TYR A 1 636 ? -10.182 -22.620 -3.518 1.00 91.69 636 TYR A CA 1
ATOM 4999 C C . TYR A 1 636 ? -9.232 -21.444 -3.303 1.00 91.69 636 TYR A C 1
ATOM 5001 O O . TYR A 1 636 ? -9.650 -20.337 -2.955 1.00 91.69 636 TYR A O 1
ATOM 5009 N N . GLY A 1 637 ? -7.968 -21.690 -3.610 1.00 94.44 637 GLY A N 1
ATOM 5010 C CA . GLY A 1 637 ? -6.954 -20.672 -3.786 1.00 94.44 637 GLY A CA 1
ATOM 5011 C C . GLY A 1 637 ? -6.247 -20.251 -2.508 1.00 94.44 637 GLY A C 1
ATOM 5012 O O . GLY A 1 637 ? -6.838 -20.156 -1.430 1.00 94.44 637 GLY A O 1
ATOM 5013 N N . THR A 1 638 ? -4.982 -19.910 -2.690 1.00 96.06 638 THR A N 1
ATOM 5014 C CA . THR A 1 638 ? -4.105 -19.255 -1.719 1.00 96.06 638 THR A CA 1
ATOM 5015 C C . THR A 1 638 ? -3.794 -17.851 -2.234 1.00 96.06 638 THR A C 1
ATOM 5017 O O . THR A 1 638 ? -3.755 -17.629 -3.446 1.00 96.06 638 THR A O 1
ATOM 5020 N N . ASP A 1 639 ? -3.631 -16.885 -1.336 1.00 97.88 639 ASP A N 1
ATOM 5021 C CA . ASP A 1 639 ? -3.156 -15.554 -1.705 1.00 97.88 639 ASP A CA 1
ATOM 5022 C C . ASP A 1 639 ? -1.649 -15.624 -2.003 1.00 97.88 639 ASP A C 1
ATOM 5024 O O . ASP A 1 639 ? -0.848 -15.915 -1.111 1.00 97.88 639 ASP A O 1
ATOM 5028 N N . ILE A 1 640 ? -1.263 -15.375 -3.262 1.00 98.25 640 ILE A N 1
ATOM 5029 C CA . ILE A 1 640 ? 0.144 -15.401 -3.694 1.00 98.25 640 ILE A CA 1
ATOM 5030 C C . ILE A 1 640 ? 0.970 -14.410 -2.872 1.00 98.25 640 ILE A C 1
ATOM 5032 O O . ILE A 1 640 ? 2.092 -14.733 -2.481 1.00 98.25 640 ILE A O 1
ATOM 5036 N N . ASN A 1 641 ? 0.412 -13.240 -2.546 1.00 98.12 641 ASN A N 1
ATOM 5037 C CA . ASN A 1 641 ? 1.092 -12.198 -1.784 1.00 98.12 641 ASN A CA 1
ATOM 5038 C C . ASN A 1 641 ? 0.980 -12.404 -0.258 1.00 98.12 641 ASN A C 1
ATOM 5040 O O . ASN A 1 641 ? 1.153 -11.463 0.516 1.00 98.12 641 ASN A O 1
ATOM 5044 N N . ARG A 1 642 ? 0.646 -13.627 0.182 1.00 97.44 642 ARG A N 1
ATOM 5045 C CA . ARG A 1 642 ? 0.748 -14.100 1.575 1.00 97.44 642 ARG A CA 1
ATOM 5046 C C . ARG A 1 642 ? 1.487 -15.435 1.706 1.00 97.44 642 ARG A C 1
ATOM 5048 O O . ARG A 1 642 ? 1.511 -16.023 2.785 1.00 97.44 642 ARG A O 1
ATOM 5055 N N . ASN A 1 643 ? 2.047 -15.959 0.615 1.00 98.00 643 ASN A N 1
ATOM 5056 C CA . ASN A 1 643 ? 2.621 -17.306 0.553 1.00 98.00 643 ASN A CA 1
ATOM 5057 C C . ASN A 1 643 ? 4.137 -17.315 0.300 1.00 98.00 643 ASN A C 1
ATOM 5059 O O . ASN A 1 643 ? 4.706 -18.374 0.054 1.00 98.00 643 ASN A O 1
ATOM 5063 N N . TRP A 1 644 ? 4.814 -16.169 0.377 1.00 98.31 644 TRP A N 1
ATOM 5064 C CA . TRP A 1 644 ? 6.276 -16.098 0.282 1.00 98.31 644 TRP A CA 1
ATOM 5065 C C . TRP A 1 644 ? 6.960 -16.518 1.592 1.00 98.31 644 TRP A C 1
ATOM 5067 O O . TRP A 1 644 ? 6.351 -16.463 2.656 1.00 98.31 644 TRP A O 1
ATOM 5077 N N . GLU A 1 645 ? 8.218 -16.968 1.513 1.00 96.56 645 GLU A N 1
ATOM 5078 C CA . GLU A 1 645 ? 8.977 -17.533 2.646 1.00 96.56 645 GLU A CA 1
ATOM 5079 C C . GLU A 1 645 ? 9.263 -16.509 3.740 1.00 96.56 645 GLU A C 1
ATOM 5081 O O . GLU A 1 645 ? 9.076 -16.793 4.927 1.00 96.56 645 GLU A O 1
ATOM 5086 N N . TYR A 1 646 ? 9.726 -15.322 3.357 1.00 95.25 646 TYR A N 1
ATOM 5087 C CA . TYR A 1 646 ? 10.145 -14.335 4.337 1.00 95.25 646 TYR A CA 1
ATOM 5088 C C . TYR A 1 646 ? 8.958 -13.806 5.148 1.00 95.25 646 TYR A C 1
ATOM 5090 O O . TYR A 1 646 ? 7.958 -13.342 4.600 1.00 95.25 646 TYR A O 1
ATOM 5098 N N . GLY A 1 647 ? 9.084 -13.850 6.476 1.00 89.69 647 GLY A N 1
ATOM 5099 C CA . GLY A 1 647 ? 8.080 -13.287 7.374 1.00 89.69 647 GLY A CA 1
ATOM 5100 C C . GLY A 1 647 ? 6.699 -13.945 7.259 1.00 89.69 647 GLY A C 1
ATOM 5101 O O . GLY A 1 647 ? 5.712 -13.300 7.591 1.00 89.69 647 GLY A O 1
ATOM 5102 N N . TRP A 1 648 ? 6.596 -15.184 6.764 1.00 94.12 648 TRP A N 1
ATOM 5103 C CA . TRP A 1 648 ? 5.320 -15.829 6.414 1.00 94.12 648 TRP A CA 1
ATOM 5104 C C . TRP A 1 648 ? 4.310 -15.938 7.572 1.00 94.12 648 TRP A C 1
ATOM 5106 O O . TRP A 1 648 ? 3.105 -15.757 7.388 1.00 94.12 648 TRP A O 1
ATOM 5116 N N . ASP A 1 649 ? 4.784 -16.212 8.786 1.00 90.62 649 ASP A N 1
ATOM 5117 C CA . ASP A 1 649 ? 3.947 -16.408 9.973 1.00 90.62 649 ASP A CA 1
ATOM 5118 C C . ASP A 1 649 ? 4.401 -15.599 11.194 1.00 90.62 649 ASP A C 1
ATOM 5120 O O . ASP A 1 649 ? 3.920 -15.837 12.300 1.00 90.62 649 ASP A O 1
ATOM 5124 N N . VAL A 1 650 ? 5.268 -14.600 10.995 1.00 79.06 650 VAL A N 1
ATOM 5125 C CA . VAL A 1 650 ? 5.851 -13.797 12.090 1.00 79.06 650 VAL A CA 1
ATOM 5126 C C . VAL A 1 650 ? 4.852 -12.869 12.782 1.00 79.06 650 VAL A C 1
ATOM 5128 O O . VAL A 1 650 ? 5.168 -12.312 13.835 1.00 79.06 650 VAL A O 1
ATOM 5131 N N . ASN A 1 651 ? 3.678 -12.676 12.180 1.00 74.94 651 ASN A N 1
ATOM 5132 C CA . ASN A 1 651 ? 2.579 -11.885 12.709 1.00 74.94 651 ASN A CA 1
ATOM 5133 C C . ASN A 1 651 ? 1.240 -12.517 12.289 1.00 74.94 651 ASN A C 1
ATOM 5135 O O . ASN A 1 651 ? 0.962 -12.675 11.098 1.00 74.94 651 ASN A O 1
ATOM 5139 N N . SER A 1 652 ? 0.407 -12.889 13.262 1.00 72.50 652 SER A N 1
ATOM 5140 C CA . SER A 1 652 ? -0.903 -13.517 13.029 1.00 72.50 652 SER A CA 1
ATOM 5141 C C . SER A 1 652 ? -1.904 -12.595 12.328 1.00 72.50 652 SER A C 1
ATOM 5143 O O . SER A 1 652 ? -2.895 -13.076 11.786 1.00 72.50 652 SER A O 1
ATOM 5145 N N . LEU A 1 653 ? -1.636 -11.290 12.305 1.00 69.06 653 LEU A N 1
ATOM 5146 C CA . LEU A 1 653 ? -2.491 -10.271 11.700 1.00 69.06 653 LEU A CA 1
ATOM 5147 C C . LEU A 1 653 ? -2.237 -10.091 10.205 1.00 69.06 653 LEU A C 1
ATOM 5149 O O . LEU A 1 653 ? -3.097 -9.584 9.491 1.00 69.06 653 LEU A O 1
ATOM 5153 N N . GLY A 1 654 ? -1.060 -10.501 9.728 1.00 70.56 654 GLY A N 1
ATOM 5154 C CA . GLY A 1 654 ? -0.641 -10.230 8.358 1.00 70.56 654 GLY A CA 1
ATOM 5155 C C . GLY A 1 654 ? -1.304 -11.113 7.306 1.00 70.56 654 GLY A C 1
ATOM 5156 O O . GLY A 1 654 ? -1.318 -10.751 6.127 1.00 70.56 654 GLY A O 1
ATOM 5157 N N . ALA A 1 655 ? -1.851 -12.263 7.709 1.00 84.12 655 ALA A N 1
ATOM 5158 C CA . ALA A 1 655 ? -2.486 -13.211 6.806 1.00 84.12 655 ALA A CA 1
ATOM 5159 C C . ALA A 1 655 ? -3.399 -14.197 7.547 1.00 84.12 655 ALA A C 1
ATOM 5161 O O . ALA A 1 655 ? -3.148 -14.568 8.692 1.00 84.12 655 ALA A O 1
ATOM 5162 N N . SER A 1 656 ? -4.433 -14.693 6.868 1.00 83.31 656 SER A N 1
ATOM 5163 C CA . SER A 1 656 ? -5.403 -15.613 7.463 1.00 83.31 656 SER A CA 1
ATOM 5164 C C . SER A 1 656 ? -4.972 -17.075 7.345 1.00 83.31 656 SER A C 1
ATOM 5166 O O . SER A 1 656 ? -4.482 -17.519 6.305 1.00 83.31 656 SER A O 1
ATOM 5168 N N . THR A 1 657 ? -5.241 -17.865 8.386 1.00 84.75 657 THR A N 1
ATOM 5169 C CA . THR A 1 657 ? -5.155 -19.336 8.360 1.00 84.75 657 THR A CA 1
ATOM 5170 C C . THR A 1 657 ? -6.432 -19.998 7.831 1.00 84.75 657 THR A C 1
ATOM 5172 O O . THR A 1 657 ? -6.436 -21.200 7.562 1.00 84.75 657 THR A O 1
ATOM 5175 N N . ASN A 1 658 ? -7.515 -19.238 7.642 1.00 82.50 658 ASN A N 1
ATOM 5176 C CA . ASN A 1 658 ? -8.770 -19.744 7.098 1.00 82.50 658 ASN A CA 1
ATOM 5177 C C . ASN A 1 658 ? -8.677 -19.872 5.570 1.00 82.50 658 ASN A C 1
ATOM 5179 O O . ASN A 1 658 ? -8.576 -18.866 4.870 1.00 82.50 658 ASN A O 1
ATOM 5183 N N . ALA A 1 659 ? -8.794 -21.095 5.044 1.00 85.25 659 ALA A N 1
ATOM 5184 C CA . ALA A 1 659 ? -8.743 -21.382 3.604 1.00 85.25 659 ALA A CA 1
ATOM 5185 C C . ALA A 1 659 ? -9.791 -20.617 2.768 1.00 85.25 659 ALA A C 1
ATOM 5187 O O . ALA A 1 659 ? -9.608 -20.400 1.569 1.00 85.25 659 ALA A O 1
ATOM 5188 N N . CYS A 1 660 ? -10.892 -20.189 3.385 1.00 80.12 660 CYS A N 1
ATOM 5189 C CA . CYS A 1 660 ? -11.955 -19.426 2.734 1.00 80.12 660 CYS A CA 1
ATOM 5190 C C . CYS A 1 660 ? -11.690 -17.918 2.696 1.00 80.12 660 CYS A C 1
ATOM 5192 O O . CYS A 1 660 ? -12.342 -17.215 1.930 1.00 80.12 660 CYS A O 1
ATOM 5194 N N . ALA A 1 661 ? -10.731 -17.414 3.476 1.00 81.50 661 ALA A N 1
ATOM 5195 C CA . ALA A 1 661 ? -10.395 -15.999 3.482 1.00 81.50 661 ALA A CA 1
ATOM 5196 C C . ALA A 1 661 ? -9.689 -15.579 2.182 1.00 81.50 661 ALA A C 1
ATOM 5198 O O . ALA A 1 661 ? -8.960 -16.364 1.563 1.00 81.50 661 ALA A O 1
ATOM 5199 N N . GLN A 1 662 ? -9.875 -14.312 1.802 1.00 84.06 662 GLN A N 1
ATOM 5200 C CA . GLN A 1 662 ? -9.190 -13.697 0.659 1.00 84.06 662 GLN A CA 1
ATOM 5201 C C . GLN A 1 662 ? -7.676 -13.582 0.884 1.00 84.06 662 GLN A C 1
ATOM 5203 O O . GLN A 1 662 ? -6.917 -13.736 -0.063 1.00 84.06 662 GLN A O 1
ATOM 5208 N N . ALA A 1 663 ? -7.248 -13.403 2.138 1.00 85.62 663 ALA A N 1
ATOM 5209 C CA . ALA A 1 663 ? -5.846 -13.351 2.553 1.00 85.62 663 ALA A CA 1
ATOM 5210 C C . ALA A 1 663 ? -5.330 -14.706 3.086 1.00 85.62 663 ALA A C 1
ATOM 5212 O O . ALA A 1 663 ? -4.510 -14.738 4.005 1.00 85.62 663 ALA A O 1
ATOM 5213 N N . TYR A 1 664 ? -5.860 -15.836 2.596 1.00 90.69 664 TYR A N 1
ATOM 5214 C CA . TYR A 1 664 ? -5.402 -17.159 3.032 1.00 90.69 664 TYR A CA 1
ATOM 5215 C C . TYR A 1 664 ? -3.929 -17.376 2.671 1.00 90.69 664 TYR A C 1
ATOM 5217 O O . TYR A 1 664 ? -3.576 -17.354 1.493 1.00 90.69 664 TYR A O 1
ATOM 5225 N N . ARG A 1 665 ? -3.091 -17.640 3.677 1.00 92.25 665 ARG A N 1
ATOM 5226 C CA . ARG A 1 665 ? -1.625 -17.715 3.537 1.00 92.25 665 ARG A CA 1
ATOM 5227 C C . ARG A 1 665 ? -1.062 -19.040 3.027 1.00 92.25 665 ARG A C 1
ATOM 5229 O O . ARG A 1 665 ? 0.136 -19.127 2.772 1.00 92.25 665 ARG A O 1
ATOM 5236 N N . GLY A 1 666 ? -1.894 -20.075 2.915 1.00 92.56 666 GLY A N 1
ATOM 5237 C CA . GLY A 1 666 ? -1.458 -21.451 2.654 1.00 92.56 666 GLY A CA 1
ATOM 5238 C C . GLY A 1 666 ? -1.225 -22.260 3.936 1.00 92.56 666 GLY A C 1
ATOM 5239 O O . GLY A 1 666 ? -1.382 -21.762 5.054 1.00 92.56 666 GLY A O 1
ATOM 5240 N N . GLN A 1 667 ? -0.881 -23.538 3.783 1.00 91.75 667 GLN A N 1
ATOM 5241 C CA . GLN A 1 667 ? -0.536 -24.447 4.883 1.00 91.75 667 GLN A CA 1
ATOM 5242 C C . GLN A 1 667 ? 0.915 -24.278 5.342 1.00 91.75 667 GLN A C 1
ATOM 5244 O O . GLN A 1 667 ? 1.226 -24.533 6.505 1.00 91.75 667 GLN A O 1
ATOM 5249 N N . ARG A 1 668 ? 1.795 -23.866 4.430 1.00 93.62 668 ARG A N 1
ATOM 5250 C CA . ARG A 1 668 ? 3.187 -23.476 4.680 1.00 93.62 668 ARG A CA 1
ATOM 5251 C C . ARG A 1 668 ? 3.603 -22.442 3.636 1.00 93.62 668 ARG A C 1
ATOM 5253 O O . ARG A 1 668 ? 2.975 -22.352 2.584 1.00 93.62 668 ARG A O 1
ATOM 5260 N N . HIS A 1 669 ? 4.692 -21.726 3.882 1.00 94.69 669 HIS A N 1
ATOM 5261 C CA . HIS A 1 669 ? 5.264 -20.863 2.855 1.00 94.69 669 HIS A CA 1
ATOM 5262 C C . HIS A 1 669 ? 5.635 -21.653 1.585 1.00 94.69 669 HIS A C 1
ATOM 5264 O O . HIS A 1 669 ? 6.033 -22.828 1.642 1.00 94.69 669 HIS A O 1
ATOM 5270 N N . SER A 1 670 ? 5.511 -20.992 0.437 1.00 94.25 670 SER A N 1
ATOM 5271 C CA . SER A 1 670 ? 5.807 -21.503 -0.902 1.00 94.25 670 SER A CA 1
ATOM 5272 C C . SER A 1 670 ? 5.181 -22.881 -1.160 1.00 94.25 670 SER A C 1
ATOM 5274 O O . SER A 1 670 ? 5.854 -23.821 -1.603 1.00 94.25 670 SER A O 1
ATOM 5276 N N . ASP A 1 671 ? 3.905 -23.065 -0.816 1.00 93.38 671 ASP A N 1
ATOM 5277 C CA . ASP A 1 671 ? 3.167 -24.312 -1.067 1.00 93.38 671 ASP A CA 1
ATOM 5278 C C . ASP A 1 671 ? 2.317 -24.288 -2.337 1.00 93.38 671 ASP A C 1
ATOM 5280 O O . ASP A 1 671 ? 1.984 -25.360 -2.849 1.00 93.38 671 ASP A O 1
ATOM 5284 N N . THR A 1 672 ? 2.059 -23.112 -2.908 1.00 95.50 672 THR A N 1
ATOM 5285 C CA . THR A 1 672 ? 1.509 -22.997 -4.261 1.00 95.50 672 THR A CA 1
ATOM 5286 C C . THR A 1 672 ? 2.596 -23.243 -5.308 1.00 95.50 672 THR A C 1
ATOM 5288 O O . THR A 1 672 ? 3.779 -22.960 -5.091 1.00 95.50 672 THR A O 1
ATOM 5291 N N . ILE A 1 673 ? 2.208 -23.789 -6.462 1.00 97.06 673 ILE A N 1
ATOM 5292 C CA . ILE A 1 673 ? 3.153 -24.016 -7.563 1.00 97.06 673 ILE A CA 1
ATOM 5293 C C . ILE A 1 673 ? 3.575 -22.686 -8.205 1.00 97.06 673 ILE A C 1
ATOM 5295 O O . ILE A 1 673 ? 4.714 -22.547 -8.649 1.00 97.06 673 ILE A O 1
ATOM 5299 N N . GLU A 1 674 ? 2.693 -21.685 -8.161 1.00 98.44 674 GLU A N 1
ATOM 5300 C CA . GLU A 1 674 ? 2.951 -20.316 -8.586 1.00 98.44 674 GLU A CA 1
ATOM 5301 C C . GLU A 1 674 ? 4.064 -19.674 -7.741 1.00 98.44 674 GLU A C 1
ATOM 5303 O O . GLU A 1 674 ? 5.083 -19.268 -8.297 1.00 98.44 674 GLU A O 1
ATOM 5308 N N . ASN A 1 675 ? 3.947 -19.649 -6.404 1.00 98.31 675 ASN A N 1
ATOM 5309 C CA . ASN A 1 675 ? 4.983 -19.078 -5.530 1.00 98.31 675 ASN A CA 1
ATOM 5310 C C . ASN A 1 675 ? 6.303 -19.855 -5.610 1.00 98.31 675 ASN A C 1
ATOM 5312 O O . ASN A 1 675 ? 7.366 -19.240 -5.590 1.00 98.31 675 ASN A O 1
ATOM 5316 N N . GLN A 1 676 ? 6.263 -21.188 -5.738 1.00 98.38 676 GLN A N 1
ATOM 5317 C CA . GLN A 1 676 ? 7.477 -21.995 -5.934 1.00 98.38 676 GLN A CA 1
ATOM 5318 C C . GLN A 1 676 ? 8.223 -21.592 -7.208 1.00 98.38 676 GLN A C 1
ATOM 5320 O O . GLN A 1 676 ? 9.445 -21.447 -7.197 1.00 98.38 676 GLN A O 1
ATOM 5325 N N . GLY A 1 677 ? 7.483 -21.407 -8.300 1.00 98.56 677 GLY A N 1
ATOM 5326 C CA . GLY A 1 677 ? 8.025 -20.989 -9.583 1.00 98.56 677 GLY A CA 1
ATOM 5327 C C . GLY A 1 677 ? 8.601 -19.573 -9.564 1.00 98.56 677 GLY A C 1
ATOM 5328 O O . GLY A 1 677 ? 9.724 -19.349 -10.022 1.00 98.56 677 GLY A O 1
ATOM 5329 N N . LEU A 1 678 ? 7.861 -18.631 -8.976 1.00 98.69 678 LEU A N 1
ATOM 5330 C CA . LEU A 1 678 ? 8.280 -17.236 -8.844 1.00 98.69 678 LEU A CA 1
ATOM 5331 C C . LEU A 1 678 ? 9.512 -17.092 -7.941 1.00 98.69 678 LEU A C 1
ATOM 5333 O O . LEU A 1 678 ? 10.467 -16.428 -8.336 1.00 98.69 678 LEU A O 1
ATOM 5337 N N . ASP A 1 679 ? 9.555 -17.757 -6.781 1.00 98.56 679 ASP A N 1
ATOM 5338 C CA . ASP A 1 679 ? 10.728 -17.731 -5.893 1.00 98.56 679 ASP A CA 1
ATOM 5339 C C . ASP A 1 679 ? 11.962 -18.359 -6.560 1.00 98.56 679 ASP A C 1
ATOM 5341 O O . ASP A 1 679 ? 13.061 -17.799 -6.523 1.00 98.56 679 ASP A O 1
ATOM 5345 N N . ALA A 1 680 ? 11.789 -19.484 -7.260 1.00 98.69 680 ALA A N 1
ATOM 5346 C CA . ALA A 1 680 ? 12.874 -20.081 -8.034 1.00 98.69 680 ALA A CA 1
ATOM 5347 C C . ALA A 1 680 ? 13.407 -19.118 -9.111 1.00 98.69 680 ALA A C 1
ATOM 5349 O O . ALA A 1 680 ? 14.620 -19.051 -9.331 1.00 98.69 680 ALA A O 1
ATOM 5350 N N . TYR A 1 681 ? 12.524 -18.350 -9.758 1.00 98.75 681 TYR A N 1
ATOM 5351 C CA . TYR A 1 681 ? 12.919 -17.347 -10.743 1.00 98.75 681 TYR A CA 1
ATOM 5352 C C . TYR A 1 681 ? 13.651 -16.160 -10.101 1.00 98.75 681 TYR A C 1
ATOM 5354 O O . TYR A 1 681 ? 14.722 -15.789 -10.578 1.00 98.75 681 TYR A O 1
ATOM 5362 N N . VAL A 1 682 ? 13.145 -15.619 -8.988 1.00 98.75 682 VAL A N 1
ATOM 5363 C CA . VAL A 1 682 ? 13.796 -14.546 -8.210 1.00 98.75 682 VAL A CA 1
ATOM 5364 C C . VAL A 1 682 ? 15.220 -14.947 -7.828 1.00 98.75 682 VAL A C 1
ATOM 5366 O O . VAL A 1 682 ? 16.168 -14.216 -8.111 1.00 98.75 682 VAL A O 1
ATOM 5369 N N . ARG A 1 683 ? 15.403 -16.142 -7.254 1.00 98.62 683 ARG A N 1
ATOM 5370 C CA . ARG A 1 683 ? 16.732 -16.645 -6.866 1.00 98.62 683 ARG A CA 1
ATOM 5371 C C . ARG A 1 683 ? 17.651 -16.834 -8.066 1.00 98.62 683 ARG A C 1
ATOM 5373 O O . ARG A 1 683 ? 18.822 -16.480 -7.987 1.00 98.62 683 ARG A O 1
ATOM 5380 N N . LYS A 1 684 ? 17.124 -17.336 -9.188 1.00 98.44 684 LYS A N 1
ATOM 5381 C CA . LYS A 1 684 ? 17.884 -17.459 -10.439 1.00 98.44 684 LYS A CA 1
ATOM 5382 C C . LYS A 1 684 ? 18.403 -16.098 -10.912 1.00 98.44 684 LYS A C 1
ATOM 5384 O O . LYS A 1 684 ? 19.561 -16.012 -11.304 1.00 98.44 684 LYS A O 1
ATOM 5389 N N . VAL A 1 685 ? 17.565 -15.061 -10.898 1.00 98.38 685 VAL A N 1
ATOM 5390 C CA . VAL A 1 685 ? 17.951 -13.707 -11.330 1.00 98.38 685 VAL A CA 1
ATOM 5391 C C . VAL A 1 685 ? 18.969 -13.097 -10.364 1.00 98.38 685 VAL A C 1
ATOM 5393 O O . VAL A 1 685 ? 20.015 -12.619 -10.806 1.00 98.38 685 VAL A O 1
ATOM 5396 N N . ARG A 1 686 ? 18.719 -13.200 -9.051 1.00 98.12 686 ARG A N 1
ATOM 5397 C CA . ARG A 1 686 ? 19.654 -12.786 -7.995 1.00 98.12 686 ARG A CA 1
ATOM 5398 C C . ARG A 1 686 ? 21.040 -13.391 -8.202 1.00 98.12 686 ARG A C 1
ATOM 5400 O O . ARG A 1 686 ? 22.024 -12.662 -8.216 1.00 98.12 686 ARG A O 1
ATOM 5407 N N . ASP A 1 687 ? 21.110 -14.709 -8.377 1.00 98.12 687 ASP A N 1
ATOM 5408 C CA . ASP A 1 687 ? 22.380 -15.437 -8.461 1.00 98.12 687 ASP A CA 1
ATOM 5409 C C . ASP A 1 687 ? 23.115 -15.202 -9.791 1.00 98.12 687 ASP A C 1
ATOM 5411 O O . ASP A 1 687 ? 24.324 -15.420 -9.870 1.00 98.12 687 ASP A O 1
ATOM 5415 N N . ALA A 1 688 ? 22.403 -14.769 -10.837 1.00 97.38 688 ALA A N 1
ATOM 5416 C CA . ALA A 1 688 ? 22.982 -14.502 -12.149 1.00 97.38 688 ALA A CA 1
ATOM 5417 C C . ALA A 1 688 ? 23.554 -13.081 -12.274 1.00 97.38 688 ALA A C 1
ATOM 5419 O O . ALA A 1 688 ? 24.701 -12.934 -12.694 1.00 97.38 688 ALA A O 1
ATOM 5420 N N . ALA A 1 689 ? 22.767 -12.054 -11.939 1.00 95.25 689 ALA A N 1
ATOM 5421 C CA . ALA A 1 689 ? 23.130 -10.652 -12.182 1.00 95.25 689 ALA A CA 1
ATOM 5422 C C . ALA A 1 689 ? 22.825 -9.700 -11.010 1.00 95.25 689 ALA A C 1
ATOM 5424 O O . ALA A 1 689 ? 23.237 -8.540 -11.044 1.00 95.25 689 ALA A O 1
ATOM 5425 N N . GLY A 1 690 ? 22.134 -10.178 -9.969 1.00 97.94 690 GLY A N 1
ATOM 5426 C CA . GLY A 1 690 ? 21.590 -9.337 -8.902 1.00 97.94 690 GLY A CA 1
ATOM 5427 C C . GLY A 1 690 ? 20.300 -8.623 -9.318 1.00 97.94 690 GLY A C 1
ATOM 5428 O O . GLY A 1 690 ? 20.035 -8.414 -10.503 1.00 97.94 690 GLY A O 1
ATOM 5429 N N . ILE A 1 691 ? 19.477 -8.257 -8.333 1.00 98.75 691 ILE A N 1
ATOM 5430 C CA . ILE A 1 691 ? 18.220 -7.532 -8.555 1.00 98.75 691 ILE A CA 1
ATOM 5431 C C . ILE A 1 691 ? 18.428 -6.086 -8.109 1.00 98.75 691 ILE A C 1
ATOM 5433 O O . ILE A 1 691 ? 18.719 -5.813 -6.951 1.00 98.75 691 ILE A O 1
ATOM 5437 N N . LYS A 1 692 ? 18.279 -5.142 -9.033 1.00 98.25 692 LYS A N 1
ATOM 5438 C CA . LYS A 1 692 ? 18.370 -3.713 -8.742 1.00 98.25 692 LYS A CA 1
ATOM 5439 C C . LYS A 1 692 ? 17.053 -3.155 -8.214 1.00 98.25 692 LYS A C 1
ATOM 5441 O O . LYS A 1 692 ? 17.038 -2.380 -7.265 1.00 98.25 692 LYS A O 1
ATOM 5446 N N . LEU A 1 693 ? 15.951 -3.544 -8.840 1.00 98.75 693 LEU A N 1
ATOM 5447 C CA . LEU A 1 693 ? 14.618 -3.065 -8.504 1.00 98.75 693 LEU A CA 1
ATOM 5448 C C . LEU A 1 693 ? 13.620 -4.204 -8.663 1.00 98.75 693 LEU A C 1
ATOM 5450 O O . LEU A 1 693 ? 13.578 -4.856 -9.704 1.00 98.75 693 LEU A O 1
ATOM 5454 N N . PHE A 1 694 ? 12.785 -4.399 -7.654 1.00 98.88 694 PHE A N 1
ATOM 5455 C CA . PHE A 1 694 ? 11.583 -5.211 -7.739 1.00 98.88 694 PHE A CA 1
ATOM 5456 C C . PHE A 1 694 ? 10.349 -4.333 -7.533 1.00 98.88 694 PHE A C 1
ATOM 5458 O O . PHE A 1 694 ? 10.309 -3.543 -6.589 1.00 98.88 694 PHE A O 1
ATOM 5465 N N . ILE A 1 695 ? 9.347 -4.474 -8.405 1.00 98.94 695 ILE A N 1
ATOM 5466 C CA . ILE A 1 695 ? 8.024 -3.874 -8.198 1.00 98.94 695 ILE A CA 1
ATOM 5467 C C . ILE A 1 695 ? 6.937 -4.938 -8.353 1.00 98.94 695 ILE A C 1
ATOM 5469 O O . ILE A 1 695 ? 6.794 -5.551 -9.416 1.00 98.94 695 ILE A O 1
ATOM 5473 N N . ASP A 1 696 ? 6.151 -5.097 -7.292 1.00 98.81 696 ASP A N 1
ATOM 5474 C CA . ASP A 1 696 ? 4.912 -5.867 -7.264 1.00 98.81 696 ASP A CA 1
ATOM 5475 C C . ASP A 1 696 ? 3.732 -4.923 -7.543 1.00 98.81 696 ASP A C 1
ATOM 5477 O O . ASP A 1 696 ? 3.384 -4.071 -6.719 1.00 98.81 696 ASP A O 1
ATOM 5481 N N . TRP A 1 697 ? 3.164 -5.005 -8.745 1.00 98.88 697 TRP A N 1
ATOM 5482 C CA . TRP A 1 697 ? 2.115 -4.099 -9.207 1.00 98.88 697 TRP A CA 1
ATOM 5483 C C . TRP A 1 697 ? 0.738 -4.607 -8.782 1.00 98.88 697 TRP A C 1
ATOM 5485 O O . TRP A 1 697 ? 0.295 -5.677 -9.208 1.00 98.88 697 TRP A O 1
ATOM 5495 N N . HIS A 1 698 ? 0.050 -3.784 -8.000 1.00 98.81 698 HIS A N 1
ATOM 5496 C CA . HIS A 1 698 ? -1.266 -4.034 -7.433 1.00 98.81 698 HIS A CA 1
ATOM 5497 C C . HIS A 1 698 ? -2.251 -2.907 -7.765 1.00 98.81 698 HIS A C 1
ATOM 5499 O O . HIS A 1 698 ? -1.902 -1.906 -8.393 1.00 98.81 698 HIS A O 1
ATOM 5505 N N . SER A 1 699 ? -3.508 -3.077 -7.376 1.00 96.88 699 SER A N 1
ATOM 5506 C CA . SER A 1 699 ? -4.491 -1.996 -7.272 1.00 96.88 699 SER A CA 1
ATOM 5507 C C . SER A 1 699 ? -5.491 -2.355 -6.174 1.00 96.88 699 SER A C 1
ATOM 5509 O O . SER A 1 699 ? -5.795 -3.526 -6.018 1.00 96.88 699 SER A O 1
ATOM 5511 N N . TYR A 1 700 ? -6.118 -1.431 -5.467 1.00 93.50 700 TYR A N 1
ATOM 5512 C CA . TYR A 1 700 ? -6.119 0.008 -5.682 1.00 93.50 700 TYR A CA 1
ATOM 5513 C C . TYR A 1 700 ? -5.772 0.741 -4.385 1.00 93.50 700 TYR A C 1
ATOM 5515 O O . TYR A 1 700 ? -5.793 0.167 -3.296 1.00 93.50 700 TYR A O 1
ATOM 5523 N N . GLY A 1 701 ? -5.482 2.032 -4.501 1.00 86.38 701 GLY A N 1
ATOM 5524 C CA . GLY A 1 701 ? -5.290 2.902 -3.344 1.00 86.38 701 GLY A CA 1
ATOM 5525 C C . GLY A 1 701 ? -4.292 4.031 -3.562 1.00 86.38 701 GLY A C 1
ATOM 5526 O O . GLY A 1 701 ? -4.255 4.955 -2.757 1.00 86.38 701 GLY A O 1
ATOM 5527 N N . GLN A 1 702 ? -3.524 3.998 -4.657 1.00 94.44 702 GLN A N 1
ATOM 5528 C CA . GLN A 1 702 ? -2.452 4.960 -4.935 1.00 94.44 702 GLN A CA 1
ATOM 5529 C C . GLN A 1 702 ? -1.394 4.974 -3.824 1.00 94.44 702 GLN A C 1
ATOM 5531 O O . GLN A 1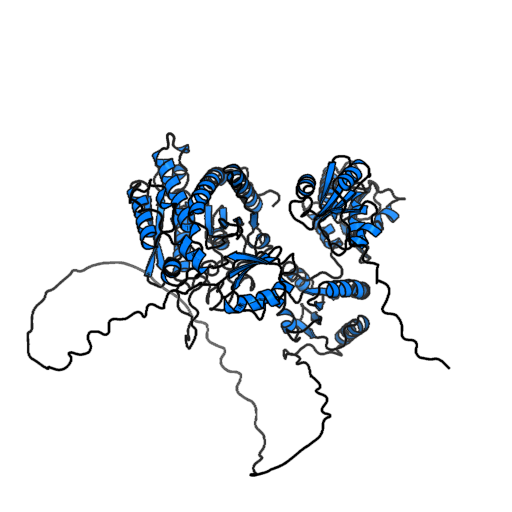 702 ? -1.134 5.999 -3.192 1.00 94.44 702 GLN A O 1
ATOM 5536 N N . TYR A 1 703 ? -0.756 3.823 -3.611 1.00 95.56 703 TYR A N 1
ATOM 5537 C CA . TYR A 1 703 ? 0.342 3.661 -2.656 1.00 95.56 703 TYR A CA 1
ATOM 5538 C C . TYR A 1 703 ? 1.652 3.244 -3.332 1.00 95.56 703 TYR A C 1
ATOM 5540 O O . TYR A 1 703 ? 1.638 2.497 -4.306 1.00 95.56 703 TYR A O 1
ATOM 5548 N N . ILE A 1 704 ? 2.787 3.697 -2.795 1.00 98.06 704 ILE A N 1
ATOM 5549 C CA . ILE A 1 704 ? 4.126 3.161 -3.086 1.00 98.06 704 ILE A CA 1
ATOM 5550 C C . ILE A 1 704 ? 4.692 2.636 -1.765 1.00 98.06 704 ILE A C 1
ATOM 5552 O O . ILE A 1 704 ? 5.151 3.402 -0.917 1.00 98.06 704 ILE A O 1
ATOM 5556 N N . LEU A 1 705 ? 4.612 1.327 -1.567 1.00 96.94 705 LEU A N 1
ATOM 5557 C CA . LEU A 1 705 ? 4.903 0.673 -0.298 1.00 96.94 705 LEU A CA 1
ATOM 5558 C C . LEU A 1 705 ? 6.252 -0.032 -0.362 1.00 96.94 705 LEU A C 1
ATOM 5560 O O . LEU A 1 705 ? 6.457 -0.888 -1.216 1.00 96.94 705 LEU A O 1
ATOM 5564 N N . SER A 1 706 ? 7.166 0.297 0.541 1.00 96.69 706 SER A N 1
ATOM 5565 C CA . SER A 1 706 ? 8.438 -0.413 0.692 1.00 96.69 706 SER A CA 1
ATOM 5566 C C . SER A 1 706 ? 8.345 -1.499 1.769 1.00 96.69 706 SER A C 1
ATOM 5568 O O . SER A 1 706 ? 7.424 -1.476 2.589 1.00 96.69 706 SER A O 1
ATOM 5570 N N . PRO A 1 707 ? 9.307 -2.428 1.851 1.00 95.50 707 PRO A N 1
ATOM 5571 C CA . PRO A 1 707 ? 9.458 -3.264 3.032 1.00 95.50 707 PRO A CA 1
ATOM 5572 C C . PRO A 1 707 ? 9.666 -2.441 4.326 1.00 95.50 707 PRO A C 1
ATOM 5574 O O . PRO A 1 707 ? 10.168 -1.316 4.280 1.00 95.50 707 PRO A O 1
ATOM 5577 N N . PHE A 1 708 ? 9.311 -2.967 5.501 1.00 90.75 708 PHE A N 1
ATOM 5578 C CA . PHE A 1 708 ? 8.647 -4.263 5.690 1.00 90.75 708 PHE A CA 1
ATOM 5579 C C . PHE A 1 708 ? 7.123 -4.129 5.828 1.00 90.75 708 PHE A C 1
ATOM 5581 O O . PHE A 1 708 ? 6.601 -3.165 6.391 1.00 90.75 708 PHE A O 1
ATOM 5588 N N . GLY A 1 709 ? 6.403 -5.125 5.315 1.00 83.75 709 GLY A N 1
ATOM 5589 C CA . GLY A 1 709 ? 4.981 -5.351 5.580 1.00 83.75 709 GLY A CA 1
ATOM 5590 C C . GLY A 1 709 ? 4.736 -6.222 6.809 1.00 83.75 709 GLY A C 1
ATOM 5591 O O . GLY A 1 709 ? 3.756 -6.030 7.524 1.00 83.75 709 GLY A O 1
ATOM 5592 N N . SER A 1 710 ? 5.642 -7.162 7.079 1.00 82.81 710 SER A N 1
ATOM 5593 C CA . SER A 1 710 ? 5.459 -8.225 8.080 1.00 82.81 710 SER A CA 1
ATOM 5594 C C . SER A 1 710 ? 5.331 -7.755 9.531 1.00 82.81 710 SER A C 1
ATOM 5596 O O . SER A 1 710 ? 4.690 -8.450 10.327 1.00 82.81 710 SER A O 1
ATOM 5598 N N . LYS A 1 711 ? 5.889 -6.587 9.873 1.00 76.62 711 LYS A N 1
ATOM 5599 C CA . LYS A 1 711 ? 5.675 -5.867 11.141 1.00 76.62 711 LYS A CA 1
ATOM 5600 C C . LYS A 1 711 ? 5.791 -4.364 10.917 1.00 76.62 711 LYS A C 1
ATOM 5602 O O . LYS A 1 711 ? 6.605 -3.928 10.110 1.00 76.62 711 LYS A O 1
ATOM 5607 N N . GLU A 1 712 ? 5.014 -3.582 11.655 1.00 71.31 712 GLU A N 1
ATOM 5608 C CA . GLU A 1 712 ? 4.931 -2.127 11.467 1.00 71.31 712 GLU A CA 1
ATOM 5609 C C . GLU A 1 712 ? 6.191 -1.402 11.954 1.00 71.31 712 GLU A C 1
ATOM 5611 O O . GLU A 1 712 ? 6.535 -0.341 11.447 1.00 71.31 712 GLU A O 1
ATOM 5616 N N . GLU A 1 713 ? 6.920 -1.989 12.903 1.00 76.50 713 GLU A N 1
ATOM 5617 C CA . GLU A 1 713 ? 8.137 -1.422 13.493 1.00 76.50 713 GLU A CA 1
ATOM 5618 C C . GLU A 1 713 ? 9.413 -1.863 12.765 1.00 76.50 713 GLU A C 1
ATOM 5620 O O . GLU A 1 713 ? 10.522 -1.523 13.187 1.00 76.50 713 GLU A O 1
ATOM 5625 N N . TRP A 1 714 ? 9.288 -2.678 11.716 1.00 76.88 714 TRP A N 1
ATOM 5626 C CA . TRP A 1 714 ? 10.430 -3.183 10.966 1.00 76.88 714 TRP A CA 1
ATOM 5627 C C . TRP A 1 714 ? 10.767 -2.251 9.810 1.00 76.88 714 TRP A C 1
ATOM 5629 O O . TRP A 1 714 ? 10.011 -2.104 8.851 1.00 76.88 714 TRP A O 1
ATOM 5639 N N . TYR A 1 715 ? 11.962 -1.673 9.885 1.00 81.00 715 TYR A N 1
ATOM 5640 C CA . TYR A 1 715 ? 12.467 -0.732 8.897 1.00 81.00 715 TYR A CA 1
ATOM 5641 C C . TYR A 1 715 ? 13.784 -1.236 8.314 1.00 81.00 715 TYR A C 1
ATOM 5643 O O . TYR A 1 715 ? 14.682 -1.657 9.047 1.00 81.00 715 TYR A O 1
ATOM 5651 N N . ALA A 1 716 ? 13.892 -1.193 6.988 1.00 81.44 716 ALA A N 1
ATOM 5652 C CA . ALA A 1 716 ? 15.148 -1.439 6.296 1.00 81.44 716 ALA A CA 1
ATOM 5653 C C . ALA A 1 716 ? 16.139 -0.286 6.553 1.00 81.44 716 ALA A C 1
ATOM 5655 O O . ALA A 1 716 ? 15.707 0.869 6.633 1.00 81.44 716 ALA A O 1
ATOM 5656 N N . PRO A 1 717 ? 17.458 -0.549 6.623 1.00 78.69 717 PRO A N 1
ATOM 5657 C CA . PRO A 1 717 ? 18.472 0.508 6.649 1.00 78.69 717 PRO A CA 1
ATOM 5658 C C . PRO A 1 717 ? 18.343 1.493 5.476 1.00 78.69 717 PRO A C 1
ATOM 5660 O O . PRO A 1 717 ? 18.632 2.676 5.612 1.00 78.69 717 PRO A O 1
ATOM 5663 N N . GLU A 1 718 ? 17.853 1.023 4.328 1.00 83.31 718 GLU A N 1
ATOM 5664 C CA . GLU A 1 718 ? 17.660 1.810 3.112 1.00 83.31 718 GLU A CA 1
ATOM 5665 C C . GLU A 1 718 ? 16.364 2.641 3.109 1.00 83.31 718 GLU A C 1
ATOM 5667 O O . GLU A 1 718 ? 16.071 3.303 2.114 1.00 83.31 718 GLU A O 1
ATOM 5672 N N . LEU A 1 719 ? 15.580 2.656 4.194 1.00 82.12 719 LEU A N 1
ATOM 5673 C CA . LEU A 1 719 ? 14.264 3.302 4.207 1.00 82.12 719 LEU A CA 1
ATOM 5674 C C . LEU A 1 719 ? 14.307 4.769 3.750 1.00 82.12 719 LEU A C 1
ATOM 5676 O O . LEU A 1 719 ? 13.513 5.159 2.901 1.00 82.12 719 LEU A O 1
ATOM 5680 N N . GLY A 1 720 ? 15.263 5.574 4.228 1.00 78.38 720 GLY A N 1
ATOM 5681 C CA . GLY A 1 720 ? 15.380 6.979 3.808 1.00 78.38 720 GLY A CA 1
ATOM 5682 C C . GLY A 1 720 ? 15.579 7.138 2.291 1.00 78.38 720 GLY A C 1
ATOM 5683 O O . GLY A 1 720 ? 14.959 7.996 1.658 1.00 78.38 720 GLY A O 1
ATOM 5684 N N . LYS A 1 721 ? 16.382 6.254 1.682 1.00 81.81 721 LYS A N 1
ATOM 5685 C CA . LYS A 1 721 ? 16.583 6.176 0.224 1.00 81.81 721 LYS A CA 1
ATOM 5686 C C . LYS A 1 721 ? 15.280 5.822 -0.486 1.00 81.81 721 LYS A C 1
ATOM 5688 O O . LYS A 1 721 ? 14.913 6.471 -1.466 1.00 81.81 721 LYS A O 1
ATOM 5693 N N . TRP A 1 722 ? 14.571 4.813 0.011 1.00 88.75 722 TRP A N 1
ATOM 5694 C CA . TRP A 1 722 ? 13.338 4.342 -0.608 1.00 88.75 722 TRP A CA 1
ATOM 5695 C C . TRP A 1 722 ? 12.197 5.354 -0.510 1.00 88.75 722 TRP A C 1
ATOM 5697 O O . TRP A 1 722 ? 11.509 5.582 -1.506 1.00 88.75 722 TRP A O 1
ATOM 5707 N N . THR A 1 723 ? 12.027 5.998 0.645 1.00 84.81 723 THR A N 1
ATOM 5708 C CA . THR A 1 723 ? 11.040 7.062 0.864 1.00 84.81 723 THR A CA 1
ATOM 5709 C C . THR A 1 723 ? 11.309 8.244 -0.061 1.00 84.81 723 THR A C 1
ATOM 5711 O O . THR A 1 723 ? 10.380 8.772 -0.670 1.00 84.81 723 THR A O 1
ATOM 5714 N N . LYS A 1 724 ? 12.577 8.637 -0.243 1.00 79.56 724 LYS A N 1
ATOM 5715 C CA . LYS A 1 724 ? 12.930 9.741 -1.143 1.00 79.56 724 LYS A CA 1
ATOM 5716 C C . LYS A 1 724 ? 12.661 9.413 -2.613 1.00 79.56 724 LYS A C 1
ATOM 5718 O O . LYS A 1 724 ? 12.123 10.253 -3.332 1.00 79.56 724 LYS A O 1
ATOM 5723 N N . ALA A 1 725 ? 13.003 8.207 -3.063 1.00 87.75 725 ALA A N 1
ATOM 5724 C CA . ALA A 1 725 ? 12.695 7.773 -4.423 1.00 87.75 725 ALA A CA 1
ATOM 5725 C C . ALA A 1 725 ? 11.176 7.711 -4.667 1.00 87.75 725 ALA A C 1
ATOM 5727 O O . ALA A 1 725 ? 10.697 8.209 -5.685 1.00 87.75 725 ALA A O 1
ATOM 5728 N N . ALA A 1 726 ? 10.407 7.196 -3.701 1.00 92.12 726 ALA A N 1
ATOM 5729 C CA . ALA A 1 726 ? 8.947 7.172 -3.763 1.00 92.12 726 ALA A CA 1
ATOM 5730 C C . ALA A 1 726 ? 8.329 8.583 -3.765 1.00 92.12 726 ALA A C 1
ATOM 5732 O O . ALA A 1 726 ? 7.361 8.825 -4.488 1.00 92.12 726 ALA A O 1
ATOM 5733 N N . SER A 1 727 ? 8.909 9.536 -3.024 1.00 87.75 727 SER A N 1
ATOM 5734 C CA . SER A 1 727 ? 8.446 10.927 -3.027 1.00 87.75 727 SER A CA 1
ATOM 5735 C C . SER A 1 727 ? 8.638 11.582 -4.394 1.00 87.75 727 SER A C 1
ATOM 5737 O O . SER A 1 727 ? 7.707 12.196 -4.908 1.00 87.75 727 SER A O 1
ATOM 5739 N N . ILE A 1 728 ? 9.815 11.411 -5.009 1.00 85.88 728 ILE A N 1
ATOM 5740 C CA . ILE A 1 728 ? 10.109 11.937 -6.351 1.00 85.88 728 ILE A CA 1
ATOM 5741 C C . ILE A 1 728 ? 9.170 11.302 -7.378 1.00 85.88 728 ILE A C 1
ATOM 5743 O O . ILE A 1 728 ? 8.592 12.010 -8.200 1.00 85.88 728 ILE A O 1
ATOM 5747 N N . LEU A 1 729 ? 8.979 9.983 -7.298 1.00 92.50 729 LEU A N 1
ATOM 5748 C CA . LEU A 1 729 ? 8.052 9.245 -8.152 1.00 92.50 729 LEU A CA 1
ATOM 5749 C C . LEU A 1 729 ? 6.629 9.829 -8.070 1.00 92.50 729 LEU A C 1
ATOM 5751 O O . LEU A 1 729 ? 6.033 10.143 -9.100 1.00 92.50 729 LEU A O 1
ATOM 5755 N N . SER A 1 730 ? 6.111 10.030 -6.854 1.00 93.19 730 SER A N 1
ATOM 5756 C CA . SER A 1 730 ? 4.780 10.600 -6.599 1.00 93.19 730 SER A CA 1
ATOM 5757 C C . SER A 1 730 ? 4.649 12.042 -7.112 1.00 93.19 730 SER A C 1
ATOM 5759 O O . SER A 1 730 ? 3.675 12.370 -7.789 1.00 93.19 730 SER A O 1
ATOM 5761 N N . GLU A 1 731 ? 5.644 12.900 -6.856 1.00 86.44 731 GLU A N 1
ATOM 5762 C CA . GLU A 1 731 ? 5.666 14.298 -7.317 1.00 86.44 731 GLU A CA 1
ATOM 5763 C C . GLU A 1 731 ? 5.671 14.402 -8.846 1.00 86.44 731 GLU A C 1
ATOM 5765 O O . GLU A 1 731 ? 4.885 15.155 -9.423 1.00 86.44 731 GLU A O 1
ATOM 5770 N N . VAL A 1 732 ? 6.517 13.612 -9.508 1.00 89.81 732 VAL A N 1
ATOM 5771 C CA . VAL A 1 732 ? 6.640 13.604 -10.969 1.00 89.81 732 VAL A CA 1
ATOM 5772 C C . VAL A 1 732 ? 5.363 13.084 -11.624 1.00 89.81 732 VAL A C 1
ATOM 5774 O O . VAL A 1 732 ? 4.891 13.686 -12.588 1.00 89.81 732 VAL A O 1
ATOM 5777 N N . ILE A 1 733 ? 4.752 12.025 -11.083 1.00 91.88 733 ILE A N 1
ATOM 5778 C CA . ILE A 1 733 ? 3.449 11.543 -11.559 1.00 91.88 733 ILE A CA 1
ATOM 5779 C C . ILE A 1 733 ? 2.391 12.643 -11.417 1.00 91.88 733 ILE A C 1
ATOM 5781 O O . ILE A 1 733 ? 1.721 12.970 -12.402 1.00 91.88 733 ILE A O 1
ATOM 5785 N N . ARG A 1 734 ? 2.282 13.259 -10.234 1.00 90.69 734 ARG A N 1
ATOM 5786 C CA . ARG A 1 734 ? 1.312 14.326 -9.952 1.00 90.69 734 ARG A CA 1
ATOM 5787 C C . ARG A 1 734 ? 1.439 15.490 -10.928 1.00 90.69 734 ARG A C 1
ATOM 5789 O O . ARG A 1 734 ? 0.430 16.039 -11.363 1.00 90.69 734 ARG A O 1
ATOM 5796 N N . ASP A 1 735 ? 2.662 15.880 -11.262 1.00 87.88 735 ASP A N 1
ATOM 5797 C CA . ASP A 1 735 ? 2.914 17.050 -12.100 1.00 87.88 735 ASP A CA 1
ATOM 5798 C C . ASP A 1 735 ? 2.935 16.718 -13.608 1.00 87.88 735 ASP A C 1
ATOM 5800 O O . ASP A 1 735 ? 2.943 17.628 -14.437 1.00 87.88 735 ASP A O 1
ATOM 5804 N N . SER A 1 736 ? 2.865 15.434 -13.981 1.00 87.50 736 SER A N 1
ATOM 5805 C CA . SER A 1 736 ? 2.842 14.980 -15.381 1.00 87.50 736 SER A CA 1
ATOM 5806 C C . SER A 1 736 ? 1.476 15.076 -16.067 1.00 87.50 736 SER A C 1
ATOM 5808 O O . SER A 1 736 ? 1.400 14.994 -17.294 1.00 87.50 736 SER A O 1
ATOM 5810 N N . SER A 1 737 ? 0.387 15.227 -15.306 1.00 85.56 737 SER A N 1
ATOM 5811 C CA . SER A 1 737 ? -0.968 15.182 -15.854 1.00 85.56 737 SER A CA 1
ATOM 5812 C C . SER A 1 737 ? -1.961 16.037 -15.062 1.00 85.56 737 SER A C 1
ATOM 5814 O O . SER A 1 737 ? -1.816 16.268 -13.862 1.00 85.56 737 SER A O 1
ATOM 5816 N N . GLU A 1 738 ? -3.032 16.476 -15.728 1.00 80.94 738 GLU A N 1
ATOM 5817 C CA . GLU A 1 738 ? -4.121 17.239 -15.099 1.00 80.94 738 GLU A CA 1
ATOM 5818 C C . GLU A 1 738 ? -4.877 16.447 -14.020 1.00 80.94 738 GLU A C 1
ATOM 5820 O O . GLU A 1 738 ? -5.557 17.045 -13.188 1.00 80.94 738 GLU A O 1
ATOM 5825 N N . ARG A 1 739 ? -4.750 15.111 -13.993 1.00 84.38 739 ARG A N 1
ATOM 5826 C CA . ARG A 1 739 ? -5.365 14.269 -12.954 1.00 84.38 739 ARG A CA 1
ATOM 5827 C C . ARG A 1 739 ? -4.707 14.455 -11.592 1.00 84.38 739 ARG A C 1
ATOM 5829 O O . ARG A 1 739 ? -5.335 14.133 -10.589 1.00 84.38 739 ARG A O 1
ATOM 5836 N N . ARG A 1 740 ? -3.475 14.979 -11.555 1.00 84.12 740 ARG A N 1
ATOM 5837 C CA . ARG A 1 740 ? -2.700 15.218 -10.329 1.00 84.12 740 ARG A CA 1
ATOM 5838 C C . ARG A 1 740 ? -2.660 13.998 -9.405 1.00 84.12 740 ARG A C 1
ATOM 5840 O O . ARG A 1 740 ? -2.706 14.135 -8.181 1.00 84.12 740 ARG A O 1
ATOM 5847 N N . THR A 1 741 ? -2.579 12.809 -10.005 1.00 85.00 741 THR A N 1
ATOM 5848 C CA . THR A 1 741 ? -2.509 11.533 -9.294 1.00 85.00 741 THR A CA 1
ATOM 5849 C C . THR A 1 741 ? -1.381 11.593 -8.272 1.00 85.00 741 THR A C 1
ATOM 5851 O O . THR A 1 741 ? -0.235 11.855 -8.620 1.00 85.00 741 THR A O 1
ATOM 5854 N N . THR A 1 742 ? -1.712 11.396 -7.002 1.00 86.00 742 THR A N 1
ATOM 5855 C CA . THR A 1 742 ? -0.754 11.475 -5.897 1.00 86.00 742 THR A CA 1
ATOM 5856 C C . THR A 1 742 ? -0.737 10.143 -5.174 1.00 86.00 742 THR A C 1
ATOM 5858 O O . THR A 1 742 ? -1.794 9.555 -4.939 1.00 86.00 742 THR A O 1
ATOM 5861 N N . PHE A 1 743 ? 0.463 9.686 -4.834 1.00 89.81 743 PHE A N 1
ATOM 5862 C CA . PHE A 1 743 ? 0.680 8.443 -4.114 1.00 89.81 743 PHE A CA 1
ATOM 5863 C C . PHE A 1 743 ? 1.111 8.713 -2.675 1.00 89.81 743 PHE A C 1
ATOM 5865 O O . PHE A 1 743 ? 1.992 9.547 -2.439 1.00 89.81 743 PHE A O 1
ATOM 5872 N N . THR A 1 744 ? 0.526 7.969 -1.740 1.00 86.44 744 THR A N 1
ATOM 5873 C CA . THR A 1 744 ? 1.008 7.849 -0.358 1.00 86.44 744 THR A CA 1
ATOM 5874 C C . THR A 1 744 ? 2.118 6.802 -0.316 1.00 86.44 744 THR A C 1
ATOM 5876 O O . THR A 1 744 ? 2.031 5.786 -1.000 1.00 86.44 744 THR A O 1
ATOM 5879 N N . PHE A 1 745 ? 3.181 7.013 0.457 1.00 92.19 745 PHE A N 1
ATOM 5880 C CA . PHE A 1 745 ? 4.337 6.116 0.422 1.00 92.19 745 PHE A CA 1
ATOM 5881 C C . PHE A 1 745 ? 4.997 5.909 1.783 1.00 92.19 745 PHE A C 1
ATOM 5883 O O . PHE A 1 745 ? 4.898 6.760 2.666 1.00 92.19 745 PHE A O 1
ATOM 5890 N N . GLY A 1 746 ? 5.674 4.771 1.927 1.00 87.31 746 GLY A N 1
ATOM 5891 C CA . GLY A 1 746 ? 6.401 4.371 3.132 1.00 87.31 746 GLY A CA 1
ATOM 5892 C C . GLY A 1 746 ? 6.411 2.850 3.334 1.00 87.31 746 GLY A C 1
ATOM 5893 O O . GLY A 1 746 ? 5.988 2.114 2.441 1.00 87.31 746 GLY A O 1
ATOM 5894 N N . PRO A 1 747 ? 6.899 2.356 4.484 1.00 87.38 747 PRO A N 1
ATOM 5895 C CA . PRO A 1 747 ? 6.899 0.931 4.808 1.00 87.38 747 PRO A CA 1
ATOM 5896 C C . PRO A 1 747 ? 5.478 0.367 4.828 1.00 87.38 747 PRO A C 1
ATOM 5898 O O . PRO A 1 747 ? 4.610 0.919 5.501 1.00 87.38 747 PRO A O 1
ATOM 5901 N N . SER A 1 748 ? 5.231 -0.750 4.143 1.00 89.00 748 SER A N 1
ATOM 5902 C CA . SER A 1 748 ? 3.888 -1.319 3.977 1.00 89.00 748 SER A CA 1
ATOM 5903 C C . SER A 1 748 ? 3.158 -1.524 5.303 1.00 89.00 748 SER A C 1
ATOM 5905 O O . SER A 1 748 ? 1.974 -1.202 5.385 1.00 89.00 748 SER A O 1
ATOM 5907 N N . GLY A 1 749 ? 3.843 -2.041 6.329 1.00 79.94 749 GLY A N 1
ATOM 5908 C CA . GLY A 1 749 ? 3.238 -2.304 7.634 1.00 79.94 749 GLY A CA 1
ATOM 5909 C C . GLY A 1 749 ? 2.810 -1.018 8.340 1.00 79.94 749 GLY A C 1
ATOM 5910 O O . GLY A 1 749 ? 1.708 -0.944 8.871 1.00 79.94 749 GLY A O 1
ATOM 5911 N N . ALA A 1 750 ? 3.658 0.012 8.299 1.00 76.56 750 ALA A N 1
ATOM 5912 C CA . ALA A 1 750 ? 3.416 1.286 8.973 1.00 76.56 750 ALA A CA 1
ATOM 5913 C C . ALA A 1 750 ? 2.459 2.217 8.207 1.00 76.56 750 ALA A C 1
ATOM 5915 O O . ALA A 1 750 ? 1.740 3.000 8.827 1.00 76.56 750 ALA A O 1
ATOM 5916 N N . THR A 1 751 ? 2.481 2.167 6.872 1.00 78.62 751 THR A N 1
ATOM 5917 C CA . THR A 1 751 ? 1.749 3.087 5.989 1.00 78.62 751 THR A CA 1
ATOM 5918 C C . THR A 1 751 ? 0.361 2.582 5.620 1.00 78.62 751 THR A C 1
ATOM 5920 O O . THR A 1 751 ? -0.535 3.402 5.433 1.00 78.62 751 THR A O 1
ATOM 5923 N N . LEU A 1 752 ? 0.183 1.266 5.474 1.00 76.19 752 LEU A N 1
ATOM 5924 C CA . LEU A 1 752 ? -1.076 0.679 5.026 1.00 76.19 752 LEU A CA 1
ATOM 5925 C C . LEU A 1 752 ? -1.660 -0.255 6.094 1.00 76.19 752 LEU A C 1
ATOM 5927 O O . LEU A 1 752 ? -2.581 0.13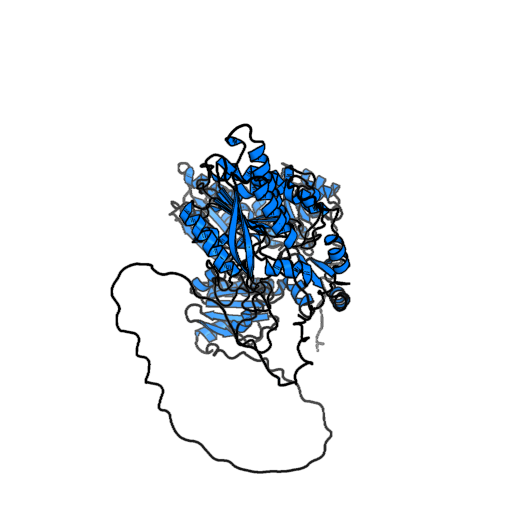3 6.804 1.00 76.19 752 LEU A O 1
ATOM 5931 N N . TYR A 1 753 ? -1.133 -1.475 6.209 1.00 70.38 753 TYR A N 1
ATOM 5932 C CA . TYR A 1 753 ? -1.414 -2.415 7.299 1.00 70.38 753 TYR A CA 1
ATOM 5933 C C . TYR A 1 753 ? -0.391 -3.557 7.273 1.00 70.38 753 TYR A C 1
ATOM 5935 O O . TYR A 1 753 ? 0.264 -3.818 6.258 1.00 70.38 753 TYR A O 1
ATOM 5943 N N . THR A 1 754 ? -0.274 -4.273 8.391 1.00 82.06 754 THR A N 1
ATOM 5944 C CA . THR A 1 754 ? 0.592 -5.454 8.503 1.00 82.06 754 THR A CA 1
ATOM 5945 C C . THR A 1 754 ? 0.231 -6.528 7.463 1.00 82.06 754 THR A C 1
ATOM 5947 O O . THR A 1 754 ? -0.914 -6.967 7.385 1.00 82.06 754 THR A O 1
ATOM 5950 N N . THR A 1 755 ? 1.219 -7.041 6.726 1.00 84.94 755 THR A N 1
ATOM 5951 C CA . THR A 1 755 ? 1.076 -8.158 5.774 1.00 84.94 755 THR A CA 1
ATOM 5952 C C . THR A 1 755 ? 2.224 -9.155 5.905 1.00 84.94 755 THR A C 1
ATOM 5954 O O . THR A 1 755 ? 3.387 -8.779 5.858 1.00 84.94 755 THR A O 1
ATOM 5957 N N . THR A 1 756 ? 1.931 -10.447 6.065 1.00 91.75 756 THR A N 1
ATOM 5958 C CA . THR A 1 756 ? 2.964 -11.494 6.186 1.00 91.75 756 THR A CA 1
ATOM 5959 C C . THR A 1 756 ? 3.080 -12.326 4.917 1.00 91.75 756 THR A C 1
ATOM 5961 O O . THR A 1 756 ? 2.093 -12.536 4.217 1.00 91.75 756 THR A O 1
ATOM 5964 N N . GLY A 1 757 ? 4.291 -12.804 4.613 1.00 96.25 757 GLY A N 1
ATOM 5965 C CA . GLY A 1 757 ? 4.553 -13.604 3.413 1.00 96.25 757 GLY A CA 1
ATOM 5966 C C . GLY A 1 757 ? 4.340 -12.837 2.105 1.00 96.25 757 GLY A C 1
ATOM 5967 O O . GLY A 1 757 ? 3.860 -13.432 1.140 1.00 96.25 757 GLY A O 1
ATOM 5968 N N . ALA A 1 758 ? 4.654 -11.538 2.085 1.00 97.19 758 ALA A N 1
ATOM 5969 C CA . ALA A 1 758 ? 4.505 -10.664 0.924 1.00 97.19 758 ALA A CA 1
ATOM 5970 C C . ALA A 1 758 ? 5.742 -10.686 0.004 1.00 97.19 758 ALA A C 1
ATOM 5972 O O . ALA A 1 758 ? 6.874 -10.876 0.463 1.00 97.19 758 ALA A O 1
ATOM 5973 N N . ALA A 1 759 ? 5.540 -10.464 -1.299 1.00 98.19 759 ALA A N 1
ATOM 5974 C CA . ALA A 1 759 ? 6.606 -10.519 -2.297 1.00 98.19 759 ALA A CA 1
ATOM 5975 C C . ALA A 1 759 ? 7.691 -9.448 -2.085 1.00 98.19 759 ALA A C 1
ATOM 5977 O O . ALA A 1 759 ? 8.864 -9.822 -2.113 1.00 98.19 759 ALA A O 1
ATOM 5978 N N . PRO A 1 760 ? 7.379 -8.158 -1.825 1.00 98.06 760 PRO A N 1
ATOM 5979 C CA . PRO A 1 760 ? 8.422 -7.143 -1.666 1.00 98.06 760 PRO A CA 1
ATOM 5980 C C . PRO A 1 760 ? 9.364 -7.424 -0.494 1.00 98.06 760 PRO A C 1
ATOM 5982 O O . PRO A 1 760 ? 10.578 -7.265 -0.641 1.00 98.06 760 PRO A O 1
ATOM 5985 N N . ASP A 1 761 ? 8.824 -7.892 0.638 1.00 97.81 761 ASP A N 1
ATOM 5986 C CA . ASP A 1 761 ? 9.604 -8.300 1.811 1.00 97.81 761 ASP A CA 1
ATOM 5987 C C . ASP A 1 761 ? 10.558 -9.452 1.450 1.00 97.81 761 ASP A C 1
ATOM 5989 O O . ASP A 1 761 ? 11.746 -9.415 1.775 1.00 97.81 761 ASP A O 1
ATOM 5993 N N . HIS A 1 762 ? 10.057 -10.460 0.728 1.00 98.50 762 HIS A N 1
ATOM 5994 C CA . HIS A 1 762 ? 10.837 -11.626 0.308 1.00 98.50 762 HIS A CA 1
ATOM 5995 C C . HIS A 1 762 ? 11.905 -11.289 -0.733 1.00 98.50 762 HIS A C 1
ATOM 5997 O O . HIS A 1 762 ? 13.055 -11.708 -0.603 1.00 98.50 762 HIS A O 1
ATOM 6003 N N . VAL A 1 763 ? 11.560 -10.534 -1.775 1.00 98.62 763 VAL A N 1
ATOM 6004 C CA . VAL A 1 763 ? 12.499 -10.188 -2.850 1.00 98.62 763 VAL A CA 1
ATOM 6005 C C . VAL A 1 763 ? 13.580 -9.226 -2.347 1.00 98.62 763 VAL A C 1
ATOM 6007 O O . VAL A 1 763 ? 14.720 -9.316 -2.797 1.00 98.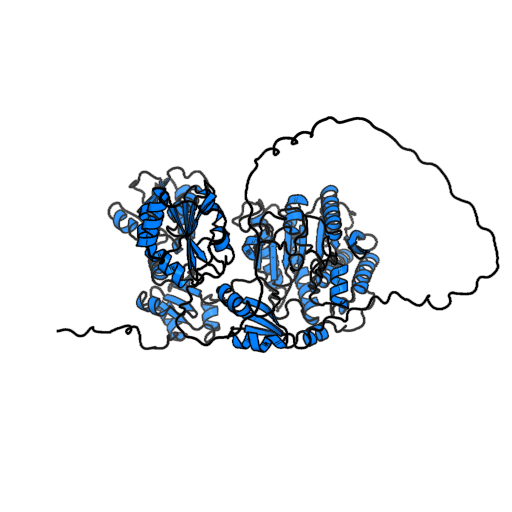62 763 VAL A O 1
ATOM 6010 N N . TYR A 1 764 ? 13.287 -8.391 -1.348 1.00 98.19 764 TYR A N 1
ATOM 6011 C CA . TYR A 1 764 ? 14.318 -7.647 -0.624 1.00 98.19 764 TYR A CA 1
ATOM 6012 C C . TYR A 1 764 ? 15.199 -8.582 0.221 1.00 98.19 764 TYR A C 1
ATOM 6014 O O . TYR A 1 764 ? 16.389 -8.726 -0.051 1.00 98.19 764 TYR A O 1
ATOM 6022 N N . ALA A 1 765 ? 14.624 -9.280 1.205 1.00 97.00 765 ALA A N 1
ATOM 6023 C CA . ALA A 1 765 ? 15.408 -9.979 2.225 1.00 97.00 765 ALA A CA 1
ATOM 6024 C C . ALA A 1 765 ? 16.090 -11.270 1.736 1.00 97.00 765 ALA A C 1
ATOM 6026 O O . ALA A 1 765 ? 17.176 -11.620 2.197 1.00 97.00 765 ALA A O 1
ATOM 6027 N N . ILE A 1 766 ? 15.457 -12.000 0.816 1.00 97.19 766 ILE A N 1
ATOM 6028 C CA . ILE A 1 766 ? 15.958 -13.266 0.257 1.00 97.19 766 ILE A CA 1
ATOM 6029 C C . ILE A 1 766 ? 16.430 -13.076 -1.187 1.00 97.19 766 ILE A C 1
ATOM 6031 O O . ILE A 1 766 ? 17.455 -13.643 -1.585 1.00 97.19 766 ILE A O 1
ATOM 6035 N N . GLY A 1 767 ? 15.687 -12.297 -1.976 1.00 97.38 767 GLY A N 1
ATOM 6036 C CA . GLY A 1 767 ? 16.040 -11.965 -3.357 1.00 97.38 767 GLY A CA 1
ATOM 6037 C C . GLY A 1 767 ? 17.204 -10.977 -3.474 1.00 97.38 767 GLY A C 1
ATOM 6038 O O . GLY A 1 767 ? 17.829 -10.933 -4.528 1.00 97.38 767 GLY A O 1
ATOM 6039 N N . GLY A 1 768 ? 17.548 -10.253 -2.403 1.00 97.19 768 GLY A N 1
ATOM 6040 C CA . GLY A 1 768 ? 18.678 -9.325 -2.372 1.00 97.19 768 GLY A CA 1
ATOM 6041 C C . GLY A 1 768 ? 18.490 -8.099 -3.265 1.00 97.19 768 GLY A C 1
ATOM 6042 O O . GLY A 1 768 ? 19.468 -7.633 -3.840 1.00 97.19 768 GLY A O 1
ATOM 6043 N N . ALA A 1 769 ? 17.252 -7.629 -3.445 1.00 98.19 769 ALA A N 1
ATOM 6044 C CA . ALA A 1 769 ? 16.974 -6.450 -4.259 1.00 98.19 769 ALA A CA 1
ATOM 6045 C C . ALA A 1 769 ? 17.429 -5.142 -3.583 1.00 98.19 769 ALA A C 1
ATOM 6047 O O . ALA A 1 769 ? 17.094 -4.916 -2.424 1.00 98.19 769 ALA A O 1
ATOM 6048 N N . ASP A 1 770 ? 18.107 -4.242 -4.309 1.00 96.00 770 ASP A N 1
ATOM 6049 C CA . ASP A 1 770 ? 18.508 -2.919 -3.774 1.00 96.00 770 ASP A CA 1
ATOM 6050 C C . ASP A 1 770 ? 17.296 -2.003 -3.491 1.00 96.00 770 ASP A C 1
ATOM 6052 O O . ASP A 1 770 ? 17.316 -1.159 -2.590 1.00 96.00 770 ASP A O 1
ATOM 6056 N N . PHE A 1 771 ? 16.248 -2.135 -4.305 1.00 97.50 771 PHE A N 1
ATOM 6057 C CA . PHE A 1 771 ? 14.954 -1.480 -4.150 1.00 97.50 771 PHE A CA 1
ATOM 6058 C C . PHE A 1 771 ? 13.844 -2.510 -4.314 1.00 97.50 771 PHE A C 1
ATOM 6060 O O . PHE A 1 771 ? 13.877 -3.334 -5.229 1.00 97.50 771 PHE A O 1
ATOM 6067 N N . SER A 1 772 ? 12.834 -2.432 -3.457 1.00 98.25 772 SER A N 1
ATOM 6068 C CA . SER A 1 772 ? 11.680 -3.321 -3.493 1.00 98.25 772 SER A CA 1
ATOM 6069 C C . SER A 1 772 ? 10.434 -2.525 -3.136 1.00 98.25 772 SER A C 1
ATOM 6071 O O . SER A 1 772 ? 10.419 -1.850 -2.106 1.00 98.25 772 SER A O 1
ATOM 6073 N N . TYR A 1 773 ? 9.410 -2.577 -3.986 1.00 98.69 773 TYR A N 1
ATOM 6074 C CA . TYR A 1 773 ? 8.155 -1.866 -3.768 1.00 98.69 773 TYR A CA 1
ATOM 6075 C C . TYR A 1 773 ? 6.939 -2.719 -4.120 1.00 98.69 773 TYR A C 1
ATOM 6077 O O . TYR A 1 773 ? 6.960 -3.488 -5.077 1.00 98.69 773 TYR A O 1
ATOM 6085 N N . THR A 1 774 ? 5.841 -2.499 -3.408 1.00 98.75 774 THR A N 1
ATOM 6086 C CA . THR A 1 774 ? 4.490 -2.669 -3.946 1.00 98.75 774 THR A CA 1
ATOM 6087 C C . THR A 1 774 ? 4.005 -1.317 -4.453 1.00 98.75 774 THR A C 1
ATOM 6089 O O . THR A 1 774 ? 4.118 -0.319 -3.744 1.00 98.75 774 THR A O 1
ATOM 6092 N N . ILE A 1 775 ? 3.443 -1.267 -5.660 1.00 98.75 775 ILE A N 1
ATOM 6093 C CA . ILE A 1 775 ? 2.726 -0.080 -6.143 1.00 98.75 775 ILE A CA 1
ATOM 6094 C C . ILE A 1 775 ? 1.249 -0.428 -6.288 1.00 98.75 775 ILE A C 1
ATOM 6096 O O . ILE A 1 775 ? 0.888 -1.231 -7.143 1.00 98.75 775 ILE A O 1
ATOM 6100 N N . GLU A 1 776 ? 0.405 0.210 -5.481 1.00 97.94 776 GLU A N 1
ATOM 6101 C CA . GLU A 1 776 ? -1.054 0.149 -5.585 1.00 97.94 776 GLU A CA 1
ATOM 6102 C C . GLU A 1 776 ? -1.514 1.225 -6.568 1.00 97.94 776 GLU A C 1
ATOM 6104 O O . GLU A 1 776 ? -1.490 2.412 -6.256 1.00 97.94 776 GLU A O 1
ATOM 6109 N N . LEU A 1 777 ? -1.898 0.825 -7.775 1.00 98.44 777 LEU A N 1
ATOM 6110 C CA . LEU A 1 777 ? -2.331 1.704 -8.860 1.00 98.44 777 LEU A CA 1
ATOM 6111 C C . LEU A 1 777 ? -3.670 2.408 -8.556 1.00 98.44 777 LEU A C 1
ATOM 6113 O O . LEU A 1 777 ? -4.301 2.140 -7.529 1.00 98.44 777 LEU A O 1
ATOM 6117 N N . PRO A 1 778 ? -4.118 3.326 -9.438 1.00 91.62 778 PRO A N 1
ATOM 6118 C CA . PRO A 1 778 ? -5.416 3.955 -9.297 1.00 91.62 778 PRO A CA 1
ATOM 6119 C C . PRO A 1 778 ? -6.580 2.960 -9.195 1.00 91.62 778 PRO A C 1
ATOM 6121 O O . PRO A 1 778 ? -6.520 1.846 -9.712 1.00 91.62 778 PRO A O 1
ATOM 6124 N N . ASP A 1 779 ? -7.683 3.379 -8.593 1.00 88.81 779 ASP A N 1
ATOM 6125 C CA . ASP A 1 779 ? -7.918 4.713 -8.018 1.00 88.81 779 ASP A CA 1
ATOM 6126 C C . ASP A 1 779 ? -7.836 4.710 -6.483 1.00 88.81 779 ASP A C 1
ATOM 6128 O O . ASP A 1 779 ? -7.198 3.850 -5.887 1.00 88.81 779 ASP A O 1
ATOM 6132 N N . THR A 1 780 ? -8.434 5.698 -5.820 1.00 83.44 780 THR A N 1
ATOM 6133 C CA . THR A 1 780 ? -8.589 5.722 -4.357 1.00 83.44 780 THR A CA 1
ATOM 6134 C C . THR A 1 780 ? -9.965 5.204 -3.930 1.00 83.44 780 THR A C 1
ATOM 6136 O O . THR A 1 780 ? -10.434 5.539 -2.843 1.00 83.44 780 THR A O 1
ATOM 6139 N N . GLY A 1 781 ? -10.613 4.401 -4.786 1.00 78.44 781 GLY A N 1
ATOM 6140 C CA . GLY A 1 781 ? -11.886 3.703 -4.602 1.00 78.44 781 GLY A CA 1
ATOM 6141 C C . GLY A 1 781 ? -13.148 4.479 -4.984 1.00 78.44 781 GLY A C 1
ATOM 6142 O O . GLY A 1 781 ? -14.171 4.323 -4.331 1.00 78.44 781 GLY A O 1
ATOM 6143 N N . ASP A 1 782 ? -13.118 5.313 -6.027 1.00 81.31 782 ASP A N 1
ATOM 6144 C CA . ASP A 1 782 ? -14.360 5.699 -6.723 1.00 81.31 782 ASP A CA 1
ATOM 6145 C C . ASP A 1 782 ? -14.886 4.533 -7.584 1.00 81.31 782 ASP A C 1
ATOM 6147 O O . ASP A 1 782 ? -16.094 4.351 -7.717 1.00 81.31 782 ASP A O 1
ATOM 6151 N N . TYR A 1 783 ? -13.967 3.731 -8.121 1.00 88.44 783 TYR A N 1
ATOM 6152 C CA . TYR A 1 783 ? -14.195 2.553 -8.957 1.00 88.44 783 TYR A CA 1
ATOM 6153 C C . TYR A 1 783 ? -13.556 1.287 -8.370 1.00 88.44 783 TYR A C 1
ATOM 6155 O O . TYR A 1 783 ? -13.986 0.166 -8.653 1.00 88.44 783 TYR A O 1
ATOM 6163 N N . GLY A 1 784 ? -12.495 1.445 -7.575 1.00 89.62 784 GLY A N 1
ATOM 6164 C CA . GLY A 1 784 ? -11.770 0.336 -6.976 1.00 89.62 784 GLY A CA 1
ATOM 6165 C C . GLY A 1 784 ? -11.244 -0.633 -8.033 1.00 89.62 784 GLY A C 1
ATOM 6166 O O . GLY A 1 784 ? -10.524 -0.248 -8.953 1.00 89.62 784 GLY A O 1
ATOM 6167 N N . PHE A 1 785 ? -11.630 -1.906 -7.930 1.00 94.19 785 PHE A N 1
ATOM 6168 C CA . PHE A 1 785 ? -11.192 -2.934 -8.879 1.00 94.19 785 PHE A CA 1
ATOM 6169 C C . PHE A 1 785 ? -11.874 -2.856 -10.253 1.00 94.19 785 PHE A C 1
ATOM 6171 O O . PHE A 1 785 ? -11.402 -3.533 -11.167 1.00 94.19 785 PHE A O 1
ATOM 6178 N N . ILE A 1 786 ? -12.965 -2.091 -10.403 1.00 96.12 786 ILE A N 1
ATOM 6179 C CA . ILE A 1 786 ? -13.757 -1.975 -11.643 1.00 96.12 786 ILE A CA 1
ATOM 6180 C C . ILE A 1 786 ? -13.443 -0.641 -12.338 1.00 96.12 786 ILE A C 1
ATOM 6182 O O . ILE A 1 786 ? -14.321 0.187 -12.601 1.00 96.12 786 ILE A O 1
ATOM 6186 N N . LEU A 1 787 ? -12.152 -0.383 -12.555 1.00 95.25 787 LEU A N 1
ATOM 6187 C CA . LEU A 1 787 ? -11.661 0.882 -13.093 1.00 95.25 787 LEU A CA 1
ATOM 6188 C C . LEU A 1 787 ? -12.094 1.042 -14.567 1.00 95.25 787 LEU A C 1
ATOM 6190 O O . LEU A 1 787 ? -11.827 0.158 -15.375 1.00 95.25 787 LEU A O 1
ATOM 6194 N N . PRO A 1 788 ? -12.721 2.159 -14.980 1.00 94.19 788 PRO A N 1
ATOM 6195 C CA . PRO A 1 788 ? -13.207 2.305 -16.348 1.00 94.19 788 PRO A CA 1
ATOM 6196 C C . PRO A 1 788 ? -12.081 2.244 -17.393 1.00 94.19 788 PRO A C 1
ATOM 6198 O O . PRO A 1 788 ? -11.017 2.834 -17.170 1.00 94.19 788 PRO A O 1
ATOM 6201 N N . PRO A 1 789 ? -12.315 1.631 -18.570 1.00 93.94 789 PRO A N 1
ATOM 6202 C CA . PRO A 1 789 ? -11.330 1.540 -19.647 1.00 93.94 789 PRO A CA 1
ATOM 6203 C C . PRO A 1 789 ? -10.655 2.860 -20.040 1.00 93.94 789 PRO A C 1
ATOM 6205 O O . PRO A 1 789 ? -9.465 2.889 -20.345 1.00 93.94 789 PRO A O 1
ATOM 6208 N N . GLU A 1 790 ? -11.369 3.984 -19.972 1.00 92.44 790 GLU A N 1
ATOM 6209 C CA . GLU A 1 790 ? -10.838 5.317 -20.288 1.00 92.44 790 GLU A CA 1
ATOM 6210 C C . GLU A 1 790 ? -9.725 5.774 -19.340 1.00 92.44 790 GLU A C 1
ATOM 6212 O O . GLU A 1 790 ? -8.988 6.711 -19.651 1.00 92.44 790 GLU A O 1
ATOM 6217 N N . ARG A 1 791 ? -9.599 5.143 -18.168 1.00 93.62 791 ARG A N 1
ATOM 6218 C CA . ARG A 1 791 ? -8.557 5.442 -17.183 1.00 93.62 791 ARG A CA 1
ATOM 6219 C C . ARG A 1 791 ? -7.276 4.644 -17.415 1.00 93.62 791 ARG A C 1
ATOM 6221 O O . ARG A 1 791 ? -6.239 5.061 -16.904 1.00 93.62 791 ARG A O 1
ATOM 6228 N N . ILE A 1 792 ? -7.320 3.562 -18.202 1.00 95.75 792 ILE A N 1
ATOM 6229 C CA . ILE A 1 792 ? -6.176 2.663 -18.426 1.00 95.75 792 ILE A CA 1
ATOM 6230 C C . ILE A 1 792 ? -4.978 3.438 -18.970 1.00 95.75 792 ILE A C 1
ATOM 6232 O O . ILE A 1 792 ? -3.905 3.438 -18.368 1.00 95.75 792 ILE A O 1
ATOM 6236 N N . ARG A 1 793 ? -5.170 4.129 -20.098 1.00 93.88 793 ARG A N 1
ATOM 6237 C CA . ARG A 1 793 ? -4.089 4.838 -20.786 1.00 93.88 793 ARG A CA 1
ATOM 6238 C C . ARG A 1 793 ? -3.457 5.918 -19.916 1.00 93.88 793 ARG A C 1
ATOM 6240 O O . ARG A 1 793 ? -2.239 5.975 -19.807 1.00 93.88 793 ARG A O 1
ATOM 6247 N N . GLY A 1 794 ? -4.283 6.722 -19.248 1.00 95.25 794 GLY A N 1
ATOM 6248 C CA . GLY A 1 794 ? -3.789 7.762 -18.353 1.00 95.25 794 GLY A CA 1
ATOM 6249 C C . GLY A 1 794 ? -2.961 7.195 -17.194 1.00 95.25 794 GLY A C 1
ATOM 6250 O O . GLY A 1 794 ? -1.892 7.728 -16.892 1.00 95.25 794 GLY A O 1
ATOM 6251 N N . ALA A 1 795 ? -3.424 6.115 -16.560 1.00 96.31 795 ALA A N 1
ATOM 6252 C CA . ALA A 1 795 ? -2.679 5.463 -15.485 1.00 96.31 795 ALA A CA 1
ATOM 6253 C C . ALA A 1 795 ? -1.333 4.913 -15.985 1.00 96.31 795 ALA A C 1
ATOM 6255 O O . ALA A 1 795 ? -0.309 5.090 -15.331 1.00 96.31 795 ALA A O 1
ATOM 6256 N N . ALA A 1 796 ? -1.318 4.298 -17.168 1.00 97.75 796 ALA A N 1
ATOM 6257 C CA . ALA A 1 796 ? -0.112 3.743 -17.768 1.00 97.75 796 ALA A CA 1
ATOM 6258 C C . ALA A 1 796 ? 0.917 4.817 -18.175 1.00 97.75 796 ALA A C 1
ATOM 6260 O O . ALA A 1 796 ? 2.107 4.672 -17.892 1.00 97.75 796 ALA A O 1
ATOM 6261 N N . GLU A 1 797 ? 0.465 5.913 -18.792 1.00 97.19 797 GLU A N 1
ATOM 6262 C CA . GLU A 1 797 ? 1.311 7.046 -19.192 1.00 97.19 797 GLU A CA 1
ATOM 6263 C C . GLU A 1 797 ? 1.949 7.739 -17.980 1.00 97.19 797 GLU A C 1
ATOM 6265 O O . GLU A 1 797 ? 3.150 8.008 -17.986 1.00 97.19 797 GLU A O 1
ATOM 6270 N N . GLU A 1 798 ? 1.177 7.969 -16.916 1.00 96.56 798 GLU A N 1
ATOM 6271 C CA . GLU A 1 798 ? 1.695 8.526 -15.662 1.00 96.56 798 GLU A CA 1
ATOM 6272 C C . GLU A 1 798 ? 2.760 7.631 -15.037 1.00 96.56 798 GLU A C 1
ATOM 6274 O O . GLU A 1 798 ? 3.829 8.110 -14.660 1.00 96.56 798 GLU A O 1
ATOM 6279 N N . GLN A 1 799 ? 2.504 6.322 -14.970 1.00 97.88 799 GLN A N 1
ATOM 6280 C CA . GLN A 1 799 ? 3.481 5.387 -14.422 1.00 97.88 799 GLN A CA 1
ATOM 6281 C C . GLN A 1 799 ? 4.758 5.343 -15.254 1.00 97.88 799 GLN A C 1
ATOM 6283 O O . GLN A 1 799 ? 5.838 5.271 -14.681 1.00 97.88 799 GLN A O 1
ATOM 6288 N N . TRP A 1 800 ? 4.682 5.459 -16.581 1.00 98.06 800 TRP A N 1
ATOM 6289 C CA . TRP A 1 800 ? 5.886 5.557 -17.406 1.00 98.06 800 TRP A CA 1
ATOM 6290 C C . TRP A 1 800 ? 6.736 6.788 -17.067 1.00 98.06 800 TRP A C 1
ATOM 6292 O O . TRP A 1 800 ? 7.958 6.675 -16.928 1.00 98.06 800 TRP A O 1
ATOM 6302 N N . VAL A 1 801 ? 6.101 7.951 -16.892 1.00 97.44 801 VAL A N 1
ATOM 6303 C CA . VAL A 1 801 ? 6.785 9.191 -16.487 1.00 97.44 801 VAL A CA 1
ATOM 6304 C C . VAL A 1 801 ? 7.439 9.017 -15.118 1.00 97.44 801 VAL A C 1
ATOM 6306 O O . VAL A 1 801 ? 8.609 9.355 -14.938 1.00 97.44 801 VAL A O 1
ATOM 6309 N N . GLY A 1 802 ? 6.720 8.400 -14.184 1.00 96.06 802 GLY A N 1
ATOM 6310 C CA . GLY A 1 802 ? 7.241 8.063 -12.872 1.00 96.06 802 GLY A CA 1
ATOM 6311 C C . GLY A 1 802 ? 8.449 7.119 -12.909 1.00 96.06 802 GLY A C 1
ATOM 6312 O O . GLY A 1 802 ? 9.506 7.438 -12.368 1.00 96.06 802 GLY A O 1
ATOM 6313 N N . GLN A 1 803 ? 8.330 5.971 -13.579 1.00 97.69 803 GLN A N 1
ATOM 6314 C CA . GLN A 1 803 ? 9.417 4.990 -13.688 1.00 97.69 803 GLN A CA 1
ATOM 6315 C C . GLN A 1 803 ? 10.653 5.589 -14.374 1.00 97.69 803 GLN A C 1
ATOM 6317 O O . GLN A 1 803 ? 11.777 5.358 -13.935 1.00 97.69 803 GLN A O 1
ATOM 6322 N N . SER A 1 804 ? 10.455 6.444 -15.381 1.00 94.94 804 SER A N 1
ATOM 6323 C CA . SER A 1 804 ? 11.546 7.165 -16.048 1.00 94.94 804 SER A CA 1
ATOM 6324 C C . SER A 1 804 ? 12.317 8.096 -15.105 1.00 94.94 804 SER A C 1
ATOM 6326 O O . S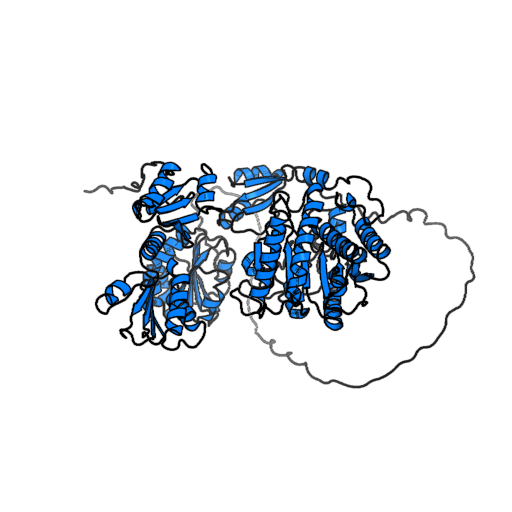ER A 1 804 ? 13.513 8.298 -15.304 1.00 94.94 804 SER A O 1
ATOM 6328 N N . ALA A 1 805 ? 11.661 8.644 -14.076 1.00 93.12 805 ALA A N 1
ATOM 6329 C CA . ALA A 1 805 ? 12.309 9.421 -13.020 1.00 93.12 805 ALA A CA 1
ATOM 6330 C C . ALA A 1 805 ? 12.940 8.542 -11.928 1.00 93.12 805 ALA A C 1
ATOM 6332 O O . ALA A 1 805 ? 13.894 8.973 -11.287 1.00 93.12 805 ALA A O 1
ATOM 6333 N N . LEU A 1 806 ? 12.445 7.316 -11.730 1.00 95.06 806 LEU A N 1
ATOM 6334 C CA . LEU A 1 806 ? 12.990 6.359 -10.766 1.00 95.06 806 LEU A CA 1
ATOM 6335 C C . LEU A 1 806 ? 14.309 5.737 -11.240 1.00 95.06 806 LEU A C 1
ATOM 6337 O O . LEU A 1 806 ? 15.235 5.615 -10.443 1.00 95.06 806 LEU A O 1
ATOM 6341 N N . PHE A 1 807 ? 14.422 5.349 -12.515 1.00 94.38 807 PHE A N 1
ATOM 6342 C CA . PHE A 1 807 ? 15.597 4.620 -13.016 1.00 94.38 807 PHE A CA 1
ATOM 6343 C C . PHE A 1 807 ? 16.947 5.323 -12.783 1.00 94.38 807 PHE A C 1
ATOM 6345 O O . PHE A 1 807 ? 17.866 4.640 -12.331 1.00 94.38 807 PHE A O 1
ATOM 6352 N N . PRO A 1 808 ? 17.098 6.650 -12.989 1.00 90.25 808 PRO A N 1
ATOM 6353 C CA . PRO A 1 808 ? 18.337 7.348 -12.642 1.00 90.25 808 PRO A CA 1
ATOM 6354 C C . PRO A 1 808 ? 18.720 7.220 -11.162 1.00 90.25 808 PRO A C 1
ATOM 6356 O O . PRO A 1 808 ? 19.902 7.126 -10.841 1.00 90.25 808 PRO A O 1
ATOM 6359 N N . LEU A 1 809 ? 17.730 7.190 -10.263 1.00 90.62 809 LEU A N 1
ATOM 6360 C CA . LEU A 1 809 ? 17.942 7.174 -8.812 1.00 90.62 809 LEU A CA 1
ATOM 6361 C C . LEU A 1 809 ? 18.466 5.828 -8.307 1.00 90.62 809 LEU A C 1
ATOM 6363 O O . LEU A 1 809 ? 18.988 5.749 -7.194 1.00 90.62 809 LEU A O 1
ATOM 6367 N N . LEU A 1 810 ? 18.330 4.760 -9.099 1.00 91.50 810 LEU A N 1
ATOM 6368 C CA . LEU A 1 810 ? 18.713 3.418 -8.673 1.00 91.50 810 LEU A CA 1
ATOM 6369 C C . LEU A 1 810 ? 20.228 3.309 -8.411 1.00 91.50 810 LEU A C 1
ATOM 6371 O O . LEU A 1 810 ? 20.636 2.601 -7.485 1.00 91.50 810 LEU A O 1
ATOM 6375 N N . ASP A 1 811 ? 21.053 4.042 -9.164 1.00 86.19 811 ASP A N 1
ATOM 6376 C CA . ASP A 1 811 ? 22.521 4.036 -9.050 1.00 86.19 811 ASP A CA 1
ATOM 6377 C C . ASP A 1 811 ? 23.110 5.284 -8.371 1.00 86.19 811 ASP A C 1
ATOM 6379 O O . ASP A 1 811 ? 24.332 5.415 -8.261 1.00 86.19 811 ASP A O 1
ATOM 6383 N N . GLU A 1 812 ? 22.277 6.206 -7.885 1.00 79.00 812 GLU A N 1
ATOM 6384 C CA . GLU A 1 812 ? 22.772 7.403 -7.206 1.00 79.00 812 GLU A CA 1
ATOM 6385 C C . GLU A 1 812 ? 23.423 7.070 -5.851 1.00 79.00 812 GLU A C 1
ATOM 6387 O O . GLU A 1 812 ? 22.825 6.477 -4.955 1.00 79.00 812 GLU A O 1
ATOM 6392 N N . VAL A 1 813 ? 24.675 7.512 -5.688 1.00 62.09 813 VAL A N 1
ATOM 6393 C CA . VAL A 1 813 ? 25.507 7.260 -4.495 1.00 62.09 813 VAL A CA 1
ATOM 6394 C C . VAL A 1 813 ? 25.184 8.219 -3.339 1.00 62.09 813 VAL A C 1
ATOM 6396 O O . VAL A 1 813 ? 25.577 7.966 -2.207 1.00 62.09 813 VAL A O 1
ATOM 6399 N N . PHE A 1 814 ? 24.449 9.312 -3.590 1.00 53.59 814 PHE A N 1
ATOM 6400 C CA . PHE A 1 814 ? 24.047 10.266 -2.541 1.00 53.59 814 PHE A CA 1
ATOM 6401 C C . PHE A 1 814 ? 23.079 9.650 -1.511 1.00 53.59 814 PHE A C 1
ATOM 6403 O O . PHE A 1 814 ? 22.883 10.197 -0.431 1.00 53.59 814 PHE A O 1
ATOM 6410 N N . PHE A 1 815 ? 22.507 8.487 -1.821 1.00 56.94 815 PHE A N 1
ATOM 6411 C CA . PHE A 1 815 ? 21.698 7.693 -0.910 1.00 56.94 815 PHE A CA 1
ATOM 6412 C C . PHE A 1 815 ? 22.581 6.774 -0.050 1.00 56.94 815 PHE A C 1
ATOM 6414 O O . PHE A 1 815 ? 22.630 5.566 -0.275 1.00 56.94 815 PHE A O 1
ATOM 6421 N N . ASP A 1 816 ? 23.289 7.323 0.936 1.00 49.50 816 ASP A N 1
ATOM 6422 C CA . ASP A 1 816 ? 24.178 6.551 1.825 1.00 49.50 816 ASP A CA 1
ATOM 6423 C C . ASP A 1 816 ? 23.437 5.722 2.897 1.00 49.50 816 ASP A C 1
ATOM 6425 O O . ASP A 1 816 ? 24.068 5.100 3.750 1.00 49.50 816 ASP A O 1
ATOM 6429 N N . GLY A 1 817 ? 22.099 5.702 2.862 1.00 48.22 817 GLY A N 1
ATOM 6430 C CA . GLY A 1 817 ? 21.261 5.064 3.882 1.00 48.22 817 GLY A CA 1
ATOM 6431 C C . GLY A 1 817 ? 21.210 5.839 5.206 1.00 48.22 817 GLY A C 1
ATOM 6432 O O . GLY A 1 817 ? 20.520 5.421 6.130 1.00 48.22 817 GLY A O 1
ATOM 6433 N N . ILE A 1 818 ? 21.891 6.986 5.306 1.00 41.75 818 ILE A N 1
ATOM 6434 C CA . ILE A 1 818 ? 21.937 7.857 6.484 1.00 41.75 818 ILE A CA 1
ATOM 6435 C C . ILE A 1 818 ? 21.083 9.096 6.185 1.00 41.75 818 ILE A C 1
ATOM 6437 O O . ILE A 1 818 ? 21.560 10.214 6.015 1.00 41.75 818 ILE A O 1
ATOM 6441 N N . GLY A 1 819 ? 19.772 8.893 6.106 1.00 40.94 819 GLY A N 1
ATOM 6442 C CA . GLY A 1 819 ? 18.790 9.973 6.022 1.00 40.94 819 GLY A CA 1
ATOM 6443 C C . GLY A 1 819 ? 17.705 9.771 7.074 1.00 40.94 819 GLY A C 1
ATOM 6444 O O . GLY A 1 819 ? 17.409 8.621 7.402 1.00 40.94 819 GLY A O 1
ATOM 6445 N N . PRO A 1 820 ? 17.112 10.842 7.633 1.00 34.69 820 PRO A N 1
ATOM 6446 C CA . PRO A 1 820 ? 15.939 10.683 8.480 1.00 34.69 820 PRO A CA 1
ATOM 6447 C C . PRO A 1 820 ? 14.830 10.017 7.652 1.00 34.69 820 PRO A C 1
ATOM 6449 O O . PRO A 1 820 ? 14.458 10.530 6.595 1.00 34.69 820 PRO A O 1
ATOM 6452 N N . ALA A 1 821 ? 14.392 8.843 8.111 1.00 34.75 821 ALA A N 1
ATOM 6453 C CA . ALA A 1 821 ? 13.232 8.127 7.590 1.00 34.75 821 ALA A CA 1
ATOM 6454 C C . ALA A 1 821 ? 11.927 8.858 7.920 1.00 34.75 821 ALA A C 1
ATOM 6456 O O . ALA A 1 821 ? 11.855 9.462 9.020 1.00 34.75 821 ALA A O 1
#

InterPro domains:
  IPR000834 Peptidase M14, carboxypeptidase A [PF00246] (510-801)
  IPR000834 Peptidase M14, carboxypeptidase A [PR00765] (529-541)
  IPR000834 Peptidase M14, carboxypeptidase A [PR00765] (552-566)
  IPR000834 Peptidase M14, carboxypeptidase A [PR00765] (637-645)
  IPR000834 Peptidase M14, carboxypeptidase A [PR00765] (695-708)
  IPR000834 Peptidase M14, carboxypeptidase A [PS52035] (502-810)
  IPR000834 Peptidase M14, carboxypeptidase A [SM00631] (503-798)
  IPR003146 Carboxypeptidase, activation peptide [PF02244] (439-483)
  IPR013766 Thioredoxin domain [PF00085] (42-105)
  IPR036249 Thioredoxin-like superfamily [SSF52833] (57-106)
  IPR036249 Thioredoxin-like superfamily [SSF52833] (201-316)
  IPR036990 Metallocarboxypeptidase-like, propeptide [G3DSA:3.30.70.340] (411-488)
  IPR057246 Zinc carboxypeptidases, zinc-binding region 1 [PS00132] (552-574)

Secondary structure (DSSP, 8-state):
--------S-S---------PPPHHHHHHHHHHSS-EEEEES-TTHHHHHHH-TTEEEE-TTT-HHHHHHTT-SSSS-EEEE-TTS-EEEE-S---HHHHHHHHHHHTS-SEEE--TTTHHHHHTSSSEEEEEE--TT-HHHHHHHHHHHHHHTTTSEEEEESS--SSSSEEEEETTTTEEEEES---STTHHHHHHHHHS--SSPBP-TTTHHHHHHT-SEEEEEEES-HHHHHHHHHHTHHHHHHHTTTEEEEEEETTT-TTGGGGGT--TT-SEEEEEEETTTTEEEE--S---HHHHHHHHHHHHHT-SPPP-S------------------------------------------------------------------------------S-S--------PPPPP-TT-EEEEEE-TT-HHHHHHHHTTS-EEE----TTTEEEEEE-TTTHHHHHHTT--EEEEES-HHHHHHHHT---S---S-TT-GGGGGS---HHHHHHHHHHHHHHSTTSEEEEEEEE-TT--EEEEEEE--TT-S-SPEEEEE--SSTT-THHHHHHHHHHHHHHHHHHT-SSGGG-GGGT-EEEEES-S-HHHHHHHHHT-TT--S--PPPPSS-TT-------GGG--STTSSS-TTSSBS-TTSTTB--SSTT-SHHHHHHHHHHHHHHHHH-EEEEEEEEESS-EEEESP-S-TT---TTHHHHHHHHHHHHHHHHHHSTT----EEEEHHHHT---SS-HHHHHHHTT--SEEEEEEES-SSSSTTS--GGGHHHHHHHHHHHHHHHHHHTT-TT--S-S--

pLDDT: mean 80.2, std 21.65, range [23.17, 98.94]

Organism: NCBI:txid1836956

Foldseek 3Di:
DDDDDDDDPDPPVVPPPPPDADDLVVLVCLLQPPQKAKEFEDDPPCVLLCVLPVRYGYHHCVVPVVSCVVVVNPDDRWIWMHGNVGDIDGQPDDPDSVLVNLLVLLVVAPLEAEDDPVCVVVQLPSHQKEKEAADAPVRVVLVVLLSVVSVVCSSPYHHYYYPDPPDPARMWMARNLLRDIFGHNPPPDSCPVVVRRCVRPDQLAEADDPFCVVVVLVPQAKEKEKEAQDVVVLVVCSVQCSVVSSVCVVHYGYYYYNCLNVLPVLLLQLEDSPDRIFIKIARSVVRFIGTDDDDDDNVSVVVVVVCVVVVVDDTDPNHRDDDPPPDDDDDDDDDDDDDDDDDDDDDDDDDDDDDDDDDDDDDDDDDDDDDDDDDDDDDDDDDDDDDDDDDDDDDDPPPPPDPPPVQPAADAQFQKWKKKFFCCLVLSLVCVLCVPFDWDWQAQPNNTTIIIIHHNVCPVSSVVSVTDIDILDRGVRVLLVQQQDQDDDDDLALPPCSPLLHFDALVVLVSSQVSLCVLPVVFKDKDFLAAFPVGHTQIWMKGAAPVHDQAAEEEEDAPLFQLQRLQLLLLSLLSSVLRVQRVPPPDLVSHCSHHYMYIYRSHLQSQQNNCCVRHNNRGTFHQAQDDPPPPDDPQGGERLQQQAQPLNPVDPPQADCDSNDSRNNDPHHPPGPSNVSVVVVLQVSCVRRRHLEYEYEAADAQAKAADDQSAQPDDDLLQQLQVVLLQQLQCQLLVVDPVSRGHDYGHNCNRGRRHGNGDQSCCVPVSVYNYGIYGHFDDNRSQTSSDHSVCSVSRSVSNSSSVVSNSVSSPDPVSVSPDDD

Radius of gyration: 33.71 Å; chains: 1; bounding box: 82×102×97 Å

Sequence (821 aa):
MSLKVVLPLLALAGTGLGWQHKAEAQVRDAIATNEYSLIASLEPHWGAVEDAIPTALSVDCEASPDLCADLDVASFPAIRFYRPDGTKHHYRGSRKGSEIGAFVNRMNRPVITPVEKQTLSSFRSSDDVVVLGQFTTEESSLRERYNDLAERFHDRYSFGLTDVPESPGRITCWNNAIGAMQMSSELEEVDAMEKLIKKCAAPLVPRLTRRNEAEYLNAGKSLVYFFARIDQFLDAWSSAVIPLAKKYHQYITFVTVDLTEYPEMPAMFGLPTNIEDAVALQNPATGQVFPFTGEITIDAVEAFITDISEGNIEPWDGETILEVVEVDADDEAAPTQAEEQKETREGASKDNVEDAKEKAALLAKLNPQSFFACTAVDRYRPSVATMKPILVASLVASLAAGLSVQKRGAISYEGYQVLRVKTLSKLASVQQKLSTIPHEQWNHDIDTHIDIVVSPDQVANVEAQGLDYRVLHKDLGESITAESQLRGTYKRDVDDLSWYDSYHPYADHIQYIKNLHESFPDNSELITAGHSYENRTIQGIHLWGDGGPGKPAVLYHGNVHAREWITSKVVEYLTLQLINTHKNATNATDSWLNTYDFHIFPIVNPDGFAYSQEVDRLWRKTRTPPPPPPQNQSCYGTDINRNWEYGWDVNSLGASTNACAQAYRGQRHSDTIENQGLDAYVRKVRDAAGIKLFIDWHSYGQYILSPFGSKEEWYAPELGKWTKAASILSEVIRDSSERRTTFTFGPSGATLYTTTGAAPDHVYAIGGADFSYTIELPDTGDYGFILPPERIRGAAEEQWVGQSALFPLLDEVFFDGIGPA